Protein 2MGQ (pdb70)

Foldseek 3Di:
DQDQPDDDLDPDDCLLVCLCVVQVVVDDDPDLVSLVVSCVVSVHDSVVNSSSNCRVVVCVVVVVVVDD

Structure (mmCIF, N/CA/C/O backbone):
data_2MGQ
#
_entry.id   2MGQ
#
loop_
_atom_site.group_PDB
_atom_site.id
_atom_site.type_symbol
_atom_site.label_atom_id
_atom_site.label_alt_id
_atom_site.label_comp_id
_atom_site.label_asym_id
_atom_site.label_entity_id
_atom_site.label_seq_id
_atom_site.pdbx_PDB_ins_code
_atom_site.Cartn_x
_atom_site.Cartn_y
_atom_site.Cartn_z
_atom_site.occupancy
_atom_site.B_iso_or_equiv
_atom_site.auth_seq_id
_atom_site.auth_comp_id
_atom_site.auth_asym_id
_atom_site.auth_atom_id
_atom_site.pdbx_PDB_model_num
ATOM 1 N N . GLY A 1 1 ? 1.330 0.000 0.000 1.00 0.00 1 GLY A N 1
ATOM 2 C CA . GLY A 1 1 ? 2.071 0.001 -1.247 1.00 0.00 1 GLY A CA 1
ATOM 3 C C . GLY A 1 1 ? 2.610 1.373 -1.600 1.00 0.00 1 GLY A C 1
ATOM 4 O O . GLY A 1 1 ? 2.438 2.341 -0.859 1.00 0.00 1 GLY A O 1
ATOM 8 N N . PRO A 1 2 ? 3.282 1.470 -2.757 1.00 0.00 2 PRO A N 1
ATOM 9 C CA . PRO A 1 2 ? 3.863 2.729 -3.233 1.00 0.00 2 PRO A CA 1
ATOM 10 C C . PRO A 1 2 ? 2.798 3.736 -3.654 1.00 0.00 2 PRO A C 1
ATOM 11 O O . PRO A 1 2 ? 2.529 3.909 -4.843 1.00 0.00 2 PRO A O 1
ATOM 22 N N . ARG A 1 3 ? 2.195 4.398 -2.672 1.00 0.00 3 ARG A N 1
ATOM 23 C CA . ARG A 1 3 ? 1.159 5.388 -2.941 1.00 0.00 3 ARG A CA 1
ATOM 24 C C . ARG A 1 3 ? 0.653 6.012 -1.644 1.00 0.00 3 ARG A C 1
ATOM 25 O O . ARG A 1 3 ? 0.415 5.315 -0.658 1.00 0.00 3 ARG A O 1
ATOM 46 N N . LYS A 1 4 ? 0.492 7.331 -1.652 1.00 0.00 4 LYS A N 1
ATOM 47 C CA . LYS A 1 4 ? 0.014 8.051 -0.478 1.00 0.00 4 LYS A CA 1
ATOM 48 C C . LYS A 1 4 ? -1.437 8.483 -0.658 1.00 0.00 4 LYS A C 1
ATOM 49 O O . LYS A 1 4 ? -2.171 8.650 0.316 1.00 0.00 4 LYS A O 1
ATOM 68 N N . ASN A 1 5 ? -1.846 8.662 -1.910 1.00 0.00 5 ASN A N 1
ATOM 69 C CA . ASN A 1 5 ? -3.211 9.074 -2.217 1.00 0.00 5 ASN A CA 1
ATOM 70 C C . ASN A 1 5 ? -3.855 8.119 -3.218 1.00 0.00 5 ASN A C 1
ATOM 71 O O . ASN A 1 5 ? -4.822 7.428 -2.897 1.00 0.00 5 ASN A O 1
ATOM 82 N N . ARG A 1 6 ? -3.312 8.086 -4.430 1.00 0.00 6 ARG A N 1
ATOM 83 C CA . ARG A 1 6 ? -3.833 7.217 -5.478 1.00 0.00 6 ARG A CA 1
ATOM 84 C C . ARG A 1 6 ? -2.973 7.305 -6.735 1.00 0.00 6 ARG A C 1
ATOM 85 O O . ARG A 1 6 ? -2.779 6.312 -7.437 1.00 0.00 6 ARG A O 1
ATOM 106 N N . ARG A 1 7 ? -2.461 8.499 -7.014 1.00 0.00 7 ARG A N 1
ATOM 107 C CA . ARG A 1 7 ? -1.624 8.717 -8.187 1.00 0.00 7 ARG A CA 1
ATOM 108 C C . ARG A 1 7 ? -0.229 8.135 -7.975 1.00 0.00 7 ARG A C 1
ATOM 109 O O . ARG A 1 7 ? 0.134 7.760 -6.861 1.00 0.00 7 ARG A O 1
ATOM 130 N N . GLU A 1 8 ? 0.547 8.064 -9.052 1.00 0.00 8 GLU A N 1
ATOM 131 C CA . GLU A 1 8 ? 1.901 7.527 -8.983 1.00 0.00 8 GLU A CA 1
ATOM 132 C C . GLU A 1 8 ? 2.574 7.569 -10.352 1.00 0.00 8 GLU A C 1
ATOM 133 O O . GLU A 1 8 ? 1.937 7.880 -11.359 1.00 0.00 8 GLU A O 1
ATOM 145 N N . ARG A 1 9 ? 3.865 7.255 -10.381 1.00 0.00 9 ARG A N 1
ATOM 146 C CA . ARG A 1 9 ? 4.624 7.259 -11.625 1.00 0.00 9 ARG A CA 1
ATOM 147 C C . ARG A 1 9 ? 4.032 6.272 -12.627 1.00 0.00 9 ARG A C 1
ATOM 148 O O . ARG A 1 9 ? 4.149 6.454 -13.839 1.00 0.00 9 ARG A O 1
ATOM 169 N N . THR A 1 10 ? 3.395 5.224 -12.112 1.00 0.00 10 THR A N 1
ATOM 170 C CA . THR A 1 10 ? 2.786 4.208 -12.960 1.00 0.00 10 THR A CA 1
ATOM 171 C C . THR A 1 10 ? 2.036 3.174 -12.127 1.00 0.00 10 THR A C 1
ATOM 172 O O . THR A 1 10 ? 1.862 3.341 -10.919 1.00 0.00 10 THR A O 1
ATOM 183 N N . THR A 1 11 ? 1.593 2.103 -12.779 1.00 0.00 11 THR A N 1
ATOM 184 C CA . THR A 1 11 ? 0.861 1.042 -12.099 1.00 0.00 11 THR A CA 1
ATOM 185 C C . THR A 1 11 ? 1.569 0.622 -10.816 1.00 0.00 11 THR A C 1
ATOM 186 O O . THR A 1 11 ? 0.965 0.595 -9.743 1.00 0.00 11 THR A O 1
ATOM 197 N N . TYR A 1 12 ? 2.851 0.297 -10.932 1.00 0.00 12 TYR A N 1
ATOM 198 C CA . TYR A 1 12 ? 3.640 -0.124 -9.780 1.00 0.00 12 TYR A CA 1
ATOM 199 C C . TYR A 1 12 ? 5.134 -0.027 -10.078 1.00 0.00 12 TYR A C 1
ATOM 200 O O . TYR A 1 12 ? 5.678 -0.821 -10.845 1.00 0.00 12 TYR A O 1
ATOM 218 N N . SER A 1 13 ? 5.790 0.954 -9.466 1.00 0.00 13 SER A N 1
ATOM 219 C CA . SER A 1 13 ? 7.220 1.158 -9.667 1.00 0.00 13 SER A CA 1
ATOM 220 C C . SER A 1 13 ? 7.916 1.463 -8.344 1.00 0.00 13 SER A C 1
ATOM 221 O O . SER A 1 13 ? 7.273 1.839 -7.363 1.00 0.00 13 SER A O 1
ATOM 229 N N . ARG A 1 14 ? 9.234 1.297 -8.324 1.00 0.00 14 ARG A N 1
ATOM 230 C CA . ARG A 1 14 ? 10.019 1.553 -7.123 1.00 0.00 14 ARG A CA 1
ATOM 231 C C . ARG A 1 14 ? 10.288 3.046 -6.956 1.00 0.00 14 ARG A C 1
ATOM 232 O O . ARG A 1 14 ? 10.618 3.509 -5.865 1.00 0.00 14 ARG A O 1
ATOM 253 N N . GLN A 1 15 ? 10.145 3.793 -8.046 1.00 0.00 15 GLN A N 1
ATOM 254 C CA . GLN A 1 15 ? 10.374 5.233 -8.021 1.00 0.00 15 GLN A CA 1
ATOM 255 C C . GLN A 1 15 ? 9.611 5.885 -6.872 1.00 0.00 15 GLN A C 1
ATOM 256 O O . GLN A 1 15 ? 10.178 6.655 -6.098 1.00 0.00 15 GLN A O 1
ATOM 270 N N . GLN A 1 16 ? 8.324 5.571 -6.770 1.00 0.00 16 GLN A N 1
ATOM 271 C CA . GLN A 1 16 ? 7.484 6.128 -5.716 1.00 0.00 16 GLN A CA 1
ATOM 272 C C . GLN A 1 16 ? 8.084 5.856 -4.341 1.00 0.00 16 GLN A C 1
ATOM 273 O O . GLN A 1 16 ? 7.943 6.662 -3.420 1.00 0.00 16 GLN A O 1
ATOM 287 N N . LEU A 1 17 ? 8.754 4.717 -4.208 1.00 0.00 17 LEU A N 1
ATOM 288 C CA . LEU A 1 17 ? 9.376 4.338 -2.944 1.00 0.00 17 LEU A CA 1
ATOM 289 C C . LEU A 1 17 ? 10.806 4.862 -2.863 1.00 0.00 17 LEU A C 1
ATOM 290 O O . LEU A 1 17 ? 11.430 4.829 -1.802 1.00 0.00 17 LEU A O 1
ATOM 306 N N . GLU A 1 18 ? 11.319 5.347 -3.990 1.00 0.00 18 GLU A N 1
ATOM 307 C CA . GLU A 1 18 ? 12.675 5.879 -4.045 1.00 0.00 18 GLU A CA 1
ATOM 308 C C . GLU A 1 18 ? 12.760 7.227 -3.335 1.00 0.00 18 GLU A C 1
ATOM 309 O O . GLU A 1 18 ? 13.723 7.505 -2.621 1.00 0.00 18 GLU A O 1
ATOM 321 N N . ILE A 1 19 ? 11.745 8.061 -3.538 1.00 0.00 19 ILE A N 1
ATOM 322 C CA . ILE A 1 19 ? 11.704 9.379 -2.918 1.00 0.00 19 ILE A CA 1
ATOM 323 C C . ILE A 1 19 ? 12.115 9.310 -1.452 1.00 0.00 19 ILE A C 1
ATOM 324 O O . ILE A 1 19 ? 12.808 10.194 -0.947 1.00 0.00 19 ILE A O 1
ATOM 340 N N . LEU A 1 20 ? 11.685 8.253 -0.772 1.00 0.00 20 LEU A N 1
ATOM 341 C CA . LEU A 1 20 ? 12.009 8.066 0.638 1.00 0.00 20 LEU A CA 1
ATOM 342 C C . LEU A 1 20 ? 13.250 7.194 0.800 1.00 0.00 20 LEU A C 1
ATOM 343 O O . LEU A 1 20 ? 14.267 7.639 1.333 1.00 0.00 20 LEU A O 1
ATOM 359 N N . GLU A 1 21 ? 13.160 5.952 0.336 1.00 0.00 21 GLU A N 1
ATOM 360 C CA . GLU A 1 21 ? 14.277 5.019 0.429 1.00 0.00 21 GLU A CA 1
ATOM 361 C C . GLU A 1 21 ? 15.588 5.701 0.052 1.00 0.00 21 GLU A C 1
ATOM 362 O O . GLU A 1 21 ? 16.658 5.330 0.537 1.00 0.00 21 GLU A O 1
ATOM 374 N N . THR A 1 22 ? 15.499 6.703 -0.818 1.00 0.00 22 THR A N 1
ATOM 375 C CA . THR A 1 22 ? 16.677 7.436 -1.263 1.00 0.00 22 THR A CA 1
ATOM 376 C C . THR A 1 22 ? 16.932 8.653 -0.380 1.00 0.00 22 THR A C 1
ATOM 377 O O . THR A 1 22 ? 18.030 8.829 0.151 1.00 0.00 22 THR A O 1
ATOM 388 N N . LEU A 1 23 ? 15.913 9.491 -0.227 1.00 0.00 23 LEU A N 1
ATOM 389 C CA . LEU A 1 23 ? 16.026 10.693 0.592 1.00 0.00 23 LEU A CA 1
ATOM 390 C C . LEU A 1 23 ? 16.076 10.338 2.075 1.00 0.00 23 LEU A C 1
ATOM 391 O O . LEU A 1 23 ? 17.083 10.564 2.745 1.00 0.00 23 LEU A O 1
ATOM 407 N N . PHE A 1 24 ? 14.982 9.778 2.581 1.00 0.00 24 PHE A N 1
ATOM 408 C CA . PHE A 1 24 ? 14.900 9.390 3.984 1.00 0.00 24 PHE A CA 1
ATOM 409 C C . PHE A 1 24 ? 16.173 8.674 4.425 1.00 0.00 24 PHE A C 1
ATOM 410 O O . PHE A 1 24 ? 16.612 8.813 5.566 1.00 0.00 24 PHE A O 1
ATOM 427 N N . ASN A 1 25 ? 16.761 7.908 3.512 1.00 0.00 25 ASN A N 1
ATOM 428 C CA . ASN A 1 25 ? 17.983 7.168 3.806 1.00 0.00 25 ASN A CA 1
ATOM 429 C C . ASN A 1 25 ? 19.206 8.072 3.691 1.00 0.00 25 ASN A C 1
ATOM 430 O O . ASN A 1 25 ? 20.106 8.025 4.529 1.00 0.00 25 ASN A O 1
ATOM 441 N N . GLU A 1 26 ? 19.232 8.894 2.646 1.00 0.00 26 GLU A N 1
ATOM 442 C CA . GLU A 1 26 ? 20.345 9.808 2.422 1.00 0.00 26 GLU A CA 1
ATOM 443 C C . GLU A 1 26 ? 20.620 10.647 3.667 1.00 0.00 26 GLU A C 1
ATOM 444 O O . GLU A 1 26 ? 21.765 10.774 4.104 1.00 0.00 26 GLU A O 1
ATOM 456 N N . THR A 1 27 ? 19.562 11.219 4.234 1.00 0.00 27 THR A N 1
ATOM 457 C CA . THR A 1 27 ? 19.689 12.046 5.427 1.00 0.00 27 THR A CA 1
ATOM 458 C C . THR A 1 27 ? 18.328 12.553 5.890 1.00 0.00 27 THR A C 1
ATOM 459 O O . THR A 1 27 ? 17.330 12.412 5.185 1.00 0.00 27 THR A O 1
ATOM 470 N N . GLN A 1 28 ? 18.296 13.145 7.080 1.00 0.00 28 GLN A N 1
ATOM 471 C CA . GLN A 1 28 ? 17.056 13.673 7.637 1.00 0.00 28 GLN A CA 1
ATOM 472 C C . GLN A 1 28 ? 16.959 15.179 7.418 1.00 0.00 28 GLN A C 1
ATOM 473 O O . GLN A 1 28 ? 16.612 15.929 8.331 1.00 0.00 28 GLN A O 1
ATOM 487 N N . TYR A 1 29 ? 17.268 15.616 6.202 1.00 0.00 29 TYR A N 1
ATOM 488 C CA . TYR A 1 29 ? 17.219 17.033 5.863 1.00 0.00 29 TYR A CA 1
ATOM 489 C C . TYR A 1 29 ? 16.107 17.314 4.857 1.00 0.00 29 TYR A C 1
ATOM 490 O O . TYR A 1 29 ? 16.347 17.493 3.662 1.00 0.00 29 TYR A O 1
ATOM 508 N N . PRO A 1 30 ? 14.860 17.355 5.349 1.00 0.00 30 PRO A N 1
ATOM 509 C CA . PRO A 1 30 ? 13.686 17.615 4.511 1.00 0.00 30 PRO A CA 1
ATOM 510 C C . PRO A 1 30 ? 13.639 19.054 4.009 1.00 0.00 30 PRO A C 1
ATOM 511 O O . PRO A 1 30 ? 12.876 19.874 4.518 1.00 0.00 30 PRO A O 1
ATOM 522 N N . ASP A 1 31 ? 14.460 19.353 3.008 1.00 0.00 31 ASP A N 1
ATOM 523 C CA . ASP A 1 31 ? 14.511 20.693 2.436 1.00 0.00 31 ASP A CA 1
ATOM 524 C C . ASP A 1 31 ? 14.337 20.644 0.921 1.00 0.00 31 ASP A C 1
ATOM 525 O O . ASP A 1 31 ? 14.289 19.568 0.326 1.00 0.00 31 ASP A O 1
ATOM 534 N N . VAL A 1 32 ? 14.242 21.817 0.303 1.00 0.00 32 VAL A N 1
ATOM 535 C CA . VAL A 1 32 ? 14.074 21.908 -1.142 1.00 0.00 32 VAL A CA 1
ATOM 536 C C . VAL A 1 32 ? 15.148 21.111 -1.872 1.00 0.00 32 VAL A C 1
ATOM 537 O O . VAL A 1 32 ? 14.875 20.457 -2.879 1.00 0.00 32 VAL A O 1
ATOM 550 N N . PHE A 1 33 ? 16.372 21.169 -1.358 1.00 0.00 33 PHE A N 1
ATOM 551 C CA . PHE A 1 33 ? 17.490 20.452 -1.961 1.00 0.00 33 PHE A CA 1
ATOM 552 C C . PHE A 1 33 ? 17.209 18.953 -2.014 1.00 0.00 33 PHE A C 1
ATOM 553 O O . PHE A 1 33 ? 17.778 18.233 -2.833 1.00 0.00 33 PHE A O 1
ATOM 570 N N . ALA A 1 34 ? 16.329 18.490 -1.132 1.00 0.00 34 ALA A N 1
ATOM 571 C CA . ALA A 1 34 ? 15.971 17.078 -1.079 1.00 0.00 34 ALA A CA 1
ATOM 572 C C . ALA A 1 34 ? 14.833 16.763 -2.044 1.00 0.00 34 ALA A C 1
ATOM 573 O O . ALA A 1 34 ? 15.008 16.002 -2.996 1.00 0.00 34 ALA A O 1
ATOM 580 N N . ARG A 1 35 ? 13.669 17.352 -1.792 1.00 0.00 35 ARG A N 1
ATOM 581 C CA . ARG A 1 35 ? 12.502 17.132 -2.638 1.00 0.00 35 ARG A CA 1
ATOM 582 C C . ARG A 1 35 ? 12.823 17.443 -4.097 1.00 0.00 35 ARG A C 1
ATOM 583 O O . ARG A 1 35 ? 12.479 16.675 -4.995 1.00 0.00 35 ARG A O 1
ATOM 604 N N . GLU A 1 36 ? 13.482 18.575 -4.325 1.00 0.00 36 GLU A N 1
ATOM 605 C CA . GLU A 1 36 ? 13.847 18.987 -5.675 1.00 0.00 36 GLU A CA 1
ATOM 606 C C . GLU A 1 36 ? 14.792 17.976 -6.316 1.00 0.00 36 GLU A C 1
ATOM 607 O O . GLU A 1 36 ? 14.846 17.849 -7.540 1.00 0.00 36 GLU A O 1
ATOM 619 N N . ARG A 1 37 ? 15.537 17.259 -5.481 1.00 0.00 37 ARG A N 1
ATOM 620 C CA . ARG A 1 37 ? 16.482 16.260 -5.965 1.00 0.00 37 ARG A CA 1
ATOM 621 C C . ARG A 1 37 ? 15.755 14.994 -6.409 1.00 0.00 37 ARG A C 1
ATOM 622 O O . ARG A 1 37 ? 15.792 14.623 -7.583 1.00 0.00 37 ARG A O 1
ATOM 643 N N . VAL A 1 38 ? 15.096 14.334 -5.463 1.00 0.00 38 VAL A N 1
ATOM 644 C CA . VAL A 1 38 ? 14.360 13.110 -5.756 1.00 0.00 38 VAL A CA 1
ATOM 645 C C . VAL A 1 38 ? 13.352 13.330 -6.878 1.00 0.00 38 VAL A C 1
ATOM 646 O O . VAL A 1 38 ? 12.961 12.389 -7.569 1.00 0.00 38 VAL A O 1
ATOM 659 N N . ALA A 1 39 ? 12.934 14.579 -7.054 1.00 0.00 39 ALA A N 1
ATOM 66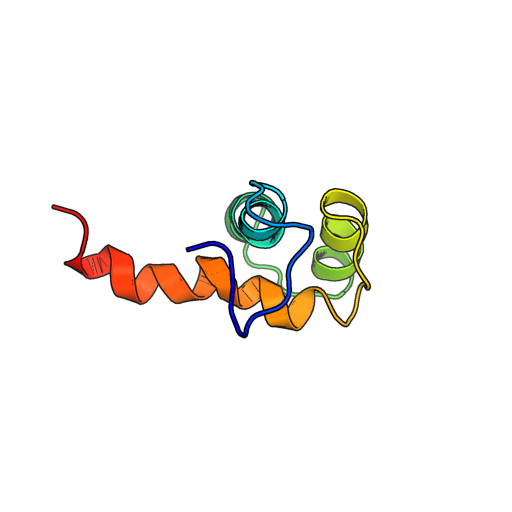0 C CA . ALA A 1 39 ? 11.973 14.924 -8.095 1.00 0.00 39 ALA A CA 1
ATOM 661 C C . ALA A 1 39 ? 12.477 14.499 -9.470 1.00 0.00 39 ALA A C 1
ATOM 662 O O . ALA A 1 39 ? 11.688 14.189 -10.362 1.00 0.00 39 ALA A O 1
ATOM 669 N N . ASP A 1 40 ? 13.795 14.489 -9.635 1.00 0.00 40 ASP A N 1
ATOM 670 C CA . ASP A 1 40 ? 14.405 14.102 -10.902 1.00 0.00 40 ASP A CA 1
ATOM 671 C C . ASP A 1 40 ? 14.566 12.588 -10.987 1.00 0.00 40 ASP A C 1
ATOM 672 O O . ASP A 1 40 ? 14.782 12.038 -12.067 1.00 0.00 40 ASP A O 1
ATOM 681 N N . GLN A 1 41 ? 14.460 11.921 -9.843 1.00 0.00 41 GLN A N 1
ATOM 682 C CA . GLN A 1 41 ? 14.596 10.470 -9.789 1.00 0.00 41 GLN A CA 1
ATOM 683 C C . GLN A 1 41 ? 13.322 9.786 -10.270 1.00 0.00 41 GLN A C 1
ATOM 684 O O . GLN A 1 41 ? 13.363 8.923 -11.148 1.00 0.00 41 GLN A O 1
ATOM 698 N N . ILE A 1 42 ? 12.191 10.176 -9.691 1.00 0.00 42 ILE A N 1
ATOM 699 C CA . ILE A 1 42 ? 10.905 9.600 -10.062 1.00 0.00 42 ILE A CA 1
ATOM 700 C C . ILE A 1 42 ? 10.254 10.391 -11.192 1.00 0.00 42 ILE A C 1
ATOM 701 O O . ILE A 1 42 ? 9.226 9.985 -11.736 1.00 0.00 42 ILE A O 1
ATOM 717 N N . ARG A 1 43 ? 10.859 11.521 -11.541 1.00 0.00 43 ARG A N 1
ATOM 718 C CA . ARG A 1 43 ? 10.339 12.369 -12.607 1.00 0.00 43 ARG A CA 1
ATOM 719 C C . ARG A 1 43 ? 9.040 13.045 -12.178 1.00 0.00 43 ARG A C 1
ATOM 720 O O . ARG A 1 43 ? 8.006 12.897 -12.831 1.00 0.00 43 ARG A O 1
ATOM 741 N N . LEU A 1 44 ? 9.100 13.787 -11.078 1.00 0.00 44 LEU A N 1
ATOM 742 C CA . LEU A 1 44 ? 7.929 14.486 -10.561 1.00 0.00 44 LEU A CA 1
ATOM 743 C C . LEU A 1 44 ? 8.298 15.886 -10.080 1.00 0.00 44 LEU A C 1
ATOM 744 O O . LEU A 1 44 ? 9.474 16.199 -9.899 1.00 0.00 44 LEU A O 1
ATOM 760 N N . GLN A 1 45 ? 7.285 16.721 -9.874 1.00 0.00 45 GLN A N 1
ATOM 761 C CA . GLN A 1 45 ? 7.504 18.087 -9.413 1.00 0.00 45 GLN A CA 1
ATOM 762 C C . GLN A 1 45 ? 8.301 18.101 -8.112 1.00 0.00 45 GLN A C 1
ATOM 763 O O . GLN A 1 45 ? 8.253 17.149 -7.334 1.00 0.00 45 GLN A O 1
ATOM 777 N N . GLU A 1 46 ? 9.033 19.187 -7.884 1.00 0.00 46 GLU A N 1
ATOM 778 C CA . GLU A 1 46 ? 9.841 19.323 -6.678 1.00 0.00 46 GLU A CA 1
ATOM 779 C C . GLU A 1 46 ? 8.957 19.527 -5.451 1.00 0.00 46 GLU A C 1
ATOM 780 O O . GLU A 1 46 ? 9.182 18.922 -4.403 1.00 0.00 46 GLU A O 1
ATOM 792 N N . SER A 1 47 ? 7.950 20.383 -5.590 1.00 0.00 47 SER A N 1
ATOM 793 C CA . SER A 1 47 ? 7.034 20.671 -4.493 1.00 0.00 47 SER A CA 1
ATOM 794 C C . SER A 1 47 ? 5.961 19.592 -4.384 1.00 0.00 47 SER A C 1
ATOM 795 O O . SER A 1 47 ? 5.344 19.418 -3.332 1.00 0.00 47 SER A O 1
ATOM 803 N N . ARG A 1 48 ? 5.744 18.869 -5.478 1.00 0.00 48 ARG A N 1
ATOM 804 C CA . ARG A 1 48 ? 4.745 17.808 -5.507 1.00 0.00 48 ARG A CA 1
ATOM 805 C C . ARG A 1 48 ? 5.275 16.543 -4.837 1.00 0.00 48 ARG A C 1
ATOM 806 O O . ARG A 1 48 ? 4.585 15.921 -4.030 1.00 0.00 48 ARG A O 1
ATOM 827 N N . ILE A 1 49 ? 6.504 16.171 -5.179 1.00 0.00 49 ILE A N 1
ATOM 828 C CA . ILE A 1 49 ? 7.127 14.981 -4.610 1.00 0.00 49 ILE A CA 1
ATOM 829 C C . ILE A 1 49 ? 7.073 15.008 -3.086 1.00 0.00 49 ILE A C 1
ATOM 830 O O . ILE A 1 49 ? 7.128 13.965 -2.436 1.00 0.00 49 ILE A O 1
ATOM 846 N N . GLN A 1 50 ? 6.962 16.207 -2.524 1.00 0.00 50 GLN A N 1
ATOM 847 C CA . GLN A 1 50 ? 6.899 16.369 -1.076 1.00 0.00 50 GLN A CA 1
ATOM 848 C C . GLN A 1 50 ? 5.745 15.564 -0.488 1.00 0.00 50 GLN A C 1
ATOM 849 O O . GLN A 1 50 ? 5.887 14.927 0.556 1.00 0.00 50 GLN A O 1
ATOM 863 N N . VAL A 1 51 ? 4.602 15.597 -1.165 1.00 0.00 51 VAL A N 1
ATOM 864 C CA . VAL A 1 51 ? 3.423 14.870 -0.710 1.00 0.00 51 VAL A CA 1
ATOM 865 C C . VAL A 1 51 ? 3.665 13.365 -0.728 1.00 0.00 51 VAL A C 1
ATOM 866 O O . VAL A 1 51 ? 3.129 12.630 0.102 1.00 0.00 51 VAL A O 1
ATOM 879 N N . TRP A 1 52 ? 4.475 12.913 -1.678 1.00 0.00 52 TRP A N 1
ATOM 880 C CA . TRP A 1 52 ? 4.789 11.494 -1.803 1.00 0.00 52 TRP A CA 1
ATOM 881 C C . TRP A 1 52 ? 5.935 11.105 -0.875 1.00 0.00 52 TRP A C 1
ATOM 882 O O . TRP A 1 52 ? 6.126 9.928 -0.569 1.00 0.00 52 TRP A O 1
ATOM 903 N N . PHE A 1 53 ? 6.694 12.101 -0.431 1.00 0.00 53 PHE A N 1
ATOM 904 C CA . PHE A 1 53 ? 7.822 11.862 0.462 1.00 0.00 53 PHE A CA 1
ATOM 905 C C . PHE A 1 53 ? 7.367 11.161 1.738 1.00 0.00 53 PHE A C 1
ATOM 906 O O . PHE A 1 53 ? 8.170 10.558 2.450 1.00 0.00 53 PHE A O 1
ATOM 923 N N . LYS A 1 54 ? 6.071 11.244 2.022 1.00 0.00 54 LYS A N 1
ATOM 924 C CA . LYS A 1 54 ? 5.506 10.618 3.211 1.00 0.00 54 LYS A CA 1
ATOM 925 C C . LYS A 1 54 ? 5.100 9.176 2.925 1.00 0.00 54 LYS A C 1
ATOM 926 O O . LYS A 1 54 ? 4.891 8.386 3.845 1.00 0.00 54 LYS A O 1
ATOM 945 N N . ASN A 1 55 ? 4.991 8.839 1.644 1.00 0.00 55 ASN A N 1
ATOM 946 C CA . ASN A 1 55 ? 4.610 7.491 1.238 1.00 0.00 55 ASN A CA 1
ATOM 947 C C . ASN A 1 55 ? 5.274 6.446 2.130 1.00 0.00 55 ASN A C 1
ATOM 948 O O . ASN A 1 55 ? 4.611 5.789 2.932 1.00 0.00 55 ASN A O 1
ATOM 959 N N . ARG A 1 56 ? 6.587 6.300 1.984 1.00 0.00 56 ARG A N 1
ATOM 960 C CA . ARG A 1 56 ? 7.341 5.335 2.775 1.00 0.00 56 ARG A CA 1
ATOM 961 C C . ARG A 1 56 ? 7.763 5.939 4.112 1.00 0.00 56 ARG A C 1
ATOM 962 O O . ARG A 1 56 ? 7.719 5.274 5.146 1.00 0.00 56 ARG A O 1
ATOM 983 N N . ARG A 1 57 ? 8.172 7.204 4.080 1.00 0.00 57 ARG A N 1
ATOM 984 C CA . ARG A 1 57 ? 8.603 7.897 5.288 1.00 0.00 57 ARG A CA 1
ATOM 985 C C . ARG A 1 57 ? 7.580 7.726 6.408 1.00 0.00 57 ARG A C 1
ATOM 986 O O . ARG A 1 57 ? 7.932 7.714 7.587 1.00 0.00 57 ARG A O 1
ATOM 1007 N N . ALA A 1 58 ? 6.313 7.596 6.030 1.00 0.00 58 ALA A N 1
ATOM 1008 C CA . ALA A 1 58 ? 5.240 7.425 7.001 1.00 0.00 58 ALA A CA 1
ATOM 1009 C C . ALA A 1 58 ? 5.024 5.951 7.327 1.00 0.00 58 ALA A C 1
ATOM 1010 O O . ALA A 1 58 ? 4.654 5.600 8.448 1.00 0.00 58 ALA A O 1
ATOM 1017 N N . LYS A 1 59 ? 5.256 5.092 6.340 1.00 0.00 59 LYS A N 1
ATOM 1018 C CA . LYS A 1 59 ? 5.087 3.655 6.521 1.00 0.00 59 LYS A CA 1
ATOM 1019 C C . LYS A 1 59 ? 5.945 3.148 7.676 1.00 0.00 59 LYS A C 1
ATOM 1020 O O . LYS A 1 59 ? 5.673 2.091 8.247 1.00 0.00 59 LYS A O 1
ATOM 1039 N N . TYR A 1 60 ? 6.980 3.908 8.017 1.00 0.00 60 TYR A N 1
ATOM 1040 C CA . TYR A 1 60 ? 7.878 3.535 9.103 1.00 0.00 60 TYR A CA 1
ATOM 1041 C C . TYR A 1 60 ? 7.093 3.200 10.368 1.00 0.00 60 TYR A C 1
ATOM 1042 O O . TYR A 1 60 ? 7.526 2.385 11.183 1.00 0.00 60 TYR A O 1
ATOM 1060 N N . ARG A 1 61 ? 5.935 3.833 10.523 1.00 0.00 61 ARG A N 1
ATOM 1061 C CA . ARG A 1 61 ? 5.088 3.603 11.687 1.00 0.00 61 ARG A CA 1
ATOM 1062 C C . ARG A 1 61 ? 4.309 2.299 11.544 1.00 0.00 61 ARG A C 1
ATOM 1063 O O . ARG A 1 61 ? 4.066 1.597 12.527 1.00 0.00 61 ARG A O 1
ATOM 1084 N N . LEU A 1 62 ? 3.919 1.981 10.315 1.00 0.00 62 LEU A N 1
ATOM 1085 C CA . LEU A 1 62 ? 3.166 0.761 10.042 1.00 0.00 62 LEU A CA 1
ATOM 1086 C C . LEU A 1 62 ? 4.063 -0.468 10.152 1.00 0.00 62 LEU A C 1
ATOM 1087 O O . LEU A 1 62 ? 3.756 -1.407 10.885 1.00 0.00 62 LEU A O 1
ATOM 1103 N N . GLN A 1 63 ? 5.172 -0.452 9.420 1.00 0.00 63 GLN A N 1
ATOM 1104 C CA . GLN A 1 63 ? 6.114 -1.565 9.438 1.00 0.00 63 GLN A CA 1
ATOM 1105 C C . GLN A 1 63 ? 6.671 -1.786 10.840 1.00 0.00 63 GLN A C 1
ATOM 1106 O O . GLN A 1 63 ? 7.164 -2.867 11.159 1.00 0.00 63 GLN A O 1
ATOM 1120 N N . GLU A 1 64 ? 6.588 -0.753 11.674 1.00 0.00 64 GLU A N 1
ATOM 1121 C CA . GLU A 1 64 ? 7.085 -0.835 13.042 1.00 0.00 64 GLU A CA 1
ATOM 1122 C C . GLU A 1 64 ? 6.513 -2.056 13.756 1.00 0.00 64 GLU A C 1
ATOM 1123 O O . GLU A 1 64 ? 7.179 -2.671 14.590 1.00 0.00 64 GLU A O 1
ATOM 1135 N N . LYS A 1 65 ? 5.274 -2.403 13.424 1.00 0.00 65 LYS A N 1
ATOM 1136 C CA . LYS A 1 65 ? 4.611 -3.550 14.032 1.00 0.00 65 LYS A CA 1
ATOM 1137 C C . LYS A 1 65 ? 4.341 -4.635 12.994 1.00 0.00 65 LYS A C 1
ATOM 1138 O O . LYS A 1 65 ? 4.327 -5.823 13.316 1.00 0.00 65 LYS A O 1
ATOM 1157 N N . GLN A 1 66 ? 4.130 -4.218 11.750 1.00 0.00 66 GLN A N 1
ATOM 1158 C CA . GLN A 1 66 ? 3.861 -5.156 10.666 1.00 0.00 66 GLN A CA 1
ATOM 1159 C C . GLN A 1 66 ? 4.935 -6.237 10.604 1.00 0.00 66 GLN A C 1
ATOM 1160 O O . GLN A 1 66 ? 4.647 -7.423 10.768 1.00 0.00 66 GLN A O 1
ATOM 1174 N N . LYS A 1 67 ? 6.174 -5.821 10.365 1.00 0.00 67 LYS A N 1
ATOM 1175 C CA . LYS A 1 67 ? 7.292 -6.753 10.281 1.00 0.00 67 LYS A CA 1
ATOM 1176 C C . LYS A 1 67 ? 7.553 -7.412 11.632 1.00 0.00 67 LYS A C 1
ATOM 1177 O O . LYS A 1 67 ? 7.248 -6.858 12.689 1.00 0.00 67 LYS A O 1
ATOM 1196 N N . PRO A 1 68 ? 8.133 -8.621 11.600 1.00 0.00 68 PRO A N 1
ATOM 1197 C CA . PRO A 1 68 ? 8.450 -9.380 12.813 1.00 0.00 68 PRO A CA 1
ATOM 1198 C C . PRO A 1 68 ? 9.586 -8.748 13.611 1.00 0.00 68 PRO A C 1
ATOM 1199 O O . PRO A 1 68 ? 9.352 -7.928 14.499 1.00 0.00 68 PRO A O 1
ATOM 1210 N N . GLY A 1 1 ? 2.066 -0.297 0.577 1.00 0.00 1 GLY A N 2
ATOM 1211 C CA . GLY A 1 1 ? 2.593 -0.255 -0.774 1.00 0.00 1 GLY A CA 2
ATOM 1212 C C . GLY A 1 1 ? 2.932 1.153 -1.221 1.00 0.00 1 GLY A C 2
ATOM 1213 O O . GLY A 1 1 ? 2.693 2.128 -0.509 1.00 0.00 1 GLY A O 2
ATOM 1217 N N . PRO A 1 2 ? 3.505 1.272 -2.428 1.00 0.00 2 PRO A N 2
ATOM 1218 C CA . PRO A 1 2 ? 3.891 2.567 -2.996 1.00 0.00 2 PRO A CA 2
ATOM 1219 C C . PRO A 1 2 ? 2.683 3.417 -3.377 1.00 0.00 2 PRO A C 2
ATOM 1220 O O . PRO A 1 2 ? 2.319 3.504 -4.549 1.00 0.00 2 PRO A O 2
ATOM 1231 N N . ARG A 1 3 ? 2.068 4.042 -2.379 1.00 0.00 3 ARG A N 2
ATOM 1232 C CA . ARG A 1 3 ? 0.900 4.885 -2.609 1.00 0.00 3 ARG A CA 2
ATOM 1233 C C . ARG A 1 3 ? 0.488 5.605 -1.329 1.00 0.00 3 ARG A C 2
ATOM 1234 O O . ARG A 1 3 ? 0.536 5.034 -0.239 1.00 0.00 3 ARG A O 2
ATOM 1255 N N . LYS A 1 4 ? 0.084 6.863 -1.468 1.00 0.00 4 LYS A N 2
ATOM 1256 C CA . LYS A 1 4 ? -0.337 7.663 -0.324 1.00 0.00 4 LYS A CA 2
ATOM 1257 C C . LYS A 1 4 ? -1.660 8.366 -0.609 1.00 0.00 4 LYS A C 2
ATOM 1258 O O . LYS A 1 4 ? -2.531 8.447 0.256 1.00 0.00 4 LYS A O 2
ATOM 1277 N N . ASN A 1 5 ? -1.805 8.872 -1.830 1.00 0.00 5 ASN A N 2
ATOM 1278 C CA . ASN A 1 5 ? -3.023 9.568 -2.229 1.00 0.00 5 ASN A CA 2
ATOM 1279 C C . ASN A 1 5 ? -3.327 9.329 -3.705 1.00 0.00 5 ASN A C 2
ATOM 1280 O O . ASN A 1 5 ? -4.298 8.655 -4.048 1.00 0.00 5 ASN A O 2
ATOM 1291 N N . ARG A 1 6 ? -2.489 9.886 -4.574 1.00 0.00 6 ARG A N 2
ATOM 1292 C CA . ARG A 1 6 ? -2.668 9.734 -6.013 1.00 0.00 6 ARG A CA 2
ATOM 1293 C C . ARG A 1 6 ? -1.476 10.309 -6.773 1.00 0.00 6 ARG A C 2
ATOM 1294 O O . ARG A 1 6 ? -0.504 10.764 -6.170 1.00 0.00 6 ARG A O 2
ATOM 1315 N N . ARG A 1 7 ? -1.559 10.286 -8.099 1.00 0.00 7 ARG A N 2
ATOM 1316 C CA . ARG A 1 7 ? -0.487 10.803 -8.941 1.00 0.00 7 ARG A CA 2
ATOM 1317 C C . ARG A 1 7 ? 0.794 9.998 -8.745 1.00 0.00 7 ARG A C 2
ATOM 1318 O O . ARG A 1 7 ? 1.726 10.450 -8.079 1.00 0.00 7 ARG A O 2
ATOM 1339 N N . GLU A 1 8 ? 0.833 8.805 -9.328 1.00 0.00 8 GLU A N 2
ATOM 1340 C CA . GLU A 1 8 ? 1.999 7.937 -9.216 1.00 0.00 8 GLU A CA 2
ATOM 1341 C C . GLU A 1 8 ? 2.712 7.808 -10.559 1.00 0.00 8 GLU A C 2
ATOM 1342 O O . GLU A 1 8 ? 2.132 8.081 -11.610 1.00 0.00 8 GLU A O 2
ATOM 1354 N N . ARG A 1 9 ? 3.973 7.389 -10.515 1.00 0.00 9 ARG A N 2
ATOM 1355 C CA . ARG A 1 9 ? 4.766 7.225 -11.728 1.00 0.00 9 ARG A CA 2
ATOM 1356 C C . ARG A 1 9 ? 4.125 6.202 -12.662 1.00 0.00 9 ARG A C 2
ATOM 1357 O O . ARG A 1 9 ? 4.239 6.304 -13.884 1.00 0.00 9 ARG A O 2
ATOM 1378 N N . THR A 1 10 ? 3.452 5.216 -12.078 1.00 0.00 10 THR A N 2
ATOM 1379 C CA . THR A 1 10 ? 2.795 4.173 -12.857 1.00 0.00 10 THR A CA 2
ATOM 1380 C C . THR A 1 10 ? 2.017 3.221 -11.956 1.00 0.00 10 THR A C 2
ATOM 1381 O O . THR A 1 10 ? 1.859 3.470 -10.760 1.00 0.00 10 THR A O 2
ATOM 1392 N N . THR A 1 11 ? 1.532 2.128 -12.536 1.00 0.00 11 THR A N 2
ATOM 1393 C CA . THR A 1 11 ? 0.770 1.138 -11.785 1.00 0.00 11 THR A CA 2
ATOM 1394 C C . THR A 1 11 ? 1.486 0.756 -10.495 1.00 0.00 11 THR A C 2
ATOM 1395 O O . THR A 1 11 ? 0.911 0.834 -9.409 1.00 0.00 11 THR A O 2
ATOM 1406 N N . TYR A 1 12 ? 2.742 0.344 -10.620 1.00 0.00 12 TYR A N 2
ATOM 1407 C CA . TYR A 1 12 ? 3.536 -0.051 -9.463 1.00 0.00 12 TYR A CA 2
ATOM 1408 C C . TYR A 1 12 ? 5.023 -0.069 -9.803 1.00 0.00 12 TYR A C 2
ATOM 1409 O O . TYR A 1 12 ? 5.493 -0.936 -10.539 1.00 0.00 12 TYR A O 2
ATOM 1427 N N . SER A 1 13 ? 5.759 0.896 -9.261 1.00 0.00 13 SER A N 2
ATOM 1428 C CA . SER A 1 13 ? 7.192 0.995 -9.508 1.00 0.00 13 SER A CA 2
ATOM 1429 C C . SER A 1 13 ? 7.946 1.307 -8.218 1.00 0.00 13 SER A C 2
ATOM 1430 O O . SER A 1 13 ? 7.345 1.675 -7.208 1.00 0.00 13 SER A O 2
ATOM 1438 N N . ARG A 1 14 ? 9.265 1.156 -8.260 1.00 0.00 14 ARG A N 2
ATOM 1439 C CA . ARG A 1 14 ? 10.102 1.420 -7.095 1.00 0.00 14 ARG A CA 2
ATOM 1440 C C . ARG A 1 14 ? 10.361 2.915 -6.939 1.00 0.00 14 ARG A C 2
ATOM 1441 O O . ARG A 1 14 ? 10.703 3.385 -5.855 1.00 0.00 14 ARG A O 2
ATOM 1462 N N . GLN A 1 15 ? 10.197 3.656 -8.031 1.00 0.00 15 GLN A N 2
ATOM 1463 C CA . GLN A 1 15 ? 10.415 5.098 -8.015 1.00 0.00 15 GLN A CA 2
ATOM 1464 C C . GLN A 1 15 ? 9.651 5.751 -6.868 1.00 0.00 15 GLN A C 2
ATOM 1465 O O . GLN A 1 15 ? 10.215 6.527 -6.098 1.00 0.00 15 GLN A O 2
ATOM 1479 N N . GLN A 1 16 ? 8.365 5.431 -6.762 1.00 0.00 16 GLN A N 2
ATOM 1480 C CA . GLN A 1 16 ? 7.524 5.988 -5.709 1.00 0.00 16 GLN A CA 2
ATOM 1481 C C . GLN A 1 16 ? 8.129 5.728 -4.334 1.00 0.00 16 GLN A C 2
ATOM 1482 O O . GLN A 1 16 ? 7.981 6.535 -3.415 1.00 0.00 16 GLN A O 2
ATOM 1496 N N . LEU A 1 17 ? 8.812 4.596 -4.198 1.00 0.00 17 LEU A N 2
ATOM 1497 C CA . LEU A 1 17 ? 9.440 4.228 -2.934 1.00 0.00 17 LEU A CA 2
ATOM 1498 C C . LEU A 1 17 ? 10.866 4.762 -2.858 1.00 0.00 17 LEU A C 2
ATOM 1499 O O . LEU A 1 17 ? 11.493 4.736 -1.800 1.00 0.00 17 LEU A O 2
ATOM 1515 N N . GLU A 1 18 ? 11.371 5.249 -3.988 1.00 0.00 18 GLU A N 2
ATOM 1516 C CA . GLU A 1 18 ? 12.723 5.791 -4.049 1.00 0.00 18 GLU A CA 2
ATOM 1517 C C . GLU A 1 18 ? 12.798 7.145 -3.350 1.00 0.00 18 GLU A C 2
ATOM 1518 O O . GLU A 1 18 ? 13.764 7.439 -2.645 1.00 0.00 18 GLU A O 2
ATOM 1530 N N . ILE A 1 19 ? 11.772 7.965 -3.550 1.00 0.00 19 ILE A N 2
ATOM 1531 C CA . ILE A 1 19 ? 11.721 9.288 -2.939 1.00 0.00 19 ILE A CA 2
ATOM 1532 C C . ILE A 1 19 ? 12.144 9.234 -1.475 1.00 0.00 19 ILE A C 2
ATOM 1533 O O . ILE A 1 19 ? 12.834 10.127 -0.983 1.00 0.00 19 ILE A O 2
ATOM 1549 N N . LEU A 1 20 ? 11.726 8.179 -0.784 1.00 0.00 20 LEU A N 2
ATOM 1550 C CA . LEU A 1 20 ? 12.063 8.006 0.625 1.00 0.00 20 LEU A CA 2
ATOM 1551 C C . LEU A 1 20 ? 13.318 7.154 0.785 1.00 0.00 20 LEU A C 2
ATOM 1552 O O . LEU A 1 20 ? 14.331 7.616 1.308 1.00 0.00 20 LEU A O 2
ATOM 1568 N N . GLU A 1 21 ? 13.243 5.908 0.328 1.00 0.00 21 GLU A N 2
ATOM 1569 C CA . GLU A 1 21 ? 14.373 4.992 0.420 1.00 0.00 21 GLU A CA 2
ATOM 1570 C C . GLU A 1 21 ? 15.673 5.691 0.032 1.00 0.00 21 GLU A C 2
ATOM 1571 O O . GLU A 1 21 ? 16.750 5.341 0.517 1.00 0.00 21 GLU A O 2
ATOM 1583 N N . THR A 1 22 ? 15.565 6.684 -0.846 1.00 0.00 22 THR A N 2
ATOM 1584 C CA . THR A 1 22 ? 16.730 7.432 -1.301 1.00 0.00 22 THR A CA 2
ATOM 1585 C C . THR A 1 22 ? 16.970 8.659 -0.429 1.00 0.00 22 THR A C 2
ATOM 1586 O O . THR A 1 22 ? 18.064 8.850 0.104 1.00 0.00 22 THR A O 2
ATOM 1597 N N . LEU A 1 23 ? 15.942 9.488 -0.287 1.00 0.00 23 LEU A N 2
ATOM 1598 C CA . LEU A 1 23 ? 16.041 10.698 0.523 1.00 0.00 23 LEU A CA 2
ATOM 1599 C C . LEU A 1 23 ? 16.113 10.356 2.007 1.00 0.00 23 LEU A C 2
ATOM 1600 O O . LEU A 1 23 ? 17.123 10.606 2.665 1.00 0.00 23 LEU A O 2
ATOM 1616 N N . PHE A 1 24 ? 15.035 9.780 2.529 1.00 0.00 24 PHE A N 2
ATOM 1617 C CA . PHE A 1 24 ? 14.976 9.402 3.937 1.00 0.00 24 PHE A CA 2
ATOM 1618 C C . PHE A 1 24 ? 16.271 8.721 4.371 1.00 0.00 24 PHE A C 2
ATOM 1619 O O . PHE A 1 24 ? 16.732 8.902 5.497 1.00 0.00 24 PHE A O 2
ATOM 1636 N N . ASN A 1 25 ? 16.851 7.936 3.469 1.00 0.00 25 ASN A N 2
ATOM 1637 C CA . ASN A 1 25 ? 18.092 7.226 3.759 1.00 0.00 25 ASN A CA 2
ATOM 1638 C C . ASN A 1 25 ? 19.282 8.180 3.737 1.00 0.00 25 ASN A C 2
ATOM 1639 O O . ASN A 1 25 ? 20.135 8.144 4.623 1.00 0.00 25 ASN A O 2
ATOM 1650 N N . GLU A 1 26 ? 19.331 9.033 2.718 1.00 0.00 26 GLU A N 2
ATOM 1651 C CA . GLU A 1 26 ? 20.417 9.997 2.581 1.00 0.00 26 GLU A CA 2
ATOM 1652 C C . GLU A 1 26 ? 20.581 10.816 3.857 1.00 0.00 26 GLU A C 2
ATOM 1653 O O . GLU A 1 26 ? 21.691 10.983 4.364 1.00 0.00 26 GLU A O 2
ATOM 1665 N N . THR A 1 27 ? 19.468 11.328 4.372 1.00 0.00 27 THR A N 2
ATOM 1666 C CA . THR A 1 27 ? 19.487 12.132 5.588 1.00 0.00 27 THR A CA 2
ATOM 1667 C C . THR A 1 27 ? 18.081 12.574 5.977 1.00 0.00 27 THR A C 2
ATOM 1668 O O . THR A 1 27 ? 17.133 12.400 5.213 1.00 0.00 27 THR A O 2
ATOM 1679 N N . GLN A 1 28 ? 17.954 13.146 7.171 1.00 0.00 28 GLN A N 2
ATOM 1680 C CA . GLN A 1 28 ? 16.663 13.612 7.661 1.00 0.00 28 GLN A CA 2
ATOM 1681 C C . GLN A 1 28 ? 16.514 15.116 7.456 1.00 0.00 28 GLN A C 2
ATOM 1682 O O . GLN A 1 28 ? 16.071 15.834 8.353 1.00 0.00 28 GLN A O 2
ATOM 1696 N N . TYR A 1 29 ? 16.887 15.586 6.271 1.00 0.00 29 TYR A N 2
ATOM 1697 C CA . TYR A 1 29 ? 16.797 17.006 5.949 1.00 0.00 29 TYR A CA 2
ATOM 1698 C C . TYR A 1 29 ? 15.741 17.256 4.877 1.00 0.00 29 TYR A C 2
ATOM 1699 O O . TYR A 1 29 ? 16.048 17.455 3.701 1.00 0.00 29 TYR A O 2
ATOM 1717 N N . PRO A 1 30 ? 14.465 17.247 5.291 1.00 0.00 30 PRO A N 2
ATOM 1718 C CA . PRO A 1 30 ? 13.337 17.472 4.383 1.00 0.00 30 PRO A CA 2
ATOM 1719 C C . PRO A 1 30 ? 13.269 18.914 3.890 1.00 0.00 30 PRO A C 2
ATOM 1720 O O . PRO A 1 30 ? 12.458 19.706 4.369 1.00 0.00 30 PRO A O 2
ATOM 1731 N N . ASP A 1 31 ? 14.124 19.246 2.929 1.00 0.00 31 ASP A N 2
ATOM 1732 C CA . ASP A 1 31 ? 14.160 20.592 2.369 1.00 0.00 31 ASP A CA 2
ATOM 1733 C C . ASP A 1 31 ? 14.027 20.552 0.850 1.00 0.00 31 ASP A C 2
ATOM 1734 O O . ASP A 1 31 ? 14.009 19.479 0.246 1.00 0.00 31 ASP A O 2
ATOM 1743 N N . VAL A 1 32 ? 13.934 21.728 0.238 1.00 0.00 32 VAL A N 2
ATOM 1744 C CA . VAL A 1 32 ? 13.803 21.828 -1.211 1.00 0.00 32 VAL A CA 2
ATOM 1745 C C . VAL A 1 32 ? 14.901 21.042 -1.917 1.00 0.00 32 VAL A C 2
ATOM 1746 O O . VAL A 1 32 ? 14.644 20.328 -2.887 1.00 0.00 32 VAL A O 2
ATOM 1759 N N . PHE A 1 33 ? 16.128 21.178 -1.425 1.00 0.00 33 PHE A N 2
ATOM 1760 C CA . PHE A 1 33 ? 17.268 20.481 -2.010 1.00 0.00 33 PHE A CA 2
ATOM 1761 C C . PHE A 1 33 ? 17.021 18.975 -2.053 1.00 0.00 33 PHE A C 2
ATOM 1762 O O . PHE A 1 33 ? 17.614 18.261 -2.861 1.00 0.00 33 PHE A O 2
ATOM 1779 N N . ALA A 1 34 ? 16.141 18.501 -1.177 1.00 0.00 34 ALA A N 2
ATOM 1780 C CA . ALA A 1 34 ? 15.814 17.082 -1.116 1.00 0.00 34 ALA A CA 2
ATOM 1781 C C . ALA A 1 34 ? 14.692 16.735 -2.088 1.00 0.00 34 ALA A C 2
ATOM 1782 O O . ALA A 1 34 ? 14.892 15.975 -3.035 1.00 0.00 34 ALA A O 2
ATOM 1789 N N . ARG A 1 35 ? 13.511 17.295 -1.846 1.00 0.00 35 ARG A N 2
ATOM 1790 C CA . ARG A 1 35 ? 12.356 17.043 -2.699 1.00 0.00 35 ARG A CA 2
ATOM 1791 C C . ARG A 1 35 ? 12.671 17.380 -4.154 1.00 0.00 35 ARG A C 2
ATOM 1792 O O . ARG A 1 35 ? 12.364 16.607 -5.060 1.00 0.00 35 ARG A O 2
ATOM 1813 N N . GLU A 1 36 ? 13.285 18.540 -4.367 1.00 0.00 36 GLU A N 2
ATOM 1814 C CA . GLU A 1 36 ? 13.639 18.980 -5.712 1.00 0.00 36 GLU A CA 2
ATOM 1815 C C . GLU A 1 36 ? 14.611 18.002 -6.365 1.00 0.00 36 GLU A C 2
ATOM 1816 O O . GLU A 1 36 ? 14.691 17.915 -7.591 1.00 0.00 36 GLU A O 2
ATOM 1828 N N . ARG A 1 37 ? 15.349 17.268 -5.538 1.00 0.00 37 ARG A N 2
ATOM 1829 C CA . ARG A 1 37 ? 16.316 16.297 -6.035 1.00 0.00 37 ARG A CA 2
ATOM 1830 C C . ARG A 1 37 ? 15.621 15.012 -6.475 1.00 0.00 37 ARG A C 2
ATOM 1831 O O . ARG A 1 37 ? 15.653 14.647 -7.650 1.00 0.00 37 ARG A O 2
ATOM 1852 N N . VAL A 1 38 ? 14.993 14.329 -5.522 1.00 0.00 38 VAL A N 2
ATOM 1853 C CA . VAL A 1 38 ? 14.290 13.085 -5.811 1.00 0.00 38 VAL A CA 2
ATOM 1854 C C . VAL A 1 38 ? 13.275 13.275 -6.933 1.00 0.00 38 VAL A C 2
ATOM 1855 O O . VAL A 1 38 ? 12.912 12.323 -7.623 1.00 0.00 38 VAL A O 2
ATOM 1868 N N . ALA A 1 39 ? 12.821 14.512 -7.110 1.00 0.00 39 ALA A N 2
ATOM 1869 C CA . ALA A 1 39 ? 11.850 14.828 -8.150 1.00 0.00 39 ALA A CA 2
ATOM 1870 C C . ALA A 1 39 ? 12.363 14.410 -9.524 1.00 0.00 39 ALA A C 2
ATOM 1871 O O . ALA A 1 39 ? 11.580 14.080 -10.415 1.00 0.00 39 ALA A O 2
ATOM 1878 N N . ASP A 1 40 ? 13.681 14.429 -9.690 1.00 0.00 40 ASP A N 2
ATOM 1879 C CA . ASP A 1 40 ? 14.298 14.052 -10.956 1.00 0.00 40 ASP A CA 2
ATOM 1880 C C . ASP A 1 40 ? 14.492 12.541 -11.038 1.00 0.00 40 ASP A C 2
ATOM 1881 O O . ASP A 1 40 ? 14.721 11.993 -12.116 1.00 0.00 40 ASP A O 2
ATOM 1890 N N . GLN A 1 41 ? 14.399 11.875 -9.891 1.00 0.00 41 GLN A N 2
ATOM 1891 C CA . GLN A 1 41 ? 14.567 10.428 -9.834 1.00 0.00 41 GLN A CA 2
ATOM 1892 C C . GLN A 1 41 ? 13.304 9.714 -10.304 1.00 0.00 41 GLN A C 2
ATOM 1893 O O . GLN A 1 41 ? 13.358 8.848 -11.178 1.00 0.00 41 GLN A O 2
ATOM 1907 N N . ILE A 1 42 ? 12.169 10.083 -9.720 1.00 0.00 42 ILE A N 2
ATOM 1908 C CA . ILE A 1 42 ? 10.893 9.478 -10.080 1.00 0.00 42 ILE A CA 2
ATOM 1909 C C . ILE A 1 42 ? 10.216 10.254 -11.205 1.00 0.00 42 ILE A C 2
ATOM 1910 O O . ILE A 1 42 ? 9.175 9.842 -11.717 1.00 0.00 42 ILE A O 2
ATOM 1926 N N . ARG A 1 43 ? 10.815 11.377 -11.586 1.00 0.00 43 ARG A N 2
ATOM 1927 C CA . ARG A 1 43 ? 10.270 12.210 -12.651 1.00 0.00 43 ARG A CA 2
ATOM 1928 C C . ARG A 1 43 ? 8.957 12.857 -12.218 1.00 0.00 43 ARG A C 2
ATOM 1929 O O . ARG A 1 43 ? 7.924 12.686 -12.868 1.00 0.00 43 ARG A O 2
ATOM 1950 N N . LEU A 1 44 ? 9.004 13.599 -11.117 1.00 0.00 44 LEU A N 2
ATOM 1951 C CA . LEU A 1 44 ? 7.818 14.271 -10.597 1.00 0.00 44 LEU A CA 2
ATOM 1952 C C . LEU A 1 44 ? 8.154 15.683 -10.130 1.00 0.00 44 LEU A C 2
ATOM 1953 O O . LEU A 1 44 ? 9.323 16.029 -9.959 1.00 0.00 44 LEU A O 2
ATOM 1969 N N . GLN A 1 45 ? 7.121 16.494 -9.923 1.00 0.00 45 GLN A N 2
ATOM 1970 C CA . GLN A 1 45 ? 7.308 17.868 -9.474 1.00 0.00 45 GLN A CA 2
ATOM 1971 C C . GLN A 1 45 ? 8.120 17.914 -8.184 1.00 0.00 45 GLN A C 2
ATOM 1972 O O . GLN A 1 45 ? 8.112 16.966 -7.400 1.00 0.00 45 GLN A O 2
ATOM 1986 N N . GLU A 1 46 ? 8.821 19.024 -7.970 1.00 0.00 46 GLU A N 2
ATOM 1987 C CA . GLU A 1 46 ? 9.640 19.192 -6.776 1.00 0.00 46 GLU A CA 2
ATOM 1988 C C . GLU A 1 46 ? 8.765 19.390 -5.541 1.00 0.00 46 GLU A C 2
ATOM 1989 O O . GLU A 1 46 ? 9.037 18.831 -4.478 1.00 0.00 46 GLU A O 2
ATOM 2001 N N . SER A 1 47 ? 7.715 20.191 -5.689 1.00 0.00 47 SER A N 2
ATOM 2002 C CA . SER A 1 47 ? 6.803 20.467 -4.585 1.00 0.00 47 SER A CA 2
ATOM 2003 C C . SER A 1 47 ? 5.756 19.365 -4.456 1.00 0.00 47 SER A C 2
ATOM 2004 O O . SER A 1 47 ? 5.154 19.186 -3.397 1.00 0.00 47 SER A O 2
ATOM 2012 N N . ARG A 1 48 ? 5.546 18.627 -5.542 1.00 0.00 48 ARG A N 2
ATOM 2013 C CA . ARG A 1 48 ? 4.572 17.542 -5.551 1.00 0.00 48 ARG A CA 2
ATOM 2014 C C . ARG A 1 48 ? 5.139 16.297 -4.876 1.00 0.00 48 ARG A C 2
ATOM 2015 O O . ARG A 1 48 ? 4.466 15.658 -4.066 1.00 0.00 48 ARG A O 2
ATOM 2036 N N . ILE A 1 49 ? 6.378 15.959 -5.215 1.00 0.00 49 ILE A N 2
ATOM 2037 C CA . ILE A 1 49 ? 7.035 14.791 -4.641 1.00 0.00 49 ILE A CA 2
ATOM 2038 C C . ILE A 1 49 ? 6.987 14.827 -3.117 1.00 0.00 49 ILE A C 2
ATOM 2039 O O . ILE A 1 49 ? 7.081 13.791 -2.460 1.00 0.00 49 ILE A O 2
ATOM 2055 N N . GLN A 1 50 ? 6.840 16.026 -2.563 1.00 0.00 50 GLN A N 2
ATOM 2056 C CA . GLN A 1 50 ? 6.780 16.196 -1.117 1.00 0.00 50 GLN A CA 2
ATOM 2057 C C . GLN A 1 50 ? 5.648 15.368 -0.518 1.00 0.00 50 GLN A C 2
ATOM 2058 O O . GLN A 1 50 ? 5.813 14.733 0.524 1.00 0.00 50 GLN A O 2
ATOM 2072 N N . VAL A 1 51 ? 4.497 15.379 -1.183 1.00 0.00 51 VAL A N 2
ATOM 2073 C CA . VAL A 1 51 ? 3.337 14.628 -0.717 1.00 0.00 51 VAL A CA 2
ATOM 2074 C C . VAL A 1 51 ? 3.615 13.129 -0.724 1.00 0.00 51 VAL A C 2
ATOM 2075 O O . VAL A 1 51 ? 3.101 12.389 0.115 1.00 0.00 51 VAL A O 2
ATOM 2088 N N . TRP A 1 52 ? 4.430 12.688 -1.675 1.00 0.00 52 TRP A N 2
ATOM 2089 C CA . TRP A 1 52 ? 4.776 11.276 -1.791 1.00 0.00 52 TRP A CA 2
ATOM 2090 C C . TRP A 1 52 ? 5.937 10.923 -0.869 1.00 0.00 52 TRP A C 2
ATOM 2091 O O . TRP A 1 52 ? 6.155 9.754 -0.550 1.00 0.00 52 TRP A O 2
ATOM 2112 N N . PHE A 1 53 ? 6.679 11.939 -0.443 1.00 0.00 53 PHE A N 2
ATOM 2113 C CA . PHE A 1 53 ? 7.819 11.735 0.443 1.00 0.00 53 PHE A CA 2
ATOM 2114 C C . PHE A 1 53 ? 7.390 11.038 1.731 1.00 0.00 53 PHE A C 2
ATOM 2115 O O . PHE A 1 53 ? 8.211 10.457 2.440 1.00 0.00 53 PHE A O 2
ATOM 2132 N N . LYS A 1 54 ? 6.096 11.102 2.027 1.00 0.00 54 LYS A N 2
ATOM 2133 C CA . LYS A 1 54 ? 5.554 10.478 3.228 1.00 0.00 54 LYS A CA 2
ATOM 2134 C C . LYS A 1 54 ? 5.163 9.028 2.959 1.00 0.00 54 LYS A C 2
ATOM 2135 O O . LYS A 1 54 ? 4.978 8.243 3.887 1.00 0.00 54 LYS A O 2
ATOM 2154 N N . ASN A 1 55 ? 5.042 8.680 1.682 1.00 0.00 55 ASN A N 2
ATOM 2155 C CA . ASN A 1 55 ? 4.674 7.324 1.291 1.00 0.00 55 ASN A CA 2
ATOM 2156 C C . ASN A 1 55 ? 5.361 6.295 2.184 1.00 0.00 55 ASN A C 2
ATOM 2157 O O . ASN A 1 55 ? 4.714 5.633 2.995 1.00 0.00 55 ASN A O 2
ATOM 2168 N N . ARG A 1 56 ? 6.674 6.168 2.028 1.00 0.00 56 ARG A N 2
ATOM 2169 C CA . ARG A 1 56 ? 7.449 5.220 2.819 1.00 0.00 56 ARG A CA 2
ATOM 2170 C C . ARG A 1 56 ? 7.874 5.839 4.147 1.00 0.00 56 ARG A C 2
ATOM 2171 O O . ARG A 1 56 ? 7.840 5.183 5.189 1.00 0.00 56 ARG A O 2
ATOM 2192 N N . ARG A 1 57 ? 8.275 7.105 4.102 1.00 0.00 57 ARG A N 2
ATOM 2193 C CA . ARG A 1 57 ? 8.708 7.813 5.301 1.00 0.00 57 ARG A CA 2
ATOM 2194 C C . ARG A 1 57 ? 7.700 7.634 6.432 1.00 0.00 57 ARG A C 2
ATOM 2195 O O . ARG A 1 57 ? 8.065 7.628 7.607 1.00 0.00 57 ARG A O 2
ATOM 2216 N N . ALA A 1 58 ? 6.430 7.491 6.068 1.00 0.00 58 ALA A N 2
ATOM 2217 C CA . ALA A 1 58 ? 5.369 7.311 7.052 1.00 0.00 58 ALA A CA 2
ATOM 2218 C C . ALA A 1 58 ? 5.178 5.836 7.390 1.00 0.00 58 ALA A C 2
ATOM 2219 O O . ALA A 1 58 ? 4.841 5.487 8.521 1.00 0.00 58 ALA A O 2
ATOM 2226 N N . LYS A 1 59 ? 5.396 4.974 6.403 1.00 0.00 59 LYS A N 2
ATOM 2227 C CA . LYS A 1 59 ? 5.249 3.537 6.595 1.00 0.00 59 LYS A CA 2
ATOM 2228 C C . LYS A 1 59 ? 6.144 3.045 7.728 1.00 0.00 59 LYS A C 2
ATOM 2229 O O . LYS A 1 59 ? 5.898 1.990 8.314 1.00 0.00 59 LYS A O 2
ATOM 2248 N N . TYR A 1 60 ? 7.182 3.816 8.032 1.00 0.00 60 TYR A N 2
ATOM 2249 C CA . TYR A 1 60 ? 8.115 3.458 9.095 1.00 0.00 60 TYR A CA 2
ATOM 2250 C C . TYR A 1 60 ? 7.369 3.100 10.376 1.00 0.00 60 TYR A C 2
ATOM 2251 O O . TYR A 1 60 ? 7.841 2.294 11.178 1.00 0.00 60 TYR A O 2
ATOM 2269 N N . ARG A 1 61 ? 6.200 3.704 10.562 1.00 0.00 61 ARG A N 2
ATOM 2270 C CA . ARG A 1 61 ? 5.387 3.451 11.745 1.00 0.00 61 ARG A CA 2
ATOM 2271 C C . ARG A 1 61 ? 4.649 2.121 11.623 1.00 0.00 61 ARG A C 2
ATOM 2272 O O . ARG A 1 61 ? 4.530 1.373 12.595 1.00 0.00 61 ARG A O 2
ATOM 2293 N N . LEU A 1 62 ? 4.156 1.832 10.424 1.00 0.00 62 LEU A N 2
ATOM 2294 C CA . LEU A 1 62 ? 3.429 0.592 10.174 1.00 0.00 62 LEU A CA 2
ATOM 2295 C C . LEU A 1 62 ? 4.346 -0.617 10.326 1.00 0.00 62 LEU A C 2
ATOM 2296 O O . LEU A 1 62 ? 3.989 -1.600 10.976 1.00 0.00 62 LEU A O 2
ATOM 2312 N N . GLN A 1 63 ? 5.528 -0.536 9.724 1.00 0.00 63 GLN A N 2
ATOM 2313 C CA . GLN A 1 63 ? 6.496 -1.624 9.794 1.00 0.00 63 GLN A CA 2
ATOM 2314 C C . GLN A 1 63 ? 6.881 -1.918 11.240 1.00 0.00 63 GLN A C 2
ATOM 2315 O O . GLN A 1 63 ? 7.261 -3.039 11.575 1.00 0.00 63 GLN A O 2
ATOM 2329 N N . GLU A 1 64 ? 6.782 -0.902 12.092 1.00 0.00 64 GLU A N 2
ATOM 2330 C CA . GLU A 1 64 ? 7.121 -1.053 13.502 1.00 0.00 64 GLU A CA 2
ATOM 2331 C C . GLU A 1 64 ? 6.206 -2.071 14.176 1.00 0.00 64 GLU A C 2
ATOM 2332 O O . GLU A 1 64 ? 6.665 -3.092 14.689 1.00 0.00 64 GLU A O 2
ATOM 2344 N N . LYS A 1 65 ? 4.908 -1.784 14.172 1.00 0.00 65 LYS A N 2
ATOM 2345 C CA . LYS A 1 65 ? 3.927 -2.673 14.782 1.00 0.00 65 LYS A CA 2
ATOM 2346 C C . LYS A 1 65 ? 3.999 -4.068 14.168 1.00 0.00 65 LYS A C 2
ATOM 2347 O O . LYS A 1 65 ? 3.849 -5.071 14.865 1.00 0.00 65 LYS A O 2
ATOM 2366 N N . GLN A 1 66 ? 4.232 -4.122 12.861 1.00 0.00 66 GLN A N 2
ATOM 2367 C CA . GLN A 1 66 ? 4.326 -5.394 12.154 1.00 0.00 66 GLN A CA 2
ATOM 2368 C C . GLN A 1 66 ? 5.385 -6.291 12.786 1.00 0.00 66 GLN A C 2
ATOM 2369 O O . GLN A 1 66 ? 5.090 -7.399 13.235 1.00 0.00 66 GLN A O 2
ATOM 2383 N N . LYS A 1 67 ? 6.622 -5.805 12.817 1.00 0.00 67 LYS A N 2
ATOM 2384 C CA . LYS A 1 67 ? 7.727 -6.561 13.394 1.00 0.00 67 LYS A CA 2
ATOM 2385 C C . LYS A 1 67 ? 7.404 -6.993 14.821 1.00 0.00 67 LYS A C 2
ATOM 2386 O O . LYS A 1 67 ? 6.542 -6.421 15.489 1.00 0.00 67 LYS A O 2
ATOM 2405 N N . PRO A 1 68 ? 8.113 -8.026 15.302 1.00 0.00 68 PRO A N 2
ATOM 2406 C CA . PRO A 1 68 ? 7.920 -8.555 16.656 1.00 0.00 68 PRO A CA 2
ATOM 2407 C C . PRO A 1 68 ? 8.411 -7.591 17.731 1.00 0.00 68 PRO A C 2
ATOM 2408 O O . PRO A 1 68 ? 8.234 -7.835 18.924 1.00 0.00 68 PRO A O 2
ATOM 2419 N N . GLY A 1 1 ? 4.218 -1.442 -1.704 1.00 0.00 1 GLY A N 3
ATOM 2420 C CA . GLY A 1 1 ? 2.981 -0.741 -1.995 1.00 0.00 1 GLY A CA 3
ATOM 2421 C C . GLY A 1 1 ? 3.194 0.744 -2.212 1.00 0.00 1 GLY A C 3
ATOM 2422 O O . GLY A 1 1 ? 2.823 1.574 -1.383 1.00 0.00 1 GLY A O 3
ATOM 2426 N N . PRO A 1 2 ? 3.807 1.097 -3.352 1.00 0.00 2 PRO A N 3
ATOM 2427 C CA . PRO A 1 2 ? 4.083 2.493 -3.703 1.00 0.00 2 PRO A CA 3
ATOM 2428 C C . PRO A 1 2 ? 2.813 3.271 -4.030 1.00 0.00 2 PRO A C 3
ATOM 2429 O O . PRO A 1 2 ? 2.422 3.379 -5.192 1.00 0.00 2 PRO A O 3
ATOM 2440 N N . ARG A 1 3 ? 2.174 3.812 -2.998 1.00 0.00 3 ARG A N 3
ATOM 2441 C CA . ARG A 1 3 ? 0.947 4.580 -3.176 1.00 0.00 3 ARG A CA 3
ATOM 2442 C C . ARG A 1 3 ? 0.435 5.105 -1.838 1.00 0.00 3 ARG A C 3
ATOM 2443 O O . ARG A 1 3 ? -0.195 4.376 -1.072 1.00 0.00 3 ARG A O 3
ATOM 2464 N N . LYS A 1 4 ? 0.711 6.376 -1.562 1.00 0.00 4 LYS A N 3
ATOM 2465 C CA . LYS A 1 4 ? 0.278 7.000 -0.318 1.00 0.00 4 LYS A CA 3
ATOM 2466 C C . LYS A 1 4 ? -1.201 7.365 -0.378 1.00 0.00 4 LYS A C 3
ATOM 2467 O O . LYS A 1 4 ? -1.868 7.466 0.651 1.00 0.00 4 LYS A O 3
ATOM 2486 N N . ASN A 1 5 ? -1.709 7.561 -1.590 1.00 0.00 5 ASN A N 3
ATOM 2487 C CA . ASN A 1 5 ? -3.111 7.914 -1.784 1.00 0.00 5 ASN A CA 3
ATOM 2488 C C . ASN A 1 5 ? -3.569 7.568 -3.198 1.00 0.00 5 ASN A C 3
ATOM 2489 O O . ASN A 1 5 ? -4.510 6.797 -3.385 1.00 0.00 5 ASN A O 3
ATOM 2500 N N . ARG A 1 6 ? -2.896 8.143 -4.189 1.00 0.00 6 ARG A N 3
ATOM 2501 C CA . ARG A 1 6 ? -3.234 7.896 -5.586 1.00 0.00 6 ARG A CA 3
ATOM 2502 C C . ARG A 1 6 ? -1.996 7.495 -6.382 1.00 0.00 6 ARG A C 3
ATOM 2503 O O . ARG A 1 6 ? -0.937 7.233 -5.811 1.00 0.00 6 ARG A O 3
ATOM 2524 N N . ARG A 1 7 ? -2.137 7.448 -7.702 1.00 0.00 7 ARG A N 3
ATOM 2525 C CA . ARG A 1 7 ? -1.031 7.077 -8.577 1.00 0.00 7 ARG A CA 3
ATOM 2526 C C . ARG A 1 7 ? -0.186 8.297 -8.932 1.00 0.00 7 ARG A C 3
ATOM 2527 O O . ARG A 1 7 ? -0.665 9.429 -8.886 1.00 0.00 7 ARG A O 3
ATOM 2548 N N . GLU A 1 8 ? 1.073 8.056 -9.285 1.00 0.00 8 GLU A N 3
ATOM 2549 C CA . GLU A 1 8 ? 1.984 9.135 -9.646 1.00 0.00 8 GLU A CA 3
ATOM 2550 C C . GLU A 1 8 ? 2.788 8.774 -10.892 1.00 0.00 8 GLU A C 3
ATOM 2551 O O . GLU A 1 8 ? 2.509 9.264 -11.987 1.00 0.00 8 GLU A O 3
ATOM 2563 N N . ARG A 1 9 ? 3.787 7.916 -10.716 1.00 0.00 9 ARG A N 3
ATOM 2564 C CA . ARG A 1 9 ? 4.633 7.491 -11.825 1.00 0.00 9 ARG A CA 3
ATOM 2565 C C . ARG A 1 9 ? 3.952 6.394 -12.639 1.00 0.00 9 ARG A C 3
ATOM 2566 O O . ARG A 1 9 ? 4.041 6.371 -13.867 1.00 0.00 9 ARG A O 3
ATOM 2587 N N . THR A 1 10 ? 3.272 5.486 -11.946 1.00 0.00 10 THR A N 3
ATOM 2588 C CA . THR A 1 10 ? 2.578 4.386 -12.603 1.00 0.00 10 THR A CA 3
ATOM 2589 C C . THR A 1 10 ? 1.803 3.544 -11.596 1.00 0.00 10 THR A C 3
ATOM 2590 O O . THR A 1 10 ? 1.747 3.872 -10.410 1.00 0.00 10 THR A O 3
ATOM 2601 N N . THR A 1 11 ? 1.207 2.456 -12.074 1.00 0.00 11 THR A N 3
ATOM 2602 C CA . THR A 1 11 ? 0.435 1.567 -11.215 1.00 0.00 11 THR A CA 3
ATOM 2603 C C . THR A 1 11 ? 1.220 1.195 -9.962 1.00 0.00 11 THR A C 3
ATOM 2604 O O . THR A 1 11 ? 0.726 1.338 -8.843 1.00 0.00 11 THR A O 3
ATOM 2615 N N . TYR A 1 12 ? 2.444 0.719 -10.156 1.00 0.00 12 TYR A N 3
ATOM 2616 C CA . TYR A 1 12 ? 3.297 0.325 -9.041 1.00 0.00 12 TYR A CA 3
ATOM 2617 C C . TYR A 1 12 ? 4.755 0.226 -9.479 1.00 0.00 12 TYR A C 3
ATOM 2618 O O . TYR A 1 12 ? 5.133 -0.682 -10.220 1.00 0.00 12 TYR A O 3
ATOM 2636 N N . SER A 1 13 ? 5.571 1.167 -9.014 1.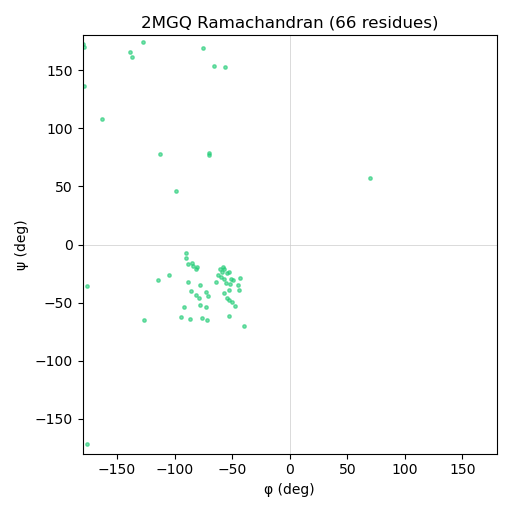00 0.00 13 SER A N 3
ATOM 2637 C CA . SER A 1 13 ? 6.987 1.190 -9.359 1.00 0.00 13 SER A CA 3
ATOM 2638 C C . SER A 1 13 ? 7.841 1.489 -8.131 1.00 0.00 13 SER A C 3
ATOM 2639 O O . SER A 1 13 ? 7.322 1.848 -7.074 1.00 0.00 13 SER A O 3
ATOM 2647 N N . ARG A 1 14 ? 9.153 1.338 -8.279 1.00 0.00 14 ARG A N 3
ATOM 2648 C CA . ARG A 1 14 ? 10.080 1.590 -7.181 1.00 0.00 14 ARG A CA 3
ATOM 2649 C C . ARG A 1 14 ? 10.356 3.084 -7.036 1.00 0.00 14 ARG A C 3
ATOM 2650 O O . ARG A 1 14 ? 10.807 3.541 -5.986 1.00 0.00 14 ARG A O 3
ATOM 2671 N N . GLN A 1 15 ? 10.083 3.837 -8.097 1.00 0.00 15 GLN A N 3
ATOM 2672 C CA . GLN A 1 15 ? 10.304 5.278 -8.087 1.00 0.00 15 GLN A CA 3
ATOM 2673 C C . GLN A 1 15 ? 9.553 5.936 -6.934 1.00 0.00 15 GLN A C 3
ATOM 2674 O O . GLN A 1 15 ? 10.131 6.696 -6.158 1.00 0.00 15 GLN A O 3
ATOM 2688 N N . GLN A 1 16 ? 8.262 5.638 -6.829 1.00 0.00 16 GLN A N 3
ATOM 2689 C CA . GLN A 1 16 ? 7.432 6.202 -5.771 1.00 0.00 16 GLN A CA 3
ATOM 2690 C C . GLN A 1 16 ? 8.032 5.917 -4.398 1.00 0.00 16 GLN A C 3
ATOM 2691 O O . GLN A 1 16 ? 7.901 6.720 -3.473 1.00 0.00 16 GLN A O 3
ATOM 2705 N N . LEU A 1 17 ? 8.690 4.770 -4.272 1.00 0.00 17 LEU A N 3
ATOM 2706 C CA . LEU A 1 17 ? 9.311 4.379 -3.011 1.00 0.00 17 LEU A CA 3
ATOM 2707 C C . LEU A 1 17 ? 10.747 4.888 -2.930 1.00 0.00 17 LEU A C 3
ATOM 2708 O O . LEU A 1 17 ? 11.372 4.844 -1.871 1.00 0.00 17 LEU A O 3
ATOM 2724 N N . GLU A 1 18 ? 11.263 5.371 -4.056 1.00 0.00 18 GLU A N 3
ATOM 2725 C CA . GLU A 1 18 ? 12.625 5.889 -4.111 1.00 0.00 18 GLU A CA 3
ATOM 2726 C C . GLU A 1 18 ? 12.724 7.236 -3.401 1.00 0.00 18 GLU A C 3
ATOM 2727 O O . GLU A 1 18 ? 13.690 7.502 -2.685 1.00 0.00 18 GLU A O 3
ATOM 2739 N N . ILE A 1 19 ? 11.718 8.081 -3.604 1.00 0.00 19 ILE A N 3
ATOM 2740 C CA . ILE A 1 19 ? 11.692 9.399 -2.982 1.00 0.00 19 ILE A CA 3
ATOM 2741 C C . ILE A 1 19 ? 12.099 9.323 -1.515 1.00 0.00 19 ILE A C 3
ATOM 2742 O O . ILE A 1 19 ? 12.800 10.200 -1.008 1.00 0.00 19 ILE A O 3
ATOM 2758 N N . LEU A 1 20 ? 11.657 8.270 -0.837 1.00 0.00 20 LEU A N 3
ATOM 2759 C CA . LEU A 1 20 ? 11.976 8.078 0.573 1.00 0.00 20 LEU A CA 3
ATOM 2760 C C . LEU A 1 20 ? 13.211 7.197 0.736 1.00 0.00 20 LEU A C 3
ATOM 2761 O O . LEU A 1 20 ? 14.229 7.633 1.272 1.00 0.00 20 LEU A O 3
ATOM 2777 N N . GLU A 1 21 ? 13.112 5.956 0.270 1.00 0.00 21 GLU A N 3
ATOM 2778 C CA . GLU A 1 21 ? 14.222 5.015 0.363 1.00 0.00 21 GLU A CA 3
ATOM 2779 C C . GLU A 1 21 ? 15.539 5.688 -0.008 1.00 0.00 21 GLU A C 3
ATOM 2780 O O . GLU A 1 21 ? 16.604 5.309 0.481 1.00 0.00 21 GLU A O 3
ATOM 2792 N N . THR A 1 22 ? 15.460 6.691 -0.878 1.00 0.00 22 THR A N 3
ATOM 2793 C CA . THR A 1 22 ? 16.645 7.417 -1.317 1.00 0.00 22 THR A CA 3
ATOM 2794 C C . THR A 1 22 ? 16.905 8.632 -0.434 1.00 0.00 22 THR A C 3
ATOM 2795 O O . THR A 1 22 ? 18.006 8.809 0.088 1.00 0.00 22 THR A O 3
ATOM 2806 N N . LEU A 1 23 ? 15.884 9.466 -0.269 1.00 0.00 23 LEU A N 3
ATOM 2807 C CA . LEU A 1 23 ? 16.002 10.665 0.554 1.00 0.00 23 LEU A CA 3
ATOM 2808 C C . LEU A 1 23 ? 16.045 10.307 2.036 1.00 0.00 23 LEU A C 3
ATOM 2809 O O . LEU A 1 23 ? 17.052 10.528 2.709 1.00 0.00 23 LEU A O 3
ATOM 2825 N N . PHE A 1 24 ? 14.947 9.751 2.537 1.00 0.00 24 PHE A N 3
ATOM 2826 C CA . PHE A 1 24 ? 14.859 9.361 3.939 1.00 0.00 24 PHE A CA 3
ATOM 2827 C C . PHE A 1 24 ? 16.128 8.639 4.383 1.00 0.00 24 PHE A C 3
ATOM 2828 O O . PHE A 1 24 ? 16.575 8.789 5.519 1.00 0.00 24 PHE A O 3
ATOM 2845 N N . ASN A 1 25 ? 16.703 7.855 3.477 1.00 0.00 25 ASN A N 3
ATOM 2846 C CA . ASN A 1 25 ? 17.920 7.108 3.775 1.00 0.00 25 ASN A CA 3
ATOM 2847 C C . ASN A 1 25 ? 19.148 8.008 3.678 1.00 0.00 25 ASN A C 3
ATOM 2848 O O . ASN A 1 25 ? 20.042 7.946 4.521 1.00 0.00 25 ASN A O 3
ATOM 2859 N N . GLU A 1 26 ? 19.182 8.844 2.646 1.00 0.00 26 GLU A N 3
ATOM 2860 C CA . GLU A 1 26 ? 20.301 9.757 2.439 1.00 0.00 26 GLU A CA 3
ATOM 2861 C C . GLU A 1 26 ? 20.563 10.587 3.692 1.00 0.00 26 GLU A C 3
ATOM 2862 O O . GLU A 1 26 ? 21.704 10.715 4.139 1.00 0.00 26 GLU A O 3
ATOM 2874 N N . THR A 1 27 ? 19.499 11.151 4.256 1.00 0.00 27 THR A N 3
ATOM 2875 C CA . THR A 1 27 ? 19.613 11.970 5.455 1.00 0.00 27 THR A CA 3
ATOM 2876 C C . THR A 1 27 ? 18.245 12.448 5.927 1.00 0.00 27 THR A C 3
ATOM 2877 O O . THR A 1 27 ? 17.242 12.261 5.239 1.00 0.00 27 THR A O 3
ATOM 2888 N N . GLN A 1 28 ? 18.212 13.066 7.103 1.00 0.00 28 GLN A N 3
ATOM 2889 C CA . GLN A 1 28 ? 16.965 13.570 7.666 1.00 0.00 28 GLN A CA 3
ATOM 2890 C C . GLN A 1 28 ? 16.844 15.076 7.460 1.00 0.00 28 GLN A C 3
ATOM 2891 O O . GLN A 1 28 ? 16.469 15.810 8.374 1.00 0.00 28 GLN A O 3
ATOM 2905 N N . TYR A 1 29 ? 17.166 15.530 6.254 1.00 0.00 29 TYR A N 3
ATOM 2906 C CA . TYR A 1 29 ? 17.097 16.950 5.928 1.00 0.00 29 TYR A CA 3
ATOM 2907 C C . TYR A 1 29 ? 15.994 17.222 4.909 1.00 0.00 29 TYR A C 3
ATOM 2908 O O . TYR A 1 29 ? 16.247 17.419 3.720 1.00 0.00 29 TYR A O 3
ATOM 2926 N N . PRO A 1 30 ? 14.740 17.234 5.384 1.00 0.00 30 PRO A N 3
ATOM 2927 C CA . PRO A 1 30 ? 13.573 17.481 4.532 1.00 0.00 30 PRO A CA 3
ATOM 2928 C C . PRO A 1 30 ? 13.507 18.925 4.046 1.00 0.00 30 PRO A C 3
ATOM 2929 O O . PRO A 1 30 ? 12.733 19.730 4.565 1.00 0.00 30 PRO A O 3
ATOM 2940 N N . ASP A 1 31 ? 14.322 19.246 3.047 1.00 0.00 31 ASP A N 3
ATOM 2941 C CA . ASP A 1 31 ? 14.354 20.593 2.490 1.00 0.00 31 ASP A CA 3
ATOM 2942 C C . ASP A 1 31 ? 14.231 20.555 0.970 1.00 0.00 31 ASP A C 3
ATOM 2943 O O . ASP A 1 31 ? 14.215 19.483 0.364 1.00 0.00 31 ASP A O 3
ATOM 2952 N N . VAL A 1 32 ? 14.144 21.732 0.358 1.00 0.00 32 VAL A N 3
ATOM 2953 C CA . VAL A 1 32 ? 14.023 21.834 -1.091 1.00 0.00 32 VAL A CA 3
ATOM 2954 C C . VAL A 1 32 ? 15.119 21.039 -1.791 1.00 0.00 32 VAL A C 3
ATOM 2955 O O . VAL A 1 32 ? 14.863 20.331 -2.766 1.00 0.00 32 VAL A O 3
ATOM 2968 N N . PHE A 1 33 ? 16.343 21.161 -1.289 1.00 0.00 33 PHE A N 3
ATOM 2969 C CA . PHE A 1 33 ? 17.481 20.454 -1.866 1.00 0.00 33 PHE A CA 3
ATOM 2970 C C . PHE A 1 33 ? 17.214 18.953 -1.927 1.00 0.00 33 PHE A C 3
ATOM 2971 O O . PHE A 1 33 ? 17.808 18.239 -2.735 1.00 0.00 33 PHE A O 3
ATOM 2988 N N . ALA A 1 34 ? 16.318 18.482 -1.067 1.00 0.00 34 ALA A N 3
ATOM 2989 C CA . ALA A 1 34 ? 15.971 17.066 -1.023 1.00 0.00 34 ALA A CA 3
ATOM 2990 C C . ALA A 1 34 ? 14.864 16.742 -2.021 1.00 0.00 34 ALA A C 3
ATOM 2991 O O . ALA A 1 34 ? 15.076 15.993 -2.975 1.00 0.00 34 ALA A O 3
ATOM 2998 N N . ARG A 1 35 ? 13.684 17.309 -1.793 1.00 0.00 35 ARG A N 3
ATOM 2999 C CA . ARG A 1 35 ? 12.543 17.077 -2.671 1.00 0.00 35 ARG A CA 3
ATOM 3000 C C . ARG A 1 35 ? 12.890 17.426 -4.116 1.00 0.00 35 ARG A C 3
ATOM 3001 O O . ARG A 1 35 ? 12.583 16.670 -5.037 1.00 0.00 35 ARG A O 3
ATOM 3022 N N . GLU A 1 36 ? 13.529 18.576 -4.304 1.00 0.00 36 GLU A N 3
ATOM 3023 C CA . GLU A 1 36 ? 13.915 19.025 -5.637 1.00 0.00 36 GLU A CA 3
ATOM 3024 C C . GLU A 1 36 ? 14.871 18.031 -6.290 1.00 0.00 36 GLU A C 3
ATOM 3025 O O . GLU A 1 36 ? 14.969 17.961 -7.515 1.00 0.00 36 GLU A O 3
ATOM 3037 N N . ARG A 1 37 ? 15.576 17.266 -5.463 1.00 0.00 37 ARG A N 3
ATOM 3038 C CA . ARG A 1 37 ? 16.525 16.277 -5.959 1.00 0.00 37 ARG A CA 3
ATOM 3039 C C . ARG A 1 37 ? 15.804 15.015 -6.423 1.00 0.00 37 ARG A C 3
ATOM 3040 O O . ARG A 1 37 ? 15.847 14.660 -7.601 1.00 0.00 37 ARG A O 3
ATOM 3061 N N . VAL A 1 38 ? 15.141 14.341 -5.488 1.00 0.00 38 VAL A N 3
ATOM 3062 C CA . VAL A 1 38 ? 14.410 13.119 -5.800 1.00 0.00 38 VAL A CA 3
ATOM 3063 C C . VAL A 1 38 ? 13.413 13.349 -6.931 1.00 0.00 38 VAL A C 3
ATOM 3064 O O . VAL A 1 38 ? 13.026 12.413 -7.630 1.00 0.00 38 VAL A O 3
ATOM 3077 N N . ALA A 1 39 ? 13.003 14.600 -7.105 1.00 0.00 39 ALA A N 3
ATOM 3078 C CA . ALA A 1 39 ? 12.053 14.954 -8.153 1.00 0.00 39 ALA A CA 3
ATOM 3079 C C . ALA A 1 39 ? 12.559 14.516 -9.523 1.00 0.00 39 ALA A C 3
ATOM 3080 O O . ALA A 1 39 ? 11.771 14.206 -10.416 1.00 0.00 39 ALA A O 3
ATOM 3087 N N . ASP A 1 40 ? 13.878 14.494 -9.682 1.00 0.00 40 ASP A N 3
ATOM 3088 C CA . ASP A 1 40 ? 14.489 14.094 -10.944 1.00 0.00 40 ASP A CA 3
ATOM 3089 C C . ASP A 1 40 ? 14.634 12.577 -11.021 1.00 0.00 40 ASP A C 3
ATOM 3090 O O . ASP A 1 40 ? 14.846 12.018 -12.096 1.00 0.00 40 ASP A O 3
ATOM 3099 N N . GLN A 1 41 ? 14.521 11.918 -9.872 1.00 0.00 41 GLN A N 3
ATOM 3100 C CA . GLN A 1 41 ? 14.642 10.466 -9.809 1.00 0.00 41 GLN A CA 3
ATOM 3101 C C . GLN A 1 41 ? 13.365 9.792 -10.301 1.00 0.00 41 GLN A C 3
ATOM 3102 O O . GLN A 1 41 ? 13.406 8.923 -11.172 1.00 0.00 41 GLN A O 3
ATOM 3116 N N . ILE A 1 42 ? 12.232 10.198 -9.737 1.00 0.00 42 ILE A N 3
ATOM 3117 C CA . ILE A 1 42 ? 10.944 9.634 -10.118 1.00 0.00 42 ILE A CA 3
ATOM 3118 C C . ILE A 1 42 ? 10.304 10.436 -11.246 1.00 0.00 42 ILE A C 3
ATOM 3119 O O . ILE A 1 42 ? 9.270 10.048 -11.789 1.00 0.00 42 ILE A O 3
ATOM 3135 N N . ARG A 1 43 ? 10.927 11.557 -11.594 1.00 0.00 43 ARG A N 3
ATOM 3136 C CA . ARG A 1 43 ? 10.420 12.415 -12.658 1.00 0.00 43 ARG A CA 3
ATOM 3137 C C . ARG A 1 43 ? 9.121 13.096 -12.235 1.00 0.00 43 ARG A C 3
ATOM 3138 O O . ARG A 1 43 ? 8.086 12.942 -12.885 1.00 0.00 43 ARG A O 3
ATOM 3159 N N . LEU A 1 44 ? 9.183 13.848 -11.141 1.00 0.00 44 LEU A N 3
ATOM 3160 C CA . LEU A 1 44 ? 8.013 14.552 -10.630 1.00 0.00 44 LEU A CA 3
ATOM 3161 C C . LEU A 1 44 ? 8.388 15.945 -10.135 1.00 0.00 44 LEU A C 3
ATOM 3162 O O . LEU A 1 44 ? 9.564 16.244 -9.929 1.00 0.00 44 LEU A O 3
ATOM 3178 N N . GLN A 1 45 ? 7.381 16.792 -9.945 1.00 0.00 45 GLN A N 3
ATOM 3179 C CA . GLN A 1 45 ? 7.607 18.153 -9.473 1.00 0.00 45 GLN A CA 3
ATOM 3180 C C . GLN A 1 45 ? 8.361 18.151 -8.148 1.00 0.00 45 GLN A C 3
ATOM 3181 O O . GLN A 1 45 ? 8.259 17.207 -7.366 1.00 0.00 45 GLN A O 3
ATOM 3195 N N . GLU A 1 46 ? 9.119 19.216 -7.903 1.00 0.00 46 GLU A N 3
ATOM 3196 C CA . GLU A 1 46 ? 9.892 19.335 -6.672 1.00 0.00 46 GLU A CA 3
ATOM 3197 C C . GLU A 1 46 ? 8.972 19.528 -5.469 1.00 0.00 46 GLU A C 3
ATOM 3198 O O . GLU A 1 46 ? 9.163 18.907 -4.423 1.00 0.00 46 GLU A O 3
ATOM 3210 N N . SER A 1 47 ? 7.975 20.393 -5.626 1.00 0.00 47 SER A N 3
ATOM 3211 C CA . SER A 1 47 ? 7.029 20.671 -4.552 1.00 0.00 47 SER A CA 3
ATOM 3212 C C . SER A 1 47 ? 5.979 19.569 -4.454 1.00 0.00 47 SER A C 3
ATOM 3213 O O . SER A 1 47 ? 5.395 19.345 -3.394 1.00 0.00 47 SER A O 3
ATOM 3221 N N . ARG A 1 48 ? 5.745 18.882 -5.568 1.00 0.00 48 ARG A N 3
ATOM 3222 C CA . ARG A 1 48 ? 4.765 17.804 -5.609 1.00 0.00 48 ARG A CA 3
ATOM 3223 C C . ARG A 1 48 ? 5.307 16.551 -4.927 1.00 0.00 48 ARG A C 3
ATOM 3224 O O . ARG A 1 48 ? 4.615 15.920 -4.127 1.00 0.00 48 ARG A O 3
ATOM 3245 N N . ILE A 1 49 ? 6.546 16.197 -5.249 1.00 0.00 49 ILE A N 3
ATOM 3246 C CA . ILE A 1 49 ? 7.180 15.021 -4.667 1.00 0.00 49 ILE A CA 3
ATOM 3247 C C . ILE A 1 49 ? 7.143 15.073 -3.143 1.00 0.00 49 ILE A C 3
ATOM 3248 O O . ILE A 1 49 ? 7.239 14.044 -2.475 1.00 0.00 49 ILE A O 3
ATOM 3264 N N . GLN A 1 50 ? 7.002 16.279 -2.602 1.00 0.00 50 GLN A N 3
ATOM 3265 C CA . GLN A 1 50 ? 6.952 16.465 -1.157 1.00 0.00 50 GLN A CA 3
ATOM 3266 C C . GLN A 1 50 ? 5.801 15.672 -0.546 1.00 0.00 50 GLN A C 3
ATOM 3267 O O . GLN A 1 50 ? 5.955 15.038 0.498 1.00 0.00 50 GLN A O 3
ATOM 3281 N N . VAL A 1 51 ? 4.646 15.713 -1.203 1.00 0.00 51 VAL A N 3
ATOM 3282 C CA . VAL A 1 51 ? 3.469 14.998 -0.725 1.00 0.00 51 VAL A CA 3
ATOM 3283 C C . VAL A 1 51 ? 3.689 13.490 -0.761 1.00 0.00 51 VAL A C 3
ATOM 3284 O O . VAL A 1 51 ? 3.147 12.753 0.063 1.00 0.00 51 VAL A O 3
ATOM 3297 N N . TRP A 1 52 ? 4.489 13.037 -1.720 1.00 0.00 52 TRP A N 3
ATOM 3298 C CA . TRP A 1 52 ? 4.782 11.616 -1.863 1.00 0.00 52 TRP A CA 3
ATOM 3299 C C . TRP A 1 52 ? 5.923 11.200 -0.942 1.00 0.00 52 TRP A C 3
ATOM 3300 O O . TRP A 1 52 ? 6.097 10.016 -0.649 1.00 0.00 52 TRP A O 3
ATOM 3321 N N . PHE A 1 53 ? 6.697 12.179 -0.486 1.00 0.00 53 PHE A N 3
ATOM 3322 C CA . PHE A 1 53 ? 7.823 11.913 0.402 1.00 0.00 53 PHE A CA 3
ATOM 3323 C C . PHE A 1 53 ? 7.357 11.209 1.674 1.00 0.00 53 PHE A C 3
ATOM 3324 O O . PHE A 1 53 ? 8.153 10.594 2.384 1.00 0.00 53 PHE A O 3
ATOM 3341 N N . LYS A 1 54 ? 6.062 11.305 1.955 1.00 0.00 54 LYS A N 3
ATOM 3342 C CA . LYS A 1 54 ? 5.488 10.678 3.140 1.00 0.00 54 LYS A CA 3
ATOM 3343 C C . LYS A 1 54 ? 5.069 9.241 2.846 1.00 0.00 54 LYS A C 3
ATOM 3344 O O . LYS A 1 54 ? 4.849 8.449 3.761 1.00 0.00 54 LYS A O 3
ATOM 3363 N N . ASN A 1 55 ? 4.962 8.911 1.563 1.00 0.00 55 ASN A N 3
ATOM 3364 C CA . ASN A 1 55 ? 4.570 7.569 1.149 1.00 0.00 55 ASN A CA 3
ATOM 3365 C C . ASN A 1 55 ? 5.218 6.514 2.040 1.00 0.00 55 ASN A C 3
ATOM 3366 O O . ASN A 1 55 ? 4.544 5.862 2.837 1.00 0.00 55 ASN A O 3
ATOM 3377 N N . ARG A 1 56 ? 6.530 6.352 1.898 1.00 0.00 56 ARG A N 3
ATOM 3378 C CA . ARG A 1 56 ? 7.269 5.376 2.689 1.00 0.00 56 ARG A CA 3
ATOM 3379 C C . ARG A 1 56 ? 7.694 5.972 4.028 1.00 0.00 56 ARG A C 3
ATOM 3380 O O . ARG A 1 56 ? 7.638 5.304 5.061 1.00 0.00 56 ARG A O 3
ATOM 3401 N N . ARG A 1 57 ? 8.119 7.231 4.002 1.00 0.00 57 ARG A N 3
ATOM 3402 C CA . ARG A 1 57 ? 8.555 7.915 5.213 1.00 0.00 57 ARG A CA 3
ATOM 3403 C C . ARG A 1 57 ? 7.529 7.749 6.331 1.00 0.00 57 ARG A C 3
ATOM 3404 O O . ARG A 1 57 ? 7.880 7.726 7.510 1.00 0.00 57 ARG A O 3
ATOM 3425 N N . ALA A 1 58 ? 6.261 7.635 5.951 1.00 0.00 58 ALA A N 3
ATOM 3426 C CA . ALA A 1 58 ? 5.185 7.470 6.920 1.00 0.00 58 ALA A CA 3
ATOM 3427 C C . ALA A 1 58 ? 4.957 5.997 7.242 1.00 0.00 58 ALA A C 3
ATOM 3428 O O . ALA A 1 58 ? 4.586 5.646 8.362 1.00 0.00 58 ALA A O 3
ATOM 3435 N N . LYS A 1 59 ? 5.180 5.139 6.253 1.00 0.00 59 LYS A N 3
ATOM 3436 C CA . LYS A 1 59 ? 5.000 3.703 6.430 1.00 0.00 59 LYS A CA 3
ATOM 3437 C C . LYS A 1 59 ? 5.878 3.180 7.563 1.00 0.00 59 LYS A C 3
ATOM 3438 O O . LYS A 1 59 ? 5.606 2.124 8.135 1.00 0.00 59 LYS A O 3
ATOM 3457 N N . TYR A 1 60 ? 6.930 3.925 7.882 1.00 0.00 60 TYR A N 3
ATOM 3458 C CA . TYR A 1 60 ? 7.847 3.537 8.946 1.00 0.00 60 TYR A CA 3
ATOM 3459 C C . TYR A 1 60 ? 7.086 3.180 10.219 1.00 0.00 60 TYR A C 3
ATOM 3460 O O . TYR A 1 60 ? 7.536 2.355 11.015 1.00 0.00 60 TYR A O 3
ATOM 3478 N N . ARG A 1 61 ? 5.928 3.807 10.404 1.00 0.00 61 ARG A N 3
ATOM 3479 C CA . ARG A 1 61 ? 5.103 3.557 11.579 1.00 0.00 61 ARG A CA 3
ATOM 3480 C C . ARG A 1 61 ? 4.365 2.227 11.453 1.00 0.00 61 ARG A C 3
ATOM 3481 O O . ARG A 1 61 ? 4.243 1.478 12.423 1.00 0.00 61 ARG A O 3
ATOM 3502 N N . LEU A 1 62 ? 3.874 1.941 10.252 1.00 0.00 62 LEU A N 3
ATOM 3503 C CA . LEU A 1 62 ? 3.147 0.702 9.999 1.00 0.00 62 LEU A CA 3
ATOM 3504 C C . LEU A 1 62 ? 4.054 -0.510 10.188 1.00 0.00 62 LEU A C 3
ATOM 3505 O O . LEU A 1 62 ? 3.657 -1.503 10.797 1.00 0.00 62 LEU A O 3
ATOM 3521 N N . GLN A 1 63 ? 5.272 -0.419 9.665 1.00 0.00 63 GLN A N 3
ATOM 3522 C CA . GLN A 1 63 ? 6.235 -1.508 9.779 1.00 0.00 63 GLN A CA 3
ATOM 3523 C C . GLN A 1 63 ? 6.788 -1.599 11.197 1.00 0.00 63 GLN A C 3
ATOM 3524 O O . GLN A 1 63 ? 7.293 -2.643 11.610 1.00 0.00 63 GLN A O 3
ATOM 3538 N N . GLU A 1 64 ? 6.690 -0.500 11.938 1.00 0.00 64 GLU A N 3
ATOM 3539 C CA . GLU A 1 64 ? 7.182 -0.457 13.310 1.00 0.00 64 GLU A CA 3
ATOM 3540 C C . GLU A 1 64 ? 6.592 -1.598 14.135 1.00 0.00 64 GLU A C 3
ATOM 3541 O O . GLU A 1 64 ? 7.224 -2.097 15.066 1.00 0.00 64 GLU A O 3
ATOM 3553 N N . LYS A 1 65 ? 5.376 -2.004 13.787 1.00 0.00 65 LYS A N 3
ATOM 3554 C CA . LYS A 1 65 ? 4.699 -3.085 14.493 1.00 0.00 65 LYS A CA 3
ATOM 3555 C C . LYS A 1 65 ? 4.780 -4.387 13.702 1.00 0.00 65 LYS A C 3
ATOM 3556 O O . LYS A 1 65 ? 4.706 -5.475 14.271 1.00 0.00 65 LYS A O 3
ATOM 3575 N N . GLN A 1 66 ? 4.934 -4.266 12.387 1.00 0.00 66 GLN A N 3
ATOM 3576 C CA . GLN A 1 66 ? 5.026 -5.434 11.519 1.00 0.00 66 GLN A CA 3
ATOM 3577 C C . GLN A 1 66 ? 6.333 -6.184 11.752 1.00 0.00 66 GLN A C 3
ATOM 3578 O O . GLN A 1 66 ? 6.331 -7.339 12.178 1.00 0.00 66 GLN A O 3
ATOM 3592 N N . LYS A 1 67 ? 7.449 -5.520 11.469 1.00 0.00 67 LYS A N 3
ATOM 3593 C CA . LYS A 1 67 ? 8.764 -6.123 11.648 1.00 0.00 67 LYS A CA 3
ATOM 3594 C C . LYS A 1 67 ? 9.403 -5.657 12.953 1.00 0.00 67 LYS A C 3
ATOM 3595 O O . LYS A 1 67 ? 9.084 -4.593 13.483 1.00 0.00 67 LYS A O 3
ATOM 3614 N N . PRO A 1 68 ? 10.328 -6.471 13.483 1.00 0.00 68 PRO A N 3
ATOM 3615 C CA . PRO A 1 68 ? 11.033 -6.161 14.731 1.00 0.00 68 PRO A CA 3
ATOM 3616 C C . PRO A 1 68 ? 12.005 -4.997 14.574 1.00 0.00 68 PRO A C 3
ATOM 3617 O O . PRO A 1 68 ? 12.645 -4.576 15.538 1.00 0.00 68 PRO A O 3
ATOM 3628 N N . GLY A 1 1 ? 1.507 -0.283 -0.522 1.00 0.00 1 GLY A N 4
ATOM 3629 C CA . GLY A 1 1 ? 2.253 -0.168 -1.762 1.00 0.00 1 GLY A CA 4
ATOM 3630 C C . GLY A 1 1 ? 2.676 1.258 -2.054 1.00 0.00 1 GLY A C 4
ATOM 3631 O O . GLY A 1 1 ? 2.417 2.177 -1.276 1.00 0.00 1 GLY A O 4
ATOM 3635 N N . PRO A 1 2 ? 3.345 1.459 -3.199 1.00 0.00 2 PRO A N 4
ATOM 3636 C CA . PRO A 1 2 ? 3.820 2.781 -3.617 1.00 0.00 2 PRO A CA 4
ATOM 3637 C C . PRO A 1 2 ? 2.676 3.711 -4.008 1.00 0.00 2 PRO A C 4
ATOM 3638 O O . PRO A 1 2 ? 2.424 3.936 -5.192 1.00 0.00 2 PRO A O 4
ATOM 3649 N N . ARG A 1 3 ? 1.987 4.248 -3.007 1.00 0.00 3 ARG A N 4
ATOM 3650 C CA . ARG A 1 3 ? 0.870 5.153 -3.247 1.00 0.00 3 ARG A CA 4
ATOM 3651 C C . ARG A 1 3 ? 0.335 5.717 -1.933 1.00 0.00 3 ARG A C 4
ATOM 3652 O O . ARG A 1 3 ? -0.026 4.968 -1.025 1.00 0.00 3 ARG A O 4
ATOM 3673 N N . LYS A 1 4 ? 0.288 7.041 -1.840 1.00 0.00 4 LYS A N 4
ATOM 3674 C CA . LYS A 1 4 ? -0.203 7.707 -0.639 1.00 0.00 4 LYS A CA 4
ATOM 3675 C C . LYS A 1 4 ? -1.620 8.231 -0.848 1.00 0.00 4 LYS A C 4
ATOM 3676 O O . LYS A 1 4 ? -2.335 8.512 0.112 1.00 0.00 4 LYS A O 4
ATOM 3695 N N . ASN A 1 5 ? -2.019 8.358 -2.109 1.00 0.00 5 ASN A N 4
ATOM 3696 C CA . ASN A 1 5 ? -3.352 8.847 -2.444 1.00 0.00 5 ASN A CA 4
ATOM 3697 C C . ASN A 1 5 ? -3.775 8.369 -3.830 1.00 0.00 5 ASN A C 4
ATOM 3698 O O . ASN A 1 5 ? -4.701 7.569 -3.966 1.00 0.00 5 ASN A O 4
ATOM 3709 N N . ARG A 1 6 ? -3.089 8.863 -4.855 1.00 0.00 6 ARG A N 4
ATOM 3710 C CA . ARG A 1 6 ? -3.394 8.487 -6.230 1.00 0.00 6 ARG A CA 4
ATOM 3711 C C . ARG A 1 6 ? -2.438 9.170 -7.205 1.00 0.00 6 ARG A C 4
ATOM 3712 O O . ARG A 1 6 ? -1.585 9.961 -6.802 1.00 0.00 6 ARG A O 4
ATOM 3733 N N . ARG A 1 7 ? -2.587 8.858 -8.488 1.00 0.00 7 ARG A N 4
ATOM 3734 C CA . ARG A 1 7 ? -1.737 9.440 -9.519 1.00 0.00 7 ARG A CA 4
ATOM 3735 C C . ARG A 1 7 ? -0.262 9.223 -9.194 1.00 0.00 7 ARG A C 4
ATOM 3736 O O . ARG A 1 7 ? 0.363 10.047 -8.527 1.00 0.00 7 ARG A O 4
ATOM 3757 N N . GLU A 1 8 ? 0.287 8.109 -9.669 1.00 0.00 8 GLU A N 4
ATOM 3758 C CA . GLU A 1 8 ? 1.687 7.785 -9.427 1.00 0.00 8 GLU A CA 4
ATOM 3759 C C . GLU A 1 8 ? 2.470 7.740 -10.736 1.00 0.00 8 GLU A C 4
ATOM 3760 O O . GLU A 1 8 ? 1.928 8.021 -11.805 1.00 0.00 8 GLU A O 4
ATOM 3772 N N . ARG A 1 9 ? 3.747 7.386 -10.643 1.00 0.00 9 ARG A N 4
ATOM 3773 C CA . ARG A 1 9 ? 4.605 7.306 -11.819 1.00 0.00 9 ARG A CA 4
ATOM 3774 C C . ARG A 1 9 ? 4.045 6.313 -12.834 1.00 0.00 9 ARG A C 4
ATOM 3775 O O . ARG A 1 9 ? 4.190 6.496 -14.043 1.00 0.00 9 ARG A O 4
ATOM 3796 N N . THR A 1 10 ? 3.406 5.260 -12.334 1.00 0.00 10 THR A N 4
ATOM 3797 C CA . THR A 1 10 ? 2.826 4.238 -13.196 1.00 0.00 10 THR A CA 4
ATOM 3798 C C . THR A 1 10 ? 2.057 3.204 -12.382 1.00 0.00 10 THR A C 4
ATOM 3799 O O . THR A 1 10 ? 1.854 3.371 -11.179 1.00 0.00 10 THR A O 4
ATOM 3810 N N . THR A 1 11 ? 1.630 2.134 -13.045 1.00 0.00 11 THR A N 4
ATOM 3811 C CA . THR A 1 11 ? 0.883 1.072 -12.383 1.00 0.00 11 THR A CA 4
ATOM 3812 C C . THR A 1 11 ? 1.562 0.648 -11.086 1.00 0.00 11 THR A C 4
ATOM 3813 O O . THR A 1 11 ? 0.939 0.633 -10.024 1.00 0.00 11 THR A O 4
ATOM 3824 N N . TYR A 1 12 ? 2.842 0.305 -11.179 1.00 0.00 12 TYR A N 4
ATOM 3825 C CA . TYR A 1 12 ? 3.606 -0.121 -10.012 1.00 0.00 12 TYR A CA 4
ATOM 3826 C C . TYR A 1 12 ? 5.105 -0.014 -10.273 1.00 0.00 12 TYR A C 4
ATOM 3827 O O . TYR A 1 12 ? 5.672 -0.798 -11.034 1.00 0.00 12 TYR A O 4
ATOM 3845 N N . SER A 1 13 ? 5.741 0.964 -9.636 1.00 0.00 13 SER A N 4
ATOM 3846 C CA . SER A 1 13 ? 7.174 1.178 -9.800 1.00 0.00 13 SER A CA 4
ATOM 3847 C C . SER A 1 13 ? 7.837 1.475 -8.458 1.00 0.00 13 SER A C 4
ATOM 3848 O O . SER A 1 13 ? 7.169 1.844 -7.492 1.00 0.00 13 SER A O 4
ATOM 3856 N N . ARG A 1 14 ? 9.154 1.310 -8.407 1.00 0.00 14 ARG A N 4
ATOM 3857 C CA . ARG A 1 14 ? 9.908 1.560 -7.184 1.00 0.00 14 ARG A CA 4
ATOM 3858 C C . ARG A 1 14 ? 10.174 3.051 -7.004 1.00 0.00 14 ARG A C 4
ATOM 3859 O O . ARG A 1 14 ? 10.475 3.508 -5.901 1.00 0.00 14 ARG A O 4
ATOM 3880 N N . GLN A 1 15 ? 10.060 3.804 -8.0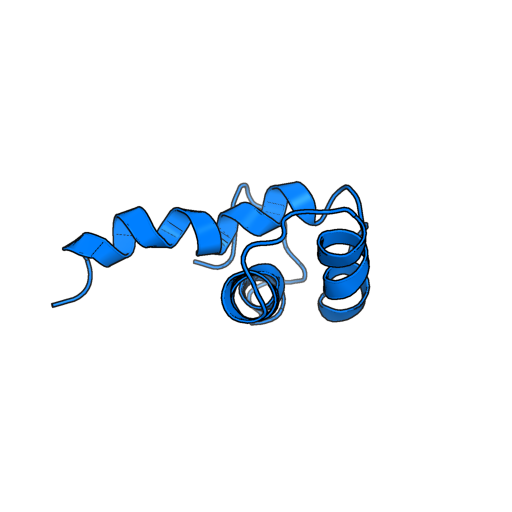94 1.00 0.00 15 GLN A N 4
ATOM 3881 C CA . GLN A 1 15 ? 10.289 5.243 -8.055 1.00 0.00 15 GLN A CA 4
ATOM 3882 C C . GLN A 1 15 ? 9.521 5.886 -6.905 1.00 0.00 15 GLN A C 4
ATOM 3883 O O . GLN A 1 15 ? 10.083 6.649 -6.121 1.00 0.00 15 GLN A O 4
ATOM 3897 N N . GLN A 1 16 ? 8.232 5.572 -6.813 1.00 0.00 16 GLN A N 4
ATOM 3898 C CA . GLN A 1 16 ? 7.387 6.121 -5.759 1.00 0.00 16 GLN A CA 4
ATOM 3899 C C . GLN A 1 16 ? 7.980 5.840 -4.383 1.00 0.00 16 GLN A C 4
ATOM 3900 O O . GLN A 1 16 ? 7.844 6.645 -3.460 1.00 0.00 16 GLN A O 4
ATOM 3914 N N . LEU A 1 17 ? 8.639 4.694 -4.251 1.00 0.00 17 LEU A N 4
ATOM 3915 C CA . LEU A 1 17 ? 9.254 4.306 -2.987 1.00 0.00 17 LEU A CA 4
ATOM 3916 C C . LEU A 1 17 ? 10.688 4.819 -2.899 1.00 0.00 17 LEU A C 4
ATOM 3917 O O . LEU A 1 17 ? 11.312 4.766 -1.839 1.00 0.00 17 LEU A O 4
ATOM 3933 N N . GLU A 1 18 ? 11.203 5.316 -4.019 1.00 0.00 18 GLU A N 4
ATOM 3934 C CA . GLU A 1 18 ? 12.563 5.839 -4.067 1.00 0.00 18 GLU A CA 4
ATOM 3935 C C . GLU A 1 18 ? 12.653 7.186 -3.356 1.00 0.00 18 GLU A C 4
ATOM 3936 O O . GLU A 1 18 ? 13.622 7.462 -2.647 1.00 0.00 18 GLU A O 4
ATOM 3948 N N . ILE A 1 19 ? 11.638 8.021 -3.551 1.00 0.00 19 ILE A N 4
ATOM 3949 C CA . ILE A 1 19 ? 11.602 9.338 -2.929 1.00 0.00 19 ILE A CA 4
ATOM 3950 C C . ILE A 1 19 ? 12.019 9.266 -1.464 1.00 0.00 19 ILE A C 4
ATOM 3951 O O . ILE A 1 19 ? 12.713 10.150 -0.961 1.00 0.00 19 ILE A O 4
ATOM 3967 N N . LEU A 1 20 ? 11.594 8.207 -0.785 1.00 0.00 20 LEU A N 4
ATOM 3968 C CA . LEU A 1 20 ? 11.925 8.017 0.623 1.00 0.00 20 LEU A CA 4
ATOM 3969 C C . LEU A 1 20 ? 13.168 7.146 0.777 1.00 0.00 20 LEU A C 4
ATOM 3970 O O . LEU A 1 20 ? 14.186 7.590 1.308 1.00 0.00 20 LEU A O 4
ATOM 3986 N N . GLU A 1 21 ? 13.078 5.906 0.307 1.00 0.00 21 GLU A N 4
ATOM 3987 C CA . GLU A 1 21 ? 14.197 4.974 0.393 1.00 0.00 21 GLU A CA 4
ATOM 3988 C C . GLU A 1 21 ? 15.506 5.661 0.015 1.00 0.00 21 GLU A C 4
ATOM 3989 O O . GLU A 1 21 ? 16.577 5.292 0.499 1.00 0.00 21 GLU A O 4
ATOM 4001 N N . THR A 1 22 ? 15.413 6.662 -0.855 1.00 0.00 22 THR A N 4
ATOM 4002 C CA . THR A 1 22 ? 16.589 7.399 -1.300 1.00 0.00 22 THR A CA 4
ATOM 4003 C C . THR A 1 22 ? 16.843 8.615 -0.417 1.00 0.00 22 THR A C 4
ATOM 4004 O O . THR A 1 22 ? 17.950 8.807 0.090 1.00 0.00 22 THR A O 4
ATOM 4015 N N . LEU A 1 23 ? 15.813 9.433 -0.234 1.00 0.00 23 LEU A N 4
ATOM 4016 C CA . LEU A 1 23 ? 15.924 10.632 0.590 1.00 0.00 23 LEU A CA 4
ATOM 4017 C C . LEU A 1 23 ? 15.987 10.270 2.071 1.00 0.00 23 LEU A C 4
ATOM 4018 O O . LEU A 1 23 ? 16.994 10.511 2.737 1.00 0.00 23 LEU A O 4
ATOM 4034 N N . PHE A 1 24 ? 14.906 9.689 2.579 1.00 0.00 24 PHE A N 4
ATOM 4035 C CA . PHE A 1 24 ? 14.838 9.293 3.981 1.00 0.00 24 PHE A CA 4
ATOM 4036 C C . PHE A 1 24 ? 16.120 8.583 4.408 1.00 0.00 24 PHE A C 4
ATOM 4037 O O . PHE A 1 24 ? 16.567 8.719 5.546 1.00 0.00 24 PHE A O 4
ATOM 4054 N N . ASN A 1 25 ? 16.705 7.826 3.486 1.00 0.00 25 ASN A N 4
ATOM 4055 C CA . ASN A 1 25 ? 17.935 7.094 3.766 1.00 0.00 25 ASN A CA 4
ATOM 4056 C C . ASN A 1 25 ? 19.150 8.011 3.660 1.00 0.00 25 ASN A C 4
ATOM 4057 O O . ASN A 1 25 ? 20.061 7.948 4.485 1.00 0.00 25 ASN A O 4
ATOM 4068 N N . GLU A 1 26 ? 19.155 8.861 2.638 1.00 0.00 26 GLU A N 4
ATOM 4069 C CA . GLU A 1 26 ? 20.259 9.790 2.424 1.00 0.00 26 GLU A CA 4
ATOM 4070 C C . GLU A 1 26 ? 20.535 10.606 3.684 1.00 0.00 26 GLU A C 4
ATOM 4071 O O . GLU A 1 26 ? 21.682 10.750 4.106 1.00 0.00 26 GLU A O 4
ATOM 4083 N N . THR A 1 27 ? 19.473 11.140 4.280 1.00 0.00 27 THR A N 4
ATOM 4084 C CA . THR A 1 27 ? 19.600 11.943 5.490 1.00 0.00 27 THR A CA 4
ATOM 4085 C C . THR A 1 27 ? 18.235 12.401 5.991 1.00 0.00 27 THR A C 4
ATOM 4086 O O . THR A 1 27 ? 17.215 12.160 5.346 1.00 0.00 27 THR A O 4
ATOM 4097 N N . GLN A 1 28 ? 18.224 13.062 7.144 1.00 0.00 28 GLN A N 4
ATOM 4098 C CA . GLN A 1 28 ? 16.983 13.553 7.731 1.00 0.00 28 GLN A CA 4
ATOM 4099 C C . GLN A 1 28 ? 16.849 15.060 7.540 1.00 0.00 28 GLN A C 4
ATOM 4100 O O . GLN A 1 28 ? 16.436 15.777 8.451 1.00 0.00 28 GLN A O 4
ATOM 4114 N N . TYR A 1 29 ? 17.202 15.534 6.350 1.00 0.00 29 TYR A N 4
ATOM 4115 C CA . TYR A 1 29 ? 17.124 16.956 6.040 1.00 0.00 29 TYR A CA 4
ATOM 4116 C C . TYR A 1 29 ? 16.038 17.229 5.004 1.00 0.00 29 TYR A C 4
ATOM 4117 O O . TYR A 1 29 ? 16.308 17.415 3.817 1.00 0.00 29 TYR A O 4
ATOM 4135 N N . PRO A 1 30 ? 14.778 17.255 5.463 1.00 0.00 30 PRO A N 4
ATOM 4136 C CA . PRO A 1 30 ? 13.624 17.506 4.594 1.00 0.00 30 PRO A CA 4
ATOM 4137 C C . PRO A 1 30 ? 13.577 18.946 4.095 1.00 0.00 30 PRO A C 4
ATOM 4138 O O . PRO A 1 30 ? 12.801 19.761 4.596 1.00 0.00 30 PRO A O 4
ATOM 4149 N N . ASP A 1 31 ? 14.409 19.253 3.107 1.00 0.00 31 ASP A N 4
ATOM 4150 C CA . ASP A 1 31 ? 14.460 20.595 2.539 1.00 0.00 31 ASP A CA 4
ATOM 4151 C C . ASP A 1 31 ? 14.319 20.549 1.021 1.00 0.00 31 ASP A C 4
ATOM 4152 O O . ASP A 1 31 ? 14.254 19.474 0.425 1.00 0.00 31 ASP A O 4
ATOM 4161 N N . VAL A 1 32 ? 14.271 21.724 0.400 1.00 0.00 32 VAL A N 4
ATOM 4162 C CA . VAL A 1 32 ? 14.136 21.817 -1.049 1.00 0.00 32 VAL A CA 4
ATOM 4163 C C . VAL A 1 32 ? 15.195 20.978 -1.754 1.00 0.00 32 VAL A C 4
ATOM 4164 O O . VAL A 1 32 ? 14.904 20.278 -2.724 1.00 0.00 32 VAL A O 4
ATOM 4177 N N . PHE A 1 33 ? 16.427 21.052 -1.261 1.00 0.00 33 PHE A N 4
ATOM 4178 C CA . PHE A 1 33 ? 17.531 20.299 -1.844 1.00 0.00 33 PHE A CA 4
ATOM 4179 C C . PHE A 1 33 ? 17.209 18.808 -1.889 1.00 0.00 33 PHE A C 4
ATOM 4180 O O . PHE A 1 33 ? 17.765 18.066 -2.698 1.00 0.00 33 PHE A O 4
ATOM 4197 N N . ALA A 1 34 ? 16.307 18.377 -1.013 1.00 0.00 34 ALA A N 4
ATOM 4198 C CA . ALA A 1 34 ? 15.909 16.976 -0.953 1.00 0.00 34 ALA A CA 4
ATOM 4199 C C . ALA A 1 34 ? 14.776 16.685 -1.932 1.00 0.00 34 ALA A C 4
ATOM 4200 O O . ALA A 1 34 ? 14.944 15.919 -2.880 1.00 0.00 34 ALA A O 4
ATOM 4207 N N . ARG A 1 35 ? 13.622 17.300 -1.694 1.00 0.00 35 ARG A N 4
ATOM 4208 C CA . ARG A 1 35 ? 12.461 17.105 -2.554 1.00 0.00 35 ARG A CA 4
ATOM 4209 C C . ARG A 1 35 ? 12.801 17.423 -4.007 1.00 0.00 35 ARG A C 4
ATOM 4210 O O . ARG A 1 35 ? 12.426 16.685 -4.917 1.00 0.00 35 ARG A O 4
ATOM 4231 N N . GLU A 1 36 ? 13.513 18.526 -4.215 1.00 0.00 36 GLU A N 4
ATOM 4232 C CA . GLU A 1 36 ? 13.901 18.941 -5.558 1.00 0.00 36 GLU A CA 4
ATOM 4233 C C . GLU A 1 36 ? 14.828 17.911 -6.199 1.00 0.00 36 GLU A C 4
ATOM 4234 O O . GLU A 1 36 ? 14.915 17.816 -7.423 1.00 0.00 36 GLU A O 4
ATOM 4246 N N . ARG A 1 37 ? 15.518 17.143 -5.363 1.00 0.00 37 ARG A N 4
ATOM 4247 C CA . ARG A 1 37 ? 16.439 16.122 -5.847 1.00 0.00 37 ARG A CA 4
ATOM 4248 C C . ARG A 1 37 ? 15.681 14.878 -6.302 1.00 0.00 37 ARG A C 4
ATOM 4249 O O . ARG A 1 37 ? 15.713 14.514 -7.477 1.00 0.00 37 ARG A O 4
ATOM 4270 N N . VAL A 1 38 ? 14.999 14.230 -5.362 1.00 0.00 38 VAL A N 4
ATOM 4271 C CA . VAL A 1 38 ? 14.233 13.027 -5.666 1.00 0.00 38 VAL A CA 4
ATOM 4272 C C . VAL A 1 38 ? 13.263 13.270 -6.817 1.00 0.00 38 VAL A C 4
ATOM 4273 O O . VAL A 1 38 ? 12.892 12.343 -7.536 1.00 0.00 38 VAL A O 4
ATOM 4286 N N . ALA A 1 39 ? 12.855 14.524 -6.985 1.00 0.00 39 ALA A N 4
ATOM 4287 C CA . ALA A 1 39 ? 11.929 14.889 -8.049 1.00 0.00 39 ALA A CA 4
ATOM 4288 C C . ALA A 1 39 ? 12.477 14.488 -9.415 1.00 0.00 39 ALA A C 4
ATOM 4289 O O . ALA A 1 39 ? 11.716 14.200 -10.339 1.00 0.00 39 ALA A O 4
ATOM 4296 N N . ASP A 1 40 ? 13.799 14.473 -9.535 1.00 0.00 40 ASP A N 4
ATOM 4297 C CA . ASP A 1 40 ? 14.449 14.107 -10.788 1.00 0.00 40 ASP A CA 4
ATOM 4298 C C . ASP A 1 40 ? 14.606 12.593 -10.897 1.00 0.00 40 ASP A C 4
ATOM 4299 O O . ASP A 1 40 ? 14.857 12.062 -11.979 1.00 0.00 40 ASP A O 4
ATOM 4308 N N . GLN A 1 41 ? 14.458 11.905 -9.769 1.00 0.00 41 GLN A N 4
ATOM 4309 C CA . GLN A 1 41 ? 14.585 10.453 -9.738 1.00 0.00 41 GLN A CA 4
ATOM 4310 C C . GLN A 1 41 ? 13.313 9.784 -10.249 1.00 0.00 41 GLN A C 4
ATOM 4311 O O . GLN A 1 41 ? 13.361 8.942 -11.146 1.00 0.00 41 GLN A O 4
ATOM 4325 N N . ILE A 1 42 ? 12.178 10.163 -9.671 1.00 0.00 42 ILE A N 4
ATOM 4326 C CA . ILE A 1 42 ? 10.894 9.600 -10.068 1.00 0.00 42 ILE A CA 4
ATOM 4327 C C . ILE A 1 42 ? 10.264 10.410 -11.196 1.00 0.00 42 ILE A C 4
ATOM 4328 O O . ILE A 1 42 ? 9.226 10.033 -11.740 1.00 0.00 42 ILE A O 4
ATOM 4344 N N . ARG A 1 43 ? 10.899 11.524 -11.543 1.00 0.00 43 ARG A N 4
ATOM 4345 C CA . ARG A 1 43 ? 10.401 12.388 -12.607 1.00 0.00 43 ARG A CA 4
ATOM 4346 C C . ARG A 1 43 ? 9.090 13.053 -12.199 1.00 0.00 43 ARG A C 4
ATOM 4347 O O . ARG A 1 43 ? 8.051 12.838 -12.824 1.00 0.00 43 ARG A O 4
ATOM 4368 N N . LEU A 1 44 ? 9.145 13.860 -11.145 1.00 0.00 44 LEU A N 4
ATOM 4369 C CA . LEU A 1 44 ? 7.962 14.557 -10.652 1.00 0.00 44 LEU A CA 4
ATOM 4370 C C . LEU A 1 44 ? 8.325 15.943 -10.128 1.00 0.00 44 LEU A C 4
ATOM 4371 O O . LEU A 1 44 ? 9.498 16.248 -9.914 1.00 0.00 44 LEU A O 4
ATOM 4387 N N . GLN A 1 45 ? 7.310 16.776 -9.921 1.00 0.00 45 GLN A N 4
ATOM 4388 C CA . GLN A 1 45 ? 7.523 18.129 -9.420 1.00 0.00 45 GLN A CA 4
ATOM 4389 C C . GLN A 1 45 ? 8.276 18.106 -8.094 1.00 0.00 45 GLN A C 4
ATOM 4390 O O . GLN A 1 45 ? 8.184 17.142 -7.335 1.00 0.00 45 GLN A O 4
ATOM 4404 N N . GLU A 1 46 ? 9.019 19.174 -7.822 1.00 0.00 46 GLU A N 4
ATOM 4405 C CA . GLU A 1 46 ? 9.788 19.275 -6.588 1.00 0.00 46 GLU A CA 4
ATOM 4406 C C . GLU A 1 46 ? 8.868 19.496 -5.390 1.00 0.00 46 GLU A C 4
ATOM 4407 O O . GLU A 1 46 ? 9.115 18.980 -4.301 1.00 0.00 46 GLU A O 4
ATOM 4419 N N . SER A 1 47 ? 7.807 20.268 -5.602 1.00 0.00 47 SER A N 4
ATOM 4420 C CA . SER A 1 47 ? 6.852 20.561 -4.540 1.00 0.00 47 SER A CA 4
ATOM 4421 C C . SER A 1 47 ? 5.818 19.446 -4.415 1.00 0.00 47 SER A C 4
ATOM 4422 O O . SER A 1 47 ? 5.278 19.203 -3.335 1.00 0.00 47 SER A O 4
ATOM 4430 N N . ARG A 1 48 ? 5.548 18.771 -5.527 1.00 0.00 48 ARG A N 4
ATOM 4431 C CA . ARG A 1 48 ? 4.579 17.682 -5.544 1.00 0.00 48 ARG A CA 4
ATOM 4432 C C . ARG A 1 48 ? 5.139 16.445 -4.849 1.00 0.00 48 ARG A C 4
ATOM 4433 O O . ARG A 1 48 ? 4.465 15.823 -4.027 1.00 0.00 48 ARG A O 4
ATOM 4454 N N . ILE A 1 49 ? 6.376 16.093 -5.186 1.00 0.00 49 ILE A N 4
ATOM 4455 C CA . ILE A 1 49 ? 7.026 14.930 -4.594 1.00 0.00 49 ILE A CA 4
ATOM 4456 C C . ILE A 1 49 ? 6.990 14.996 -3.071 1.00 0.00 49 ILE A C 4
ATOM 4457 O O . ILE A 1 49 ? 7.102 13.974 -2.394 1.00 0.00 49 ILE A O 4
ATOM 4473 N N . GLN A 1 50 ? 6.833 16.204 -2.540 1.00 0.00 50 GLN A N 4
ATOM 4474 C CA . GLN A 1 50 ? 6.781 16.402 -1.096 1.00 0.00 50 GLN A CA 4
ATOM 4475 C C . GLN A 1 50 ? 5.592 15.666 -0.488 1.00 0.00 50 GLN A C 4
ATOM 4476 O O . GLN A 1 50 ? 5.614 15.290 0.684 1.00 0.00 50 GLN A O 4
ATOM 4490 N N . VAL A 1 51 ? 4.553 15.462 -1.293 1.00 0.00 51 VAL A N 4
ATOM 4491 C CA . VAL A 1 51 ? 3.355 14.770 -0.834 1.00 0.00 51 VAL A CA 4
ATOM 4492 C C . VAL A 1 51 ? 3.580 13.264 -0.772 1.00 0.00 51 VAL A C 4
ATOM 4493 O O . VAL A 1 51 ? 3.030 12.579 0.091 1.00 0.00 51 VAL A O 4
ATOM 4506 N N . TRP A 1 52 ? 4.392 12.754 -1.691 1.00 0.00 52 TRP A N 4
ATOM 4507 C CA . TRP A 1 52 ? 4.690 11.327 -1.740 1.00 0.00 52 TRP A CA 4
ATOM 4508 C C . TRP A 1 52 ? 5.847 10.981 -0.809 1.00 0.00 52 TRP A C 4
ATOM 4509 O O . TRP A 1 52 ? 6.046 9.818 -0.455 1.00 0.00 52 TRP A O 4
ATOM 4530 N N . PHE A 1 53 ? 6.609 11.996 -0.415 1.00 0.00 53 PHE A N 4
ATOM 4531 C CA . PHE A 1 53 ? 7.747 11.798 0.475 1.00 0.00 53 PHE A CA 4
ATOM 4532 C C . PHE A 1 53 ? 7.314 11.113 1.768 1.00 0.00 53 PHE A C 4
ATOM 4533 O O . PHE A 1 53 ? 8.131 10.524 2.476 1.00 0.00 53 PHE A O 4
ATOM 4550 N N . LYS A 1 54 ? 6.022 11.195 2.070 1.00 0.00 54 LYS A N 4
ATOM 4551 C CA . LYS A 1 54 ? 5.478 10.583 3.276 1.00 0.00 54 LYS A CA 4
ATOM 4552 C C . LYS A 1 54 ? 5.057 9.140 3.012 1.00 0.00 54 LYS A C 4
ATOM 4553 O O . LYS A 1 54 ? 4.869 8.359 3.943 1.00 0.00 54 LYS A O 4
ATOM 4572 N N . ASN A 1 55 ? 4.914 8.794 1.737 1.00 0.00 55 ASN A N 4
ATOM 4573 C CA . ASN A 1 55 ? 4.516 7.445 1.351 1.00 0.00 55 ASN A CA 4
ATOM 4574 C C . ASN A 1 55 ? 5.204 6.404 2.228 1.00 0.00 55 ASN A C 4
ATOM 4575 O O . ASN A 1 55 ? 4.566 5.757 3.059 1.00 0.00 55 ASN A O 4
ATOM 4586 N N . ARG A 1 56 ? 6.510 6.247 2.038 1.00 0.00 56 ARG A N 4
ATOM 4587 C CA . ARG A 1 56 ? 7.285 5.284 2.811 1.00 0.00 56 ARG A CA 4
ATOM 4588 C C . ARG A 1 56 ? 7.745 5.893 4.132 1.00 0.00 56 ARG A C 4
ATOM 4589 O O . ARG A 1 56 ? 7.736 5.228 5.169 1.00 0.00 56 ARG A O 4
ATOM 4610 N N . ARG A 1 57 ? 8.147 7.158 4.087 1.00 0.00 57 ARG A N 4
ATOM 4611 C CA . ARG A 1 57 ? 8.613 7.855 5.280 1.00 0.00 57 ARG A CA 4
ATOM 4612 C C . ARG A 1 57 ? 7.624 7.685 6.430 1.00 0.00 57 ARG A C 4
ATOM 4613 O O . ARG A 1 57 ? 8.004 7.723 7.599 1.00 0.00 57 ARG A O 4
ATOM 4634 N N . ALA A 1 58 ? 6.354 7.498 6.088 1.00 0.00 58 ALA A N 4
ATOM 4635 C CA . ALA A 1 58 ? 5.311 7.321 7.091 1.00 0.00 58 ALA A CA 4
ATOM 4636 C C . ALA A 1 58 ? 5.152 5.851 7.463 1.00 0.00 58 ALA A C 4
ATOM 4637 O O . ALA A 1 58 ? 4.856 5.519 8.612 1.00 0.00 58 ALA A O 4
ATOM 4644 N N . LYS A 1 59 ? 5.349 4.972 6.486 1.00 0.00 59 LYS A N 4
ATOM 4645 C CA . LYS A 1 59 ? 5.228 3.537 6.710 1.00 0.00 59 LYS A CA 4
ATOM 4646 C C . LYS A 1 59 ? 6.191 3.074 7.799 1.00 0.00 59 LYS A C 4
ATOM 4647 O O . LYS A 1 59 ? 5.988 2.028 8.417 1.00 0.00 59 LYS A O 4
ATOM 4666 N N . TYR A 1 60 ? 7.237 3.859 8.031 1.00 0.00 60 TYR A N 4
ATOM 4667 C CA . TYR A 1 60 ? 8.231 3.528 9.045 1.00 0.00 60 TYR A CA 4
ATOM 4668 C C . TYR A 1 60 ? 7.563 3.207 10.378 1.00 0.00 60 TYR A C 4
ATOM 4669 O O . TYR A 1 60 ? 8.084 2.425 11.174 1.00 0.00 60 TYR A O 4
ATOM 4687 N N . ARG A 1 61 ? 6.405 3.816 10.614 1.00 0.00 61 ARG A N 4
ATOM 4688 C CA . ARG A 1 61 ? 5.665 3.596 11.851 1.00 0.00 61 ARG A CA 4
ATOM 4689 C C . ARG A 1 61 ? 4.946 2.251 11.822 1.00 0.00 61 ARG A C 4
ATOM 4690 O O . ARG A 1 61 ? 4.876 1.550 12.833 1.00 0.00 61 ARG A O 4
ATOM 4711 N N . LEU A 1 62 ? 4.412 1.896 10.659 1.00 0.00 62 LEU A N 4
ATOM 4712 C CA . LEU A 1 62 ? 3.697 0.634 10.498 1.00 0.00 62 LEU A CA 4
ATOM 4713 C C . LEU A 1 62 ? 4.604 -0.550 10.816 1.00 0.00 62 LEU A C 4
ATOM 4714 O O . LEU A 1 62 ? 4.170 -1.530 11.420 1.00 0.00 62 LEU A O 4
ATOM 4730 N N . GLN A 1 63 ? 5.864 -0.450 10.407 1.00 0.00 63 GLN A N 4
ATOM 4731 C CA . GLN A 1 63 ? 6.832 -1.513 10.650 1.00 0.00 63 GLN A CA 4
ATOM 4732 C C . GLN A 1 63 ? 7.382 -1.434 12.070 1.00 0.00 63 GLN A C 4
ATOM 4733 O O . GLN A 1 63 ? 7.826 -2.436 12.630 1.00 0.00 63 GLN A O 4
ATOM 4747 N N . GLU A 1 64 ? 7.349 -0.237 12.647 1.00 0.00 64 GLU A N 4
ATOM 4748 C CA . GLU A 1 64 ? 7.846 -0.028 14.002 1.00 0.00 64 GLU A CA 4
ATOM 4749 C C . GLU A 1 64 ? 7.097 -0.909 14.997 1.00 0.00 64 GLU A C 4
ATOM 4750 O O . GLU A 1 64 ? 7.694 -1.744 15.678 1.00 0.00 64 GLU A O 4
ATOM 4762 N N . LYS A 1 65 ? 5.785 -0.717 15.078 1.00 0.00 65 LYS A N 4
ATOM 4763 C CA . LYS A 1 65 ? 4.952 -1.494 15.989 1.00 0.00 65 LYS A CA 4
ATOM 4764 C C . LYS A 1 65 ? 4.977 -2.974 15.621 1.00 0.00 65 LYS A C 4
ATOM 4765 O O . LYS A 1 65 ? 4.809 -3.838 16.481 1.00 0.00 65 LYS A O 4
ATOM 4784 N N . GLN A 1 66 ? 5.190 -3.257 14.340 1.00 0.00 66 GLN A N 4
ATOM 4785 C CA . GLN A 1 66 ? 5.237 -4.633 13.861 1.00 0.00 66 GLN A CA 4
ATOM 4786 C C . GLN A 1 66 ? 6.478 -5.349 14.384 1.00 0.00 66 GLN A C 4
ATOM 4787 O O . GLN A 1 66 ? 6.383 -6.417 14.991 1.00 0.00 66 GLN A O 4
ATOM 4801 N N . LYS A 1 67 ? 7.642 -4.756 14.146 1.00 0.00 67 LYS A N 4
ATOM 4802 C CA . LYS A 1 67 ? 8.903 -5.335 14.593 1.00 0.00 67 LYS A CA 4
ATOM 4803 C C . LYS A 1 67 ? 9.060 -5.197 16.104 1.00 0.00 67 LYS A C 4
ATOM 4804 O O . LYS A 1 67 ? 8.407 -4.374 16.747 1.00 0.00 67 LYS A O 4
ATOM 4823 N N . PRO A 1 68 ? 9.947 -6.018 16.686 1.00 0.00 68 PRO A N 4
ATOM 4824 C CA . PRO A 1 68 ? 10.211 -6.004 18.128 1.00 0.00 68 PRO A CA 4
ATOM 4825 C C . PRO A 1 68 ? 10.942 -4.741 18.571 1.00 0.00 68 PRO A C 4
ATOM 4826 O O . PRO A 1 68 ? 10.841 -4.326 19.725 1.00 0.00 68 PRO A O 4
ATOM 4837 N N . GLY A 1 1 ? 1.514 -0.659 -2.302 1.00 0.00 1 GLY A N 5
ATOM 4838 C CA . GLY A 1 1 ? 2.721 -0.256 -1.604 1.00 0.00 1 GLY A CA 5
ATOM 4839 C C . GLY A 1 1 ? 3.155 1.151 -1.961 1.00 0.00 1 GLY A C 5
ATOM 4840 O O . GLY A 1 1 ? 2.990 2.091 -1.184 1.00 0.00 1 GLY A O 5
ATOM 4844 N N . PRO A 1 2 ? 3.726 1.310 -3.165 1.00 0.00 2 PRO A N 5
ATOM 4845 C CA . PRO A 1 2 ? 4.198 2.610 -3.651 1.00 0.00 2 PRO A CA 5
ATOM 4846 C C . PRO A 1 2 ? 3.050 3.565 -3.960 1.00 0.00 2 PRO A C 5
ATOM 4847 O O . PRO A 1 2 ? 2.695 3.769 -5.121 1.00 0.00 2 PRO A O 5
ATOM 4858 N N . ARG A 1 3 ? 2.474 4.149 -2.914 1.00 0.00 3 ARG A N 5
ATOM 4859 C CA . ARG A 1 3 ? 1.366 5.082 -3.075 1.00 0.00 3 ARG A CA 5
ATOM 4860 C C . ARG A 1 3 ? 0.901 5.613 -1.721 1.00 0.00 3 ARG A C 5
ATOM 4861 O O . ARG A 1 3 ? 0.762 4.856 -0.760 1.00 0.00 3 ARG A O 5
ATOM 4882 N N . LYS A 1 4 ? 0.664 6.918 -1.653 1.00 0.00 4 LYS A N 5
ATOM 4883 C CA . LYS A 1 4 ? 0.214 7.552 -0.419 1.00 0.00 4 LYS A CA 5
ATOM 4884 C C . LYS A 1 4 ? -1.285 7.828 -0.464 1.00 0.00 4 LYS A C 5
ATOM 4885 O O . LYS A 1 4 ? -1.937 7.937 0.574 1.00 0.00 4 LYS A O 5
ATOM 4904 N N . ASN A 1 5 ? -1.826 7.938 -1.673 1.00 0.00 5 ASN A N 5
ATOM 4905 C CA . ASN A 1 5 ? -3.250 8.200 -1.853 1.00 0.00 5 ASN A CA 5
ATOM 4906 C C . ASN A 1 5 ? -3.834 7.306 -2.941 1.00 0.00 5 ASN A C 5
ATOM 4907 O O . ASN A 1 5 ? -4.656 6.432 -2.666 1.00 0.00 5 ASN A O 5
ATOM 4918 N N . ARG A 1 6 ? -3.405 7.531 -4.179 1.00 0.00 6 ARG A N 5
ATOM 4919 C CA . ARG A 1 6 ? -3.886 6.747 -5.309 1.00 0.00 6 ARG A CA 5
ATOM 4920 C C . ARG A 1 6 ? -3.018 6.980 -6.542 1.00 0.00 6 ARG A C 5
ATOM 4921 O O . ARG A 1 6 ? -2.746 6.055 -7.307 1.00 0.00 6 ARG A O 5
ATOM 4942 N N . ARG A 1 7 ? -2.586 8.224 -6.729 1.00 0.00 7 ARG A N 5
ATOM 4943 C CA . ARG A 1 7 ? -1.751 8.579 -7.869 1.00 0.00 7 ARG A CA 5
ATOM 4944 C C . ARG A 1 7 ? -0.341 8.020 -7.706 1.00 0.00 7 ARG A C 5
ATOM 4945 O O . ARG A 1 7 ? 0.061 7.635 -6.608 1.00 0.00 7 ARG A O 5
ATOM 4966 N N . GLU A 1 8 ? 0.405 7.978 -8.806 1.00 0.00 8 GLU A N 5
ATOM 4967 C CA . GLU A 1 8 ? 1.769 7.464 -8.784 1.00 0.00 8 GLU A CA 5
ATOM 4968 C C . GLU A 1 8 ? 2.414 7.573 -10.162 1.00 0.00 8 GLU A C 5
ATOM 4969 O O . GLU A 1 8 ? 1.740 7.849 -11.155 1.00 0.00 8 GLU A O 5
ATOM 4981 N N . ARG A 1 9 ? 3.724 7.355 -10.215 1.00 0.00 9 ARG A N 5
ATOM 4982 C CA . ARG A 1 9 ? 4.461 7.431 -11.471 1.00 0.00 9 ARG A CA 5
ATOM 4983 C C . ARG A 1 9 ? 3.880 6.467 -12.501 1.00 0.00 9 ARG A C 5
ATOM 4984 O O . ARG A 1 9 ? 3.988 6.690 -13.707 1.00 0.00 9 ARG A O 5
ATOM 5005 N N . THR A 1 10 ? 3.265 5.392 -12.017 1.00 0.00 10 THR A N 5
ATOM 5006 C CA . THR A 1 10 ? 2.669 4.393 -12.895 1.00 0.00 10 THR A CA 5
ATOM 5007 C C . THR A 1 10 ? 1.942 3.320 -12.093 1.00 0.00 10 THR A C 5
ATOM 5008 O O . THR A 1 10 ? 1.770 3.445 -10.880 1.00 0.00 10 THR A O 5
ATOM 5019 N N . THR A 1 11 ? 1.517 2.262 -12.777 1.00 0.00 11 THR A N 5
ATOM 5020 C CA . THR A 1 11 ? 0.808 1.166 -12.128 1.00 0.00 11 THR A CA 5
ATOM 5021 C C . THR A 1 11 ? 1.533 0.715 -10.865 1.00 0.00 11 THR A C 5
ATOM 5022 O O . THR A 1 11 ? 0.942 0.656 -9.786 1.00 0.00 11 THR A O 5
ATOM 5033 N N . TYR A 1 12 ? 2.815 0.397 -11.006 1.00 0.00 12 TYR A N 5
ATOM 5034 C CA . TYR A 1 12 ? 3.620 -0.051 -9.876 1.00 0.00 12 TYR A CA 5
ATOM 5035 C C . TYR A 1 12 ? 5.109 0.076 -10.183 1.00 0.00 12 TYR A C 5
ATOM 5036 O O . TYR A 1 12 ? 5.658 -0.688 -10.976 1.00 0.00 12 TYR A O 5
ATOM 5054 N N . SER A 1 13 ? 5.756 1.048 -9.547 1.00 0.00 13 SER A N 5
ATOM 5055 C CA . SER A 1 13 ? 7.181 1.279 -9.753 1.00 0.00 13 SER A CA 5
ATOM 5056 C C . SER A 1 13 ? 7.882 1.565 -8.429 1.00 0.00 13 SER A C 5
ATOM 5057 O O . SER A 1 13 ? 7.243 1.933 -7.442 1.00 0.00 13 SER A O 5
ATOM 5065 N N . ARG A 1 14 ? 9.200 1.395 -8.415 1.00 0.00 14 ARG A N 5
ATOM 5066 C CA . ARG A 1 14 ? 9.989 1.634 -7.213 1.00 0.00 14 ARG A CA 5
ATOM 5067 C C . ARG A 1 14 ? 10.265 3.123 -7.031 1.00 0.00 14 ARG A C 5
ATOM 5068 O O . ARG A 1 14 ? 10.597 3.573 -5.934 1.00 0.00 14 ARG A O 5
ATOM 5089 N N . GLN A 1 15 ? 10.127 3.882 -8.114 1.00 0.00 15 GLN A N 5
ATOM 5090 C CA . GLN A 1 15 ? 10.364 5.320 -8.073 1.00 0.00 15 GLN A CA 5
ATOM 5091 C C . GLN A 1 15 ? 9.594 5.966 -6.926 1.00 0.00 15 GLN A C 5
ATOM 5092 O O . GLN A 1 15 ? 10.157 6.728 -6.141 1.00 0.00 15 GLN A O 5
ATOM 5106 N N . GLN A 1 16 ? 8.304 5.657 -6.837 1.00 0.00 16 GLN A N 5
ATOM 5107 C CA . GLN A 1 16 ? 7.458 6.209 -5.787 1.00 0.00 16 GLN A CA 5
ATOM 5108 C C . GLN A 1 16 ? 8.046 5.926 -4.408 1.00 0.00 16 GLN A C 5
ATOM 5109 O O . GLN A 1 16 ? 7.904 6.728 -3.484 1.00 0.00 16 GLN A O 5
ATOM 5123 N N . LEU A 1 17 ? 8.706 4.781 -4.277 1.00 0.00 17 LEU A N 5
ATOM 5124 C CA . LEU A 1 17 ? 9.316 4.391 -3.010 1.00 0.00 17 LEU A CA 5
ATOM 5125 C C . LEU A 1 17 ? 10.751 4.901 -2.917 1.00 0.00 17 LEU A C 5
ATOM 5126 O O . LEU A 1 17 ? 11.369 4.852 -1.854 1.00 0.00 17 LEU A O 5
ATOM 5142 N N . GLU A 1 18 ? 11.272 5.394 -4.036 1.00 0.00 18 GLU A N 5
ATOM 5143 C CA . GLU A 1 18 ? 12.634 5.915 -4.079 1.00 0.00 18 GLU A CA 5
ATOM 5144 C C . GLU A 1 18 ? 12.724 7.261 -3.366 1.00 0.00 18 GLU A C 5
ATOM 5145 O O . GLU A 1 18 ? 13.685 7.530 -2.644 1.00 0.00 18 GLU A O 5
ATOM 5157 N N . ILE A 1 19 ? 11.717 8.102 -3.574 1.00 0.00 19 ILE A N 5
ATOM 5158 C CA . ILE A 1 19 ? 11.682 9.420 -2.952 1.00 0.00 19 ILE A CA 5
ATOM 5159 C C . ILE A 1 19 ? 12.086 9.345 -1.483 1.00 0.00 19 ILE A C 5
ATOM 5160 O O . ILE A 1 19 ? 12.783 10.224 -0.974 1.00 0.00 19 ILE A O 5
ATOM 5176 N N . LEU A 1 20 ? 11.645 8.289 -0.807 1.00 0.00 20 LEU A N 5
ATOM 5177 C CA . LEU A 1 20 ? 11.962 8.097 0.603 1.00 0.00 20 LEU A CA 5
ATOM 5178 C C . LEU A 1 20 ? 13.199 7.220 0.769 1.00 0.00 20 LEU A C 5
ATOM 5179 O O . LEU A 1 20 ? 14.216 7.660 1.306 1.00 0.00 20 LEU A O 5
ATOM 5195 N N . GLU A 1 21 ? 13.105 5.979 0.303 1.00 0.00 21 GLU A N 5
ATOM 5196 C CA . GLU A 1 21 ? 14.218 5.041 0.399 1.00 0.00 21 GLU A CA 5
ATOM 5197 C C . GLU A 1 21 ? 15.534 5.718 0.026 1.00 0.00 21 GLU A C 5
ATOM 5198 O O . GLU A 1 21 ? 16.600 5.341 0.513 1.00 0.00 21 GLU A O 5
ATOM 5210 N N . THR A 1 22 ? 15.451 6.721 -0.844 1.00 0.00 22 THR A N 5
ATOM 5211 C CA . THR A 1 22 ? 16.634 7.450 -1.284 1.00 0.00 22 THR A CA 5
ATOM 5212 C C . THR A 1 22 ? 16.892 8.665 -0.401 1.00 0.00 22 THR A C 5
ATOM 5213 O O . THR A 1 22 ? 17.993 8.843 0.121 1.00 0.00 22 THR A O 5
ATOM 5224 N N . LEU A 1 23 ? 15.870 9.498 -0.236 1.00 0.00 23 LEU A N 5
ATOM 5225 C CA . LEU A 1 23 ? 15.986 10.697 0.586 1.00 0.00 23 LEU A CA 5
ATOM 5226 C C . LEU A 1 23 ? 16.032 10.339 2.068 1.00 0.00 23 LEU A C 5
ATOM 5227 O O . LEU A 1 23 ? 17.039 10.560 2.741 1.00 0.00 23 LEU A O 5
ATOM 5243 N N . PHE A 1 24 ? 14.934 9.784 2.572 1.00 0.00 24 PHE A N 5
ATOM 5244 C CA . PHE A 1 24 ? 14.849 9.393 3.974 1.00 0.00 24 PHE A CA 5
ATOM 5245 C C . PHE A 1 24 ? 16.121 8.678 4.418 1.00 0.00 24 PHE A C 5
ATOM 5246 O O . PHE A 1 24 ? 16.591 8.863 5.539 1.00 0.00 24 PHE A O 5
ATOM 5263 N N . ASN A 1 25 ? 16.673 7.858 3.528 1.00 0.00 25 ASN A N 5
ATOM 5264 C CA . ASN A 1 25 ? 17.890 7.113 3.828 1.00 0.00 25 ASN A CA 5
ATOM 5265 C C . ASN A 1 25 ? 19.121 8.006 3.697 1.00 0.00 25 ASN A C 5
ATOM 5266 O O . ASN A 1 25 ? 20.033 7.946 4.521 1.00 0.00 25 ASN A O 5
ATOM 5277 N N . GLU A 1 26 ? 19.137 8.833 2.657 1.00 0.00 26 GLU A N 5
ATOM 5278 C CA . GLU A 1 26 ? 20.256 9.738 2.419 1.00 0.00 26 GLU A CA 5
ATOM 5279 C C . GLU A 1 26 ? 20.547 10.581 3.657 1.00 0.00 26 GLU A C 5
ATOM 5280 O O . GLU A 1 26 ? 21.697 10.709 4.079 1.00 0.00 26 GLU A O 5
ATOM 5292 N N . THR A 1 27 ? 19.496 11.154 4.236 1.00 0.00 27 THR A N 5
ATOM 5293 C CA . THR A 1 27 ? 19.638 11.986 5.424 1.00 0.00 27 THR A CA 5
ATOM 5294 C C . THR A 1 27 ? 18.284 12.505 5.896 1.00 0.00 27 THR A C 5
ATOM 5295 O O . THR A 1 27 ? 17.281 12.373 5.196 1.00 0.00 27 THR A O 5
ATOM 5306 N N . GLN A 1 28 ? 18.265 13.096 7.087 1.00 0.00 28 GLN A N 5
ATOM 5307 C CA . GLN A 1 28 ? 17.034 13.635 7.651 1.00 0.00 28 GLN A CA 5
ATOM 5308 C C . GLN A 1 28 ? 16.948 15.142 7.432 1.00 0.00 28 GLN A C 5
ATOM 5309 O O . GLN A 1 28 ? 16.604 15.894 8.344 1.00 0.00 28 GLN A O 5
ATOM 5323 N N . TYR A 1 29 ? 17.264 15.577 6.217 1.00 0.00 29 TYR A N 5
ATOM 5324 C CA . TYR A 1 29 ? 17.226 16.995 5.879 1.00 0.00 29 TYR A CA 5
ATOM 5325 C C . TYR A 1 29 ? 16.121 17.284 4.868 1.00 0.00 29 TYR A C 5
ATOM 5326 O O . TYR A 1 29 ? 16.368 17.472 3.676 1.00 0.00 29 TYR A O 5
ATOM 5344 N N . PRO A 1 30 ? 14.871 17.321 5.353 1.00 0.00 30 PRO A N 5
ATOM 5345 C CA . PRO A 1 30 ? 13.702 17.588 4.510 1.00 0.00 30 PRO A CA 5
ATOM 5346 C C . PRO A 1 30 ? 13.659 19.031 4.018 1.00 0.00 30 PRO A C 5
ATOM 5347 O O . PRO A 1 30 ? 12.919 19.857 4.553 1.00 0.00 30 PRO A O 5
ATOM 5358 N N . ASP A 1 31 ? 14.456 19.327 2.998 1.00 0.00 31 ASP A N 5
ATOM 5359 C CA . ASP A 1 31 ? 14.508 20.671 2.433 1.00 0.00 31 ASP A CA 5
ATOM 5360 C C . ASP A 1 31 ? 14.382 20.626 0.913 1.00 0.00 31 ASP A C 5
ATOM 5361 O O . ASP A 1 31 ? 14.317 19.551 0.316 1.00 0.00 31 ASP A O 5
ATOM 5370 N N . VAL A 1 32 ? 14.346 21.801 0.293 1.00 0.00 32 VAL A N 5
ATOM 5371 C CA . VAL A 1 32 ? 14.227 21.897 -1.157 1.00 0.00 32 VAL A CA 5
ATOM 5372 C C . VAL A 1 32 ? 15.289 21.053 -1.852 1.00 0.00 32 VAL A C 5
ATOM 5373 O O . VAL A 1 32 ? 15.002 20.345 -2.818 1.00 0.00 32 VAL A O 5
ATOM 5386 N N . PHE A 1 33 ? 16.519 21.131 -1.354 1.00 0.00 33 PHE A N 5
ATOM 5387 C CA . PHE A 1 33 ? 17.626 20.374 -1.928 1.00 0.00 33 PHE A CA 5
ATOM 5388 C C . PHE A 1 33 ? 17.304 18.883 -1.963 1.00 0.00 33 PHE A C 5
ATOM 5389 O O . PHE A 1 33 ? 17.866 18.135 -2.762 1.00 0.00 33 PHE A O 5
ATOM 5406 N N . ALA A 1 34 ? 16.397 18.459 -1.089 1.00 0.00 34 ALA A N 5
ATOM 5407 C CA . ALA A 1 34 ? 16.000 17.058 -1.021 1.00 0.00 34 ALA A CA 5
ATOM 5408 C C . ALA A 1 34 ? 14.869 16.760 -1.999 1.00 0.00 34 ALA A C 5
ATOM 5409 O O . ALA A 1 34 ? 15.038 15.983 -2.940 1.00 0.00 34 ALA A O 5
ATOM 5416 N N . ARG A 1 35 ? 13.716 17.380 -1.771 1.00 0.00 35 ARG A N 5
ATOM 5417 C CA . ARG A 1 35 ? 12.557 17.179 -2.632 1.00 0.00 35 ARG A CA 5
ATOM 5418 C C . ARG A 1 35 ? 12.900 17.487 -4.087 1.00 0.00 35 ARG A C 5
ATOM 5419 O O . ARG A 1 35 ? 12.538 16.736 -4.992 1.00 0.00 35 ARG A O 5
ATOM 5440 N N . GLU A 1 36 ? 13.599 18.597 -4.302 1.00 0.00 36 GLU A N 5
ATOM 5441 C CA . GLU A 1 36 ? 13.989 19.004 -5.647 1.00 0.00 36 GLU A CA 5
ATOM 5442 C C . GLU A 1 36 ? 14.919 17.972 -6.279 1.00 0.00 36 GLU A C 5
ATOM 5443 O O . GLU A 1 36 ? 14.999 17.861 -7.503 1.00 0.00 36 GLU A O 5
ATOM 5455 N N . ARG A 1 37 ? 15.620 17.221 -5.437 1.00 0.00 37 ARG A N 5
ATOM 5456 C CA . ARG A 1 37 ? 16.545 16.199 -5.912 1.00 0.00 37 ARG A CA 5
ATOM 5457 C C . ARG A 1 37 ? 15.792 14.952 -6.365 1.00 0.00 37 ARG A C 5
ATOM 5458 O O . ARG A 1 37 ? 15.829 14.583 -7.539 1.00 0.00 37 ARG A O 5
ATOM 5479 N N . VAL A 1 38 ? 15.110 14.305 -5.425 1.00 0.00 38 VAL A N 5
ATOM 5480 C CA . VAL A 1 38 ? 14.347 13.099 -5.727 1.00 0.00 38 VAL A CA 5
ATOM 5481 C C . VAL A 1 38 ? 13.374 13.338 -6.876 1.00 0.00 38 VAL A C 5
ATOM 5482 O O . VAL A 1 38 ? 13.002 12.408 -7.591 1.00 0.00 38 VAL A O 5
ATOM 5495 N N . ALA A 1 39 ? 12.965 14.590 -7.047 1.00 0.00 39 ALA A N 5
ATOM 5496 C CA . ALA A 1 39 ? 12.036 14.952 -8.111 1.00 0.00 39 ALA A CA 5
ATOM 5497 C C . ALA A 1 39 ? 12.578 14.541 -9.476 1.00 0.00 39 ALA A C 5
ATOM 5498 O O . ALA A 1 39 ? 11.814 14.249 -10.395 1.00 0.00 39 ALA A O 5
ATOM 5505 N N . ASP A 1 40 ? 13.901 14.522 -9.601 1.00 0.00 40 ASP A N 5
ATOM 5506 C CA . ASP A 1 40 ? 14.545 14.147 -10.854 1.00 0.00 40 ASP A CA 5
ATOM 5507 C C . ASP A 1 40 ? 14.694 12.632 -10.956 1.00 0.00 40 ASP A C 5
ATOM 5508 O O . ASP A 1 40 ? 14.931 12.095 -12.037 1.00 0.00 40 ASP A O 5
ATOM 5517 N N . GLN A 1 41 ? 14.555 11.952 -9.823 1.00 0.00 41 GLN A N 5
ATOM 5518 C CA . GLN A 1 41 ? 14.676 10.499 -9.786 1.00 0.00 41 GLN A CA 5
ATOM 5519 C C . GLN A 1 41 ? 13.399 9.833 -10.287 1.00 0.00 41 GLN A C 5
ATOM 5520 O O . GLN A 1 41 ? 13.440 8.980 -11.174 1.00 0.00 41 GLN A O 5
ATOM 5534 N N . ILE A 1 42 ? 12.267 10.228 -9.714 1.00 0.00 42 ILE A N 5
ATOM 5535 C CA . ILE A 1 42 ? 10.979 9.670 -10.104 1.00 0.00 42 ILE A CA 5
ATOM 5536 C C . ILE A 1 42 ? 10.344 10.484 -11.226 1.00 0.00 42 ILE A C 5
ATOM 5537 O O . ILE A 1 42 ? 9.295 10.117 -11.756 1.00 0.00 42 ILE A O 5
ATOM 5553 N N . ARG A 1 43 ? 10.987 11.590 -11.584 1.00 0.00 43 ARG A N 5
ATOM 5554 C CA . ARG A 1 43 ? 10.486 12.457 -12.644 1.00 0.00 43 ARG A CA 5
ATOM 5555 C C . ARG A 1 43 ? 9.176 13.121 -12.229 1.00 0.00 43 ARG A C 5
ATOM 5556 O O . ARG A 1 43 ? 8.138 12.919 -12.861 1.00 0.00 43 ARG A O 5
ATOM 5577 N N . LEU A 1 44 ? 9.232 13.913 -11.164 1.00 0.00 44 LEU A N 5
ATOM 5578 C CA . LEU A 1 44 ? 8.050 14.607 -10.664 1.00 0.00 44 LEU A CA 5
ATOM 5579 C C . LEU A 1 44 ? 8.410 16.001 -10.161 1.00 0.00 44 LEU A C 5
ATOM 5580 O O . LEU A 1 44 ? 9.583 16.318 -9.969 1.00 0.00 44 LEU A O 5
ATOM 5596 N N . GLN A 1 45 ? 7.391 16.828 -9.947 1.00 0.00 45 GLN A N 5
ATOM 5597 C CA . GLN A 1 45 ? 7.601 18.188 -9.465 1.00 0.00 45 GLN A CA 5
ATOM 5598 C C . GLN A 1 45 ? 8.356 18.186 -8.140 1.00 0.00 45 GLN A C 5
ATOM 5599 O O . GLN A 1 45 ? 8.234 17.252 -7.348 1.00 0.00 45 GLN A O 5
ATOM 5613 N N . GLU A 1 46 ? 9.137 19.236 -7.907 1.00 0.00 46 GLU A N 5
ATOM 5614 C CA . GLU A 1 46 ? 9.913 19.353 -6.678 1.00 0.00 46 GLU A CA 5
ATOM 5615 C C . GLU A 1 46 ? 8.999 19.575 -5.476 1.00 0.00 46 GLU A C 5
ATOM 5616 O O . GLU A 1 46 ? 9.184 18.969 -4.421 1.00 0.00 46 GLU A O 5
ATOM 5628 N N . SER A 1 47 ? 8.012 20.449 -5.645 1.00 0.00 47 SER A N 5
ATOM 5629 C CA . SER A 1 47 ? 7.071 20.756 -4.574 1.00 0.00 47 SER A CA 5
ATOM 5630 C C . SER A 1 47 ? 5.994 19.680 -4.472 1.00 0.00 47 SER A C 5
ATOM 5631 O O . SER A 1 47 ? 5.362 19.516 -3.429 1.00 0.00 47 SER A O 5
ATOM 5639 N N . ARG A 1 48 ? 5.792 18.949 -5.564 1.00 0.00 48 ARG A N 5
ATOM 5640 C CA . ARG A 1 48 ? 4.791 17.889 -5.599 1.00 0.00 48 ARG A CA 5
ATOM 5641 C C . ARG A 1 48 ? 5.312 16.627 -4.918 1.00 0.00 48 ARG A C 5
ATOM 5642 O O . ARG A 1 48 ? 4.613 16.011 -4.113 1.00 0.00 48 ARG A O 5
ATOM 5663 N N . ILE A 1 49 ? 6.543 16.249 -5.246 1.00 0.00 49 ILE A N 5
ATOM 5664 C CA . ILE A 1 49 ? 7.156 15.061 -4.666 1.00 0.00 49 ILE A CA 5
ATOM 5665 C C . ILE A 1 49 ? 7.097 15.100 -3.142 1.00 0.00 49 ILE A C 5
ATOM 5666 O O . ILE A 1 49 ? 7.166 14.064 -2.482 1.00 0.00 49 ILE A O 5
ATOM 5682 N N . GLN A 1 50 ? 6.968 16.303 -2.591 1.00 0.00 50 GLN A N 5
ATOM 5683 C CA . GLN A 1 50 ? 6.898 16.476 -1.145 1.00 0.00 50 GLN A CA 5
ATOM 5684 C C . GLN A 1 50 ? 5.701 15.729 -0.564 1.00 0.00 50 GLN A C 5
ATOM 5685 O O . GLN A 1 50 ? 5.737 15.272 0.578 1.00 0.00 50 GLN A O 5
ATOM 5699 N N . VAL A 1 51 ? 4.642 15.609 -1.359 1.00 0.00 51 VAL A N 5
ATOM 5700 C CA . VAL A 1 51 ? 3.435 14.917 -0.924 1.00 0.00 51 VAL A CA 5
ATOM 5701 C C . VAL A 1 51 ? 3.652 13.409 -0.878 1.00 0.00 51 VAL A C 5
ATOM 5702 O O . VAL A 1 51 ? 3.098 12.717 -0.024 1.00 0.00 51 VAL A O 5
ATOM 5715 N N . TRP A 1 52 ? 4.463 12.906 -1.802 1.00 0.00 52 TRP A N 5
ATOM 5716 C CA . TRP A 1 52 ? 4.754 11.478 -1.867 1.00 0.00 52 TRP A CA 5
ATOM 5717 C C . TRP A 1 52 ? 5.898 11.113 -0.928 1.00 0.00 52 TRP A C 5
ATOM 5718 O O . TRP A 1 52 ? 6.089 9.944 -0.591 1.00 0.00 52 TRP A O 5
ATOM 5739 N N . PHE A 1 53 ? 6.658 12.119 -0.508 1.00 0.00 53 PHE A N 5
ATOM 5740 C CA . PHE A 1 53 ? 7.784 11.903 0.393 1.00 0.00 53 PHE A CA 5
ATOM 5741 C C . PHE A 1 53 ? 7.330 11.214 1.676 1.00 0.00 53 PHE A C 5
ATOM 5742 O O . PHE A 1 53 ? 8.134 10.619 2.394 1.00 0.00 53 PHE A O 5
ATOM 5759 N N . LYS A 1 54 ? 6.034 11.300 1.960 1.00 0.00 54 LYS A N 5
ATOM 5760 C CA . LYS A 1 54 ? 5.470 10.685 3.156 1.00 0.00 54 LYS A CA 5
ATOM 5761 C C . LYS A 1 54 ? 5.054 9.243 2.882 1.00 0.00 54 LYS A C 5
ATOM 5762 O O . LYS A 1 54 ? 4.848 8.461 3.808 1.00 0.00 54 LYS A O 5
ATOM 5781 N N . ASN A 1 55 ? 4.935 8.899 1.604 1.00 0.00 55 ASN A N 5
ATOM 5782 C CA . ASN A 1 55 ? 4.544 7.551 1.209 1.00 0.00 55 ASN A CA 5
ATOM 5783 C C . ASN A 1 55 ? 5.211 6.508 2.101 1.00 0.00 55 ASN A C 5
ATOM 5784 O O . ASN A 1 55 ? 4.552 5.857 2.912 1.00 0.00 55 ASN A O 5
ATOM 5795 N N . ARG A 1 56 ? 6.522 6.356 1.945 1.00 0.00 56 ARG A N 5
ATOM 5796 C CA . ARG A 1 56 ? 7.279 5.392 2.736 1.00 0.00 56 ARG A CA 5
ATOM 5797 C C . ARG A 1 56 ? 7.714 6.002 4.065 1.00 0.00 56 ARG A C 5
ATOM 5798 O O . ARG A 1 56 ? 7.672 5.343 5.104 1.00 0.00 56 ARG A O 5
ATOM 5819 N N . ARG A 1 57 ? 8.132 7.262 4.023 1.00 0.00 57 ARG A N 5
ATOM 5820 C CA . ARG A 1 57 ? 8.577 7.960 5.223 1.00 0.00 57 ARG A CA 5
ATOM 5821 C C . ARG A 1 57 ? 7.564 7.799 6.353 1.00 0.00 57 ARG A C 5
ATOM 5822 O O . ARG A 1 57 ? 7.927 7.788 7.529 1.00 0.00 57 ARG A O 5
ATOM 5843 N N . ALA A 1 58 ? 6.292 7.673 5.987 1.00 0.00 58 ALA A N 5
ATOM 5844 C CA . ALA A 1 58 ? 5.227 7.511 6.969 1.00 0.00 58 ALA A CA 5
ATOM 5845 C C . ALA A 1 58 ? 5.011 6.039 7.306 1.00 0.00 58 ALA A C 5
ATOM 5846 O O . ALA A 1 58 ? 4.660 5.695 8.435 1.00 0.00 58 ALA A O 5
ATOM 5853 N N . LYS A 1 59 ? 5.223 5.174 6.320 1.00 0.00 59 LYS A N 5
ATOM 5854 C CA . LYS A 1 59 ? 5.052 3.739 6.511 1.00 0.00 59 LYS A CA 5
ATOM 5855 C C . LYS A 1 59 ? 5.936 3.232 7.645 1.00 0.00 59 LYS A C 5
ATOM 5856 O O . LYS A 1 59 ? 5.672 2.180 8.229 1.00 0.00 59 LYS A O 5
ATOM 5875 N N . TYR A 1 60 ? 6.985 3.986 7.954 1.00 0.00 60 TYR A N 5
ATOM 5876 C CA . TYR A 1 60 ? 7.909 3.612 9.018 1.00 0.00 60 TYR A CA 5
ATOM 5877 C C . TYR A 1 60 ? 7.154 3.254 10.294 1.00 0.00 60 TYR A C 5
ATOM 5878 O O . TYR A 1 60 ? 7.615 2.441 11.095 1.00 0.00 60 TYR A O 5
ATOM 5896 N N . ARG A 1 61 ? 5.989 3.867 10.476 1.00 0.00 61 ARG A N 5
ATOM 5897 C CA . ARG A 1 61 ? 5.168 3.615 11.655 1.00 0.00 61 ARG A CA 5
ATOM 5898 C C . ARG A 1 61 ? 4.408 2.299 11.516 1.00 0.00 61 ARG A C 5
ATOM 5899 O O . ARG A 1 61 ? 4.282 1.539 12.477 1.00 0.00 61 ARG A O 5
ATOM 5920 N N . LEU A 1 62 ? 3.903 2.037 10.316 1.00 0.00 62 LEU A N 5
ATOM 5921 C CA . LEU A 1 62 ? 3.154 0.813 10.051 1.00 0.00 62 LEU A CA 5
ATOM 5922 C C . LEU A 1 62 ? 4.047 -0.414 10.202 1.00 0.00 62 LEU A C 5
ATOM 5923 O O . LEU A 1 62 ? 3.692 -1.370 10.892 1.00 0.00 62 LEU A O 5
ATOM 5939 N N . GLN A 1 63 ? 5.207 -0.379 9.553 1.00 0.00 63 GLN A N 5
ATOM 5940 C CA . GLN A 1 63 ? 6.150 -1.489 9.617 1.00 0.00 63 GLN A CA 5
ATOM 5941 C C . GLN A 1 63 ? 6.559 -1.775 11.058 1.00 0.00 63 GLN A C 5
ATOM 5942 O O . GLN A 1 63 ? 6.902 -2.905 11.403 1.00 0.00 63 GLN A O 5
ATOM 5956 N N . GLU A 1 64 ? 6.521 -0.742 11.895 1.00 0.00 64 GLU A N 5
ATOM 5957 C CA . GLU A 1 64 ? 6.889 -0.883 13.298 1.00 0.00 64 GLU A CA 5
ATOM 5958 C C . GLU A 1 64 ? 5.883 -1.760 14.039 1.00 0.00 64 GLU A C 5
ATOM 5959 O O . GLU A 1 64 ? 6.247 -2.772 14.639 1.00 0.00 64 GLU A O 5
ATOM 5971 N N . LYS A 1 65 ? 4.615 -1.364 13.993 1.00 0.00 65 LYS A N 5
ATOM 5972 C CA . LYS A 1 65 ? 3.555 -2.113 14.658 1.00 0.00 65 LYS A CA 5
ATOM 5973 C C . LYS A 1 65 ? 3.204 -3.373 13.873 1.00 0.00 65 LYS A C 5
ATOM 5974 O O . LYS A 1 65 ? 2.467 -4.231 14.357 1.00 0.00 65 LYS A O 5
ATOM 5993 N N . GLN A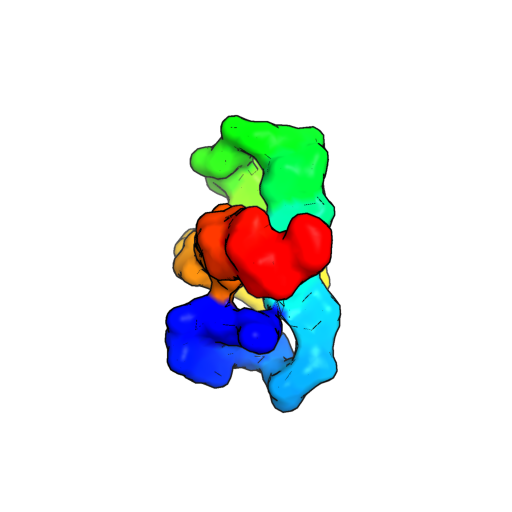 1 66 ? 3.739 -3.477 12.660 1.00 0.00 66 GLN A N 5
ATOM 5994 C CA . GLN A 1 66 ? 3.482 -4.634 11.810 1.00 0.00 66 GLN A CA 5
ATOM 5995 C C . GLN A 1 66 ? 4.512 -5.730 12.057 1.00 0.00 66 GLN A C 5
ATOM 5996 O O . GLN A 1 66 ? 4.170 -6.835 12.479 1.00 0.00 66 GLN A O 5
ATOM 6010 N N . LYS A 1 67 ? 5.776 -5.419 11.790 1.00 0.00 67 LYS A N 5
ATOM 6011 C CA . LYS A 1 67 ? 6.858 -6.377 11.984 1.00 0.00 67 LYS A CA 5
ATOM 6012 C C . LYS A 1 67 ? 7.107 -6.624 13.468 1.00 0.00 67 LYS A C 5
ATOM 6013 O O . LYS A 1 67 ? 6.770 -5.805 14.323 1.00 0.00 67 LYS A O 5
ATOM 6032 N N . PRO A 1 68 ? 7.713 -7.779 13.783 1.00 0.00 68 PRO A N 5
ATOM 6033 C CA . PRO A 1 68 ? 8.022 -8.159 15.164 1.00 0.00 68 PRO A CA 5
ATOM 6034 C C . PRO A 1 68 ? 9.128 -7.300 15.768 1.00 0.00 68 PRO A C 5
ATOM 6035 O O . PRO A 1 68 ? 9.396 -6.195 15.297 1.00 0.00 68 PRO A O 5
ATOM 6046 N N . GLY A 1 1 ? 1.536 -0.812 -0.841 1.00 0.00 1 GLY A N 6
ATOM 6047 C CA . GLY A 1 1 ? 2.444 -0.586 -1.951 1.00 0.00 1 GLY A CA 6
ATOM 6048 C C . GLY A 1 1 ? 2.812 0.876 -2.110 1.00 0.00 1 GLY A C 6
ATOM 6049 O O . GLY A 1 1 ? 2.511 1.711 -1.256 1.00 0.00 1 GLY A O 6
ATOM 6053 N N . PRO A 1 2 ? 3.480 1.204 -3.226 1.00 0.00 2 PRO A N 6
ATOM 6054 C CA . PRO A 1 2 ? 3.904 2.576 -3.520 1.00 0.00 2 PRO A CA 6
ATOM 6055 C C . PRO A 1 2 ? 2.727 3.492 -3.838 1.00 0.00 2 PRO A C 6
ATOM 6056 O O . PRO A 1 2 ? 2.393 3.707 -5.004 1.00 0.00 2 PRO A O 6
ATOM 6067 N N . ARG A 1 3 ? 2.102 4.029 -2.795 1.00 0.00 3 ARG A N 6
ATOM 6068 C CA . ARG A 1 3 ? 0.962 4.921 -2.965 1.00 0.00 3 ARG A CA 6
ATOM 6069 C C . ARG A 1 3 ? 0.599 5.596 -1.645 1.00 0.00 3 ARG A C 6
ATOM 6070 O O . ARG A 1 3 ? 0.770 5.017 -0.572 1.00 0.00 3 ARG A O 6
ATOM 6091 N N . LYS A 1 4 ? 0.098 6.823 -1.732 1.00 0.00 4 LYS A N 6
ATOM 6092 C CA . LYS A 1 4 ? -0.290 7.578 -0.547 1.00 0.00 4 LYS A CA 6
ATOM 6093 C C . LYS A 1 4 ? -1.736 8.051 -0.652 1.00 0.00 4 LYS A C 6
ATOM 6094 O O . LYS A 1 4 ? -2.475 8.040 0.332 1.00 0.00 4 LYS A O 6
ATOM 6113 N N . ASN A 1 5 ? -2.134 8.463 -1.851 1.00 0.00 5 ASN A N 6
ATOM 6114 C CA . ASN A 1 5 ? -3.493 8.938 -2.084 1.00 0.00 5 ASN A CA 6
ATOM 6115 C C . ASN A 1 5 ? -3.940 8.629 -3.510 1.00 0.00 5 ASN A C 6
ATOM 6116 O O . ASN A 1 5 ? -4.383 9.517 -4.238 1.00 0.00 5 ASN A O 6
ATOM 6127 N N . ARG A 1 6 ? -3.821 7.365 -3.900 1.00 0.00 6 ARG A N 6
ATOM 6128 C CA . ARG A 1 6 ? -4.212 6.938 -5.238 1.00 0.00 6 ARG A CA 6
ATOM 6129 C C . ARG A 1 6 ? -3.328 7.591 -6.297 1.00 0.00 6 ARG A C 6
ATOM 6130 O O . ARG A 1 6 ? -3.639 7.554 -7.488 1.00 0.00 6 ARG A O 6
ATOM 6151 N N . ARG A 1 7 ? -2.226 8.187 -5.854 1.00 0.00 7 ARG A N 6
ATOM 6152 C CA . ARG A 1 7 ? -1.298 8.849 -6.763 1.00 0.00 7 ARG A CA 6
ATOM 6153 C C . ARG A 1 7 ? 0.036 8.110 -6.813 1.00 0.00 7 ARG A C 6
ATOM 6154 O O . ARG A 1 7 ? 0.576 7.715 -5.780 1.00 0.00 7 ARG A O 6
ATOM 6175 N N . GLU A 1 8 ? 0.560 7.925 -8.020 1.00 0.00 8 GLU A N 6
ATOM 6176 C CA . GLU A 1 8 ? 1.830 7.232 -8.204 1.00 0.00 8 GLU A CA 6
ATOM 6177 C C . GLU A 1 8 ? 2.353 7.422 -9.624 1.00 0.00 8 GLU A C 6
ATOM 6178 O O . GLU A 1 8 ? 1.583 7.663 -10.554 1.00 0.00 8 GLU A O 6
ATOM 6190 N N . ARG A 1 9 ? 3.668 7.312 -9.784 1.00 0.00 9 ARG A N 6
ATOM 6191 C CA . ARG A 1 9 ? 4.296 7.473 -11.090 1.00 0.00 9 ARG A CA 6
ATOM 6192 C C . ARG A 1 9 ? 3.677 6.523 -12.111 1.00 0.00 9 ARG A C 6
ATOM 6193 O O . ARG A 1 9 ? 3.699 6.786 -13.314 1.00 0.00 9 ARG A O 6
ATOM 6214 N N . THR A 1 10 ? 3.125 5.416 -11.624 1.00 0.00 10 THR A N 6
ATOM 6215 C CA . THR A 1 10 ? 2.502 4.426 -12.493 1.00 0.00 10 THR A CA 6
ATOM 6216 C C . THR A 1 10 ? 1.856 3.309 -11.680 1.00 0.00 10 THR A C 6
ATOM 6217 O O . THR A 1 10 ? 1.744 3.402 -10.457 1.00 0.00 10 THR A O 6
ATOM 6228 N N . THR A 1 11 ? 1.433 2.253 -12.367 1.00 0.00 11 THR A N 6
ATOM 6229 C CA . THR A 1 11 ? 0.798 1.118 -11.709 1.00 0.00 11 THR A CA 6
ATOM 6230 C C . THR A 1 11 ? 1.587 0.683 -10.479 1.00 0.00 11 THR A C 6
ATOM 6231 O O . THR A 1 11 ? 1.080 0.724 -9.358 1.00 0.00 11 THR A O 6
ATOM 6242 N N . TYR A 1 12 ? 2.830 0.268 -10.696 1.00 0.00 12 TYR A N 6
ATOM 6243 C CA . TYR A 1 12 ? 3.689 -0.176 -9.605 1.00 0.00 12 TYR A CA 6
ATOM 6244 C C . TYR A 1 12 ? 5.161 -0.032 -9.977 1.00 0.00 12 TYR A C 6
ATOM 6245 O O . TYR A 1 12 ? 5.684 -0.793 -10.792 1.00 0.00 12 TYR A O 6
ATOM 6263 N N . SER A 1 13 ? 5.825 0.949 -9.374 1.00 0.00 13 SER A N 6
ATOM 6264 C CA . SER A 1 13 ? 7.237 1.195 -9.643 1.00 0.00 13 SER A CA 6
ATOM 6265 C C . SER A 1 13 ? 7.991 1.501 -8.353 1.00 0.00 13 SER A C 6
ATOM 6266 O O . SER A 1 13 ? 7.389 1.850 -7.337 1.00 0.00 13 SER A O 6
ATOM 6274 N N . ARG A 1 14 ? 9.312 1.367 -8.401 1.00 0.00 14 ARG A N 6
ATOM 6275 C CA . ARG A 1 14 ? 10.149 1.628 -7.236 1.00 0.00 14 ARG A CA 6
ATOM 6276 C C . ARG A 1 14 ? 10.401 3.124 -7.072 1.00 0.00 14 ARG A C 6
ATOM 6277 O O . ARG A 1 14 ? 10.766 3.586 -5.991 1.00 0.00 14 ARG A O 6
ATOM 6298 N N . GLN A 1 15 ? 10.205 3.874 -8.151 1.00 0.00 15 GLN A N 6
ATOM 6299 C CA . GLN A 1 15 ? 10.413 5.317 -8.126 1.00 0.00 15 GLN A CA 6
ATOM 6300 C C . GLN A 1 15 ? 9.660 5.955 -6.963 1.00 0.00 15 GLN A C 6
ATOM 6301 O O . GLN A 1 15 ? 10.234 6.717 -6.185 1.00 0.00 15 GLN A O 6
ATOM 6315 N N . GLN A 1 16 ? 8.374 5.639 -6.852 1.00 0.00 16 GLN A N 6
ATOM 6316 C CA . GLN A 1 16 ? 7.544 6.183 -5.784 1.00 0.00 16 GLN A CA 6
ATOM 6317 C C . GLN A 1 16 ? 8.159 5.898 -4.418 1.00 0.00 16 GLN A C 6
ATOM 6318 O O . GLN A 1 16 ? 8.024 6.693 -3.487 1.00 0.00 16 GLN A O 6
ATOM 6332 N N . LEU A 1 17 ? 8.833 4.759 -4.304 1.00 0.00 17 LEU A N 6
ATOM 6333 C CA . LEU A 1 17 ? 9.469 4.368 -3.051 1.00 0.00 17 LEU A CA 6
ATOM 6334 C C . LEU A 1 17 ? 10.894 4.905 -2.973 1.00 0.00 17 LEU A C 6
ATOM 6335 O O . LEU A 1 17 ? 11.523 4.870 -1.916 1.00 0.00 17 LEU A O 6
ATOM 6351 N N . GLU A 1 18 ? 11.396 5.403 -4.098 1.00 0.00 18 GLU A N 6
ATOM 6352 C CA . GLU A 1 18 ? 12.747 5.949 -4.156 1.00 0.00 18 GLU A CA 6
ATOM 6353 C C . GLU A 1 18 ? 12.823 7.291 -3.434 1.00 0.00 18 GLU A C 6
ATOM 6354 O O . GLU A 1 18 ? 13.779 7.564 -2.708 1.00 0.00 18 GLU A O 6
ATOM 6366 N N . ILE A 1 19 ? 11.809 8.125 -3.640 1.00 0.00 19 ILE A N 6
ATOM 6367 C CA . ILE A 1 19 ? 11.761 9.438 -3.010 1.00 0.00 19 ILE A CA 6
ATOM 6368 C C . ILE A 1 19 ? 12.154 9.356 -1.539 1.00 0.00 19 ILE A C 6
ATOM 6369 O O . ILE A 1 19 ? 12.833 10.242 -1.016 1.00 0.00 19 ILE A O 6
ATOM 6385 N N . LEU A 1 20 ? 11.726 8.288 -0.876 1.00 0.00 20 LEU A N 6
ATOM 6386 C CA . LEU A 1 20 ? 12.035 8.088 0.536 1.00 0.00 20 LEU A CA 6
ATOM 6387 C C . LEU A 1 20 ? 13.277 7.218 0.704 1.00 0.00 20 LEU A C 6
ATOM 6388 O O . LEU A 1 20 ? 14.287 7.662 1.248 1.00 0.00 20 LEU A O 6
ATOM 6404 N N . GLU A 1 21 ? 13.193 5.979 0.230 1.00 0.00 21 GLU A N 6
ATOM 6405 C CA . GLU A 1 21 ? 14.312 5.048 0.327 1.00 0.00 21 GLU A CA 6
ATOM 6406 C C . GLU A 1 21 ? 15.625 5.737 -0.031 1.00 0.00 21 GLU A C 6
ATOM 6407 O O . GLU A 1 21 ? 16.691 5.362 0.460 1.00 0.00 21 GLU A O 6
ATOM 6419 N N . THR A 1 22 ? 15.542 6.746 -0.892 1.00 0.00 22 THR A N 6
ATOM 6420 C CA . THR A 1 22 ? 16.723 7.487 -1.318 1.00 0.00 22 THR A CA 6
ATOM 6421 C C . THR A 1 22 ? 16.961 8.701 -0.429 1.00 0.00 22 THR A C 6
ATOM 6422 O O . THR A 1 22 ? 18.062 8.899 0.087 1.00 0.00 22 THR A O 6
ATOM 6433 N N . LEU A 1 23 ? 15.924 9.512 -0.253 1.00 0.00 23 LEU A N 6
ATOM 6434 C CA . LEU A 1 23 ? 16.020 10.709 0.576 1.00 0.00 23 LEU A CA 6
ATOM 6435 C C . LEU A 1 23 ? 16.012 10.347 2.058 1.00 0.00 23 LEU A C 6
ATOM 6436 O O . LEU A 1 23 ? 16.997 10.561 2.765 1.00 0.00 23 LEU A O 6
ATOM 6452 N N . PHE A 1 24 ? 14.895 9.795 2.521 1.00 0.00 24 PHE A N 6
ATOM 6453 C CA . PHE A 1 24 ? 14.760 9.402 3.918 1.00 0.00 24 PHE A CA 6
ATOM 6454 C C . PHE A 1 24 ? 16.011 8.674 4.403 1.00 0.00 24 PHE A C 6
ATOM 6455 O O . PHE A 1 24 ? 16.422 8.823 5.552 1.00 0.00 24 PHE A O 6
ATOM 6472 N N . ASN A 1 25 ? 16.610 7.886 3.516 1.00 0.00 25 ASN A N 6
ATOM 6473 C CA . ASN A 1 25 ? 17.814 7.134 3.852 1.00 0.00 25 ASN A CA 6
ATOM 6474 C C . ASN A 1 25 ? 19.046 8.033 3.813 1.00 0.00 25 ASN A C 6
ATOM 6475 O O . ASN A 1 25 ? 19.902 7.966 4.694 1.00 0.00 25 ASN A O 6
ATOM 6486 N N . GLU A 1 26 ? 19.126 8.874 2.787 1.00 0.00 26 GLU A N 6
ATOM 6487 C CA . GLU A 1 26 ? 20.253 9.786 2.634 1.00 0.00 26 GLU A CA 6
ATOM 6488 C C . GLU A 1 26 ? 20.461 10.611 3.900 1.00 0.00 26 GLU A C 6
ATOM 6489 O O . GLU A 1 26 ? 21.582 10.744 4.392 1.00 0.00 26 GLU A O 6
ATOM 6501 N N . THR A 1 27 ? 19.372 11.166 4.424 1.00 0.00 27 THR A N 6
ATOM 6502 C CA . THR A 1 27 ? 19.434 11.979 5.631 1.00 0.00 27 THR A CA 6
ATOM 6503 C C . THR A 1 27 ? 18.042 12.425 6.066 1.00 0.00 27 THR A C 6
ATOM 6504 O O . THR A 1 27 ? 17.055 12.165 5.378 1.00 0.00 27 THR A O 6
ATOM 6515 N N . GLN A 1 28 ? 17.971 13.097 7.210 1.00 0.00 28 GLN A N 6
ATOM 6516 C CA . GLN A 1 28 ? 16.699 13.578 7.736 1.00 0.00 28 GLN A CA 6
ATOM 6517 C C . GLN A 1 28 ? 16.566 15.085 7.544 1.00 0.00 28 GLN A C 6
ATOM 6518 O O . GLN A 1 28 ? 16.098 15.796 8.434 1.00 0.00 28 GLN A O 6
ATOM 6532 N N . TYR A 1 29 ? 16.981 15.567 6.377 1.00 0.00 29 TYR A N 6
ATOM 6533 C CA . TYR A 1 29 ? 16.910 16.990 6.069 1.00 0.00 29 TYR A CA 6
ATOM 6534 C C . TYR A 1 29 ? 15.882 17.261 4.975 1.00 0.00 29 TYR A C 6
ATOM 6535 O O . TYR A 1 29 ? 16.218 17.459 3.807 1.00 0.00 29 TYR A O 6
ATOM 6553 N N . PRO A 1 30 ? 14.598 17.270 5.360 1.00 0.00 30 PRO A N 6
ATOM 6554 C CA . PRO A 1 30 ? 13.493 17.516 4.429 1.00 0.00 30 PRO A CA 6
ATOM 6555 C C . PRO A 1 30 ? 13.459 18.960 3.939 1.00 0.00 30 PRO A C 6
ATOM 6556 O O . PRO A 1 30 ? 12.662 19.769 4.417 1.00 0.00 30 PRO A O 6
ATOM 6567 N N . ASP A 1 31 ? 14.326 19.277 2.984 1.00 0.00 31 ASP A N 6
ATOM 6568 C CA . ASP A 1 31 ? 14.393 20.624 2.429 1.00 0.00 31 ASP A CA 6
ATOM 6569 C C . ASP A 1 31 ? 14.284 20.591 0.908 1.00 0.00 31 ASP A C 6
ATOM 6570 O O . ASP A 1 31 ? 14.259 19.520 0.300 1.00 0.00 31 ASP A O 6
ATOM 6579 N N . VAL A 1 32 ? 14.218 21.770 0.298 1.00 0.00 32 VAL A N 6
ATOM 6580 C CA . VAL A 1 32 ? 14.111 21.876 -1.152 1.00 0.00 32 VAL A CA 6
ATOM 6581 C C . VAL A 1 32 ? 15.205 21.071 -1.844 1.00 0.00 32 VAL A C 6
ATOM 6582 O O . VAL A 1 32 ? 14.947 20.358 -2.814 1.00 0.00 32 VAL A O 6
ATOM 6595 N N . PHE A 1 33 ? 16.429 21.189 -1.339 1.00 0.00 33 PHE A N 6
ATOM 6596 C CA . PHE A 1 33 ? 17.563 20.472 -1.909 1.00 0.00 33 PHE A CA 6
ATOM 6597 C C . PHE A 1 33 ? 17.289 18.972 -1.961 1.00 0.00 33 PHE A C 6
ATOM 6598 O O . PHE A 1 33 ? 17.878 18.250 -2.764 1.00 0.00 33 PHE A O 6
ATOM 6615 N N . ALA A 1 34 ? 16.389 18.511 -1.097 1.00 0.00 34 ALA A N 6
ATOM 6616 C CA . ALA A 1 34 ? 16.035 17.098 -1.045 1.00 0.00 34 ALA A CA 6
ATOM 6617 C C . ALA A 1 34 ? 14.925 16.774 -2.039 1.00 0.00 34 ALA A C 6
ATOM 6618 O O . ALA A 1 34 ? 15.130 16.014 -2.986 1.00 0.00 34 ALA A O 6
ATOM 6625 N N . ARG A 1 35 ? 13.750 17.353 -1.817 1.00 0.00 35 ARG A N 6
ATOM 6626 C CA . ARG A 1 35 ? 12.607 17.123 -2.693 1.00 0.00 35 ARG A CA 6
ATOM 6627 C C . ARG A 1 35 ? 12.954 17.461 -4.140 1.00 0.00 35 ARG A C 6
ATOM 6628 O O . ARG A 1 35 ? 12.646 16.700 -5.056 1.00 0.00 35 ARG A O 6
ATOM 6649 N N . GLU A 1 36 ? 13.597 18.608 -4.336 1.00 0.00 36 GLU A N 6
ATOM 6650 C CA . GLU A 1 36 ? 13.984 19.047 -5.672 1.00 0.00 36 GLU A CA 6
ATOM 6651 C C . GLU A 1 36 ? 14.942 18.048 -6.316 1.00 0.00 36 GLU A C 6
ATOM 6652 O O . GLU A 1 36 ? 15.029 17.958 -7.540 1.00 0.00 36 GLU A O 6
ATOM 6664 N N . ARG A 1 37 ? 15.657 17.301 -5.482 1.00 0.00 37 ARG A N 6
ATOM 6665 C CA . ARG A 1 37 ? 16.610 16.311 -5.969 1.00 0.00 37 ARG A CA 6
ATOM 6666 C C . ARG A 1 37 ? 15.891 15.047 -6.431 1.00 0.00 37 ARG A C 6
ATOM 6667 O O . ARG A 1 37 ? 15.939 14.688 -7.608 1.00 0.00 37 ARG A O 6
ATOM 6688 N N . VAL A 1 38 ? 15.225 14.376 -5.497 1.00 0.00 38 VAL A N 6
ATOM 6689 C CA . VAL A 1 38 ? 14.495 13.152 -5.809 1.00 0.00 38 VAL A CA 6
ATOM 6690 C C . VAL A 1 38 ? 13.500 13.379 -6.942 1.00 0.00 38 VAL A C 6
ATOM 6691 O O . VAL A 1 38 ? 13.112 12.441 -7.637 1.00 0.00 38 VAL A O 6
ATOM 6704 N N . ALA A 1 39 ? 13.092 14.631 -7.122 1.00 0.00 39 ALA A N 6
ATOM 6705 C CA . ALA A 1 39 ? 12.145 14.982 -8.172 1.00 0.00 39 ALA A CA 6
ATOM 6706 C C . ALA A 1 39 ? 12.655 14.543 -9.541 1.00 0.00 39 ALA A C 6
ATOM 6707 O O . ALA A 1 39 ? 11.869 14.236 -10.437 1.00 0.00 39 ALA A O 6
ATOM 6714 N N . ASP A 1 40 ? 13.974 14.516 -9.694 1.00 0.00 40 ASP A N 6
ATOM 6715 C CA . ASP A 1 40 ? 14.589 14.115 -10.954 1.00 0.00 40 ASP A CA 6
ATOM 6716 C C . ASP A 1 40 ? 14.733 12.598 -11.029 1.00 0.00 40 ASP A C 6
ATOM 6717 O O . ASP A 1 40 ? 14.953 12.039 -12.104 1.00 0.00 40 ASP A O 6
ATOM 6726 N N . GLN A 1 41 ? 14.608 11.939 -9.882 1.00 0.00 41 GLN A N 6
ATOM 6727 C CA . GLN A 1 41 ? 14.726 10.487 -9.818 1.00 0.00 41 GLN A CA 6
ATOM 6728 C C . GLN A 1 41 ? 13.452 9.815 -10.319 1.00 0.00 41 GLN A C 6
ATOM 6729 O O . GLN A 1 41 ? 13.499 8.947 -11.191 1.00 0.00 41 GLN A O 6
ATOM 6743 N N . ILE A 1 42 ? 12.317 10.221 -9.762 1.00 0.00 42 ILE A N 6
ATOM 6744 C CA . ILE A 1 42 ? 11.030 9.658 -10.152 1.00 0.00 42 ILE A CA 6
ATOM 6745 C C . ILE A 1 42 ? 10.400 10.461 -11.285 1.00 0.00 42 ILE A C 6
ATOM 6746 O O . ILE A 1 42 ? 9.372 10.071 -11.839 1.00 0.00 42 ILE A O 6
ATOM 6762 N N . ARG A 1 43 ? 11.024 11.584 -11.625 1.00 0.00 43 ARG A N 6
ATOM 6763 C CA . ARG A 1 43 ? 10.524 12.443 -12.692 1.00 0.00 43 ARG A CA 6
ATOM 6764 C C . ARG A 1 43 ? 9.224 13.126 -12.276 1.00 0.00 43 ARG A C 6
ATOM 6765 O O . ARG A 1 43 ? 8.191 12.967 -12.928 1.00 0.00 43 ARG A O 6
ATOM 6786 N N . LEU A 1 44 ? 9.283 13.886 -11.188 1.00 0.00 44 LEU A N 6
ATOM 6787 C CA . LEU A 1 44 ? 8.111 14.593 -10.684 1.00 0.00 44 LEU A CA 6
ATOM 6788 C C . LEU A 1 44 ? 8.487 15.985 -10.186 1.00 0.00 44 LEU A C 6
ATOM 6789 O O . LEU A 1 44 ? 9.662 16.277 -9.963 1.00 0.00 44 LEU A O 6
ATOM 6805 N N . GLN A 1 45 ? 7.482 16.837 -10.011 1.00 0.00 45 GLN A N 6
ATOM 6806 C CA . GLN A 1 45 ? 7.709 18.197 -9.537 1.00 0.00 45 GLN A CA 6
ATOM 6807 C C . GLN A 1 45 ? 8.494 18.195 -8.230 1.00 0.00 45 GLN A C 6
ATOM 6808 O O . GLN A 1 45 ? 8.429 17.238 -7.458 1.00 0.00 45 GLN A O 6
ATOM 6822 N N . GLU A 1 46 ? 9.235 19.271 -7.988 1.00 0.00 46 GLU A N 6
ATOM 6823 C CA . GLU A 1 46 ? 10.034 19.391 -6.774 1.00 0.00 46 GLU A CA 6
ATOM 6824 C C . GLU A 1 46 ? 9.141 19.600 -5.554 1.00 0.00 46 GLU A C 6
ATOM 6825 O O . GLU A 1 46 ? 9.370 19.014 -4.496 1.00 0.00 46 GLU A O 6
ATOM 6837 N N . SER A 1 47 ? 8.123 20.440 -5.710 1.00 0.00 47 SER A N 6
ATOM 6838 C CA . SER A 1 47 ? 7.198 20.730 -4.621 1.00 0.00 47 SER A CA 6
ATOM 6839 C C . SER A 1 47 ? 6.111 19.663 -4.532 1.00 0.00 47 SER A C 6
ATOM 6840 O O . SER A 1 47 ? 5.477 19.493 -3.491 1.00 0.00 47 SER A O 6
ATOM 6848 N N . ARG A 1 48 ? 5.902 18.948 -5.632 1.00 0.00 48 ARG A N 6
ATOM 6849 C CA . ARG A 1 48 ? 4.892 17.898 -5.681 1.00 0.00 48 ARG A CA 6
ATOM 6850 C C . ARG A 1 48 ? 5.403 16.620 -5.022 1.00 0.00 48 ARG A C 6
ATOM 6851 O O . ARG A 1 48 ? 4.693 15.987 -4.240 1.00 0.00 48 ARG A O 6
ATOM 6872 N N . ILE A 1 49 ? 6.637 16.248 -5.343 1.00 0.00 49 ILE A N 6
ATOM 6873 C CA . ILE A 1 49 ? 7.243 15.047 -4.783 1.00 0.00 49 ILE A CA 6
ATOM 6874 C C . ILE A 1 49 ? 7.166 15.052 -3.260 1.00 0.00 49 ILE A C 6
ATOM 6875 O O . ILE A 1 49 ? 7.210 14.000 -2.623 1.00 0.00 49 ILE A O 6
ATOM 6891 N N . GLN A 1 50 ? 7.050 16.244 -2.683 1.00 0.00 50 GLN A N 6
ATOM 6892 C CA . GLN A 1 50 ? 6.966 16.386 -1.234 1.00 0.00 50 GLN A CA 6
ATOM 6893 C C . GLN A 1 50 ? 5.795 15.584 -0.676 1.00 0.00 50 GLN A C 6
ATOM 6894 O O . GLN A 1 50 ? 5.914 14.931 0.361 1.00 0.00 50 GLN A O 6
ATOM 6908 N N . VAL A 1 51 ? 4.662 15.638 -1.370 1.00 0.00 51 VAL A N 6
ATOM 6909 C CA . VAL A 1 51 ? 3.469 14.916 -0.944 1.00 0.00 51 VAL A CA 6
ATOM 6910 C C . VAL A 1 51 ? 3.702 13.409 -0.965 1.00 0.00 51 VAL A C 6
ATOM 6911 O O . VAL A 1 51 ? 3.136 12.673 -0.157 1.00 0.00 51 VAL A O 6
ATOM 6924 N N . TRP A 1 52 ? 4.538 12.959 -1.893 1.00 0.00 52 TRP A N 6
ATOM 6925 C CA . TRP A 1 52 ? 4.846 11.539 -2.019 1.00 0.00 52 TRP A CA 6
ATOM 6926 C C . TRP A 1 52 ? 5.960 11.136 -1.060 1.00 0.00 52 TRP A C 6
ATOM 6927 O O . TRP A 1 52 ? 6.135 9.956 -0.756 1.00 0.00 52 TRP A O 6
ATOM 6948 N N . PHE A 1 53 ? 6.712 12.124 -0.585 1.00 0.00 53 PHE A N 6
ATOM 6949 C CA . PHE A 1 53 ? 7.811 11.871 0.340 1.00 0.00 53 PHE A CA 6
ATOM 6950 C C . PHE A 1 53 ? 7.314 11.157 1.593 1.00 0.00 53 PHE A C 6
ATOM 6951 O O . PHE A 1 53 ? 8.094 10.550 2.327 1.00 0.00 53 PHE A O 6
ATOM 6968 N N . LYS A 1 54 ? 6.009 11.234 1.833 1.00 0.00 54 LYS A N 6
ATOM 6969 C CA . LYS A 1 54 ? 5.405 10.595 2.996 1.00 0.00 54 LYS A CA 6
ATOM 6970 C C . LYS A 1 54 ? 5.030 9.149 2.689 1.00 0.00 54 LYS A C 6
ATOM 6971 O O . LYS A 1 54 ? 4.801 8.351 3.597 1.00 0.00 54 LYS A O 6
ATOM 6990 N N . ASN A 1 55 ? 4.970 8.818 1.403 1.00 0.00 55 ASN A N 6
ATOM 6991 C CA . ASN A 1 55 ? 4.624 7.467 0.976 1.00 0.00 55 ASN A CA 6
ATOM 6992 C C . ASN A 1 55 ? 5.277 6.427 1.881 1.00 0.00 55 ASN A C 6
ATOM 6993 O O . ASN A 1 55 ? 4.602 5.763 2.669 1.00 0.00 55 ASN A O 6
ATOM 7004 N N . ARG A 1 56 ? 6.593 6.291 1.763 1.00 0.00 56 ARG A N 6
ATOM 7005 C CA . ARG A 1 56 ? 7.338 5.331 2.569 1.00 0.00 56 ARG A CA 6
ATOM 7006 C C . ARG A 1 56 ? 7.724 5.937 3.916 1.00 0.00 56 ARG A C 6
ATOM 7007 O O . ARG A 1 56 ? 7.667 5.267 4.947 1.00 0.00 56 ARG A O 6
ATOM 7028 N N . ARG A 1 57 ? 8.117 7.206 3.897 1.00 0.00 57 ARG A N 6
ATOM 7029 C CA . ARG A 1 57 ? 8.515 7.901 5.116 1.00 0.00 57 ARG A CA 6
ATOM 7030 C C . ARG A 1 57 ? 7.478 7.703 6.217 1.00 0.00 57 ARG A C 6
ATOM 7031 O O . ARG A 1 57 ? 7.811 7.685 7.402 1.00 0.00 57 ARG A O 6
ATOM 7052 N N . ALA A 1 58 ? 6.219 7.556 5.818 1.00 0.00 58 ALA A N 6
ATOM 7053 C CA . ALA A 1 58 ? 5.133 7.358 6.770 1.00 0.00 58 ALA A CA 6
ATOM 7054 C C . ALA A 1 58 ? 4.942 5.878 7.085 1.00 0.00 58 ALA A C 6
ATOM 7055 O O . ALA A 1 58 ? 4.568 5.513 8.200 1.00 0.00 58 ALA A O 6
ATOM 7062 N N . LYS A 1 59 ? 5.200 5.029 6.096 1.00 0.00 59 LYS A N 6
ATOM 7063 C CA . LYS A 1 59 ? 5.058 3.588 6.267 1.00 0.00 59 LYS A CA 6
ATOM 7064 C C . LYS A 1 59 ? 5.921 3.089 7.421 1.00 0.00 59 LYS A C 6
ATOM 7065 O O . LYS A 1 59 ? 5.667 2.023 7.982 1.00 0.00 59 LYS A O 6
ATOM 7084 N N . TYR A 1 60 ? 6.940 3.866 7.770 1.00 0.00 60 TYR A N 6
ATOM 7085 C CA . TYR A 1 60 ? 7.842 3.501 8.857 1.00 0.00 60 TYR A CA 6
ATOM 7086 C C . TYR A 1 60 ? 7.058 3.114 10.107 1.00 0.00 60 TYR A C 6
ATOM 7087 O O . TYR A 1 60 ? 7.512 2.298 10.909 1.00 0.00 60 TYR A O 6
ATOM 7105 N N . ARG A 1 61 ? 5.879 3.705 10.265 1.00 0.00 61 ARG A N 6
ATOM 7106 C CA . ARG A 1 61 ? 5.031 3.424 11.418 1.00 0.00 61 ARG A CA 6
ATOM 7107 C C . ARG A 1 61 ? 4.303 2.094 11.245 1.00 0.00 61 ARG A C 6
ATOM 7108 O O . ARG A 1 61 ? 4.152 1.328 12.198 1.00 0.00 61 ARG A O 6
ATOM 7129 N N . LEU A 1 62 ? 3.853 1.826 10.024 1.00 0.00 62 LEU A N 6
ATOM 7130 C CA . LEU A 1 62 ? 3.140 0.589 9.726 1.00 0.00 62 LEU A CA 6
ATOM 7131 C C . LEU A 1 62 ? 4.058 -0.619 9.880 1.00 0.00 62 LEU A C 6
ATOM 7132 O O . LEU A 1 62 ? 3.623 -1.690 10.303 1.00 0.00 62 LEU A O 6
ATOM 7148 N N . GLN A 1 63 ? 5.328 -0.439 9.534 1.00 0.00 63 GLN A N 6
ATOM 7149 C CA . GLN A 1 63 ? 6.307 -1.515 9.636 1.00 0.00 63 GLN A CA 6
ATOM 7150 C C . GLN A 1 63 ? 6.838 -1.636 11.060 1.00 0.00 63 GLN A C 6
ATOM 7151 O O . GLN A 1 63 ? 7.283 -2.704 11.478 1.00 0.00 63 GLN A O 6
ATOM 7165 N N . GLU A 1 64 ? 6.788 -0.533 11.801 1.00 0.00 64 GLU A N 6
ATOM 7166 C CA . GLU A 1 64 ? 7.265 -0.516 13.179 1.00 0.00 64 GLU A CA 6
ATOM 7167 C C . GLU A 1 64 ? 6.603 -1.622 13.997 1.00 0.00 64 GLU A C 6
ATOM 7168 O O . GLU A 1 64 ? 7.276 -2.508 14.523 1.00 0.00 64 GLU A O 6
ATOM 7180 N N . LYS A 1 65 ? 5.280 -1.562 14.100 1.00 0.00 65 LYS A N 6
ATOM 7181 C CA . LYS A 1 65 ? 4.524 -2.557 14.852 1.00 0.00 65 LYS A CA 6
ATOM 7182 C C . LYS A 1 65 ? 4.618 -3.927 14.189 1.00 0.00 65 LYS A C 6
ATOM 7183 O O . LYS A 1 65 ? 4.601 -4.955 14.865 1.00 0.00 65 LYS A O 6
ATOM 7202 N N . GLN A 1 66 ? 4.718 -3.932 12.864 1.00 0.00 66 GLN A N 6
ATOM 7203 C CA . GLN A 1 66 ? 4.815 -5.177 12.110 1.00 0.00 66 GLN A CA 6
ATOM 7204 C C . GLN A 1 66 ? 5.949 -6.047 12.641 1.00 0.00 66 GLN A C 6
ATOM 7205 O O . GLN A 1 66 ? 5.723 -7.165 13.106 1.00 0.00 66 GLN A O 6
ATOM 7219 N N . LYS A 1 67 ? 7.170 -5.529 12.569 1.00 0.00 67 LYS A N 6
ATOM 7220 C CA . LYS A 1 67 ? 8.341 -6.258 13.043 1.00 0.00 67 LYS A CA 6
ATOM 7221 C C . LYS A 1 67 ? 8.251 -6.515 14.543 1.00 0.00 67 LYS A C 6
ATOM 7222 O O . LYS A 1 67 ? 7.503 -5.857 15.267 1.00 0.00 67 LYS A O 6
ATOM 7241 N N . PRO A 1 68 ? 9.032 -7.494 15.025 1.00 0.00 68 PRO A N 6
ATOM 7242 C CA . PRO A 1 68 ? 9.059 -7.859 16.444 1.00 0.00 68 PRO A CA 6
ATOM 7243 C C . PRO A 1 68 ? 9.709 -6.783 17.307 1.00 0.00 68 PRO A C 6
ATOM 7244 O O . PRO A 1 68 ? 10.604 -6.069 16.856 1.00 0.00 68 PRO A O 6
ATOM 7255 N N . GLY A 1 1 ? 1.744 -0.389 -0.247 1.00 0.00 1 GLY A N 7
ATOM 7256 C CA . GLY A 1 1 ? 2.384 -0.260 -1.543 1.00 0.00 1 GLY A CA 7
ATOM 7257 C C . GLY A 1 1 ? 2.823 1.161 -1.835 1.00 0.00 1 GLY A C 7
ATOM 7258 O O . GLY A 1 1 ? 2.604 2.076 -1.041 1.00 0.00 1 GLY A O 7
ATOM 7262 N N . PRO A 1 2 ? 3.460 1.360 -2.998 1.00 0.00 2 PRO A N 7
ATOM 7263 C CA . PRO A 1 2 ? 3.946 2.678 -3.419 1.00 0.00 2 PRO A CA 7
ATOM 7264 C C . PRO A 1 2 ? 2.807 3.632 -3.766 1.00 0.00 2 PRO A C 7
ATOM 7265 O O . PRO A 1 2 ? 2.468 3.807 -4.937 1.00 0.00 2 PRO A O 7
ATOM 7276 N N . ARG A 1 3 ? 2.222 4.245 -2.743 1.00 0.00 3 ARG A N 7
ATOM 7277 C CA . ARG A 1 3 ? 1.122 5.180 -2.941 1.00 0.00 3 ARG A CA 7
ATOM 7278 C C . ARG A 1 3 ? 0.721 5.836 -1.622 1.00 0.00 3 ARG A C 7
ATOM 7279 O O . ARG A 1 3 ? 0.807 5.220 -0.559 1.00 0.00 3 ARG A O 7
ATOM 7300 N N . LYS A 1 4 ? 0.284 7.088 -1.698 1.00 0.00 4 LYS A N 7
ATOM 7301 C CA . LYS A 1 4 ? -0.130 7.828 -0.512 1.00 0.00 4 LYS A CA 7
ATOM 7302 C C . LYS A 1 4 ? -1.607 8.202 -0.593 1.00 0.00 4 LYS A C 7
ATOM 7303 O O . LYS A 1 4 ? -2.284 8.314 0.428 1.00 0.00 4 LYS A O 7
ATOM 7322 N N . ASN A 1 5 ? -2.099 8.391 -1.813 1.00 0.00 5 ASN A N 7
ATOM 7323 C CA . ASN A 1 5 ? -3.496 8.751 -2.026 1.00 0.00 5 ASN A CA 7
ATOM 7324 C C . ASN A 1 5 ? -3.823 8.804 -3.515 1.00 0.00 5 ASN A C 7
ATOM 7325 O O . ASN A 1 5 ? -4.476 7.908 -4.050 1.00 0.00 5 ASN A O 7
ATOM 7336 N N . ARG A 1 6 ? -3.364 9.860 -4.179 1.00 0.00 6 ARG A N 7
ATOM 7337 C CA . ARG A 1 6 ? -3.608 10.030 -5.606 1.00 0.00 6 ARG A CA 7
ATOM 7338 C C . ARG A 1 6 ? -2.692 9.127 -6.426 1.00 0.00 6 ARG A C 7
ATOM 7339 O O . ARG A 1 6 ? -1.889 8.375 -5.874 1.00 0.00 6 ARG A O 7
ATOM 7360 N N . ARG A 1 7 ? -2.820 9.205 -7.747 1.00 0.00 7 ARG A N 7
ATOM 7361 C CA . ARG A 1 7 ? -2.006 8.393 -8.642 1.00 0.00 7 ARG A CA 7
ATOM 7362 C C . ARG A 1 7 ? -0.520 8.634 -8.395 1.00 0.00 7 ARG A C 7
ATOM 7363 O O . ARG A 1 7 ? -0.146 9.482 -7.586 1.00 0.00 7 ARG A O 7
ATOM 7384 N N . GLU A 1 8 ? 0.322 7.883 -9.098 1.00 0.00 8 GLU A N 7
ATOM 7385 C CA . GLU A 1 8 ? 1.767 8.015 -8.953 1.00 0.00 8 GLU A CA 7
ATOM 7386 C C . GLU A 1 8 ? 2.466 7.850 -10.300 1.00 0.00 8 GLU A C 7
ATOM 7387 O O . GLU A 1 8 ? 1.825 7.872 -11.351 1.00 0.00 8 GLU A O 7
ATOM 7399 N N . ARG A 1 9 ? 3.784 7.686 -10.259 1.00 0.00 9 ARG A N 7
ATOM 7400 C CA . ARG A 1 9 ? 4.571 7.520 -11.475 1.00 0.00 9 ARG A CA 7
ATOM 7401 C C . ARG A 1 9 ? 3.977 6.429 -12.362 1.00 0.00 9 ARG A C 7
ATOM 7402 O O . ARG A 1 9 ? 4.080 6.486 -13.588 1.00 0.00 9 ARG A O 7
ATOM 7423 N N . THR A 1 10 ? 3.356 5.436 -11.734 1.00 0.00 10 THR A N 7
ATOM 7424 C CA . THR A 1 10 ? 2.747 4.332 -12.465 1.00 0.00 10 THR A CA 7
ATOM 7425 C C . THR A 1 10 ? 2.032 3.374 -11.519 1.00 0.00 10 THR A C 7
ATOM 7426 O O . THR A 1 10 ? 1.965 3.610 -10.313 1.00 0.00 10 THR A O 7
ATOM 7437 N N . THR A 1 11 ? 1.498 2.290 -12.074 1.00 0.00 11 THR A N 7
ATOM 7438 C CA . THR A 1 11 ? 0.787 1.296 -11.280 1.00 0.00 11 THR A CA 7
ATOM 7439 C C . THR A 1 11 ? 1.603 0.879 -10.063 1.00 0.00 11 THR A C 7
ATOM 7440 O O . THR A 1 11 ? 1.164 1.039 -8.924 1.00 0.00 11 THR A O 7
ATOM 7451 N N . TYR A 1 12 ? 2.794 0.343 -10.310 1.00 0.00 12 TYR A N 7
ATOM 7452 C CA . TYR A 1 12 ? 3.671 -0.099 -9.233 1.00 0.00 12 TYR A CA 7
ATOM 7453 C C . TYR A 1 12 ? 5.133 -0.053 -9.668 1.00 0.00 12 TYR A C 7
ATOM 7454 O O . TYR A 1 12 ? 5.580 -0.872 -10.470 1.00 0.00 12 TYR A O 7
ATOM 7472 N N . SER A 1 13 ? 5.873 0.913 -9.132 1.00 0.00 13 SER A N 7
ATOM 7473 C CA . SER A 1 13 ? 7.284 1.069 -9.465 1.00 0.00 13 SER A CA 7
ATOM 7474 C C . SER A 1 13 ? 8.107 1.371 -8.217 1.00 0.00 13 SER A C 7
ATOM 7475 O O . SER A 1 13 ? 7.561 1.707 -7.166 1.00 0.00 13 SER A O 7
ATOM 7483 N N . ARG A 1 14 ? 9.424 1.248 -8.341 1.00 0.00 14 ARG A N 7
ATOM 7484 C CA . ARG A 1 14 ? 10.324 1.506 -7.223 1.00 0.00 14 ARG A CA 7
ATOM 7485 C C . ARG A 1 14 ? 10.565 3.003 -7.053 1.00 0.00 14 ARG A C 7
ATOM 7486 O O . ARG A 1 14 ? 10.980 3.457 -5.987 1.00 0.00 14 ARG A O 7
ATOM 7507 N N . GLN A 1 15 ? 10.301 3.764 -8.111 1.00 0.00 15 GLN A N 7
ATOM 7508 C CA . GLN A 1 15 ? 10.490 5.209 -8.078 1.00 0.00 15 GLN A CA 7
ATOM 7509 C C . GLN A 1 15 ? 9.698 5.836 -6.936 1.00 0.00 15 GLN A C 7
ATOM 7510 O O . GLN A 1 15 ? 10.238 6.609 -6.145 1.00 0.00 15 GLN A O 7
ATOM 7524 N N . GLN A 1 16 ? 8.415 5.499 -6.857 1.00 0.00 16 GLN A N 7
ATOM 7525 C CA . GLN A 1 16 ? 7.549 6.030 -5.811 1.00 0.00 16 GLN A CA 7
ATOM 7526 C C . GLN A 1 16 ? 8.139 5.768 -4.430 1.00 0.00 16 GLN A C 7
ATOM 7527 O O . GLN A 1 16 ? 7.988 6.579 -3.515 1.00 0.00 16 GLN A O 7
ATOM 7541 N N . LEU A 1 17 ? 8.811 4.631 -4.285 1.00 0.00 17 LEU A N 7
ATOM 7542 C CA . LEU A 1 17 ? 9.424 4.261 -3.014 1.00 0.00 17 LEU A CA 7
ATOM 7543 C C . LEU A 1 17 ? 10.849 4.798 -2.920 1.00 0.00 17 LEU A C 7
ATOM 7544 O O . LEU A 1 17 ? 11.461 4.776 -1.854 1.00 0.00 17 LEU A O 7
ATOM 7560 N N . GLU A 1 18 ? 11.369 5.282 -4.044 1.00 0.00 18 GLU A N 7
ATOM 7561 C CA . GLU A 1 18 ? 12.721 5.826 -4.087 1.00 0.00 18 GLU A CA 7
ATOM 7562 C C . GLU A 1 18 ? 12.785 7.180 -3.385 1.00 0.00 18 GLU A C 7
ATOM 7563 O O . GLU A 1 18 ? 13.738 7.470 -2.660 1.00 0.00 18 GLU A O 7
ATOM 7575 N N . ILE A 1 19 ? 11.767 8.004 -3.607 1.00 0.00 19 ILE A N 7
ATOM 7576 C CA . ILE A 1 19 ? 11.707 9.326 -2.996 1.00 0.00 19 ILE A CA 7
ATOM 7577 C C . ILE A 1 19 ? 12.102 9.269 -1.524 1.00 0.00 19 ILE A C 7
ATOM 7578 O O . ILE A 1 19 ? 12.784 10.162 -1.018 1.00 0.00 19 ILE A O 7
ATOM 7594 N N . LEU A 1 20 ? 11.671 8.214 -0.841 1.00 0.00 20 LEU A N 7
ATOM 7595 C CA . LEU A 1 20 ? 11.981 8.039 0.573 1.00 0.00 20 LEU A CA 7
ATOM 7596 C C . LEU A 1 20 ? 13.227 7.179 0.755 1.00 0.00 20 LEU A C 7
ATOM 7597 O O . LEU A 1 20 ? 14.235 7.636 1.294 1.00 0.00 20 LEU A O 7
ATOM 7613 N N . GLU A 1 21 ? 13.151 5.932 0.301 1.00 0.00 21 GLU A N 7
ATOM 7614 C CA . GLU A 1 21 ? 14.275 5.009 0.413 1.00 0.00 21 GLU A CA 7
ATOM 7615 C C . GLU A 1 21 ? 15.585 5.700 0.045 1.00 0.00 21 GLU A C 7
ATOM 7616 O O . GLU A 1 21 ? 16.652 5.341 0.546 1.00 0.00 21 GLU A O 7
ATOM 7628 N N . THR A 1 22 ? 15.498 6.693 -0.834 1.00 0.00 22 THR A N 7
ATOM 7629 C CA . THR A 1 22 ? 16.675 7.433 -1.270 1.00 0.00 22 THR A CA 7
ATOM 7630 C C . THR A 1 22 ? 16.908 8.661 -0.397 1.00 0.00 22 THR A C 7
ATOM 7631 O O . THR A 1 22 ? 18.002 8.859 0.134 1.00 0.00 22 THR A O 7
ATOM 7642 N N . LEU A 1 23 ? 15.874 9.481 -0.250 1.00 0.00 23 LEU A N 7
ATOM 7643 C CA . LEU A 1 23 ? 15.966 10.690 0.562 1.00 0.00 23 LEU A CA 7
ATOM 7644 C C . LEU A 1 23 ? 15.993 10.348 2.048 1.00 0.00 23 LEU A C 7
ATOM 7645 O O . LEU A 1 23 ? 16.988 10.587 2.733 1.00 0.00 23 LEU A O 7
ATOM 7661 N N . PHE A 1 24 ? 14.895 9.784 2.540 1.00 0.00 24 PHE A N 7
ATOM 7662 C CA . PHE A 1 24 ? 14.794 9.407 3.945 1.00 0.00 24 PHE A CA 7
ATOM 7663 C C . PHE A 1 24 ? 16.066 8.707 4.414 1.00 0.00 24 PHE A C 7
ATOM 7664 O O . PHE A 1 24 ? 16.502 8.884 5.551 1.00 0.00 24 PHE A O 7
ATOM 7681 N N . ASN A 1 25 ? 16.657 7.911 3.528 1.00 0.00 25 ASN A N 7
ATOM 7682 C CA . ASN A 1 25 ? 17.879 7.183 3.851 1.00 0.00 25 ASN A CA 7
ATOM 7683 C C . ASN A 1 25 ? 19.097 8.098 3.760 1.00 0.00 25 ASN A C 7
ATOM 7684 O O . ASN A 1 25 ? 19.983 8.054 4.613 1.00 0.00 25 ASN A O 7
ATOM 7695 N N . GLU A 1 26 ? 19.133 8.926 2.721 1.00 0.00 26 GLU A N 7
ATOM 7696 C CA . GLU A 1 26 ? 20.242 9.851 2.519 1.00 0.00 26 GLU A CA 7
ATOM 7697 C C . GLU A 1 26 ? 20.479 10.696 3.767 1.00 0.00 26 GLU A C 7
ATOM 7698 O O . GLU A 1 26 ? 21.614 10.856 4.218 1.00 0.00 26 GLU A O 7
ATOM 7710 N N . THR A 1 27 ? 19.399 11.238 4.321 1.00 0.00 27 THR A N 7
ATOM 7711 C CA . THR A 1 27 ? 19.487 12.069 5.515 1.00 0.00 27 THR A CA 7
ATOM 7712 C C . THR A 1 27 ? 18.103 12.488 5.998 1.00 0.00 27 THR A C 7
ATOM 7713 O O . THR A 1 27 ? 17.097 12.199 5.351 1.00 0.00 27 THR A O 7
ATOM 7724 N N . GLN A 1 28 ? 18.060 13.169 7.139 1.00 0.00 28 GLN A N 7
ATOM 7725 C CA . GLN A 1 28 ? 16.798 13.627 7.708 1.00 0.00 28 GLN A CA 7
ATOM 7726 C C . GLN A 1 28 ? 16.627 15.130 7.514 1.00 0.00 28 GLN A C 7
ATOM 7727 O O . GLN A 1 28 ? 16.183 15.836 8.419 1.00 0.00 28 GLN A O 7
ATOM 7741 N N . TYR A 1 29 ? 16.982 15.612 6.328 1.00 0.00 29 TYR A N 7
ATOM 7742 C CA . TYR A 1 29 ? 16.871 17.032 6.016 1.00 0.00 29 TYR A CA 7
ATOM 7743 C C . TYR A 1 29 ? 15.796 17.275 4.961 1.00 0.00 29 TYR A C 7
ATOM 7744 O O . TYR A 1 29 ? 16.082 17.475 3.781 1.00 0.00 29 TYR A O 7
ATOM 7762 N N . PRO A 1 30 ? 14.527 17.260 5.396 1.00 0.00 30 PRO A N 7
ATOM 7763 C CA . PRO A 1 30 ? 13.383 17.478 4.507 1.00 0.00 30 PRO A CA 7
ATOM 7764 C C . PRO A 1 30 ? 13.299 18.918 4.013 1.00 0.00 30 PRO A C 7
ATOM 7765 O O . PRO A 1 30 ? 12.493 19.708 4.506 1.00 0.00 30 PRO A O 7
ATOM 7776 N N . ASP A 1 31 ? 14.135 19.253 3.036 1.00 0.00 31 ASP A N 7
ATOM 7777 C CA . ASP A 1 31 ? 14.154 20.599 2.474 1.00 0.00 31 ASP A CA 7
ATOM 7778 C C . ASP A 1 31 ? 14.063 20.553 0.952 1.00 0.00 31 ASP A C 7
ATOM 7779 O O . ASP A 1 31 ? 14.063 19.478 0.351 1.00 0.00 31 ASP A O 7
ATOM 7788 N N . VAL A 1 32 ? 13.985 21.727 0.333 1.00 0.00 32 VAL A N 7
ATOM 7789 C CA . VAL A 1 32 ? 13.894 21.821 -1.119 1.00 0.00 32 VAL A CA 7
ATOM 7790 C C . VAL A 1 32 ? 15.011 21.032 -1.792 1.00 0.00 32 VAL A C 7
ATOM 7791 O O . VAL A 1 32 ? 14.780 20.316 -2.767 1.00 0.00 32 VAL A O 7
ATOM 7804 N N . PHE A 1 33 ? 16.224 21.168 -1.266 1.00 0.00 33 PHE A N 7
ATOM 7805 C CA . PHE A 1 33 ? 17.379 20.468 -1.816 1.00 0.00 33 PHE A CA 7
ATOM 7806 C C . PHE A 1 33 ? 17.128 18.964 -1.870 1.00 0.00 33 PHE A C 7
ATOM 7807 O O . PHE A 1 33 ? 17.743 18.250 -2.661 1.00 0.00 33 PHE A O 7
ATOM 7824 N N . ALA A 1 34 ? 16.222 18.491 -1.021 1.00 0.00 34 ALA A N 7
ATOM 7825 C CA . ALA A 1 34 ? 15.889 17.072 -0.972 1.00 0.00 34 ALA A CA 7
ATOM 7826 C C . ALA A 1 34 ? 14.797 16.730 -1.980 1.00 0.00 34 ALA A C 7
ATOM 7827 O O . ALA A 1 34 ? 15.027 15.975 -2.926 1.00 0.00 34 ALA A O 7
ATOM 7834 N N . ARG A 1 35 ? 13.609 17.288 -1.772 1.00 0.00 35 ARG A N 7
ATOM 7835 C CA . ARG A 1 35 ? 12.482 17.040 -2.663 1.00 0.00 35 ARG A CA 7
ATOM 7836 C C . ARG A 1 35 ? 12.845 17.376 -4.106 1.00 0.00 35 ARG A C 7
ATOM 7837 O O . ARG A 1 35 ? 12.583 16.595 -5.020 1.00 0.00 35 ARG A O 7
ATOM 7858 N N . GLU A 1 36 ? 13.448 18.545 -4.302 1.00 0.00 36 GLU A N 7
ATOM 7859 C CA . GLU A 1 36 ? 13.845 18.984 -5.635 1.00 0.00 36 GLU A CA 7
ATOM 7860 C C . GLU A 1 36 ? 14.815 17.992 -6.268 1.00 0.00 36 GLU A C 7
ATOM 7861 O O . GLU A 1 36 ? 14.928 17.912 -7.492 1.00 0.00 36 GLU A O 7
ATOM 7873 N N . ARG A 1 37 ? 15.515 17.238 -5.427 1.00 0.00 37 ARG A N 7
ATOM 7874 C CA . ARG A 1 37 ? 16.478 16.252 -5.903 1.00 0.00 37 ARG A CA 7
ATOM 7875 C C . ARG A 1 37 ? 15.771 14.980 -6.363 1.00 0.00 37 ARG A C 7
ATOM 7876 O O . ARG A 1 37 ? 15.827 14.617 -7.538 1.00 0.00 37 ARG A O 7
ATOM 7897 N N . VAL A 1 38 ? 15.107 14.308 -5.428 1.00 0.00 38 VAL A N 7
ATOM 7898 C CA . VAL A 1 38 ? 14.389 13.077 -5.737 1.00 0.00 38 VAL A CA 7
ATOM 7899 C C . VAL A 1 38 ? 13.418 13.283 -6.894 1.00 0.00 38 VAL A C 7
ATOM 7900 O O . VAL A 1 38 ? 13.068 12.338 -7.600 1.00 0.00 38 VAL A O 7
ATOM 7913 N N . ALA A 1 39 ? 12.985 14.525 -7.082 1.00 0.00 39 ALA A N 7
ATOM 7914 C CA . ALA A 1 39 ? 12.055 14.856 -8.154 1.00 0.00 39 ALA A CA 7
ATOM 7915 C C . ALA A 1 39 ? 12.609 14.433 -9.511 1.00 0.00 39 ALA A C 7
ATOM 7916 O O . ALA A 1 39 ? 11.853 14.120 -10.431 1.00 0.00 39 ALA A O 7
ATOM 7923 N N . ASP A 1 40 ? 13.932 14.426 -9.628 1.00 0.00 40 ASP A N 7
ATOM 7924 C CA . ASP A 1 40 ? 14.587 14.040 -10.873 1.00 0.00 40 ASP A CA 7
ATOM 7925 C C . ASP A 1 40 ? 14.757 12.526 -10.951 1.00 0.00 40 ASP A C 7
ATOM 7926 O O . ASP A 1 40 ? 15.006 11.976 -12.023 1.00 0.00 40 ASP A O 7
ATOM 7935 N N . GLN A 1 41 ? 14.621 11.861 -9.809 1.00 0.00 41 GLN A N 7
ATOM 7936 C CA . GLN A 1 41 ? 14.761 10.411 -9.749 1.00 0.00 41 GLN A CA 7
ATOM 7937 C C . GLN A 1 41 ? 13.505 9.720 -10.270 1.00 0.00 41 GLN A C 7
ATOM 7938 O O . GLN A 1 41 ? 13.577 8.859 -11.147 1.00 0.00 41 GLN A O 7
ATOM 7952 N N . ILE A 1 42 ? 12.356 10.104 -9.724 1.00 0.00 42 ILE A N 7
ATOM 7953 C CA . ILE A 1 42 ? 11.084 9.522 -10.134 1.00 0.00 42 ILE A CA 7
ATOM 7954 C C . ILE A 1 42 ? 10.461 10.313 -11.280 1.00 0.00 42 ILE A C 7
ATOM 7955 O O . ILE A 1 42 ? 9.430 9.924 -11.828 1.00 0.00 42 ILE A O 7
ATOM 7971 N N . ARG A 1 43 ? 11.096 11.424 -11.638 1.00 0.00 43 ARG A N 7
ATOM 7972 C CA . ARG A 1 43 ? 10.605 12.270 -12.719 1.00 0.00 43 ARG A CA 7
ATOM 7973 C C . ARG A 1 43 ? 9.286 12.933 -12.335 1.00 0.00 43 ARG A C 7
ATOM 7974 O O . ARG A 1 43 ? 8.272 12.762 -13.013 1.00 0.00 43 ARG A O 7
ATOM 7995 N N . LEU A 1 44 ? 9.305 13.689 -11.242 1.00 0.00 44 LEU A N 7
ATOM 7996 C CA . LEU A 1 44 ? 8.110 14.377 -10.767 1.00 0.00 44 LEU A CA 7
ATOM 7997 C C . LEU A 1 44 ? 8.451 15.779 -10.270 1.00 0.00 44 LEU A C 7
ATOM 7998 O O . LEU A 1 44 ? 9.619 16.108 -10.065 1.00 0.00 44 LEU A O 7
ATOM 8014 N N . GLN A 1 45 ? 7.422 16.598 -10.077 1.00 0.00 45 GLN A N 7
ATOM 8015 C CA . GLN A 1 45 ? 7.613 17.964 -9.603 1.00 0.00 45 GLN A CA 7
ATOM 8016 C C . GLN A 1 45 ? 8.372 17.980 -8.280 1.00 0.00 45 GLN A C 7
ATOM 8017 O O . GLN A 1 45 ? 8.345 17.006 -7.527 1.00 0.00 45 GLN A O 7
ATOM 8031 N N . GLU A 1 46 ? 9.047 19.091 -8.003 1.00 0.00 46 GLU A N 7
ATOM 8032 C CA . GLU A 1 46 ? 9.814 19.232 -6.771 1.00 0.00 46 GLU A CA 7
ATOM 8033 C C . GLU A 1 46 ? 8.888 19.432 -5.574 1.00 0.00 46 GLU A C 7
ATOM 8034 O O . GLU A 1 46 ? 9.148 18.925 -4.483 1.00 0.00 46 GLU A O 7
ATOM 8046 N N . SER A 1 47 ? 7.808 20.176 -5.788 1.00 0.00 47 SER A N 7
ATOM 8047 C CA . SER A 1 47 ? 6.845 20.448 -4.726 1.00 0.00 47 SER A CA 7
ATOM 8048 C C . SER A 1 47 ? 5.844 19.305 -4.595 1.00 0.00 47 SER A C 7
ATOM 8049 O O . SER A 1 47 ? 5.335 19.033 -3.507 1.00 0.00 47 SER A O 7
ATOM 8057 N N . ARG A 1 48 ? 5.566 18.638 -5.711 1.00 0.00 48 ARG A N 7
ATOM 8058 C CA . ARG A 1 48 ? 4.625 17.525 -5.722 1.00 0.00 48 ARG A CA 7
ATOM 8059 C C . ARG A 1 48 ? 5.208 16.314 -4.999 1.00 0.00 48 ARG A C 7
ATOM 8060 O O . ARG A 1 48 ? 4.539 15.690 -4.174 1.00 0.00 48 ARG A O 7
ATOM 8081 N N . ILE A 1 49 ? 6.456 15.987 -5.316 1.00 0.00 49 ILE A N 7
ATOM 8082 C CA . ILE A 1 49 ? 7.128 14.851 -4.696 1.00 0.00 49 ILE A CA 7
ATOM 8083 C C . ILE A 1 49 ? 7.100 14.958 -3.176 1.00 0.00 49 ILE A C 7
ATOM 8084 O O . ILE A 1 49 ? 7.234 13.958 -2.471 1.00 0.00 49 ILE A O 7
ATOM 8100 N N . GLN A 1 50 ? 6.924 16.177 -2.677 1.00 0.00 50 GLN A N 7
ATOM 8101 C CA . GLN A 1 50 ? 6.878 16.414 -1.239 1.00 0.00 50 GLN A CA 7
ATOM 8102 C C . GLN A 1 50 ? 5.742 15.626 -0.594 1.00 0.00 50 GLN A C 7
ATOM 8103 O O . GLN A 1 50 ? 5.909 15.040 0.476 1.00 0.00 50 GLN A O 7
ATOM 8117 N N . VAL A 1 51 ? 4.587 15.617 -1.251 1.00 0.00 51 VAL A N 7
ATOM 8118 C CA . VAL A 1 51 ? 3.424 14.900 -0.742 1.00 0.00 51 VAL A CA 7
ATOM 8119 C C . VAL A 1 51 ? 3.644 13.392 -0.787 1.00 0.00 51 VAL A C 7
ATOM 8120 O O . VAL A 1 51 ? 3.105 12.651 0.036 1.00 0.00 51 VAL A O 7
ATOM 8133 N N . TRP A 1 52 ? 4.440 12.945 -1.751 1.00 0.00 52 TRP A N 7
ATOM 8134 C CA . TRP A 1 52 ? 4.732 11.524 -1.903 1.00 0.00 52 TRP A CA 7
ATOM 8135 C C . TRP A 1 52 ? 5.878 11.103 -0.989 1.00 0.00 52 TRP A C 7
ATOM 8136 O O . TRP A 1 52 ? 6.048 9.920 -0.696 1.00 0.00 52 TRP A O 7
ATOM 8157 N N . PHE A 1 53 ? 6.661 12.079 -0.542 1.00 0.00 53 PHE A N 7
ATOM 8158 C CA . PHE A 1 53 ? 7.791 11.809 0.339 1.00 0.00 53 PHE A CA 7
ATOM 8159 C C . PHE A 1 53 ? 7.330 11.122 1.621 1.00 0.00 53 PHE A C 7
ATOM 8160 O O . PHE A 1 53 ? 8.127 10.512 2.334 1.00 0.00 53 PHE A O 7
ATOM 8177 N N . LYS A 1 54 ? 6.037 11.225 1.908 1.00 0.00 54 LYS A N 7
ATOM 8178 C CA . LYS A 1 54 ? 5.466 10.614 3.103 1.00 0.00 54 LYS A CA 7
ATOM 8179 C C . LYS A 1 54 ? 5.059 9.169 2.833 1.00 0.00 54 LYS A C 7
ATOM 8180 O O . LYS A 1 54 ? 4.848 8.391 3.762 1.00 0.00 54 LYS A O 7
ATOM 8199 N N . ASN A 1 55 ? 4.953 8.817 1.556 1.00 0.00 55 ASN A N 7
ATOM 8200 C CA . ASN A 1 55 ? 4.572 7.465 1.165 1.00 0.00 55 ASN A CA 7
ATOM 8201 C C . ASN A 1 55 ? 5.241 6.430 2.065 1.00 0.00 55 ASN A C 7
ATOM 8202 O O . ASN A 1 55 ? 4.585 5.795 2.891 1.00 0.00 55 ASN A O 7
ATOM 8213 N N . ARG A 1 56 ? 6.549 6.266 1.898 1.00 0.00 56 ARG A N 7
ATOM 8214 C CA . ARG A 1 56 ? 7.307 5.308 2.694 1.00 0.00 56 ARG A CA 7
ATOM 8215 C C . ARG A 1 56 ? 7.741 5.926 4.020 1.00 0.00 56 ARG A C 7
ATOM 8216 O O . ARG A 1 56 ? 7.722 5.267 5.060 1.00 0.00 56 ARG A O 7
ATOM 8237 N N . ARG A 1 57 ? 8.133 7.196 3.975 1.00 0.00 57 ARG A N 7
ATOM 8238 C CA . ARG A 1 57 ? 8.574 7.902 5.171 1.00 0.00 57 ARG A CA 7
ATOM 8239 C C . ARG A 1 57 ? 7.592 7.690 6.320 1.00 0.00 57 ARG A C 7
ATOM 8240 O O . ARG A 1 57 ? 7.979 7.693 7.489 1.00 0.00 57 ARG A O 7
ATOM 8261 N N . ALA A 1 58 ? 6.321 7.508 5.979 1.00 0.00 58 ALA A N 7
ATOM 8262 C CA . ALA A 1 58 ? 5.285 7.294 6.982 1.00 0.00 58 ALA A CA 7
ATOM 8263 C C . ALA A 1 58 ? 5.139 5.812 7.313 1.00 0.00 58 ALA A C 7
ATOM 8264 O O . ALA A 1 58 ? 4.857 5.445 8.453 1.00 0.00 58 ALA A O 7
ATOM 8271 N N . LYS A 1 59 ? 5.334 4.964 6.308 1.00 0.00 59 LYS A N 7
ATOM 8272 C CA . LYS A 1 59 ? 5.225 3.522 6.492 1.00 0.00 59 LYS A CA 7
ATOM 8273 C C . LYS A 1 59 ? 6.153 3.044 7.605 1.00 0.00 59 LYS A C 7
ATOM 8274 O O . LYS A 1 59 ? 5.939 1.983 8.191 1.00 0.00 59 LYS A O 7
ATOM 8293 N N . TYR A 1 60 ? 7.182 3.834 7.891 1.00 0.00 60 TYR A N 7
ATOM 8294 C CA . TYR A 1 60 ? 8.142 3.490 8.932 1.00 0.00 60 TYR A CA 7
ATOM 8295 C C . TYR A 1 60 ? 7.430 3.114 10.228 1.00 0.00 60 TYR A C 7
ATOM 8296 O O . TYR A 1 60 ? 7.933 2.313 11.016 1.00 0.00 60 TYR A O 7
ATOM 8314 N N . ARG A 1 61 ? 6.255 3.698 10.440 1.00 0.00 61 ARG A N 7
ATOM 8315 C CA . ARG A 1 61 ? 5.472 3.426 11.640 1.00 0.00 61 ARG A CA 7
ATOM 8316 C C . ARG A 1 61 ? 4.715 2.108 11.507 1.00 0.00 61 ARG A C 7
ATOM 8317 O O . ARG A 1 61 ? 4.602 1.345 12.468 1.00 0.00 61 ARG A O 7
ATOM 8338 N N . LEU A 1 62 ? 4.198 1.846 10.312 1.00 0.00 62 LEU A N 7
ATOM 8339 C CA . LEU A 1 62 ? 3.451 0.620 10.053 1.00 0.00 62 LEU A CA 7
ATOM 8340 C C . LEU A 1 62 ? 4.350 -0.604 10.188 1.00 0.00 62 LEU A C 7
ATOM 8341 O O . LEU A 1 62 ? 4.025 -1.548 10.907 1.00 0.00 62 LEU A O 7
ATOM 8357 N N . GLN A 1 63 ? 5.483 -0.580 9.493 1.00 0.00 63 GLN A N 7
ATOM 8358 C CA . GLN A 1 63 ? 6.429 -1.688 9.536 1.00 0.00 63 GLN A CA 7
ATOM 8359 C C . GLN A 1 63 ? 6.981 -1.877 10.945 1.00 0.00 63 GLN A C 7
ATOM 8360 O O . GLN A 1 63 ? 7.420 -2.968 11.308 1.00 0.00 63 GLN A O 7
ATOM 8374 N N . GLU A 1 64 ? 6.956 -0.808 11.734 1.00 0.00 64 GLU A N 7
ATOM 8375 C CA . GLU A 1 64 ? 7.455 -0.857 13.103 1.00 0.00 64 GLU A CA 7
ATOM 8376 C C . GLU A 1 64 ? 6.823 -2.014 13.871 1.00 0.00 64 GLU A C 7
ATOM 8377 O O . GLU A 1 64 ? 7.470 -2.648 14.706 1.00 0.00 64 GLU A O 7
ATOM 8389 N N . LYS A 1 65 ? 5.555 -2.285 13.583 1.00 0.00 65 LYS A N 7
ATOM 8390 C CA . LYS A 1 65 ? 4.833 -3.366 14.245 1.00 0.00 65 LYS A CA 7
ATOM 8391 C C . LYS A 1 65 ? 4.580 -4.521 13.281 1.00 0.00 65 LYS A C 7
ATOM 8392 O O . LYS A 1 65 ? 4.463 -5.673 13.697 1.00 0.00 65 LYS A O 7
ATOM 8411 N N . GLN A 1 66 ? 4.497 -4.203 11.993 1.00 0.00 66 GLN A N 7
ATOM 8412 C CA . GLN A 1 66 ? 4.258 -5.215 10.971 1.00 0.00 66 GLN A CA 7
ATOM 8413 C C . GLN A 1 66 ? 5.311 -6.316 11.038 1.00 0.00 66 GLN A C 7
ATOM 8414 O O . GLN A 1 66 ? 4.990 -7.486 11.249 1.00 0.00 66 GLN A O 7
ATOM 8428 N N . LYS A 1 67 ? 6.571 -5.934 10.858 1.00 0.00 67 LYS A N 7
ATOM 8429 C CA . LYS A 1 67 ? 7.674 -6.888 10.899 1.00 0.00 67 LYS A CA 7
ATOM 8430 C C . LYS A 1 67 ? 8.375 -6.850 12.252 1.00 0.00 67 LYS A C 7
ATOM 8431 O O . LYS A 1 67 ? 8.335 -5.852 12.972 1.00 0.00 67 LYS A O 7
ATOM 8450 N N . PRO A 1 68 ? 9.035 -7.962 12.609 1.00 0.00 68 PRO A N 7
ATOM 8451 C CA . PRO A 1 68 ? 9.760 -8.081 13.877 1.00 0.00 68 PRO A CA 7
ATOM 8452 C C . PRO A 1 68 ? 11.011 -7.209 13.914 1.00 0.00 68 PRO A C 7
ATOM 8453 O O . PRO A 1 68 ? 11.760 -7.222 14.890 1.00 0.00 68 PRO A O 7
ATOM 8464 N N . GLY A 1 1 ? 1.953 0.810 0.864 1.00 0.00 1 GLY A N 8
ATOM 8465 C CA . GLY A 1 1 ? 2.310 0.676 -0.536 1.00 0.00 1 GLY A CA 8
ATOM 8466 C C . GLY A 1 1 ? 3.067 1.881 -1.059 1.00 0.00 1 GLY A C 8
ATOM 8467 O O . GLY A 1 1 ? 3.260 2.873 -0.356 1.00 0.00 1 GLY A O 8
ATOM 8471 N N . PRO A 1 2 ? 3.510 1.804 -2.323 1.00 0.00 2 PRO A N 8
ATOM 8472 C CA . PRO A 1 2 ? 4.257 2.888 -2.967 1.00 0.00 2 PRO A CA 8
ATOM 8473 C C . PRO A 1 2 ? 3.386 4.108 -3.244 1.00 0.00 2 PRO A C 8
ATOM 8474 O O . PRO A 1 2 ? 3.885 5.162 -3.639 1.00 0.00 2 PRO A O 8
ATOM 8485 N N . ARG A 1 3 ? 2.082 3.958 -3.035 1.00 0.00 3 ARG A N 8
ATOM 8486 C CA . ARG A 1 3 ? 1.142 5.049 -3.263 1.00 0.00 3 ARG A CA 8
ATOM 8487 C C . ARG A 1 3 ? 0.504 5.500 -1.952 1.00 0.00 3 ARG A C 8
ATOM 8488 O O . ARG A 1 3 ? -0.144 4.714 -1.261 1.00 0.00 3 ARG A O 8
ATOM 8509 N N . LYS A 1 4 ? 0.694 6.771 -1.614 1.00 0.00 4 LYS A N 8
ATOM 8510 C CA . LYS A 1 4 ? 0.138 7.329 -0.387 1.00 0.00 4 LYS A CA 8
ATOM 8511 C C . LYS A 1 4 ? -1.275 7.853 -0.619 1.00 0.00 4 LYS A C 8
ATOM 8512 O O . LYS A 1 4 ? -2.090 7.895 0.301 1.00 0.00 4 LYS A O 8
ATOM 8531 N N . ASN A 1 5 ? -1.558 8.251 -1.855 1.00 0.00 5 ASN A N 8
ATOM 8532 C CA . ASN A 1 5 ? -2.874 8.772 -2.208 1.00 0.00 5 ASN A CA 8
ATOM 8533 C C . ASN A 1 5 ? -3.249 8.382 -3.634 1.00 0.00 5 ASN A C 8
ATOM 8534 O O . ASN A 1 5 ? -4.225 7.665 -3.856 1.00 0.00 5 ASN A O 8
ATOM 8545 N N . ARG A 1 6 ? -2.467 8.859 -4.597 1.00 0.00 6 ARG A N 8
ATOM 8546 C CA . ARG A 1 6 ? -2.717 8.560 -6.002 1.00 0.00 6 ARG A CA 8
ATOM 8547 C C . ARG A 1 6 ? -1.441 8.088 -6.693 1.00 0.00 6 ARG A C 8
ATOM 8548 O O . ARG A 1 6 ? -0.432 7.823 -6.041 1.00 0.00 6 ARG A O 8
ATOM 8569 N N . ARG A 1 7 ? -1.495 7.984 -8.017 1.00 0.00 7 ARG A N 8
ATOM 8570 C CA . ARG A 1 7 ? -0.345 7.541 -8.796 1.00 0.00 7 ARG A CA 8
ATOM 8571 C C . ARG A 1 7 ? 0.140 8.649 -9.727 1.00 0.00 7 ARG A C 8
ATOM 8572 O O . ARG A 1 7 ? -0.559 9.637 -9.947 1.00 0.00 7 ARG A O 8
ATOM 8593 N N . GLU A 1 8 ? 1.341 8.475 -10.270 1.00 0.00 8 GLU A N 8
ATOM 8594 C CA . GLU A 1 8 ? 1.918 9.461 -11.176 1.00 0.00 8 GLU A CA 8
ATOM 8595 C C . GLU A 1 8 ? 2.989 8.827 -12.059 1.00 0.00 8 GLU A C 8
ATOM 8596 O O . GLU A 1 8 ? 3.061 9.099 -13.258 1.00 0.00 8 GLU A O 8
ATOM 8608 N N . ARG A 1 9 ? 3.818 7.980 -11.458 1.00 0.00 9 ARG A N 8
ATOM 8609 C CA . ARG A 1 9 ? 4.886 7.308 -12.189 1.00 0.00 9 ARG A CA 8
ATOM 8610 C C . ARG A 1 9 ? 4.331 6.165 -13.034 1.00 0.00 9 ARG A C 8
ATOM 8611 O O . ARG A 1 9 ? 4.592 6.081 -14.234 1.00 0.00 9 ARG A O 8
ATOM 8632 N N . THR A 1 10 ? 3.563 5.285 -12.399 1.00 0.00 10 THR A N 8
ATOM 8633 C CA . THR A 1 10 ? 2.972 4.146 -13.090 1.00 0.00 10 THR A CA 8
ATOM 8634 C C . THR A 1 10 ? 2.086 3.333 -12.154 1.00 0.00 10 THR A C 8
ATOM 8635 O O . THR A 1 10 ? 1.889 3.699 -10.994 1.00 0.00 10 THR A O 8
ATOM 8646 N N . THR A 1 11 ? 1.552 2.227 -12.663 1.00 0.00 11 THR A N 8
ATOM 8647 C CA . THR A 1 11 ? 0.685 1.363 -11.872 1.00 0.00 11 THR A CA 8
ATOM 8648 C C . THR A 1 11 ? 1.320 1.031 -10.527 1.00 0.00 11 THR A C 8
ATOM 8649 O O . THR A 1 11 ? 0.715 1.242 -9.475 1.00 0.00 11 THR A O 8
ATOM 8660 N N . TYR A 1 12 ? 2.541 0.510 -10.567 1.00 0.00 12 TYR A N 8
ATOM 8661 C CA . TYR A 1 12 ? 3.257 0.147 -9.349 1.00 0.00 12 TYR A CA 8
ATOM 8662 C C . TYR A 1 12 ? 4.750 -0.013 -9.623 1.00 0.00 12 TYR A C 8
ATOM 8663 O O . TYR A 1 12 ? 5.175 -0.978 -10.258 1.00 0.00 12 TYR A O 8
ATOM 8681 N N . SER A 1 13 ? 5.539 0.939 -9.137 1.00 0.00 13 SER A N 8
ATOM 8682 C CA . SER A 1 13 ? 6.984 0.906 -9.331 1.00 0.00 13 SER A CA 8
ATOM 8683 C C . SER A 1 13 ? 7.713 1.286 -8.046 1.00 0.00 13 SER A C 8
ATOM 8684 O O . SER A 1 13 ? 7.093 1.705 -7.068 1.00 0.00 13 SER A O 8
ATOM 8692 N N . ARG A 1 14 ? 9.034 1.137 -8.056 1.00 0.00 14 ARG A N 8
ATOM 8693 C CA . ARG A 1 14 ? 9.849 1.463 -6.891 1.00 0.00 14 ARG A CA 8
ATOM 8694 C C . ARG A 1 14 ? 10.110 2.965 -6.814 1.00 0.00 14 ARG A C 8
ATOM 8695 O O . ARG A 1 14 ? 10.469 3.488 -5.759 1.00 0.00 14 ARG A O 8
ATOM 8716 N N . GLN A 1 15 ? 9.926 3.651 -7.937 1.00 0.00 15 GLN A N 8
ATOM 8717 C CA . GLN A 1 15 ? 10.143 5.092 -7.996 1.00 0.00 15 GLN A CA 8
ATOM 8718 C C . GLN A 1 15 ? 9.428 5.797 -6.848 1.00 0.00 15 GLN A C 8
ATOM 8719 O O . GLN A 1 15 ? 10.039 6.562 -6.102 1.00 0.00 15 GLN A O 8
ATOM 8733 N N . GLN A 1 16 ? 8.133 5.534 -6.714 1.00 0.00 16 GLN A N 8
ATOM 8734 C CA . GLN A 1 16 ? 7.335 6.145 -5.657 1.00 0.00 16 GLN A CA 8
ATOM 8735 C C . GLN A 1 16 ? 7.943 5.867 -4.286 1.00 0.00 16 GLN A C 8
ATOM 8736 O O . GLN A 1 16 ? 7.806 6.668 -3.361 1.00 0.00 16 GLN A O 8
ATOM 8750 N N . LEU A 1 17 ? 8.614 4.728 -4.163 1.00 0.00 17 LEU A N 8
ATOM 8751 C CA . LEU A 1 17 ? 9.244 4.343 -2.904 1.00 0.00 17 LEU A CA 8
ATOM 8752 C C . LEU A 1 17 ? 10.680 4.852 -2.836 1.00 0.00 17 LEU A C 8
ATOM 8753 O O . LEU A 1 17 ? 11.314 4.809 -1.782 1.00 0.00 17 LEU A O 8
ATOM 8769 N N . GLU A 1 18 ? 11.186 5.335 -3.966 1.00 0.00 18 GLU A N 8
ATOM 8770 C CA . GLU A 1 18 ? 12.547 5.853 -4.033 1.00 0.00 18 GLU A CA 8
ATOM 8771 C C . GLU A 1 18 ? 12.652 7.200 -3.323 1.00 0.00 18 GLU A C 8
ATOM 8772 O O . GLU A 1 18 ? 13.627 7.468 -2.620 1.00 0.00 18 GLU A O 8
ATOM 8784 N N . ILE A 1 19 ? 11.643 8.042 -3.514 1.00 0.00 19 ILE A N 8
ATOM 8785 C CA . ILE A 1 19 ? 11.621 9.360 -2.892 1.00 0.00 19 ILE A CA 8
ATOM 8786 C C . ILE A 1 19 ? 12.050 9.286 -1.430 1.00 0.00 19 ILE A C 8
ATOM 8787 O O . ILE A 1 19 ? 12.759 10.163 -0.934 1.00 0.00 19 ILE A O 8
ATOM 8803 N N . LEU A 1 20 ? 11.618 8.232 -0.746 1.00 0.00 20 LEU A N 8
ATOM 8804 C CA . LEU A 1 20 ? 11.958 8.041 0.660 1.00 0.00 20 LEU A CA 8
ATOM 8805 C C . LEU A 1 20 ? 13.196 7.162 0.805 1.00 0.00 20 LEU A C 8
ATOM 8806 O O . LEU A 1 20 ? 14.222 7.599 1.326 1.00 0.00 20 LEU A O 8
ATOM 8822 N N . GLU A 1 21 ? 13.093 5.921 0.339 1.00 0.00 21 GLU A N 8
ATOM 8823 C CA . GLU A 1 21 ? 14.205 4.981 0.417 1.00 0.00 21 GLU A CA 8
ATOM 8824 C C . GLU A 1 21 ? 15.516 5.657 0.025 1.00 0.00 21 GLU A C 8
ATOM 8825 O O . GLU A 1 21 ? 16.589 5.279 0.499 1.00 0.00 21 GLU A O 8
ATOM 8837 N N . THR A 1 22 ? 15.423 6.658 -0.844 1.00 0.00 22 THR A N 8
ATOM 8838 C CA . THR A 1 22 ? 16.600 7.386 -1.301 1.00 0.00 22 THR A CA 8
ATOM 8839 C C . THR A 1 22 ? 16.872 8.601 -0.422 1.00 0.00 22 THR A C 8
ATOM 8840 O O . THR A 1 22 ? 17.973 8.765 0.104 1.00 0.00 22 THR A O 8
ATOM 8851 N N . LEU A 1 23 ? 15.862 9.449 -0.265 1.00 0.00 23 LEU A N 8
ATOM 8852 C CA . LEU A 1 23 ? 15.992 10.650 0.553 1.00 0.00 23 LEU A CA 8
ATOM 8853 C C . LEU A 1 23 ? 16.070 10.295 2.034 1.00 0.00 23 LEU A C 8
ATOM 8854 O O . LEU A 1 23 ? 17.093 10.516 2.683 1.00 0.00 23 LEU A O 8
ATOM 8870 N N . PHE A 1 24 ? 14.984 9.740 2.563 1.00 0.00 24 PHE A N 8
ATOM 8871 C CA . PHE A 1 24 ? 14.930 9.352 3.967 1.00 0.00 24 PHE A CA 8
ATOM 8872 C C . PHE A 1 24 ? 16.213 8.638 4.384 1.00 0.00 24 PHE A C 8
ATOM 8873 O O . PHE A 1 24 ? 16.693 8.804 5.504 1.00 0.00 24 PHE A O 8
ATOM 8890 N N . ASN A 1 25 ? 16.762 7.841 3.472 1.00 0.00 25 ASN A N 8
ATOM 8891 C CA . ASN A 1 25 ? 17.988 7.100 3.745 1.00 0.00 25 ASN A CA 8
ATOM 8892 C C . ASN A 1 25 ? 19.209 8.007 3.629 1.00 0.00 25 ASN A C 8
ATOM 8893 O O . ASN A 1 25 ? 20.106 7.966 4.471 1.00 0.00 25 ASN A O 8
ATOM 8904 N N . GLU A 1 26 ? 19.235 8.825 2.582 1.00 0.00 26 GLU A N 8
ATOM 8905 C CA . GLU A 1 26 ? 20.347 9.742 2.357 1.00 0.00 26 GLU A CA 8
ATOM 8906 C C . GLU A 1 26 ? 20.605 10.597 3.594 1.00 0.00 26 GLU A C 8
ATOM 8907 O O . GLU A 1 26 ? 21.744 10.734 4.042 1.00 0.00 26 GLU A O 8
ATOM 8919 N N . THR A 1 27 ? 19.539 11.172 4.142 1.00 0.00 27 THR A N 8
ATOM 8920 C CA . THR A 1 27 ? 19.649 12.016 5.326 1.00 0.00 27 THR A CA 8
ATOM 8921 C C . THR A 1 27 ? 18.277 12.482 5.798 1.00 0.00 27 THR A C 8
ATOM 8922 O O . THR A 1 27 ? 17.278 12.304 5.102 1.00 0.00 27 THR A O 8
ATOM 8933 N N . GLN A 1 28 ? 18.237 13.079 6.985 1.00 0.00 28 GLN A N 8
ATOM 8934 C CA . GLN A 1 28 ? 16.985 13.571 7.550 1.00 0.00 28 GLN A CA 8
ATOM 8935 C C . GLN A 1 28 ? 16.863 15.080 7.369 1.00 0.00 28 GLN A C 8
ATOM 8936 O O . GLN A 1 28 ? 16.464 15.795 8.289 1.00 0.00 28 GLN A O 8
ATOM 8950 N N . TYR A 1 29 ? 17.208 15.559 6.179 1.00 0.00 29 TYR A N 8
ATOM 8951 C CA . TYR A 1 29 ? 17.139 16.984 5.879 1.00 0.00 29 TYR A CA 8
ATOM 8952 C C . TYR A 1 29 ? 16.046 17.273 4.855 1.00 0.00 29 TYR A C 8
ATOM 8953 O O . TYR A 1 29 ? 16.306 17.461 3.667 1.00 0.00 29 TYR A O 8
ATOM 8971 N N . PRO A 1 30 ? 14.790 17.309 5.327 1.00 0.00 30 PRO A N 8
ATOM 8972 C CA . PRO A 1 30 ? 13.631 17.576 4.470 1.00 0.00 30 PRO A CA 8
ATOM 8973 C C . PRO A 1 30 ? 13.593 19.019 3.979 1.00 0.00 30 PRO A C 8
ATOM 8974 O O . PRO A 1 30 ? 12.836 19.841 4.496 1.00 0.00 30 PRO A O 8
ATOM 8985 N N . ASP A 1 31 ? 14.412 19.320 2.978 1.00 0.00 31 ASP A N 8
ATOM 8986 C CA . ASP A 1 31 ? 14.471 20.664 2.415 1.00 0.00 31 ASP A CA 8
ATOM 8987 C C . ASP A 1 31 ? 14.308 20.626 0.899 1.00 0.00 31 ASP A C 8
ATOM 8988 O O . ASP A 1 31 ? 14.245 19.554 0.297 1.00 0.00 31 ASP A O 8
ATOM 8997 N N . VAL A 1 32 ? 14.238 21.804 0.286 1.00 0.00 32 VAL A N 8
ATOM 8998 C CA . VAL A 1 32 ? 14.082 21.905 -1.160 1.00 0.00 32 VAL A CA 8
ATOM 8999 C C . VAL A 1 32 ? 15.150 21.094 -1.886 1.00 0.00 32 VAL A C 8
ATOM 9000 O O . VAL A 1 32 ? 14.872 20.444 -2.894 1.00 0.00 32 VAL A O 8
ATOM 9013 N N . PHE A 1 33 ? 16.372 21.137 -1.367 1.00 0.00 33 PHE A N 8
ATOM 9014 C CA . PHE A 1 33 ? 17.483 20.406 -1.966 1.00 0.00 33 PHE A CA 8
ATOM 9015 C C . PHE A 1 33 ? 17.181 18.912 -2.027 1.00 0.00 33 PHE A C 8
ATOM 9016 O O . PHE A 1 33 ? 17.743 18.187 -2.848 1.00 0.00 33 PHE A O 8
ATOM 9033 N N . ALA A 1 34 ? 16.290 18.458 -1.151 1.00 0.00 34 ALA A N 8
ATOM 9034 C CA . ALA A 1 34 ? 15.912 17.051 -1.105 1.00 0.00 34 ALA A CA 8
ATOM 9035 C C . ALA A 1 34 ? 14.769 16.758 -2.071 1.00 0.00 34 ALA A C 8
ATOM 9036 O O . ALA A 1 34 ? 14.933 16.006 -3.032 1.00 0.00 34 ALA A O 8
ATOM 9043 N N . ARG A 1 35 ? 13.611 17.356 -1.809 1.00 0.00 35 ARG A N 8
ATOM 9044 C CA . ARG A 1 35 ? 12.440 17.158 -2.654 1.00 0.00 35 ARG A CA 8
ATOM 9045 C C . ARG A 1 35 ? 12.765 17.463 -4.113 1.00 0.00 35 ARG A C 8
ATOM 9046 O O . ARG A 1 35 ? 12.395 16.708 -5.012 1.00 0.00 35 ARG A O 8
ATOM 9067 N N . GLU A 1 36 ? 13.458 18.574 -4.340 1.00 0.00 36 GLU A N 8
ATOM 9068 C CA . GLU A 1 36 ? 13.831 18.979 -5.691 1.00 0.00 36 GLU A CA 8
ATOM 9069 C C . GLU A 1 36 ? 14.759 17.951 -6.330 1.00 0.00 36 GLU A C 8
ATOM 9070 O O . GLU A 1 36 ? 14.816 17.826 -7.553 1.00 0.00 36 GLU A O 8
ATOM 9082 N N . ARG A 1 37 ? 15.485 17.217 -5.493 1.00 0.00 37 ARG A N 8
ATOM 9083 C CA . ARG A 1 37 ? 16.413 16.201 -5.976 1.00 0.00 37 ARG A CA 8
ATOM 9084 C C . ARG A 1 37 ? 15.664 14.943 -6.407 1.00 0.00 37 ARG A C 8
ATOM 9085 O O . ARG A 1 37 ? 15.689 14.565 -7.579 1.00 0.00 37 ARG A O 8
ATOM 9106 N N . VAL A 1 38 ? 15.000 14.299 -5.453 1.00 0.00 38 VAL A N 8
ATOM 9107 C CA . VAL A 1 38 ? 14.244 13.084 -5.734 1.00 0.00 38 VAL A CA 8
ATOM 9108 C C . VAL A 1 38 ? 13.231 13.313 -6.850 1.00 0.00 38 VAL A C 8
ATOM 9109 O O . VAL A 1 38 ? 12.822 12.375 -7.532 1.00 0.00 38 VAL A O 8
ATOM 9122 N N . ALA A 1 39 ? 12.831 14.568 -7.030 1.00 0.00 39 ALA A N 8
ATOM 9123 C CA . ALA A 1 39 ? 11.867 14.921 -8.065 1.00 0.00 39 ALA A CA 8
ATOM 9124 C C . ALA A 1 39 ? 12.347 14.468 -9.439 1.00 0.00 39 ALA A C 8
ATOM 9125 O O . ALA A 1 39 ? 11.542 14.156 -10.317 1.00 0.00 39 ALA A O 8
ATOM 9132 N N . ASP A 1 40 ? 13.663 14.435 -9.620 1.00 0.00 40 ASP A N 8
ATOM 9133 C CA . ASP A 1 40 ? 14.250 14.020 -10.889 1.00 0.00 40 ASP A CA 8
ATOM 9134 C C . ASP A 1 40 ? 14.386 12.502 -10.954 1.00 0.00 40 ASP A C 8
ATOM 9135 O O . ASP A 1 40 ? 14.577 11.933 -12.028 1.00 0.00 40 ASP A O 8
ATOM 9144 N N . GLN A 1 41 ? 14.288 11.854 -9.798 1.00 0.00 41 GLN A N 8
ATOM 9145 C CA . GLN A 1 41 ? 14.402 10.402 -9.724 1.00 0.00 41 GLN A CA 8
ATOM 9146 C C . GLN A 1 41 ? 13.119 9.731 -10.203 1.00 0.00 41 GLN A C 8
ATOM 9147 O O . GLN A 1 41 ? 13.151 8.855 -11.069 1.00 0.00 41 GLN A O 8
ATOM 9161 N N . ILE A 1 42 ? 11.992 10.146 -9.635 1.00 0.00 42 ILE A N 8
ATOM 9162 C CA . ILE A 1 42 ? 10.699 9.585 -10.005 1.00 0.00 42 ILE A CA 8
ATOM 9163 C C . ILE A 1 42 ? 10.042 10.400 -11.114 1.00 0.00 42 ILE A C 8
ATOM 9164 O O . ILE A 1 42 ? 8.987 10.030 -11.629 1.00 0.00 42 ILE A O 8
ATOM 9180 N N . ARG A 1 43 ? 10.675 11.511 -11.478 1.00 0.00 43 ARG A N 8
ATOM 9181 C CA . ARG A 1 43 ? 10.153 12.379 -12.526 1.00 0.00 43 ARG A CA 8
ATOM 9182 C C . ARG A 1 43 ? 8.858 13.051 -12.081 1.00 0.00 43 ARG A C 8
ATOM 9183 O O . ARG A 1 43 ? 7.819 12.911 -12.727 1.00 0.00 43 ARG A O 8
ATOM 9204 N N . LEU A 1 44 ? 8.927 13.781 -10.973 1.00 0.00 44 LEU A N 8
ATOM 9205 C CA . LEU A 1 44 ? 7.760 14.476 -10.440 1.00 0.00 44 LEU A CA 8
ATOM 9206 C C . LEU A 1 44 ? 8.134 15.871 -9.949 1.00 0.00 44 LEU A C 8
ATOM 9207 O O . LEU A 1 44 ? 9.308 16.168 -9.731 1.00 0.00 44 LEU A O 8
ATOM 9223 N N . GLN A 1 45 ? 7.127 16.721 -9.775 1.00 0.00 45 GLN A N 8
ATOM 9224 C CA . GLN A 1 45 ? 7.351 18.084 -9.308 1.00 0.00 45 GLN A CA 8
ATOM 9225 C C . GLN A 1 45 ? 8.092 18.088 -7.975 1.00 0.00 45 GLN A C 8
ATOM 9226 O O . GLN A 1 45 ? 7.921 17.184 -7.157 1.00 0.00 45 GLN A O 8
ATOM 9240 N N . GLU A 1 46 ? 8.915 19.110 -7.764 1.00 0.00 46 GLU A N 8
ATOM 9241 C CA . GLU A 1 46 ? 9.683 19.230 -6.531 1.00 0.00 46 GLU A CA 8
ATOM 9242 C C . GLU A 1 46 ? 8.760 19.440 -5.334 1.00 0.00 46 GLU A C 8
ATOM 9243 O O . GLU A 1 46 ? 8.910 18.791 -4.299 1.00 0.00 46 GLU A O 8
ATOM 9255 N N . SER A 1 47 ? 7.806 20.354 -5.483 1.00 0.00 47 SER A N 8
ATOM 9256 C CA . SER A 1 47 ? 6.861 20.654 -4.414 1.00 0.00 47 SER A CA 8
ATOM 9257 C C . SER A 1 47 ? 5.793 19.569 -4.312 1.00 0.00 47 SER A C 8
ATOM 9258 O O . SER A 1 47 ? 5.149 19.413 -3.274 1.00 0.00 47 SER A O 8
ATOM 9266 N N . ARG A 1 48 ? 5.612 18.822 -5.396 1.00 0.00 48 ARG A N 8
ATOM 9267 C CA . ARG A 1 48 ? 4.622 17.753 -5.430 1.00 0.00 48 ARG A CA 8
ATOM 9268 C C . ARG A 1 48 ? 5.167 16.486 -4.775 1.00 0.00 48 ARG A C 8
ATOM 9269 O O . ARG A 1 48 ? 4.477 15.836 -3.989 1.00 0.00 48 ARG A O 8
ATOM 9290 N N . ILE A 1 49 ? 6.407 16.143 -5.106 1.00 0.00 49 ILE A N 8
ATOM 9291 C CA . ILE A 1 49 ? 7.044 14.955 -4.550 1.00 0.00 49 ILE A CA 8
ATOM 9292 C C . ILE A 1 49 ? 7.017 14.980 -3.025 1.00 0.00 49 ILE A C 8
ATOM 9293 O O . ILE A 1 49 ? 7.111 13.938 -2.377 1.00 0.00 49 ILE A O 8
ATOM 9309 N N . GLN A 1 50 ? 6.886 16.176 -2.460 1.00 0.00 50 GLN A N 8
ATOM 9310 C CA . GLN A 1 50 ? 6.845 16.335 -1.012 1.00 0.00 50 GLN A CA 8
ATOM 9311 C C . GLN A 1 50 ? 5.701 15.527 -0.407 1.00 0.00 50 GLN A C 8
ATOM 9312 O O . GLN A 1 50 ? 5.866 14.872 0.622 1.00 0.00 50 GLN A O 8
ATOM 9326 N N . VAL A 1 51 ? 4.541 15.578 -1.053 1.00 0.00 51 VAL A N 8
ATOM 9327 C CA . VAL A 1 51 ? 3.369 14.850 -0.580 1.00 0.00 51 VAL A CA 8
ATOM 9328 C C . VAL A 1 51 ? 3.616 13.346 -0.590 1.00 0.00 51 VAL A C 8
ATOM 9329 O O . VAL A 1 51 ? 3.089 12.614 0.248 1.00 0.00 51 VAL A O 8
ATOM 9342 N N . TRP A 1 52 ? 4.420 12.890 -1.544 1.00 0.00 52 TRP A N 8
ATOM 9343 C CA . TRP A 1 52 ? 4.738 11.472 -1.663 1.00 0.00 52 TRP A CA 8
ATOM 9344 C C . TRP A 1 52 ? 5.897 11.094 -0.748 1.00 0.00 52 TRP A C 8
ATOM 9345 O O . TRP A 1 52 ? 6.092 9.922 -0.428 1.00 0.00 52 TRP A O 8
ATOM 9366 N N . PHE A 1 53 ? 6.665 12.095 -0.330 1.00 0.00 53 PHE A N 8
ATOM 9367 C CA . PHE A 1 53 ? 7.807 11.867 0.549 1.00 0.00 53 PHE A CA 8
ATOM 9368 C C . PHE A 1 53 ? 7.372 11.178 1.838 1.00 0.00 53 PHE A C 8
ATOM 9369 O O . PHE A 1 53 ? 8.186 10.578 2.541 1.00 0.00 53 PHE A O 8
ATOM 9386 N N . LYS A 1 54 ? 6.082 11.269 2.145 1.00 0.00 54 LYS A N 8
ATOM 9387 C CA . LYS A 1 54 ? 5.536 10.654 3.349 1.00 0.00 54 LYS A CA 8
ATOM 9388 C C . LYS A 1 54 ? 5.107 9.216 3.079 1.00 0.00 54 LYS A C 8
ATOM 9389 O O . LYS A 1 54 ? 4.914 8.431 4.007 1.00 0.00 54 LYS A O 8
ATOM 9408 N N . ASN A 1 55 ? 4.960 8.877 1.802 1.00 0.00 55 ASN A N 8
ATOM 9409 C CA . ASN A 1 55 ? 4.554 7.532 1.410 1.00 0.00 55 ASN A CA 8
ATOM 9410 C C . ASN A 1 55 ? 5.232 6.482 2.286 1.00 0.00 55 ASN A C 8
ATOM 9411 O O . ASN A 1 55 ? 4.585 5.834 3.109 1.00 0.00 55 ASN A O 8
ATOM 9422 N N . ARG A 1 56 ? 6.538 6.322 2.104 1.00 0.00 56 ARG A N 8
ATOM 9423 C CA . ARG A 1 56 ? 7.304 5.351 2.876 1.00 0.00 56 ARG A CA 8
ATOM 9424 C C . ARG A 1 56 ? 7.764 5.952 4.201 1.00 0.00 56 ARG A C 8
ATOM 9425 O O . ARG A 1 56 ? 7.733 5.289 5.238 1.00 0.00 56 ARG A O 8
ATOM 9446 N N . ARG A 1 57 ? 8.189 7.210 4.159 1.00 0.00 57 ARG A N 8
ATOM 9447 C CA . ARG A 1 57 ? 8.657 7.899 5.355 1.00 0.00 57 ARG A CA 8
ATOM 9448 C C . ARG A 1 57 ? 7.662 7.737 6.500 1.00 0.00 57 ARG A C 8
ATOM 9449 O O . ARG A 1 57 ? 8.044 7.719 7.670 1.00 0.00 57 ARG A O 8
ATOM 9470 N N . ALA A 1 58 ? 6.384 7.619 6.154 1.00 0.00 58 ALA A N 8
ATOM 9471 C CA . ALA A 1 58 ? 5.334 7.457 7.153 1.00 0.00 58 ALA A CA 8
ATOM 9472 C C . ALA A 1 58 ? 5.116 5.985 7.486 1.00 0.00 58 ALA A C 8
ATOM 9473 O O . ALA A 1 58 ? 4.783 5.637 8.619 1.00 0.00 58 ALA A O 8
ATOM 9480 N N . LYS A 1 59 ? 5.306 5.124 6.492 1.00 0.00 59 LYS A N 8
ATOM 9481 C CA . LYS A 1 59 ? 5.130 3.689 6.679 1.00 0.00 59 LYS A CA 8
ATOM 9482 C C . LYS A 1 59 ? 6.036 3.170 7.791 1.00 0.00 59 LYS A C 8
ATOM 9483 O O . LYS A 1 59 ? 5.782 2.113 8.369 1.00 0.00 59 LYS A O 8
ATOM 9502 N N . TYR A 1 60 ? 7.091 3.921 8.087 1.00 0.00 60 TYR A N 8
ATOM 9503 C CA . TYR A 1 60 ? 8.034 3.537 9.131 1.00 0.00 60 TYR A CA 8
ATOM 9504 C C . TYR A 1 60 ? 7.306 3.214 10.432 1.00 0.00 60 TYR A C 8
ATOM 9505 O O . TYR A 1 60 ? 7.776 2.409 11.236 1.00 0.00 60 TYR A O 8
ATOM 9523 N N . ARG A 1 61 ? 6.154 3.847 10.630 1.00 0.00 61 ARG A N 8
ATOM 9524 C CA . ARG A 1 61 ? 5.360 3.629 11.833 1.00 0.00 61 ARG A CA 8
ATOM 9525 C C . ARG A 1 61 ? 4.582 2.319 11.741 1.00 0.00 61 ARG A C 8
ATOM 9526 O O . ARG A 1 61 ? 4.389 1.627 12.741 1.00 0.00 61 ARG A O 8
ATOM 9547 N N . LEU A 1 62 ? 4.137 1.985 10.534 1.00 0.00 62 LEU A N 8
ATOM 9548 C CA . LEU A 1 62 ? 3.380 0.759 10.311 1.00 0.00 62 LEU A CA 8
ATOM 9549 C C . LEU A 1 62 ? 4.258 -0.470 10.523 1.00 0.00 62 LEU A C 8
ATOM 9550 O O . LEU A 1 62 ? 3.929 -1.349 11.319 1.00 0.00 62 LEU A O 8
ATOM 9566 N N . GLN A 1 63 ? 5.376 -0.523 9.806 1.00 0.00 63 GLN A N 8
ATOM 9567 C CA . GLN A 1 63 ? 6.302 -1.644 9.918 1.00 0.00 63 GLN A CA 8
ATOM 9568 C C . GLN A 1 63 ? 6.840 -1.766 11.339 1.00 0.00 63 GLN A C 8
ATOM 9569 O O . GLN A 1 63 ? 7.326 -2.823 11.740 1.00 0.00 63 GLN A O 8
ATOM 9583 N N . GLU A 1 64 ? 6.749 -0.678 12.097 1.00 0.00 64 GLU A N 8
ATOM 9584 C CA . GLU A 1 64 ? 7.228 -0.664 13.474 1.00 0.00 64 GLU A CA 8
ATOM 9585 C C . GLU A 1 64 ? 6.648 -1.834 14.264 1.00 0.00 64 GLU A C 8
ATOM 9586 O O . GLU A 1 64 ? 7.280 -2.351 15.185 1.00 0.00 64 GLU A O 8
ATOM 9598 N N . LYS A 1 65 ? 5.439 -2.246 13.897 1.00 0.00 65 LYS A N 8
ATOM 9599 C CA . LYS A 1 65 ? 4.772 -3.355 14.568 1.00 0.00 65 LYS A CA 8
ATOM 9600 C C . LYS A 1 65 ? 4.514 -4.503 13.598 1.00 0.00 65 LYS A C 8
ATOM 9601 O O . LYS A 1 65 ? 4.492 -5.668 13.994 1.00 0.00 65 LYS A O 8
ATOM 9620 N N . GLN A 1 66 ? 4.321 -4.165 12.327 1.00 0.00 66 GLN A N 8
ATOM 9621 C CA . GLN A 1 66 ? 4.065 -5.169 11.301 1.00 0.00 66 GLN A CA 8
ATOM 9622 C C . GLN A 1 66 ? 5.314 -6.003 11.033 1.00 0.00 66 GLN A C 8
ATOM 9623 O O . GLN A 1 66 ? 5.296 -7.228 11.163 1.00 0.00 66 GLN A O 8
ATOM 9637 N N . LYS A 1 67 ? 6.398 -5.333 10.657 1.00 0.00 67 LYS A N 8
ATOM 9638 C CA . LYS A 1 67 ? 7.656 -6.011 10.371 1.00 0.00 67 LYS A CA 8
ATOM 9639 C C . LYS A 1 67 ? 8.317 -6.497 11.657 1.00 0.00 67 LYS A C 8
ATOM 9640 O O . LYS A 1 67 ? 8.034 -6.009 12.751 1.00 0.00 67 LYS A O 8
ATOM 9659 N N . PRO A 1 68 ? 9.221 -7.479 11.524 1.00 0.00 68 PRO A N 8
ATOM 9660 C CA . PRO A 1 68 ? 9.942 -8.051 12.665 1.00 0.00 68 PRO A CA 8
ATOM 9661 C C . PRO A 1 68 ? 10.948 -7.074 13.264 1.00 0.00 68 PRO A C 8
ATOM 9662 O O . PRO A 1 68 ? 10.569 -6.088 13.897 1.00 0.00 68 PRO A O 8
ATOM 9673 N N . GLY A 1 1 ? 2.338 -0.970 -0.589 1.00 0.00 1 GLY A N 9
ATOM 9674 C CA . GLY A 1 1 ? 2.987 -0.695 -1.858 1.00 0.00 1 GLY A CA 9
ATOM 9675 C C . GLY A 1 1 ? 3.155 0.789 -2.113 1.00 0.00 1 GLY A C 9
ATOM 9676 O O . GLY A 1 1 ? 2.762 1.629 -1.303 1.00 0.00 1 GLY A O 9
ATOM 9680 N N . PRO A 1 2 ? 3.755 1.132 -3.263 1.00 0.00 2 PRO A N 9
ATOM 9681 C CA . PRO A 1 2 ? 3.990 2.526 -3.649 1.00 0.00 2 PRO A CA 9
ATOM 9682 C C . PRO A 1 2 ? 2.697 3.259 -3.991 1.00 0.00 2 PRO A C 9
ATOM 9683 O O . PRO A 1 2 ? 2.334 3.382 -5.161 1.00 0.00 2 PRO A O 9
ATOM 9694 N N . ARG A 1 3 ? 2.007 3.743 -2.964 1.00 0.00 3 ARG A N 9
ATOM 9695 C CA . ARG A 1 3 ? 0.754 4.462 -3.157 1.00 0.00 3 ARG A CA 9
ATOM 9696 C C . ARG A 1 3 ? 0.327 5.165 -1.872 1.00 0.00 3 ARG A C 9
ATOM 9697 O O . ARG A 1 3 ? -0.089 4.522 -0.908 1.00 0.00 3 ARG A O 9
ATOM 9718 N N . LYS A 1 4 ? 0.433 6.490 -1.865 1.00 0.00 4 LYS A N 9
ATOM 9719 C CA . LYS A 1 4 ? 0.057 7.282 -0.700 1.00 0.00 4 LYS A CA 9
ATOM 9720 C C . LYS A 1 4 ? -1.316 7.916 -0.892 1.00 0.00 4 LYS A C 9
ATOM 9721 O O . LYS A 1 4 ? -1.997 8.251 0.076 1.00 0.00 4 LYS A O 9
ATOM 9740 N N . ASN A 1 5 ? -1.718 8.077 -2.149 1.00 0.00 5 ASN A N 9
ATOM 9741 C CA . ASN A 1 5 ? -3.012 8.670 -2.468 1.00 0.00 5 ASN A CA 9
ATOM 9742 C C . ASN A 1 5 ? -3.700 7.901 -3.592 1.00 0.00 5 ASN A C 9
ATOM 9743 O O . ASN A 1 5 ? -4.665 7.173 -3.359 1.00 0.00 5 ASN A O 9
ATOM 9754 N N . ARG A 1 6 ? -3.198 8.069 -4.810 1.00 0.00 6 ARG A N 9
ATOM 9755 C CA . ARG A 1 6 ? -3.765 7.392 -5.970 1.00 0.00 6 ARG A CA 9
ATOM 9756 C C . ARG A 1 6 ? -2.666 6.774 -6.830 1.00 0.00 6 ARG A C 9
ATOM 9757 O O . ARG A 1 6 ? -2.539 5.553 -6.910 1.00 0.00 6 ARG A O 9
ATOM 9778 N N . ARG A 1 7 ? -1.874 7.628 -7.473 1.00 0.00 7 ARG A N 9
ATOM 9779 C CA . ARG A 1 7 ? -0.788 7.166 -8.328 1.00 0.00 7 ARG A CA 9
ATOM 9780 C C . ARG A 1 7 ? 0.095 8.332 -8.763 1.00 0.00 7 ARG A C 9
ATOM 9781 O O . ARG A 1 7 ? -0.369 9.467 -8.870 1.00 0.00 7 ARG A O 9
ATOM 9802 N N . GLU A 1 8 ? 1.369 8.044 -9.011 1.00 0.00 8 GLU A N 9
ATOM 9803 C CA . GLU A 1 8 ? 2.316 9.069 -9.432 1.00 0.00 8 GLU A CA 9
ATOM 9804 C C . GLU A 1 8 ? 2.992 8.679 -10.744 1.00 0.00 8 GLU A C 9
ATOM 9805 O O . GLU A 1 8 ? 2.643 9.188 -11.809 1.00 0.00 8 GLU A O 9
ATOM 9817 N N . ARG A 1 9 ? 3.960 7.774 -10.657 1.00 0.00 9 ARG A N 9
ATOM 9818 C CA . ARG A 1 9 ? 4.687 7.317 -11.835 1.00 0.00 9 ARG A CA 9
ATOM 9819 C C . ARG A 1 9 ? 3.892 6.252 -12.585 1.00 0.00 9 ARG A C 9
ATOM 9820 O O . ARG A 1 9 ? 3.868 6.230 -13.816 1.00 0.00 9 ARG A O 9
ATOM 9841 N N . THR A 1 10 ? 3.242 5.368 -11.834 1.00 0.00 10 THR A N 9
ATOM 9842 C CA . THR A 1 10 ? 2.447 4.299 -12.426 1.00 0.00 10 THR A CA 9
ATOM 9843 C C . THR A 1 10 ? 1.733 3.485 -11.353 1.00 0.00 10 THR A C 9
ATOM 9844 O O . THR A 1 10 ? 1.785 3.818 -10.168 1.00 0.00 10 THR A O 9
ATOM 9855 N N . THR A 1 11 ? 1.066 2.415 -11.774 1.00 0.00 11 THR A N 9
ATOM 9856 C CA . THR A 1 11 ? 0.341 1.554 -10.849 1.00 0.00 11 THR A CA 9
ATOM 9857 C C . THR A 1 11 ? 1.211 1.171 -9.657 1.00 0.00 11 THR A C 9
ATOM 9858 O O . THR A 1 11 ? 0.834 1.389 -8.505 1.00 0.00 11 THR A O 9
ATOM 9869 N N . TYR A 1 12 ? 2.376 0.600 -9.941 1.00 0.00 12 TYR A N 9
ATOM 9870 C CA . TYR A 1 12 ? 3.299 0.185 -8.891 1.00 0.00 12 TYR A CA 9
ATOM 9871 C C . TYR A 1 12 ? 4.737 0.177 -9.402 1.00 0.00 12 TYR A C 9
ATOM 9872 O O . TYR A 1 12 ? 5.116 -0.672 -10.209 1.00 0.00 12 TYR A O 9
ATOM 9890 N N . SER A 1 13 ? 5.533 1.129 -8.925 1.00 0.00 13 SER A N 9
ATOM 9891 C CA . SER A 1 13 ? 6.928 1.235 -9.335 1.00 0.00 13 SER A CA 9
ATOM 9892 C C . SER A 1 13 ? 7.825 1.526 -8.136 1.00 0.00 13 SER A C 9
ATOM 9893 O O . SER A 1 13 ? 7.345 1.873 -7.057 1.00 0.00 13 SER A O 9
ATOM 9901 N N . ARG A 1 14 ? 9.132 1.383 -8.334 1.00 0.00 14 ARG A N 9
ATOM 9902 C CA . ARG A 1 14 ? 10.097 1.629 -7.270 1.00 0.00 14 ARG A CA 9
ATOM 9903 C C . ARG A 1 14 ? 10.372 3.123 -7.120 1.00 0.00 14 ARG A C 9
ATOM 9904 O O . ARG A 1 14 ? 10.827 3.577 -6.071 1.00 0.00 14 ARG A O 9
ATOM 9925 N N . GLN A 1 15 ? 10.093 3.879 -8.177 1.00 0.00 15 GLN A N 9
ATOM 9926 C CA . GLN A 1 15 ? 10.311 5.321 -8.162 1.00 0.00 15 GLN A CA 9
ATOM 9927 C C . GLN A 1 15 ? 9.558 5.974 -7.008 1.00 0.00 15 GLN A C 9
ATOM 9928 O O . GLN A 1 15 ? 10.134 6.736 -6.232 1.00 0.00 15 GLN A O 9
ATOM 9942 N N . GLN A 1 16 ? 8.268 5.671 -6.903 1.00 0.00 16 GLN A N 9
ATOM 9943 C CA . GLN A 1 16 ? 7.437 6.230 -5.843 1.00 0.00 16 GLN A CA 9
ATOM 9944 C C . GLN A 1 16 ? 8.034 5.937 -4.471 1.00 0.00 16 GLN A C 9
ATOM 9945 O O . GLN A 1 16 ? 7.896 6.732 -3.540 1.00 0.00 16 GLN A O 9
ATOM 9959 N N . LEU A 1 17 ? 8.697 4.792 -4.352 1.00 0.00 17 LEU A N 9
ATOM 9960 C CA . LEU A 1 17 ? 9.316 4.394 -3.092 1.00 0.00 17 LEU A CA 9
ATOM 9961 C C . LEU A 1 17 ? 10.749 4.908 -3.003 1.00 0.00 17 LEU A C 9
ATOM 9962 O O . LEU A 1 17 ? 11.372 4.854 -1.943 1.00 0.00 17 LEU A O 9
ATOM 9978 N N . GLU A 1 18 ? 11.264 5.407 -4.122 1.00 0.00 18 GLU A N 9
ATOM 9979 C CA . GLU A 1 18 ? 12.624 5.932 -4.168 1.00 0.00 18 GLU A CA 9
ATOM 9980 C C . GLU A 1 18 ? 12.714 7.273 -3.445 1.00 0.00 18 GLU A C 9
ATOM 9981 O O . GLU A 1 18 ? 13.678 7.538 -2.726 1.00 0.00 18 GLU A O 9
ATOM 9993 N N . ILE A 1 19 ? 11.705 8.114 -3.643 1.00 0.00 19 ILE A N 9
ATOM 9994 C CA . ILE A 1 19 ? 11.670 9.427 -3.010 1.00 0.00 19 ILE A CA 9
ATOM 9995 C C . ILE A 1 19 ? 12.073 9.340 -1.542 1.00 0.00 19 ILE A C 9
ATOM 9996 O O . ILE A 1 19 ? 12.764 10.218 -1.023 1.00 0.00 19 ILE A O 9
ATOM 10012 N N . LEU A 1 20 ? 11.638 8.275 -0.877 1.00 0.00 20 LEU A N 9
ATOM 10013 C CA . LEU A 1 20 ? 11.954 8.072 0.533 1.00 0.00 20 LEU A CA 9
ATOM 10014 C C . LEU A 1 20 ? 13.193 7.195 0.692 1.00 0.00 20 LEU A C 9
ATOM 10015 O O . LEU A 1 20 ? 14.206 7.630 1.238 1.00 0.00 20 LEU A O 9
ATOM 10031 N N . GLU A 1 21 ? 13.103 5.960 0.208 1.00 0.00 21 GLU A N 9
ATOM 10032 C CA . GLU A 1 21 ? 14.218 5.024 0.296 1.00 0.00 21 GLU A CA 9
ATOM 10033 C C . GLU A 1 21 ? 15.532 5.707 -0.069 1.00 0.00 21 GLU A C 9
ATOM 10034 O O . GLU A 1 21 ? 16.600 5.323 0.411 1.00 0.00 21 GLU A O 9
ATOM 10046 N N . THR A 1 22 ? 15.448 6.722 -0.923 1.00 0.00 22 THR A N 9
ATOM 10047 C CA . THR A 1 22 ? 16.629 7.458 -1.355 1.00 0.00 22 THR A CA 9
ATOM 10048 C C . THR A 1 22 ? 16.884 8.664 -0.458 1.00 0.00 22 THR A C 9
ATOM 10049 O O . THR A 1 22 ? 17.991 8.850 0.049 1.00 0.00 22 THR A O 9
ATOM 10060 N N . LEU A 1 23 ? 15.854 9.480 -0.266 1.00 0.00 23 LEU A N 9
ATOM 10061 C CA . LEU A 1 23 ? 15.967 10.669 0.572 1.00 0.00 23 LEU A CA 9
ATOM 10062 C C . LEU A 1 23 ? 15.999 10.293 2.050 1.00 0.00 23 LEU A C 9
ATOM 10063 O O . LEU A 1 23 ? 17.002 10.503 2.733 1.00 0.00 23 LEU A O 9
ATOM 10079 N N . PHE A 1 24 ? 14.897 9.734 2.537 1.00 0.00 24 PHE A N 9
ATOM 10080 C CA . PHE A 1 24 ? 14.799 9.326 3.934 1.00 0.00 24 PHE A CA 9
ATOM 10081 C C . PHE A 1 24 ? 16.065 8.599 4.378 1.00 0.00 24 PHE A C 9
ATOM 10082 O O . PHE A 1 24 ? 16.511 8.744 5.515 1.00 0.00 24 PHE A O 9
ATOM 10099 N N . ASN A 1 25 ? 16.639 7.814 3.471 1.00 0.00 25 ASN A N 9
ATOM 10100 C CA . ASN A 1 25 ? 17.852 7.063 3.769 1.00 0.00 25 ASN A CA 9
ATOM 10101 C C . ASN A 1 25 ? 19.080 7.967 3.713 1.00 0.00 25 ASN A C 9
ATOM 10102 O O . ASN A 1 25 ? 19.956 7.894 4.574 1.00 0.00 25 ASN A O 9
ATOM 10113 N N . GLU A 1 26 ? 19.135 8.818 2.693 1.00 0.00 26 GLU A N 9
ATOM 10114 C CA . GLU A 1 26 ? 20.255 9.736 2.525 1.00 0.00 26 GLU A CA 9
ATOM 10115 C C . GLU A 1 26 ? 20.491 10.545 3.797 1.00 0.00 26 GLU A C 9
ATOM 10116 O O . GLU A 1 26 ? 21.622 10.666 4.269 1.00 0.00 26 GLU A O 9
ATOM 10128 N N . THR A 1 27 ? 19.415 11.098 4.348 1.00 0.00 27 THR A N 9
ATOM 10129 C CA . THR A 1 27 ? 19.504 11.897 5.563 1.00 0.00 27 THR A CA 9
ATOM 10130 C C . THR A 1 27 ? 18.129 12.389 6.000 1.00 0.00 27 THR A C 9
ATOM 10131 O O . THR A 1 27 ? 17.140 12.201 5.292 1.00 0.00 27 THR A O 9
ATOM 10142 N N . GLN A 1 28 ? 18.074 13.020 7.169 1.00 0.00 28 GLN A N 9
ATOM 10143 C CA . GLN A 1 28 ? 16.819 13.538 7.698 1.00 0.00 28 GLN A CA 9
ATOM 10144 C C . GLN A 1 28 ? 16.728 15.048 7.504 1.00 0.00 28 GLN A C 9
ATOM 10145 O O . GLN A 1 28 ? 16.321 15.777 8.409 1.00 0.00 28 GLN A O 9
ATOM 10159 N N . TYR A 1 29 ? 17.112 15.511 6.319 1.00 0.00 29 TYR A N 9
ATOM 10160 C CA . TYR A 1 29 ? 17.077 16.935 6.007 1.00 0.00 29 TYR A CA 9
ATOM 10161 C C . TYR A 1 29 ? 16.016 17.236 4.953 1.00 0.00 29 TYR A C 9
ATOM 10162 O O . TYR A 1 29 ? 16.312 17.418 3.772 1.00 0.00 29 TYR A O 9
ATOM 10180 N N . PRO A 1 30 ? 14.749 17.291 5.389 1.00 0.00 30 PRO A N 9
ATOM 10181 C CA . PRO A 1 30 ? 13.617 17.571 4.500 1.00 0.00 30 PRO A CA 9
ATOM 10182 C C . PRO A 1 30 ? 13.612 19.013 4.005 1.00 0.00 30 PRO A C 9
ATOM 10183 O O . PRO A 1 30 ? 12.850 19.845 4.496 1.00 0.00 30 PRO A O 9
ATOM 10194 N N . ASP A 1 31 ? 14.466 19.301 3.029 1.00 0.00 31 ASP A N 9
ATOM 10195 C CA . ASP A 1 31 ? 14.559 20.643 2.465 1.00 0.00 31 ASP A CA 9
ATOM 10196 C C . ASP A 1 31 ? 14.421 20.605 0.947 1.00 0.00 31 ASP A C 9
ATOM 10197 O O . ASP A 1 31 ? 14.348 19.533 0.346 1.00 0.00 31 ASP A O 9
ATOM 10206 N N . VAL A 1 32 ? 14.386 21.783 0.331 1.00 0.00 32 VAL A N 9
ATOM 10207 C CA . VAL A 1 32 ? 14.257 21.885 -1.117 1.00 0.00 32 VAL A CA 9
ATOM 10208 C C . VAL A 1 32 ? 15.311 21.040 -1.824 1.00 0.00 32 VAL A C 9
ATOM 10209 O O . VAL A 1 32 ? 15.014 20.340 -2.792 1.00 0.00 32 VAL A O 9
ATOM 10222 N N . PHE A 1 33 ? 16.544 21.110 -1.333 1.00 0.00 33 PHE A N 9
ATOM 10223 C CA . PHE A 1 33 ? 17.643 20.352 -1.917 1.00 0.00 33 PHE A CA 9
ATOM 10224 C C . PHE A 1 33 ? 17.317 18.862 -1.956 1.00 0.00 33 PHE A C 9
ATOM 10225 O O . PHE A 1 33 ? 17.873 18.114 -2.759 1.00 0.00 33 PHE A O 9
ATOM 10242 N N . ALA A 1 34 ? 16.410 18.438 -1.081 1.00 0.00 34 ALA A N 9
ATOM 10243 C CA . ALA A 1 34 ? 16.007 17.039 -1.016 1.00 0.00 34 ALA A CA 9
ATOM 10244 C C . ALA A 1 34 ? 14.873 16.747 -1.992 1.00 0.00 34 ALA A C 9
ATOM 10245 O O . ALA A 1 34 ? 15.039 15.979 -2.940 1.00 0.00 34 ALA A O 9
ATOM 10252 N N . ARG A 1 35 ? 13.721 17.365 -1.754 1.00 0.00 35 ARG A N 9
ATOM 10253 C CA . ARG A 1 35 ? 12.558 17.170 -2.612 1.00 0.00 35 ARG A CA 9
ATOM 10254 C C . ARG A 1 35 ? 12.894 17.493 -4.065 1.00 0.00 35 ARG A C 9
ATOM 10255 O O . ARG A 1 35 ? 12.511 16.761 -4.977 1.00 0.00 35 ARG A O 9
ATOM 10276 N N . GLU A 1 36 ? 13.612 18.592 -4.271 1.00 0.00 36 GLU A N 9
ATOM 10277 C CA . GLU A 1 36 ? 13.998 19.011 -5.613 1.00 0.00 36 GLU A CA 9
ATOM 10278 C C . GLU A 1 36 ? 14.920 17.982 -6.260 1.00 0.00 36 GLU A C 9
ATOM 10279 O O . GLU A 1 36 ? 14.994 17.882 -7.485 1.00 0.00 36 GLU A O 9
ATOM 10291 N N . ARG A 1 37 ? 15.622 17.219 -5.429 1.00 0.00 37 ARG A N 9
ATOM 10292 C CA . ARG A 1 37 ? 16.540 16.198 -5.919 1.00 0.00 37 ARG A CA 9
ATOM 10293 C C . ARG A 1 37 ? 15.779 14.960 -6.384 1.00 0.00 37 ARG A C 9
ATOM 10294 O O . ARG A 1 37 ? 15.815 14.602 -7.561 1.00 0.00 37 ARG A O 9
ATOM 10315 N N . VAL A 1 38 ? 15.091 14.310 -5.450 1.00 0.00 38 VAL A N 9
ATOM 10316 C CA . VAL A 1 38 ? 14.321 13.112 -5.764 1.00 0.00 38 VAL A CA 9
ATOM 10317 C C . VAL A 1 38 ? 13.342 13.371 -6.903 1.00 0.00 38 VAL A C 9
ATOM 10318 O O . VAL A 1 38 ? 12.945 12.449 -7.616 1.00 0.00 38 VAL A O 9
ATOM 10331 N N . ALA A 1 39 ? 12.956 14.632 -7.069 1.00 0.00 39 ALA A N 9
ATOM 10332 C CA . ALA A 1 39 ? 12.024 15.013 -8.124 1.00 0.00 39 ALA A CA 9
ATOM 10333 C C . ALA A 1 39 ? 12.547 14.597 -9.495 1.00 0.00 39 ALA A C 9
ATOM 10334 O O . ALA A 1 39 ? 11.770 14.308 -10.405 1.00 0.00 39 ALA A O 9
ATOM 10341 N N . ASP A 1 40 ? 13.868 14.570 -9.635 1.00 0.00 40 ASP A N 9
ATOM 10342 C CA . ASP A 1 40 ? 14.495 14.189 -10.896 1.00 0.00 40 ASP A CA 9
ATOM 10343 C C . ASP A 1 40 ? 14.631 12.673 -10.999 1.00 0.00 40 ASP A C 9
ATOM 10344 O O . ASP A 1 40 ? 14.853 12.134 -12.082 1.00 0.00 40 ASP A O 9
ATOM 10353 N N . GLN A 1 41 ? 14.496 11.993 -9.865 1.00 0.00 41 GLN A N 9
ATOM 10354 C CA . GLN A 1 41 ? 14.605 10.540 -9.829 1.00 0.00 41 GLN A CA 9
ATOM 10355 C C . GLN A 1 41 ? 13.324 9.884 -10.334 1.00 0.00 41 GLN A C 9
ATOM 10356 O O . GLN A 1 41 ? 13.360 9.038 -11.227 1.00 0.00 41 GLN A O 9
ATOM 10370 N N . ILE A 1 42 ? 12.195 10.281 -9.757 1.00 0.00 42 ILE A N 9
ATOM 10371 C CA . ILE A 1 42 ? 10.903 9.733 -10.150 1.00 0.00 42 ILE A CA 9
ATOM 10372 C C . ILE A 1 42 ? 10.269 10.562 -11.261 1.00 0.00 42 ILE A C 9
ATOM 10373 O O . ILE A 1 42 ? 9.227 10.196 -11.805 1.00 0.00 42 ILE A O 9
ATOM 10389 N N . ARG A 1 43 ? 10.905 11.680 -11.595 1.00 0.00 43 ARG A N 9
ATOM 10390 C CA . ARG A 1 43 ? 10.404 12.562 -12.642 1.00 0.00 43 ARG A CA 9
ATOM 10391 C C . ARG A 1 43 ? 9.101 13.230 -12.212 1.00 0.00 43 ARG A C 9
ATOM 10392 O O . ARG A 1 43 ? 8.068 13.081 -12.867 1.00 0.00 43 ARG A O 9
ATOM 10413 N N . LEU A 1 44 ? 9.156 13.966 -11.108 1.00 0.00 44 LEU A N 9
ATOM 10414 C CA . LEU A 1 44 ? 7.980 14.657 -10.590 1.00 0.00 44 LEU A CA 9
ATOM 10415 C C . LEU A 1 44 ? 8.347 16.047 -10.079 1.00 0.00 44 LEU A C 9
ATOM 10416 O O . LEU A 1 44 ? 9.519 16.345 -9.851 1.00 0.00 44 LEU A O 9
ATOM 10432 N N . GLN A 1 45 ? 7.336 16.892 -9.900 1.00 0.00 45 GLN A N 9
ATOM 10433 C CA . GLN A 1 45 ? 7.553 18.249 -9.415 1.00 0.00 45 GLN A CA 9
ATOM 10434 C C . GLN A 1 45 ? 8.318 18.240 -8.096 1.00 0.00 45 GLN A C 9
ATOM 10435 O O . GLN A 1 45 ? 8.176 17.319 -7.293 1.00 0.00 45 GLN A O 9
ATOM 10449 N N . GLU A 1 46 ? 9.128 19.272 -7.880 1.00 0.00 46 GLU A N 9
ATOM 10450 C CA . GLU A 1 46 ? 9.916 19.381 -6.658 1.00 0.00 46 GLU A CA 9
ATOM 10451 C C . GLU A 1 46 ? 9.014 19.606 -5.447 1.00 0.00 46 GLU A C 9
ATOM 10452 O O . GLU A 1 46 ? 9.212 19.005 -4.392 1.00 0.00 46 GLU A O 9
ATOM 10464 N N . SER A 1 47 ? 8.023 20.477 -5.609 1.00 0.00 47 SER A N 9
ATOM 10465 C CA . SER A 1 47 ? 7.093 20.786 -4.529 1.00 0.00 47 SER A CA 9
ATOM 10466 C C . SER A 1 47 ? 6.008 19.719 -4.425 1.00 0.00 47 SER A C 9
ATOM 10467 O O . SER A 1 47 ? 5.374 19.562 -3.381 1.00 0.00 47 SER A O 9
ATOM 10475 N N . ARG A 1 48 ? 5.800 18.987 -5.514 1.00 0.00 48 ARG A N 9
ATOM 10476 C CA . ARG A 1 48 ? 4.791 17.935 -5.547 1.00 0.00 48 ARG A CA 9
ATOM 10477 C C . ARG A 1 48 ? 5.311 16.662 -4.887 1.00 0.00 48 ARG A C 9
ATOM 10478 O O . ARG A 1 48 ? 4.621 16.046 -4.074 1.00 0.00 48 ARG A O 9
ATOM 10499 N N . ILE A 1 49 ? 6.531 16.274 -5.242 1.00 0.00 49 ILE A N 9
ATOM 10500 C CA . ILE A 1 49 ? 7.143 15.075 -4.683 1.00 0.00 49 ILE A CA 9
ATOM 10501 C C . ILE A 1 49 ? 7.081 15.085 -3.159 1.00 0.00 49 ILE A C 9
ATOM 10502 O O . ILE A 1 49 ? 7.116 14.033 -2.521 1.00 0.00 49 ILE A O 9
ATOM 10518 N N . GLN A 1 50 ? 6.987 16.279 -2.584 1.00 0.00 50 GLN A N 9
ATOM 10519 C CA . GLN A 1 50 ? 6.918 16.425 -1.135 1.00 0.00 50 GLN A CA 9
ATOM 10520 C C . GLN A 1 50 ? 5.743 15.639 -0.563 1.00 0.00 50 GLN A C 9
ATOM 10521 O O . GLN A 1 50 ? 5.854 15.018 0.494 1.00 0.00 50 GLN A O 9
ATOM 10535 N N . VAL A 1 51 ? 4.618 15.668 -1.270 1.00 0.00 51 VAL A N 9
ATOM 10536 C CA . VAL A 1 51 ? 3.422 14.957 -0.833 1.00 0.00 51 VAL A CA 9
ATOM 10537 C C . VAL A 1 51 ? 3.640 13.449 -0.858 1.00 0.00 51 VAL A C 9
ATOM 10538 O O . VAL A 1 51 ? 3.087 12.718 -0.036 1.00 0.00 51 VAL A O 9
ATOM 10551 N N . TRP A 1 52 ? 4.450 12.989 -1.805 1.00 0.00 52 TRP A N 9
ATOM 10552 C CA . TRP A 1 52 ? 4.742 11.566 -1.936 1.00 0.00 52 TRP A CA 9
ATOM 10553 C C . TRP A 1 52 ? 5.877 11.155 -1.004 1.00 0.00 52 TRP A C 9
ATOM 10554 O O . TRP A 1 52 ? 6.056 9.973 -0.713 1.00 0.00 52 TRP A O 9
ATOM 10575 N N . PHE A 1 53 ? 6.641 12.138 -0.540 1.00 0.00 53 PHE A N 9
ATOM 10576 C CA . PHE A 1 53 ? 7.760 11.878 0.358 1.00 0.00 53 PHE A CA 9
ATOM 10577 C C . PHE A 1 53 ? 7.289 11.161 1.620 1.00 0.00 53 PHE A C 9
ATOM 10578 O O . PHE A 1 53 ? 8.083 10.547 2.332 1.00 0.00 53 PHE A O 9
ATOM 10595 N N . LYS A 1 54 ? 5.991 11.243 1.890 1.00 0.00 54 LYS A N 9
ATOM 10596 C CA . LYS A 1 54 ? 5.411 10.602 3.064 1.00 0.00 54 LYS A CA 9
ATOM 10597 C C . LYS A 1 54 ? 5.009 9.164 2.756 1.00 0.00 54 LYS A C 9
ATOM 10598 O O . LYS A 1 54 ? 4.781 8.365 3.664 1.00 0.00 54 LYS A O 9
ATOM 10617 N N . ASN A 1 55 ? 4.924 8.840 1.470 1.00 0.00 55 ASN A N 9
ATOM 10618 C CA . ASN A 1 55 ? 4.550 7.497 1.042 1.00 0.00 55 ASN A CA 9
ATOM 10619 C C . ASN A 1 55 ? 5.201 6.442 1.932 1.00 0.00 55 ASN A C 9
ATOM 10620 O O . ASN A 1 55 ? 4.528 5.782 2.723 1.00 0.00 55 ASN A O 9
ATOM 10631 N N . ARG A 1 56 ? 6.514 6.290 1.796 1.00 0.00 56 ARG A N 9
ATOM 10632 C CA . ARG A 1 56 ? 7.256 5.315 2.586 1.00 0.00 56 ARG A CA 9
ATOM 10633 C C . ARG A 1 56 ? 7.650 5.899 3.940 1.00 0.00 56 ARG A C 9
ATOM 10634 O O . ARG A 1 56 ? 7.598 5.214 4.961 1.00 0.00 56 ARG A O 9
ATOM 10655 N N . ARG A 1 57 ? 8.044 7.169 3.939 1.00 0.00 57 ARG A N 9
ATOM 10656 C CA . ARG A 1 57 ? 8.448 7.844 5.166 1.00 0.00 57 ARG A CA 9
ATOM 10657 C C . ARG A 1 57 ? 7.410 7.641 6.265 1.00 0.00 57 ARG A C 9
ATOM 10658 O O . ARG A 1 57 ? 7.739 7.646 7.451 1.00 0.00 57 ARG A O 9
ATOM 10679 N N . ALA A 1 58 ? 6.156 7.464 5.863 1.00 0.00 58 ALA A N 9
ATOM 10680 C CA . ALA A 1 58 ? 5.071 7.258 6.813 1.00 0.00 58 ALA A CA 9
ATOM 10681 C C . ALA A 1 58 ? 4.895 5.777 7.133 1.00 0.00 58 ALA A C 9
ATOM 10682 O O . ALA A 1 58 ? 4.536 5.411 8.253 1.00 0.00 58 ALA A O 9
ATOM 10689 N N . LYS A 1 59 ? 5.149 4.928 6.143 1.00 0.00 59 LYS A N 9
ATOM 10690 C CA . LYS A 1 59 ? 5.020 3.487 6.318 1.00 0.00 59 LYS A CA 9
ATOM 10691 C C . LYS A 1 59 ? 5.938 2.989 7.430 1.00 0.00 59 LYS A C 9
ATOM 10692 O O . LYS A 1 59 ? 5.719 1.919 7.997 1.00 0.00 59 LYS A O 9
ATOM 10711 N N . TYR A 1 60 ? 6.965 3.774 7.739 1.00 0.00 60 TYR A N 9
ATOM 10712 C CA . TYR A 1 60 ? 7.916 3.412 8.783 1.00 0.00 60 TYR A CA 9
ATOM 10713 C C . TYR A 1 60 ? 7.197 3.114 10.095 1.00 0.00 60 TYR A C 9
ATOM 10714 O O . TYR A 1 60 ? 7.702 2.371 10.937 1.00 0.00 60 TYR A O 9
ATOM 10732 N N . ARG A 1 61 ? 6.015 3.697 10.261 1.00 0.00 61 ARG A N 9
ATOM 10733 C CA . ARG A 1 61 ? 5.226 3.495 11.470 1.00 0.00 61 ARG A CA 9
ATOM 10734 C C . ARG A 1 61 ? 4.514 2.146 11.435 1.00 0.00 61 ARG A C 9
ATOM 10735 O O . ARG A 1 61 ? 4.293 1.522 12.473 1.00 0.00 61 ARG A O 9
ATOM 10756 N N . LEU A 1 62 ? 4.156 1.703 10.235 1.00 0.00 62 LEU A N 9
ATOM 10757 C CA . LEU A 1 62 ? 3.468 0.428 10.064 1.00 0.00 62 LEU A CA 9
ATOM 10758 C C . LEU A 1 62 ? 4.373 -0.736 10.457 1.00 0.00 62 LEU A C 9
ATOM 10759 O O . LEU A 1 62 ? 3.925 -1.701 11.076 1.00 0.00 62 LEU A O 9
ATOM 10775 N N . GLN A 1 63 ? 5.648 -0.637 10.094 1.00 0.00 63 GLN A N 9
ATOM 10776 C CA . GLN A 1 63 ? 6.615 -1.681 10.410 1.00 0.00 63 GLN A CA 9
ATOM 10777 C C . GLN A 1 63 ? 7.060 -1.588 11.866 1.00 0.00 63 GLN A C 9
ATOM 10778 O O . GLN A 1 63 ? 7.527 -2.568 12.445 1.00 0.00 63 GLN A O 9
ATOM 10792 N N . GLU A 1 64 ? 6.911 -0.404 12.451 1.00 0.00 64 GLU A N 9
ATOM 10793 C CA . GLU A 1 64 ? 7.299 -0.184 13.839 1.00 0.00 64 GLU A CA 9
ATOM 10794 C C . GLU A 1 64 ? 6.589 -1.168 14.765 1.00 0.00 64 GLU A C 9
ATOM 10795 O O . GLU A 1 64 ? 7.229 -1.946 15.472 1.00 0.00 64 GLU A O 9
ATOM 10807 N N . LYS A 1 65 ? 5.261 -1.126 14.756 1.00 0.00 65 LYS A N 9
ATOM 10808 C CA . LYS A 1 65 ? 4.462 -2.013 15.593 1.00 0.00 65 LYS A CA 9
ATOM 10809 C C . LYS A 1 65 ? 4.614 -3.464 15.148 1.00 0.00 65 LYS A C 9
ATOM 10810 O O . LYS A 1 65 ? 4.378 -4.389 15.925 1.00 0.00 65 LYS A O 9
ATOM 10829 N N . GLN A 1 66 ? 5.011 -3.656 13.894 1.00 0.00 66 GLN A N 9
ATOM 10830 C CA . GLN A 1 66 ? 5.195 -4.995 13.348 1.00 0.00 66 GLN A CA 9
ATOM 10831 C C . GLN A 1 66 ? 6.404 -5.679 13.978 1.00 0.00 66 GLN A C 9
ATOM 10832 O O . GLN A 1 66 ? 6.274 -6.714 14.631 1.00 0.00 66 GLN A O 9
ATOM 10846 N N . LYS A 1 67 ? 7.579 -5.093 13.778 1.00 0.00 67 LYS A N 9
ATOM 10847 C CA . LYS A 1 67 ? 8.813 -5.644 14.327 1.00 0.00 67 LYS A CA 9
ATOM 10848 C C . LYS A 1 67 ? 8.686 -5.870 15.830 1.00 0.00 67 LYS A C 9
ATOM 10849 O O . LYS A 1 67 ? 7.840 -5.279 16.501 1.00 0.00 67 LYS A O 9
ATOM 10868 N N . PRO A 1 68 ? 9.547 -6.743 16.373 1.00 0.00 68 PRO A N 9
ATOM 10869 C CA . PRO A 1 68 ? 9.552 -7.065 17.803 1.00 0.00 68 PRO A CA 9
ATOM 10870 C C . PRO A 1 68 ? 10.042 -5.901 18.657 1.00 0.00 68 PRO A C 9
ATOM 10871 O O . PRO A 1 68 ? 10.388 -6.078 19.825 1.00 0.00 68 PRO A O 9
ATOM 10882 N N . GLY A 1 1 ? 2.320 -0.378 0.158 1.00 0.00 1 GLY A N 10
ATOM 10883 C CA . GLY A 1 1 ? 2.965 -0.248 -1.136 1.00 0.00 1 GLY A CA 10
ATOM 10884 C C . GLY A 1 1 ? 3.191 1.199 -1.528 1.00 0.00 1 GLY A C 10
ATOM 10885 O O . GLY A 1 1 ? 2.864 2.124 -0.784 1.00 0.00 1 GLY A O 10
ATOM 10889 N N . PRO A 1 2 ? 3.764 1.410 -2.721 1.00 0.00 2 PRO A N 10
ATOM 10890 C CA . PRO A 1 2 ? 4.047 2.753 -3.237 1.00 0.00 2 PRO A CA 10
ATOM 10891 C C . PRO A 1 2 ? 2.777 3.513 -3.603 1.00 0.00 2 PRO A C 10
ATOM 10892 O O . PRO A 1 2 ? 2.423 3.619 -4.778 1.00 0.00 2 PRO A O 10
ATOM 10903 N N . ARG A 1 3 ? 2.096 4.040 -2.592 1.00 0.00 3 ARG A N 10
ATOM 10904 C CA . ARG A 1 3 ? 0.865 4.790 -2.808 1.00 0.00 3 ARG A CA 10
ATOM 10905 C C . ARG A 1 3 ? 0.412 5.474 -1.521 1.00 0.00 3 ARG A C 10
ATOM 10906 O O . ARG A 1 3 ? 0.083 4.813 -0.536 1.00 0.00 3 ARG A O 10
ATOM 10927 N N . LYS A 1 4 ? 0.397 6.803 -1.538 1.00 0.00 4 LYS A N 10
ATOM 10928 C CA . LYS A 1 4 ? -0.016 7.578 -0.374 1.00 0.00 4 LYS A CA 10
ATOM 10929 C C . LYS A 1 4 ? -1.496 7.937 -0.457 1.00 0.00 4 LYS A C 10
ATOM 10930 O O . LYS A 1 4 ? -2.204 7.929 0.550 1.00 0.00 4 LYS A O 10
ATOM 10949 N N . ASN A 1 5 ? -1.958 8.251 -1.663 1.00 0.00 5 ASN A N 10
ATOM 10950 C CA . ASN A 1 5 ? -3.354 8.612 -1.877 1.00 0.00 5 ASN A CA 10
ATOM 10951 C C . ASN A 1 5 ? -4.020 7.652 -2.858 1.00 0.00 5 ASN A C 10
ATOM 10952 O O . ASN A 1 5 ? -4.879 6.856 -2.478 1.00 0.00 5 ASN A O 10
ATOM 10963 N N . ARG A 1 6 ? -3.618 7.733 -4.122 1.00 0.00 6 ARG A N 10
ATOM 10964 C CA . ARG A 1 6 ? -4.175 6.873 -5.158 1.00 0.00 6 ARG A CA 10
ATOM 10965 C C . ARG A 1 6 ? -3.338 6.942 -6.432 1.00 0.00 6 ARG A C 10
ATOM 10966 O O . ARG A 1 6 ? -3.157 5.940 -7.123 1.00 0.00 6 ARG A O 10
ATOM 10987 N N . ARG A 1 7 ? -2.831 8.133 -6.736 1.00 0.00 7 ARG A N 10
ATOM 10988 C CA . ARG A 1 7 ? -2.015 8.334 -7.927 1.00 0.00 7 ARG A CA 10
ATOM 10989 C C . ARG A 1 7 ? -0.631 7.716 -7.749 1.00 0.00 7 ARG A C 10
ATOM 10990 O O . ARG A 1 7 ? -0.305 7.200 -6.681 1.00 0.00 7 ARG A O 10
ATOM 11011 N N . GLU A 1 8 ? 0.177 7.774 -8.803 1.00 0.00 8 GLU A N 10
ATOM 11012 C CA . GLU A 1 8 ? 1.525 7.219 -8.762 1.00 0.00 8 GLU A CA 10
ATOM 11013 C C . GLU A 1 8 ? 2.219 7.374 -10.112 1.00 0.00 8 GLU A C 10
ATOM 11014 O O . GLU A 1 8 ? 1.572 7.627 -11.128 1.00 0.00 8 GLU A O 10
ATOM 11026 N N . ARG A 1 9 ? 3.539 7.220 -10.114 1.00 0.00 9 ARG A N 10
ATOM 11027 C CA . ARG A 1 9 ? 4.321 7.344 -11.338 1.00 0.00 9 ARG A CA 10
ATOM 11028 C C . ARG A 1 9 ? 3.816 6.378 -12.406 1.00 0.00 9 ARG A C 10
ATOM 11029 O O . ARG A 1 9 ? 3.953 6.632 -13.603 1.00 0.00 9 ARG A O 10
ATOM 11050 N N . THR A 1 10 ? 3.232 5.268 -11.965 1.00 0.00 10 THR A N 10
ATOM 11051 C CA . THR A 1 10 ? 2.709 4.264 -12.882 1.00 0.00 10 THR A CA 10
ATOM 11052 C C . THR A 1 10 ? 2.012 3.139 -12.125 1.00 0.00 10 THR A C 10
ATOM 11053 O O . THR A 1 10 ? 1.798 3.228 -10.916 1.00 0.00 10 THR A O 10
ATOM 11064 N N . THR A 1 11 ? 1.660 2.077 -12.845 1.00 0.00 11 THR A N 10
ATOM 11065 C CA . THR A 1 11 ? 0.987 0.934 -12.241 1.00 0.00 11 THR A CA 10
ATOM 11066 C C . THR A 1 11 ? 1.697 0.487 -10.968 1.00 0.00 11 THR A C 10
ATOM 11067 O O . THR A 1 11 ? 1.080 0.375 -9.909 1.00 0.00 11 THR A O 10
ATOM 11078 N N . TYR A 1 12 ? 2.996 0.234 -11.079 1.00 0.00 12 TYR A N 10
ATOM 11079 C CA . TYR A 1 12 ? 3.789 -0.203 -9.936 1.00 0.00 12 TYR A CA 10
ATOM 11080 C C . TYR A 1 12 ? 5.280 -0.021 -10.207 1.00 0.00 12 TYR A C 10
ATOM 11081 O O . TYR A 1 12 ? 5.875 -0.763 -10.988 1.00 0.00 12 TYR A O 10
ATOM 11099 N N . SER A 1 13 ? 5.876 0.971 -9.554 1.00 0.00 13 SER A N 10
ATOM 11100 C CA . SER A 1 13 ? 7.297 1.254 -9.726 1.00 0.00 13 SER A CA 10
ATOM 11101 C C . SER A 1 13 ? 7.955 1.563 -8.384 1.00 0.00 13 SER A C 10
ATOM 11102 O O . SER A 1 13 ? 7.282 1.933 -7.422 1.00 0.00 13 SER A O 10
ATOM 11110 N N . ARG A 1 14 ? 9.273 1.408 -8.329 1.00 0.00 14 ARG A N 10
ATOM 11111 C CA . ARG A 1 14 ? 10.023 1.669 -7.107 1.00 0.00 14 ARG A CA 10
ATOM 11112 C C . ARG A 1 14 ? 10.283 3.163 -6.937 1.00 0.00 14 ARG A C 10
ATOM 11113 O O . ARG A 1 14 ? 10.599 3.627 -5.842 1.00 0.00 14 ARG A O 10
ATOM 11134 N N . GLN A 1 15 ? 10.147 3.910 -8.028 1.00 0.00 15 GLN A N 10
ATOM 11135 C CA . GLN A 1 15 ? 10.368 5.351 -7.999 1.00 0.00 15 GLN A CA 10
ATOM 11136 C C . GLN A 1 15 ? 9.616 5.994 -6.839 1.00 0.00 15 GLN A C 10
ATOM 11137 O O . GLN A 1 15 ? 10.189 6.759 -6.064 1.00 0.00 15 GLN A O 10
ATOM 11151 N N . GLN A 1 16 ? 8.330 5.678 -6.726 1.00 0.00 16 GLN A N 10
ATOM 11152 C CA . GLN A 1 16 ? 7.500 6.226 -5.660 1.00 0.00 16 GLN A CA 10
ATOM 11153 C C . GLN A 1 16 ? 8.118 5.953 -4.293 1.00 0.00 16 GLN A C 10
ATOM 11154 O O . GLN A 1 16 ? 7.993 6.761 -3.371 1.00 0.00 16 GLN A O 10
ATOM 11168 N N . LEU A 1 17 ? 8.784 4.811 -4.168 1.00 0.00 17 LEU A N 10
ATOM 11169 C CA . LEU A 1 17 ? 9.423 4.431 -2.913 1.00 0.00 17 LEU A CA 10
ATOM 11170 C C . LEU A 1 17 ? 10.856 4.950 -2.851 1.00 0.00 17 LEU A C 10
ATOM 11171 O O . LEU A 1 17 ? 11.495 4.911 -1.801 1.00 0.00 17 LEU A O 10
ATOM 11187 N N . GLU A 1 18 ? 11.352 5.438 -3.984 1.00 0.00 18 GLU A N 10
ATOM 11188 C CA . GLU A 1 18 ? 12.709 5.967 -4.057 1.00 0.00 18 GLU A CA 10
ATOM 11189 C C . GLU A 1 18 ? 12.808 7.313 -3.345 1.00 0.00 18 GLU A C 10
ATOM 11190 O O . GLU A 1 18 ? 13.779 7.583 -2.637 1.00 0.00 18 GLU A O 10
ATOM 11202 N N . ILE A 1 19 ? 11.796 8.153 -3.537 1.00 0.00 19 ILE A N 10
ATOM 11203 C CA . ILE A 1 19 ? 11.769 9.470 -2.914 1.00 0.00 19 ILE A CA 10
ATOM 11204 C C . ILE A 1 19 ? 12.190 9.394 -1.450 1.00 0.00 19 ILE A C 10
ATOM 11205 O O . ILE A 1 19 ? 12.887 10.276 -0.946 1.00 0.00 19 ILE A O 10
ATOM 11221 N N . LEU A 1 20 ? 11.765 8.334 -0.772 1.00 0.00 20 LEU A N 10
ATOM 11222 C CA . LEU A 1 20 ? 12.100 8.140 0.635 1.00 0.00 20 LEU A CA 10
ATOM 11223 C C . LEU A 1 20 ? 13.342 7.267 0.784 1.00 0.00 20 LEU A C 10
ATOM 11224 O O . LEU A 1 20 ? 14.362 7.708 1.311 1.00 0.00 20 LEU A O 10
ATOM 11240 N N . GLU A 1 21 ? 13.247 6.027 0.314 1.00 0.00 21 GLU A N 10
ATOM 11241 C CA . GLU A 1 21 ? 14.363 5.093 0.394 1.00 0.00 21 GLU A CA 10
ATOM 11242 C C . GLU A 1 21 ? 15.673 5.775 0.008 1.00 0.00 21 GLU A C 10
ATOM 11243 O O . GLU A 1 21 ? 16.746 5.396 0.476 1.00 0.00 21 GLU A O 10
ATOM 11255 N N . THR A 1 22 ? 15.576 6.785 -0.852 1.00 0.00 22 THR A N 10
ATOM 11256 C CA . THR A 1 22 ? 16.750 7.519 -1.304 1.00 0.00 22 THR A CA 10
ATOM 11257 C C . THR A 1 22 ? 17.013 8.734 -0.420 1.00 0.00 22 THR A C 10
ATOM 11258 O O . THR A 1 22 ? 18.120 8.916 0.089 1.00 0.00 22 THR A O 10
ATOM 11269 N N . LEU A 1 23 ? 15.990 9.561 -0.241 1.00 0.00 23 LEU A N 10
ATOM 11270 C CA . LEU A 1 23 ? 16.110 10.759 0.583 1.00 0.00 23 LEU A CA 10
ATOM 11271 C C . LEU A 1 23 ? 16.128 10.401 2.066 1.00 0.00 23 LEU A C 10
ATOM 11272 O O . LEU A 1 23 ? 17.129 10.607 2.753 1.00 0.00 23 LEU A O 10
ATOM 11288 N N . PHE A 1 24 ? 15.016 9.860 2.552 1.00 0.00 24 PHE A N 10
ATOM 11289 C CA . PHE A 1 24 ? 14.904 9.471 3.953 1.00 0.00 24 PHE A CA 10
ATOM 11290 C C . PHE A 1 24 ? 16.161 8.740 4.416 1.00 0.00 24 PHE A C 10
ATOM 11291 O O . PHE A 1 24 ? 16.598 8.896 5.556 1.00 0.00 24 PHE A O 10
ATOM 11308 N N . ASN A 1 25 ? 16.736 7.941 3.523 1.00 0.00 25 ASN A N 10
ATOM 11309 C CA . ASN A 1 25 ? 17.942 7.184 3.840 1.00 0.00 25 ASN A CA 10
ATOM 11310 C C . ASN A 1 25 ? 19.178 8.076 3.771 1.00 0.00 25 ASN A C 10
ATOM 11311 O O . ASN A 1 25 ? 20.042 8.023 4.645 1.00 0.00 25 ASN A O 10
ATOM 11322 N N . GLU A 1 26 ? 19.253 8.893 2.725 1.00 0.00 26 GLU A N 10
ATOM 11323 C CA . GLU A 1 26 ? 20.384 9.796 2.542 1.00 0.00 26 GLU A CA 10
ATOM 11324 C C . GLU A 1 26 ? 20.602 10.653 3.786 1.00 0.00 26 GLU A C 10
ATOM 11325 O O . GLU A 1 26 ? 21.726 10.790 4.271 1.00 0.00 26 GLU A O 10
ATOM 11337 N N . THR A 1 27 ? 19.519 11.229 4.298 1.00 0.00 27 THR A N 10
ATOM 11338 C CA . THR A 1 27 ? 19.592 12.074 5.484 1.00 0.00 27 THR A CA 10
ATOM 11339 C C . THR A 1 27 ? 18.204 12.533 5.917 1.00 0.00 27 THR A C 10
ATOM 11340 O O . THR A 1 27 ? 17.218 12.301 5.218 1.00 0.00 27 THR A O 10
ATOM 11351 N N . GLN A 1 28 ? 18.136 13.186 7.073 1.00 0.00 28 GLN A N 10
ATOM 11352 C CA . GLN A 1 28 ? 16.868 13.678 7.598 1.00 0.00 28 GLN A CA 10
ATOM 11353 C C . GLN A 1 28 ? 16.741 15.184 7.393 1.00 0.00 28 GLN A C 10
ATOM 11354 O O . GLN A 1 28 ? 16.288 15.906 8.281 1.00 0.00 28 GLN A O 10
ATOM 11368 N N . TYR A 1 29 ? 17.143 15.651 6.216 1.00 0.00 29 TYR A N 10
ATOM 11369 C CA . TYR A 1 29 ? 17.077 17.072 5.895 1.00 0.00 29 TYR A CA 10
ATOM 11370 C C . TYR A 1 29 ? 16.048 17.336 4.800 1.00 0.00 29 TYR A C 10
ATOM 11371 O O . TYR A 1 29 ? 16.384 17.539 3.633 1.00 0.00 29 TYR A O 10
ATOM 11389 N N . PRO A 1 30 ? 14.763 17.334 5.184 1.00 0.00 30 PRO A N 10
ATOM 11390 C CA . PRO A 1 30 ? 13.658 17.573 4.252 1.00 0.00 30 PRO A CA 10
ATOM 11391 C C . PRO A 1 30 ? 13.612 19.017 3.764 1.00 0.00 30 PRO A C 10
ATOM 11392 O O . PRO A 1 30 ? 12.803 19.816 4.236 1.00 0.00 30 PRO A O 10
ATOM 11403 N N . ASP A 1 31 ? 14.484 19.345 2.818 1.00 0.00 31 ASP A N 10
ATOM 11404 C CA . ASP A 1 31 ? 14.542 20.693 2.265 1.00 0.00 31 ASP A CA 10
ATOM 11405 C C . ASP A 1 31 ? 14.433 20.662 0.744 1.00 0.00 31 ASP A C 10
ATOM 11406 O O . ASP A 1 31 ? 14.383 19.592 0.136 1.00 0.00 31 ASP A O 10
ATOM 11415 N N . VAL A 1 32 ? 14.395 21.843 0.134 1.00 0.00 32 VAL A N 10
ATOM 11416 C CA . VAL A 1 32 ? 14.292 21.951 -1.316 1.00 0.00 32 VAL A CA 10
ATOM 11417 C C . VAL A 1 32 ? 15.365 21.116 -2.007 1.00 0.00 32 VAL A C 10
ATOM 11418 O O . VAL A 1 32 ? 15.085 20.398 -2.968 1.00 0.00 32 VAL A O 10
ATOM 11431 N N . PHE A 1 33 ? 16.594 21.215 -1.512 1.00 0.00 33 PHE A N 10
ATOM 11432 C CA . PHE A 1 33 ? 17.710 20.469 -2.082 1.00 0.00 33 PHE A CA 10
ATOM 11433 C C . PHE A 1 33 ? 17.410 18.973 -2.103 1.00 0.00 33 PHE A C 10
ATOM 11434 O O . PHE A 1 33 ? 17.971 18.228 -2.906 1.00 0.00 33 PHE A O 10
ATOM 11451 N N . ALA A 1 34 ? 16.521 18.541 -1.214 1.00 0.00 34 ALA A N 10
ATOM 11452 C CA . ALA A 1 34 ? 16.145 17.135 -1.131 1.00 0.00 34 ALA A CA 10
ATOM 11453 C C . ALA A 1 34 ? 15.001 16.815 -2.087 1.00 0.00 34 ALA A C 10
ATOM 11454 O O . ALA A 1 34 ? 15.165 16.037 -3.027 1.00 0.00 34 ALA A O 10
ATOM 11461 N N . ARG A 1 35 ? 13.844 17.420 -1.841 1.00 0.00 35 ARG A N 10
ATOM 11462 C CA . ARG A 1 35 ? 12.672 17.198 -2.680 1.00 0.00 35 ARG A CA 10
ATOM 11463 C C . ARG A 1 35 ? 12.988 17.492 -4.144 1.00 0.00 35 ARG A C 10
ATOM 11464 O O . ARG A 1 35 ? 12.638 16.715 -5.031 1.00 0.00 35 ARG A O 10
ATOM 11485 N N . GLU A 1 36 ? 13.649 18.619 -4.387 1.00 0.00 36 GLU A N 10
ATOM 11486 C CA . GLU A 1 36 ? 14.010 19.015 -5.743 1.00 0.00 36 GLU A CA 10
ATOM 11487 C C . GLU A 1 36 ? 14.934 17.983 -6.383 1.00 0.00 36 GLU A C 10
ATOM 11488 O O . GLU A 1 36 ? 14.966 17.837 -7.605 1.00 0.00 36 GLU A O 10
ATOM 11500 N N . ARG A 1 37 ? 15.684 17.270 -5.549 1.00 0.00 37 ARG A N 10
ATOM 11501 C CA . ARG A 1 37 ? 16.609 16.253 -6.033 1.00 0.00 37 ARG A CA 10
ATOM 11502 C C . ARG A 1 37 ? 15.859 14.996 -6.463 1.00 0.00 37 ARG A C 10
ATOM 11503 O O . ARG A 1 37 ? 15.882 14.616 -7.634 1.00 0.00 37 ARG A O 10
ATOM 11524 N N . VAL A 1 38 ? 15.195 14.353 -5.508 1.00 0.00 38 VAL A N 10
ATOM 11525 C CA . VAL A 1 38 ? 14.438 13.139 -5.787 1.00 0.00 38 VAL A CA 10
ATOM 11526 C C . VAL A 1 38 ? 13.424 13.368 -6.902 1.00 0.00 38 VAL A C 10
ATOM 11527 O O . VAL A 1 38 ? 13.014 12.430 -7.585 1.00 0.00 38 VAL A O 10
ATOM 11540 N N . ALA A 1 39 ? 13.022 14.622 -7.080 1.00 0.00 39 ALA A N 10
ATOM 11541 C CA . ALA A 1 39 ? 12.058 14.976 -8.114 1.00 0.00 39 ALA A CA 10
ATOM 11542 C C . ALA A 1 39 ? 12.546 14.542 -9.492 1.00 0.00 39 ALA A C 10
ATOM 11543 O O . ALA A 1 39 ? 11.747 14.231 -10.375 1.00 0.00 39 ALA A O 10
ATOM 11550 N N . ASP A 1 40 ? 13.863 14.524 -9.669 1.00 0.00 40 ASP A N 10
ATOM 11551 C CA . ASP A 1 40 ? 14.458 14.129 -10.940 1.00 0.00 40 ASP A CA 10
ATOM 11552 C C . ASP A 1 40 ? 14.605 12.613 -11.023 1.00 0.00 40 ASP A C 10
ATOM 11553 O O . ASP A 1 40 ? 14.798 12.057 -12.104 1.00 0.00 40 ASP A O 10
ATOM 11562 N N . GLN A 1 41 ? 14.514 11.951 -9.874 1.00 0.00 41 GLN A N 10
ATOM 11563 C CA . GLN A 1 41 ? 14.638 10.499 -9.817 1.00 0.00 41 GLN A CA 10
ATOM 11564 C C . GLN A 1 41 ? 13.353 9.824 -10.284 1.00 0.00 41 GLN A C 10
ATOM 11565 O O . GLN A 1 41 ? 13.379 8.958 -11.159 1.00 0.00 41 GLN A O 10
ATOM 11579 N N . ILE A 1 42 ? 12.232 10.224 -9.695 1.00 0.00 42 ILE A N 10
ATOM 11580 C CA . ILE A 1 42 ? 10.937 9.658 -10.051 1.00 0.00 42 ILE A CA 10
ATOM 11581 C C . ILE A 1 42 ? 10.284 10.448 -11.180 1.00 0.00 42 ILE A C 10
ATOM 11582 O O . ILE A 1 42 ? 9.250 10.046 -11.714 1.00 0.00 42 ILE A O 10
ATOM 11598 N N . ARG A 1 43 ? 10.895 11.572 -11.539 1.00 0.00 43 ARG A N 10
ATOM 11599 C CA . ARG A 1 43 ? 10.373 12.418 -12.606 1.00 0.00 43 ARG A CA 10
ATOM 11600 C C . ARG A 1 43 ? 9.081 13.105 -12.172 1.00 0.00 43 ARG A C 10
ATOM 11601 O O . ARG A 1 43 ? 8.043 12.964 -12.819 1.00 0.00 43 ARG A O 10
ATOM 11622 N N . LEU A 1 44 ? 9.153 13.847 -11.072 1.00 0.00 44 LEU A N 10
ATOM 11623 C CA . LEU A 1 44 ? 7.989 14.556 -10.550 1.00 0.00 44 LEU A CA 10
ATOM 11624 C C . LEU A 1 44 ? 8.372 15.953 -10.073 1.00 0.00 44 LEU A C 10
ATOM 11625 O O . LEU A 1 44 ? 9.551 16.255 -9.891 1.00 0.00 44 LEU A O 10
ATOM 11641 N N . GLN A 1 45 ? 7.367 16.800 -9.872 1.00 0.00 45 GLN A N 10
ATOM 11642 C CA . GLN A 1 45 ? 7.599 18.164 -9.414 1.00 0.00 45 GLN A CA 10
ATOM 11643 C C . GLN A 1 45 ? 8.351 18.173 -8.087 1.00 0.00 45 GLN A C 10
ATOM 11644 O O . GLN A 1 45 ? 8.203 17.262 -7.274 1.00 0.00 45 GLN A O 10
ATOM 11658 N N . GLU A 1 46 ? 9.157 19.209 -7.876 1.00 0.00 46 GLU A N 10
ATOM 11659 C CA . GLU A 1 46 ? 9.933 19.335 -6.648 1.00 0.00 46 GLU A CA 10
ATOM 11660 C C . GLU A 1 46 ? 9.021 19.597 -5.453 1.00 0.00 46 GLU A C 10
ATOM 11661 O O . GLU A 1 46 ? 9.188 19.003 -4.388 1.00 0.00 46 GLU A O 10
ATOM 11673 N N . SER A 1 47 ? 8.056 20.493 -5.638 1.00 0.00 47 SER A N 10
ATOM 11674 C CA . SER A 1 47 ? 7.120 20.838 -4.575 1.00 0.00 47 SER A CA 10
ATOM 11675 C C . SER A 1 47 ? 6.043 19.767 -4.429 1.00 0.00 47 SER A C 10
ATOM 11676 O O . SER A 1 47 ? 5.410 19.646 -3.380 1.00 0.00 47 SER A O 10
ATOM 11684 N N . ARG A 1 48 ? 5.842 18.991 -5.489 1.00 0.00 48 ARG A N 10
ATOM 11685 C CA . ARG A 1 48 ? 4.842 17.930 -5.481 1.00 0.00 48 ARG A CA 10
ATOM 11686 C C . ARG A 1 48 ? 5.381 16.681 -4.791 1.00 0.00 48 ARG A C 10
ATOM 11687 O O . ARG A 1 48 ? 4.702 16.078 -3.959 1.00 0.00 48 ARG A O 10
ATOM 11708 N N . ILE A 1 49 ? 6.603 16.297 -5.143 1.00 0.00 49 ILE A N 10
ATOM 11709 C CA . ILE A 1 49 ? 7.232 15.120 -4.556 1.00 0.00 49 ILE A CA 10
ATOM 11710 C C . ILE A 1 49 ? 7.220 15.191 -3.033 1.00 0.00 49 ILE A C 10
ATOM 11711 O O . ILE A 1 49 ? 7.301 14.168 -2.354 1.00 0.00 49 ILE A O 10
ATOM 11727 N N . GLN A 1 50 ? 7.116 16.406 -2.504 1.00 0.00 50 GLN A N 10
ATOM 11728 C CA . GLN A 1 50 ? 7.091 16.609 -1.060 1.00 0.00 50 GLN A CA 10
ATOM 11729 C C . GLN A 1 50 ? 5.964 15.808 -0.416 1.00 0.00 50 GLN A C 10
ATOM 11730 O O . GLN A 1 50 ? 6.154 15.173 0.620 1.00 0.00 50 GLN A O 10
ATOM 11744 N N . VAL A 1 51 ? 4.790 15.844 -1.038 1.00 0.00 51 VAL A N 10
ATOM 11745 C CA . VAL A 1 51 ? 3.632 15.121 -0.526 1.00 0.00 51 VAL A CA 10
ATOM 11746 C C . VAL A 1 51 ? 3.839 13.613 -0.621 1.00 0.00 51 VAL A C 10
ATOM 11747 O O . VAL A 1 51 ? 3.276 12.849 0.162 1.00 0.00 51 VAL A O 10
ATOM 11760 N N . TRP A 1 52 ? 4.651 13.193 -1.585 1.00 0.00 52 TRP A N 10
ATOM 11761 C CA . TRP A 1 52 ? 4.933 11.776 -1.782 1.00 0.00 52 TRP A CA 10
ATOM 11762 C C . TRP A 1 52 ? 6.053 11.310 -0.858 1.00 0.00 52 TRP A C 10
ATOM 11763 O O . TRP A 1 52 ? 6.207 10.115 -0.608 1.00 0.00 52 TRP A O 10
ATOM 11784 N N . PHE A 1 53 ? 6.832 12.261 -0.353 1.00 0.00 53 PHE A N 10
ATOM 11785 C CA . PHE A 1 53 ? 7.938 11.947 0.543 1.00 0.00 53 PHE A CA 10
ATOM 11786 C C . PHE A 1 53 ? 7.442 11.210 1.783 1.00 0.00 53 PHE A C 10
ATOM 11787 O O . PHE A 1 53 ? 8.218 10.568 2.491 1.00 0.00 53 PHE A O 10
ATOM 11804 N N . LYS A 1 54 ? 6.142 11.308 2.041 1.00 0.00 54 LYS A N 10
ATOM 11805 C CA . LYS A 1 54 ? 5.538 10.651 3.194 1.00 0.00 54 LYS A CA 10
ATOM 11806 C C . LYS A 1 54 ? 5.143 9.216 2.859 1.00 0.00 54 LYS A C 10
ATOM 11807 O O . LYS A 1 54 ? 4.898 8.405 3.750 1.00 0.00 54 LYS A O 10
ATOM 11826 N N . ASN A 1 55 ? 5.084 8.911 1.566 1.00 0.00 55 ASN A N 10
ATOM 11827 C CA . ASN A 1 55 ? 4.720 7.573 1.113 1.00 0.00 55 ASN A CA 10
ATOM 11828 C C . ASN A 1 55 ? 5.348 6.506 2.004 1.00 0.00 55 ASN A C 10
ATOM 11829 O O . ASN A 1 55 ? 4.656 5.835 2.769 1.00 0.00 55 ASN A O 10
ATOM 11840 N N . ARG A 1 56 ? 6.665 6.357 1.901 1.00 0.00 56 ARG A N 10
ATOM 11841 C CA . ARG A 1 56 ? 7.387 5.372 2.696 1.00 0.00 56 ARG A CA 10
ATOM 11842 C C . ARG A 1 56 ? 7.770 5.948 4.057 1.00 0.00 56 ARG A C 10
ATOM 11843 O O . ARG A 1 56 ? 7.697 5.260 5.076 1.00 0.00 56 ARG A O 10
ATOM 11864 N N . ARG A 1 57 ? 8.180 7.212 4.065 1.00 0.00 57 ARG A N 10
ATOM 11865 C CA . ARG A 1 57 ? 8.576 7.879 5.299 1.00 0.00 57 ARG A CA 10
ATOM 11866 C C . ARG A 1 57 ? 7.520 7.687 6.384 1.00 0.00 57 ARG A C 10
ATOM 11867 O O . ARG A 1 57 ? 7.836 7.647 7.572 1.00 0.00 57 ARG A O 10
ATOM 11888 N N . ALA A 1 58 ? 6.264 7.571 5.966 1.00 0.00 58 ALA A N 10
ATOM 11889 C CA . ALA A 1 58 ? 5.161 7.382 6.901 1.00 0.00 58 ALA A CA 10
ATOM 11890 C C . ALA A 1 58 ? 4.932 5.902 7.187 1.00 0.00 58 ALA A C 10
ATOM 11891 O O . ALA A 1 58 ? 4.521 5.528 8.286 1.00 0.00 58 ALA A O 10
ATOM 11898 N N . LYS A 1 59 ? 5.199 5.063 6.192 1.00 0.00 59 LYS A N 10
ATOM 11899 C CA . LYS A 1 59 ? 5.023 3.623 6.337 1.00 0.00 59 LYS A CA 10
ATOM 11900 C C . LYS A 1 59 ? 5.858 3.086 7.495 1.00 0.00 59 LYS A C 10
ATOM 11901 O O . LYS A 1 59 ? 5.572 2.018 8.036 1.00 0.00 59 LYS A O 10
ATOM 11920 N N . TYR A 1 60 ? 6.890 3.833 7.870 1.00 0.00 60 TYR A N 10
ATOM 11921 C CA . TYR A 1 60 ? 7.767 3.431 8.963 1.00 0.00 60 TYR A CA 10
ATOM 11922 C C . TYR A 1 60 ? 6.959 3.077 10.208 1.00 0.00 60 TYR A C 10
ATOM 11923 O O . TYR A 1 60 ? 7.376 2.249 11.018 1.00 0.00 60 TYR A O 10
ATOM 11941 N N . ARG A 1 61 ? 5.800 3.711 10.353 1.00 0.00 61 ARG A N 10
ATOM 11942 C CA . ARG A 1 61 ? 4.932 3.464 11.498 1.00 0.00 61 ARG A CA 10
ATOM 11943 C C . ARG A 1 61 ? 4.135 2.177 11.310 1.00 0.00 61 ARG A C 10
ATOM 11944 O O . ARG A 1 61 ? 3.867 1.454 12.270 1.00 0.00 61 ARG A O 10
ATOM 11965 N N . LEU A 1 62 ? 3.760 1.897 10.067 1.00 0.00 62 LEU A N 10
ATOM 11966 C CA . LEU A 1 62 ? 2.993 0.696 9.751 1.00 0.00 62 LEU A CA 10
ATOM 11967 C C . LEU A 1 62 ? 3.840 -0.557 9.942 1.00 0.00 62 LEU A C 10
ATOM 11968 O O . LEU A 1 62 ? 3.394 -1.533 10.544 1.00 0.00 62 LEU A O 10
ATOM 11984 N N . GLN A 1 63 ? 5.065 -0.521 9.427 1.00 0.00 63 GLN A N 10
ATOM 11985 C CA . GLN A 1 63 ? 5.975 -1.654 9.543 1.00 0.00 63 GLN A CA 10
ATOM 11986 C C . GLN A 1 63 ? 6.373 -1.888 10.996 1.00 0.00 63 GLN A C 10
ATOM 11987 O O . GLN A 1 63 ? 6.782 -2.987 11.369 1.00 0.00 63 GLN A O 10
ATOM 12001 N N . GLU A 1 64 ? 6.250 -0.846 11.813 1.00 0.00 64 GLU A N 10
ATOM 12002 C CA . GLU A 1 64 ? 6.598 -0.938 13.226 1.00 0.00 64 GLU A CA 10
ATOM 12003 C C . GLU A 1 64 ? 5.899 -2.125 13.882 1.00 0.00 64 GLU A C 10
ATOM 12004 O O . GLU A 1 64 ? 6.419 -2.724 14.824 1.00 0.00 64 GLU A O 10
ATOM 12016 N N . LYS A 1 65 ? 4.716 -2.459 13.378 1.00 0.00 65 LYS A N 10
ATOM 12017 C CA . LYS A 1 65 ? 3.943 -3.574 13.913 1.00 0.00 65 LYS A CA 10
ATOM 12018 C C . LYS A 1 65 ? 3.862 -4.714 12.902 1.00 0.00 65 LYS A C 10
ATOM 12019 O O . LYS A 1 65 ? 3.746 -5.881 13.278 1.00 0.00 65 LYS A O 10
ATOM 12038 N N . GLN A 1 66 ? 3.926 -4.368 11.621 1.00 0.00 66 GLN A N 10
ATOM 12039 C CA . GLN A 1 66 ? 3.860 -5.364 10.557 1.00 0.00 66 GLN A CA 10
ATOM 12040 C C . GLN A 1 66 ? 5.180 -6.117 10.434 1.00 0.00 66 GLN A C 10
ATOM 12041 O O . GLN A 1 66 ? 5.273 -7.292 10.791 1.00 0.00 66 GLN A O 10
ATOM 12055 N N . LYS A 1 67 ? 6.201 -5.434 9.927 1.00 0.00 67 LYS A N 10
ATOM 12056 C CA . LYS A 1 67 ? 7.517 -6.037 9.757 1.00 0.00 67 LYS A CA 10
ATOM 12057 C C . LYS A 1 67 ? 7.995 -6.676 11.057 1.00 0.00 67 LYS A C 10
ATOM 12058 O O . LYS A 1 67 ? 7.526 -6.347 12.148 1.00 0.00 67 LYS A O 10
ATOM 12077 N N . PRO A 1 68 ? 8.949 -7.611 10.942 1.00 0.00 68 PRO A N 10
ATOM 12078 C CA . PRO A 1 68 ? 9.512 -8.314 12.099 1.00 0.00 68 PRO A CA 10
ATOM 12079 C C . PRO A 1 68 ? 10.371 -7.404 12.969 1.00 0.00 68 PRO A C 10
ATOM 12080 O O . PRO A 1 68 ? 10.924 -6.413 12.492 1.00 0.00 68 PRO A O 10
ATOM 12091 N N . GLY A 1 1 ? 1.640 -0.267 0.023 1.00 0.00 1 GLY A N 11
ATOM 12092 C CA . GLY A 1 1 ? 2.202 -0.186 -1.313 1.00 0.00 1 GLY A CA 11
ATOM 12093 C C . GLY A 1 1 ? 2.690 1.207 -1.653 1.00 0.00 1 GLY A C 11
ATOM 12094 O O . GLY A 1 1 ? 2.463 2.166 -0.915 1.00 0.00 1 GLY A O 11
ATOM 12098 N N . PRO A 1 2 ? 3.381 1.334 -2.796 1.00 0.00 2 PRO A N 11
ATOM 12099 C CA . PRO A 1 2 ? 3.919 2.617 -3.259 1.00 0.00 2 PRO A CA 11
ATOM 12100 C C . PRO A 1 2 ? 2.822 3.580 -3.700 1.00 0.00 2 PRO A C 11
ATOM 12101 O O . PRO A 1 2 ? 2.584 3.759 -4.895 1.00 0.00 2 PRO A O 11
ATOM 12112 N N . ARG A 1 3 ? 2.157 4.197 -2.729 1.00 0.00 3 ARG A N 11
ATOM 12113 C CA . ARG A 1 3 ? 1.085 5.142 -3.019 1.00 0.00 3 ARG A CA 11
ATOM 12114 C C . ARG A 1 3 ? 0.541 5.758 -1.733 1.00 0.00 3 ARG A C 11
ATOM 12115 O O . ARG A 1 3 ? 0.328 5.062 -0.740 1.00 0.00 3 ARG A O 11
ATOM 12136 N N . LYS A 1 4 ? 0.320 7.068 -1.758 1.00 0.00 4 LYS A N 11
ATOM 12137 C CA . LYS A 1 4 ? -0.200 7.779 -0.596 1.00 0.00 4 LYS A CA 11
ATOM 12138 C C . LYS A 1 4 ? -1.567 8.385 -0.895 1.00 0.00 4 LYS A C 11
ATOM 12139 O O . LYS A 1 4 ? -2.295 8.777 0.015 1.00 0.00 4 LYS A O 11
ATOM 12158 N N . ASN A 1 5 ? -1.910 8.456 -2.177 1.00 0.00 5 ASN A N 11
ATOM 12159 C CA . ASN A 1 5 ? -3.191 9.014 -2.596 1.00 0.00 5 ASN A CA 11
ATOM 12160 C C . ASN A 1 5 ? -3.624 8.432 -3.939 1.00 0.00 5 ASN A C 11
ATOM 12161 O O . ASN A 1 5 ? -4.533 7.604 -4.003 1.00 0.00 5 ASN A O 11
ATOM 12172 N N . ARG A 1 6 ? -2.968 8.872 -5.007 1.00 0.00 6 ARG A N 11
ATOM 12173 C CA . ARG A 1 6 ? -3.286 8.396 -6.348 1.00 0.00 6 ARG A CA 11
ATOM 12174 C C . ARG A 1 6 ? -2.026 7.928 -7.071 1.00 0.00 6 ARG A C 11
ATOM 12175 O O . ARG A 1 6 ? -0.956 7.827 -6.472 1.00 0.00 6 ARG A O 11
ATOM 12196 N N . ARG A 1 7 ? -2.163 7.643 -8.362 1.00 0.00 7 ARG A N 11
ATOM 12197 C CA . ARG A 1 7 ? -1.037 7.184 -9.167 1.00 0.00 7 ARG A CA 11
ATOM 12198 C C . ARG A 1 7 ? -0.255 8.366 -9.733 1.00 0.00 7 ARG A C 11
ATOM 12199 O O . ARG A 1 7 ? -0.840 9.365 -10.152 1.00 0.00 7 ARG A O 11
ATOM 12220 N N . GLU A 1 8 ? 1.068 8.244 -9.742 1.00 0.00 8 GLU A N 11
ATOM 12221 C CA . GLU A 1 8 ? 1.929 9.303 -10.255 1.00 0.00 8 GLU A CA 11
ATOM 12222 C C . GLU A 1 8 ? 2.847 8.774 -11.353 1.00 0.00 8 GLU A C 11
ATOM 12223 O O . GLU A 1 8 ? 2.631 9.033 -12.537 1.00 0.00 8 GLU A O 11
ATOM 12235 N N . ARG A 1 9 ? 3.874 8.031 -10.951 1.00 0.00 9 ARG A N 11
ATOM 12236 C CA . ARG A 1 9 ? 4.826 7.467 -11.899 1.00 0.00 9 ARG A CA 11
ATOM 12237 C C . ARG A 1 9 ? 4.175 6.369 -12.735 1.00 0.00 9 ARG A C 11
ATOM 12238 O O . ARG A 1 9 ? 4.338 6.323 -13.955 1.00 0.00 9 ARG A O 11
ATOM 12259 N N . THR A 1 10 ? 3.437 5.485 -12.071 1.00 0.00 10 THR A N 11
ATOM 12260 C CA . THR A 1 10 ? 2.762 4.387 -12.752 1.00 0.00 10 THR A CA 11
ATOM 12261 C C . THR A 1 10 ? 1.916 3.574 -11.780 1.00 0.00 10 THR A C 11
ATOM 12262 O O . THR A 1 10 ? 1.771 3.937 -10.612 1.00 0.00 10 THR A O 11
ATOM 12273 N N . THR A 1 11 ? 1.359 2.469 -12.267 1.00 0.00 11 THR A N 11
ATOM 12274 C CA . THR A 1 11 ? 0.527 1.604 -11.441 1.00 0.00 11 THR A CA 11
ATOM 12275 C C . THR A 1 11 ? 1.220 1.268 -10.126 1.00 0.00 11 THR A C 11
ATOM 12276 O O . THR A 1 11 ? 0.673 1.501 -9.047 1.00 0.00 11 THR A O 11
ATOM 12287 N N . TYR A 1 12 ? 2.426 0.719 -10.221 1.00 0.00 12 TYR A N 11
ATOM 12288 C CA . TYR A 1 12 ? 3.193 0.349 -9.038 1.00 0.00 12 TYR A CA 11
ATOM 12289 C C . TYR A 1 12 ? 4.666 0.151 -9.383 1.00 0.00 12 TYR A C 11
ATOM 12290 O O . TYR A 1 12 ? 5.034 -0.818 -10.046 1.00 0.00 12 TYR A O 11
ATOM 12308 N N . SER A 1 13 ? 5.503 1.077 -8.928 1.00 0.00 13 SER A N 11
ATOM 12309 C CA . SER A 1 13 ? 6.936 1.008 -9.190 1.00 0.00 13 SER A CA 11
ATOM 12310 C C . SER A 1 13 ? 7.735 1.344 -7.935 1.00 0.00 13 SER A C 11
ATOM 12311 O O . SER A 1 13 ? 7.172 1.747 -6.917 1.00 0.00 13 SER A O 11
ATOM 12319 N N . ARG A 1 14 ? 9.051 1.174 -8.015 1.00 0.00 14 ARG A N 11
ATOM 12320 C CA . ARG A 1 14 ? 9.928 1.457 -6.886 1.00 0.00 14 ARG A CA 11
ATOM 12321 C C . ARG A 1 14 ? 10.213 2.953 -6.781 1.00 0.00 14 ARG A C 11
ATOM 12322 O O . ARG A 1 14 ? 10.616 3.444 -5.727 1.00 0.00 14 ARG A O 11
ATOM 12343 N N . GLN A 1 15 ? 10.001 3.669 -7.881 1.00 0.00 15 GLN A N 11
ATOM 12344 C CA . GLN A 1 15 ? 10.236 5.108 -7.912 1.00 0.00 15 GLN A CA 11
ATOM 12345 C C . GLN A 1 15 ? 9.531 5.800 -6.750 1.00 0.00 15 GLN A C 11
ATOM 12346 O O . GLN A 1 15 ? 10.144 6.568 -6.009 1.00 0.00 15 GLN A O 11
ATOM 12360 N N . GLN A 1 16 ? 8.240 5.522 -6.598 1.00 0.00 16 GLN A N 11
ATOM 12361 C CA . GLN A 1 16 ? 7.452 6.120 -5.527 1.00 0.00 16 GLN A CA 11
ATOM 12362 C C . GLN A 1 16 ? 8.085 5.844 -4.167 1.00 0.00 16 GLN A C 11
ATOM 12363 O O . GLN A 1 16 ? 7.963 6.646 -3.240 1.00 0.00 16 GLN A O 11
ATOM 12377 N N . LEU A 1 17 ? 8.760 4.706 -4.054 1.00 0.00 17 LEU A N 11
ATOM 12378 C CA . LEU A 1 17 ? 9.413 4.324 -2.806 1.00 0.00 17 LEU A CA 11
ATOM 12379 C C . LEU A 1 17 ? 10.846 4.844 -2.760 1.00 0.00 17 LEU A C 11
ATOM 12380 O O . LEU A 1 17 ? 11.497 4.805 -1.716 1.00 0.00 17 LEU A O 11
ATOM 12396 N N . GLU A 1 18 ? 11.330 5.331 -3.898 1.00 0.00 18 GLU A N 11
ATOM 12397 C CA . GLU A 1 18 ? 12.687 5.860 -3.986 1.00 0.00 18 GLU A CA 11
ATOM 12398 C C . GLU A 1 18 ? 12.791 7.210 -3.283 1.00 0.00 18 GLU A C 11
ATOM 12399 O O . GLU A 1 18 ? 13.774 7.489 -2.596 1.00 0.00 18 GLU A O 11
ATOM 12411 N N . ILE A 1 19 ? 11.771 8.043 -3.460 1.00 0.00 19 ILE A N 11
ATOM 12412 C CA . ILE A 1 19 ? 11.748 9.363 -2.842 1.00 0.00 19 ILE A CA 11
ATOM 12413 C C . ILE A 1 19 ? 12.193 9.297 -1.386 1.00 0.00 19 ILE A C 11
ATOM 12414 O O . ILE A 1 19 ? 12.903 10.179 -0.901 1.00 0.00 19 ILE A O 11
ATOM 12430 N N . LEU A 1 20 ? 11.774 8.244 -0.692 1.00 0.00 20 LEU A N 11
ATOM 12431 C CA . LEU A 1 20 ? 12.131 8.060 0.711 1.00 0.00 20 LEU A CA 11
ATOM 12432 C C . LEU A 1 20 ? 13.384 7.201 0.845 1.00 0.00 20 LEU A C 11
ATOM 12433 O O . LEU A 1 20 ? 14.407 7.656 1.357 1.00 0.00 20 LEU A O 11
ATOM 12449 N N . GLU A 1 21 ? 13.297 5.959 0.381 1.00 0.00 21 GLU A N 11
ATOM 12450 C CA . GLU A 1 21 ? 14.425 5.038 0.449 1.00 0.00 21 GLU A CA 11
ATOM 12451 C C . GLU A 1 21 ? 15.722 5.735 0.048 1.00 0.00 21 GLU A C 11
ATOM 12452 O O . GLU A 1 21 ? 16.804 5.371 0.508 1.00 0.00 21 GLU A O 11
ATOM 12464 N N . THR A 1 22 ? 15.604 6.739 -0.815 1.00 0.00 22 THR A N 11
ATOM 12465 C CA . THR A 1 22 ? 16.766 7.487 -1.280 1.00 0.00 22 THR A CA 11
ATOM 12466 C C . THR A 1 22 ? 17.019 8.709 -0.406 1.00 0.00 22 THR A C 11
ATOM 12467 O O . THR A 1 22 ? 18.127 8.907 0.096 1.00 0.00 22 THR A O 11
ATOM 12478 N N . LEU A 1 23 ? 15.988 9.526 -0.226 1.00 0.00 23 LEU A N 11
ATOM 12479 C CA . LEU A 1 23 ? 16.099 10.730 0.590 1.00 0.00 23 LEU A CA 11
ATOM 12480 C C . LEU A 1 23 ? 16.149 10.380 2.074 1.00 0.00 23 LEU A C 11
ATOM 12481 O O . LEU A 1 23 ? 17.157 10.608 2.743 1.00 0.00 23 LEU A O 11
ATOM 12497 N N . PHE A 1 24 ? 15.055 9.822 2.582 1.00 0.00 24 PHE A N 11
ATOM 12498 C CA . PHE A 1 24 ? 14.974 9.439 3.987 1.00 0.00 24 PHE A CA 11
ATOM 12499 C C . PHE A 1 24 ? 16.250 8.727 4.431 1.00 0.00 24 PHE A C 11
ATOM 12500 O O . PHE A 1 24 ? 16.690 8.874 5.570 1.00 0.00 24 PHE A O 11
ATOM 12517 N N . ASN A 1 25 ? 16.837 7.956 3.521 1.00 0.00 25 ASN A N 11
ATOM 12518 C CA . ASN A 1 25 ? 18.060 7.220 3.818 1.00 0.00 25 ASN A CA 11
ATOM 12519 C C . ASN A 1 25 ? 19.281 8.128 3.706 1.00 0.00 25 ASN A C 11
ATOM 12520 O O . ASN A 1 25 ? 20.178 8.085 4.547 1.00 0.00 25 ASN A O 11
ATOM 12531 N N . GLU A 1 26 ? 19.307 8.950 2.661 1.00 0.00 26 GLU A N 11
ATOM 12532 C CA . GLU A 1 26 ? 20.418 9.868 2.439 1.00 0.00 26 GLU A CA 11
ATOM 12533 C C . GLU A 1 26 ? 20.676 10.720 3.679 1.00 0.00 26 GLU A C 11
ATOM 12534 O O . GLU A 1 26 ? 21.816 10.866 4.121 1.00 0.00 26 GLU A O 11
ATOM 12546 N N . THR A 1 27 ? 19.607 11.282 4.236 1.00 0.00 27 THR A N 11
ATOM 12547 C CA . THR A 1 27 ? 19.716 12.121 5.422 1.00 0.00 27 THR A CA 11
ATOM 12548 C C . THR A 1 27 ? 18.341 12.560 5.913 1.00 0.00 27 THR A C 11
ATOM 12549 O O . THR A 1 27 ? 17.327 12.279 5.276 1.00 0.00 27 THR A O 11
ATOM 12560 N N . GLN A 1 28 ? 18.316 13.252 7.048 1.00 0.00 28 GLN A N 11
ATOM 12561 C CA . GLN A 1 28 ? 17.065 13.730 7.623 1.00 0.00 28 GLN A CA 11
ATOM 12562 C C . GLN A 1 28 ? 16.918 15.236 7.431 1.00 0.00 28 GLN A C 11
ATOM 12563 O O . GLN A 1 28 ? 16.483 15.948 8.336 1.00 0.00 28 GLN A O 11
ATOM 12577 N N . TYR A 1 29 ? 17.282 15.714 6.246 1.00 0.00 29 TYR A N 11
ATOM 12578 C CA . TYR A 1 29 ? 17.193 17.136 5.936 1.00 0.00 29 TYR A CA 11
ATOM 12579 C C . TYR A 1 29 ? 16.114 17.399 4.890 1.00 0.00 29 TYR A C 11
ATOM 12580 O O . TYR A 1 29 ? 16.393 17.579 3.705 1.00 0.00 29 TYR A O 11
ATOM 12598 N N . PRO A 1 30 ? 14.850 17.423 5.339 1.00 0.00 30 PRO A N 11
ATOM 12599 C CA . PRO A 1 30 ? 13.703 17.665 4.460 1.00 0.00 30 PRO A CA 11
ATOM 12600 C C . PRO A 1 30 ? 13.653 19.102 3.952 1.00 0.00 30 PRO A C 11
ATOM 12601 O O . PRO A 1 30 ? 12.897 19.926 4.466 1.00 0.00 30 PRO A O 11
ATOM 12612 N N . ASP A 1 31 ? 14.463 19.395 2.941 1.00 0.00 31 ASP A N 11
ATOM 12613 C CA . ASP A 1 31 ? 14.511 20.733 2.363 1.00 0.00 31 ASP A CA 11
ATOM 12614 C C . ASP A 1 31 ? 14.313 20.679 0.851 1.00 0.00 31 ASP A C 11
ATOM 12615 O O . ASP A 1 31 ? 14.267 19.601 0.259 1.00 0.00 31 ASP A O 11
ATOM 12624 N N . VAL A 1 32 ? 14.196 21.850 0.232 1.00 0.00 32 VAL A N 11
ATOM 12625 C CA . VAL A 1 32 ? 14.003 21.937 -1.210 1.00 0.00 32 VAL A CA 11
ATOM 12626 C C . VAL A 1 32 ? 15.073 21.146 -1.956 1.00 0.00 32 VAL A C 11
ATOM 12627 O O . VAL A 1 32 ? 14.788 20.485 -2.954 1.00 0.00 32 VAL A O 11
ATOM 12640 N N . PHE A 1 33 ? 16.305 21.219 -1.464 1.00 0.00 33 PHE A N 11
ATOM 12641 C CA . PHE A 1 33 ? 17.419 20.510 -2.084 1.00 0.00 33 PHE A CA 11
ATOM 12642 C C . PHE A 1 33 ? 17.149 19.009 -2.133 1.00 0.00 33 PHE A C 11
ATOM 12643 O O . PHE A 1 33 ? 17.711 18.293 -2.960 1.00 0.00 33 PHE A O 11
ATOM 12660 N N . ALA A 1 34 ? 16.284 18.540 -1.239 1.00 0.00 34 ALA A N 11
ATOM 12661 C CA . ALA A 1 34 ? 15.938 17.125 -1.180 1.00 0.00 34 ALA A CA 11
ATOM 12662 C C . ALA A 1 34 ? 14.786 16.802 -2.126 1.00 0.00 34 ALA A C 11
ATOM 12663 O O . ALA A 1 34 ? 14.950 16.045 -3.083 1.00 0.00 34 ALA A O 11
ATOM 12670 N N . ARG A 1 35 ? 13.621 17.380 -1.852 1.00 0.00 35 ARG A N 11
ATOM 12671 C CA . ARG A 1 35 ? 12.442 17.152 -2.678 1.00 0.00 35 ARG A CA 11
ATOM 12672 C C . ARG A 1 35 ? 12.735 17.466 -4.142 1.00 0.00 35 ARG A C 11
ATOM 12673 O O . ARG A 1 35 ? 12.368 16.703 -5.035 1.00 0.00 35 ARG A O 11
ATOM 12694 N N . GLU A 1 36 ? 13.397 18.594 -4.379 1.00 0.00 36 GLU A N 11
ATOM 12695 C CA . GLU A 1 36 ? 13.737 19.008 -5.735 1.00 0.00 36 GLU A CA 11
ATOM 12696 C C . GLU A 1 36 ? 14.686 18.008 -6.388 1.00 0.00 36 GLU A C 11
ATOM 12697 O O . GLU A 1 36 ? 14.749 17.904 -7.613 1.00 0.00 36 GLU A O 11
ATOM 12709 N N . ARG A 1 37 ? 15.423 17.274 -5.561 1.00 0.00 37 ARG A N 11
ATOM 12710 C CA . ARG A 1 37 ? 16.371 16.283 -6.056 1.00 0.00 37 ARG A CA 11
ATOM 12711 C C . ARG A 1 37 ? 15.652 15.002 -6.470 1.00 0.00 37 ARG A C 11
ATOM 12712 O O . ARG A 1 37 ? 15.663 14.621 -7.640 1.00 0.00 37 ARG A O 11
ATOM 12733 N N . VAL A 1 38 ? 15.027 14.341 -5.500 1.00 0.00 38 VAL A N 11
ATOM 12734 C CA . VAL A 1 38 ? 14.302 13.104 -5.763 1.00 0.00 38 VAL A CA 11
ATOM 12735 C C . VAL A 1 38 ? 13.277 13.293 -6.875 1.00 0.00 38 VAL A C 11
ATOM 12736 O O . VAL A 1 38 ? 12.894 12.337 -7.549 1.00 0.00 38 VAL A O 11
ATOM 12749 N N . ALA A 1 39 ? 12.836 14.533 -7.062 1.00 0.00 39 ALA A N 11
ATOM 12750 C CA . ALA A 1 39 ? 11.857 14.849 -8.094 1.00 0.00 39 ALA A CA 11
ATOM 12751 C C . ALA A 1 39 ? 12.350 14.413 -9.470 1.00 0.00 39 ALA A C 11
ATOM 12752 O O . ALA A 1 39 ? 11.554 14.088 -10.351 1.00 0.00 39 ALA A O 11
ATOM 12759 N N . ASP A 1 40 ? 13.666 14.408 -9.647 1.00 0.00 40 ASP A N 11
ATOM 12760 C CA . ASP A 1 40 ? 14.266 14.011 -10.917 1.00 0.00 40 ASP A CA 11
ATOM 12761 C C . ASP A 1 40 ? 14.441 12.498 -10.985 1.00 0.00 40 ASP A C 11
ATOM 12762 O O . ASP A 1 40 ? 14.657 11.937 -12.059 1.00 0.00 40 ASP A O 11
ATOM 12771 N N . GLN A 1 41 ? 14.349 11.844 -9.832 1.00 0.00 41 GLN A N 11
ATOM 12772 C CA . GLN A 1 41 ? 14.500 10.395 -9.761 1.00 0.00 41 GLN A CA 11
ATOM 12773 C C . GLN A 1 41 ? 13.223 9.692 -10.210 1.00 0.00 41 GLN A C 11
ATOM 12774 O O . GLN A 1 41 ? 13.257 8.813 -11.072 1.00 0.00 41 GLN A O 11
ATOM 12788 N N . ILE A 1 42 ? 12.099 10.085 -9.620 1.00 0.00 42 ILE A N 11
ATOM 12789 C CA . ILE A 1 42 ? 10.812 9.493 -9.960 1.00 0.00 42 ILE A CA 11
ATOM 12790 C C . ILE A 1 42 ? 10.134 10.262 -11.090 1.00 0.00 42 ILE A C 11
ATOM 12791 O O . ILE A 1 42 ? 9.097 9.843 -11.605 1.00 0.00 42 ILE A O 11
ATOM 12807 N N . ARG A 1 43 ? 10.728 11.388 -11.471 1.00 0.00 43 ARG A N 11
ATOM 12808 C CA . ARG A 1 43 ? 10.182 12.215 -12.540 1.00 0.00 43 ARG A CA 11
ATOM 12809 C C . ARG A 1 43 ? 8.883 12.884 -12.100 1.00 0.00 43 ARG A C 11
ATOM 12810 O O . ARG A 1 43 ? 7.836 12.703 -12.723 1.00 0.00 43 ARG A O 11
ATOM 12831 N N . LEU A 1 44 ? 8.957 13.658 -11.022 1.00 0.00 44 LEU A N 11
ATOM 12832 C CA . LEU A 1 44 ? 7.787 14.354 -10.498 1.00 0.00 44 LEU A CA 11
ATOM 12833 C C . LEU A 1 44 ? 8.151 15.763 -10.042 1.00 0.00 44 LEU A C 11
ATOM 12834 O O . LEU A 1 44 ? 9.327 16.090 -9.886 1.00 0.00 44 LEU A O 11
ATOM 12850 N N . GLN A 1 45 ? 7.134 16.591 -9.827 1.00 0.00 45 GLN A N 11
ATOM 12851 C CA . GLN A 1 45 ? 7.348 17.965 -9.388 1.00 0.00 45 GLN A CA 11
ATOM 12852 C C . GLN A 1 45 ? 8.156 18.003 -8.095 1.00 0.00 45 GLN A C 11
ATOM 12853 O O . GLN A 1 45 ? 8.104 17.072 -7.292 1.00 0.00 45 GLN A O 11
ATOM 12867 N N . GLU A 1 46 ? 8.904 19.085 -7.902 1.00 0.00 46 GLU A N 11
ATOM 12868 C CA . GLU A 1 46 ? 9.724 19.243 -6.707 1.00 0.00 46 GLU A CA 11
ATOM 12869 C C . GLU A 1 46 ? 8.853 19.463 -5.474 1.00 0.00 46 GLU A C 11
ATOM 12870 O O . GLU A 1 46 ? 9.089 18.872 -4.420 1.00 0.00 46 GLU A O 11
ATOM 12882 N N . SER A 1 47 ? 7.845 20.317 -5.614 1.00 0.00 47 SER A N 11
ATOM 12883 C CA . SER A 1 47 ? 6.940 20.619 -4.511 1.00 0.00 47 SER A CA 11
ATOM 12884 C C . SER A 1 47 ? 5.875 19.535 -4.369 1.00 0.00 47 SER A C 11
ATOM 12885 O O . SER A 1 47 ? 5.274 19.376 -3.306 1.00 0.00 47 SER A O 11
ATOM 12893 N N . ARG A 1 48 ? 5.648 18.793 -5.447 1.00 0.00 48 ARG A N 11
ATOM 12894 C CA . ARG A 1 48 ? 4.656 17.725 -5.445 1.00 0.00 48 ARG A CA 11
ATOM 12895 C C . ARG A 1 48 ? 5.205 16.475 -4.763 1.00 0.00 48 ARG A C 11
ATOM 12896 O O . ARG A 1 48 ? 4.537 15.869 -3.925 1.00 0.00 48 ARG A O 11
ATOM 12917 N N . ILE A 1 49 ? 6.424 16.095 -5.129 1.00 0.00 49 ILE A N 11
ATOM 12918 C CA . ILE A 1 49 ? 7.062 14.918 -4.553 1.00 0.00 49 ILE A CA 11
ATOM 12919 C C . ILE A 1 49 ? 7.018 14.959 -3.029 1.00 0.00 49 ILE A C 11
ATOM 12920 O O . ILE A 1 49 ? 7.052 13.920 -2.370 1.00 0.00 49 ILE A O 11
ATOM 12936 N N . GLN A 1 50 ? 6.939 16.165 -2.477 1.00 0.00 50 GLN A N 11
ATOM 12937 C CA . GLN A 1 50 ? 6.888 16.341 -1.031 1.00 0.00 50 GLN A CA 11
ATOM 12938 C C . GLN A 1 50 ? 5.768 15.505 -0.420 1.00 0.00 50 GLN A C 11
ATOM 12939 O O . GLN A 1 50 ? 5.936 14.904 0.641 1.00 0.00 50 GLN A O 11
ATOM 12953 N N . VAL A 1 51 ? 4.624 15.471 -1.097 1.00 0.00 51 VAL A N 11
ATOM 12954 C CA . VAL A 1 51 ? 3.477 14.708 -0.621 1.00 0.00 51 VAL A CA 11
ATOM 12955 C C . VAL A 1 51 ? 3.764 13.211 -0.644 1.00 0.00 51 VAL A C 11
ATOM 12956 O O . VAL A 1 51 ? 3.244 12.456 0.178 1.00 0.00 51 VAL A O 11
ATOM 12969 N N . TRP A 1 52 ? 4.596 12.789 -1.588 1.00 0.00 52 TRP A N 11
ATOM 12970 C CA . TRP A 1 52 ? 4.954 11.381 -1.718 1.00 0.00 52 TRP A CA 11
ATOM 12971 C C . TRP A 1 52 ? 6.086 11.017 -0.763 1.00 0.00 52 TRP A C 11
ATOM 12972 O O . TRP A 1 52 ? 6.297 9.844 -0.454 1.00 0.00 52 TRP A O 11
ATOM 12993 N N . PHE A 1 53 ? 6.812 12.029 -0.299 1.00 0.00 53 PHE A N 11
ATOM 12994 C CA . PHE A 1 53 ? 7.923 11.814 0.620 1.00 0.00 53 PHE A CA 11
ATOM 12995 C C . PHE A 1 53 ? 7.454 11.096 1.882 1.00 0.00 53 PHE A C 11
ATOM 12996 O O . PHE A 1 53 ? 8.254 10.504 2.607 1.00 0.00 53 PHE A O 11
ATOM 13013 N N . LYS A 1 54 ? 6.152 11.152 2.138 1.00 0.00 54 LYS A N 11
ATOM 13014 C CA . LYS A 1 54 ? 5.574 10.507 3.311 1.00 0.00 54 LYS A CA 11
ATOM 13015 C C . LYS A 1 54 ? 5.197 9.061 3.007 1.00 0.00 54 LYS A C 11
ATOM 13016 O O . LYS A 1 54 ? 4.983 8.261 3.916 1.00 0.00 54 LYS A O 11
ATOM 13035 N N . ASN A 1 55 ? 5.120 8.732 1.721 1.00 0.00 55 ASN A N 11
ATOM 13036 C CA . ASN A 1 55 ? 4.770 7.381 1.297 1.00 0.00 55 ASN A CA 11
ATOM 13037 C C . ASN A 1 55 ? 5.433 6.341 2.195 1.00 0.00 55 ASN A C 11
ATOM 13038 O O . ASN A 1 55 ? 4.765 5.668 2.980 1.00 0.00 55 ASN A O 11
ATOM 13049 N N . ARG A 1 56 ? 6.750 6.216 2.073 1.00 0.00 56 ARG A N 11
ATOM 13050 C CA . ARG A 1 56 ? 7.504 5.257 2.872 1.00 0.00 56 ARG A CA 11
ATOM 13051 C C . ARG A 1 56 ? 7.891 5.859 4.220 1.00 0.00 56 ARG A C 11
ATOM 13052 O O . ARG A 1 56 ? 7.834 5.187 5.250 1.00 0.00 56 ARG A O 11
ATOM 13073 N N . ARG A 1 57 ? 8.286 7.128 4.204 1.00 0.00 57 ARG A N 11
ATOM 13074 C CA . ARG A 1 57 ? 8.685 7.819 5.424 1.00 0.00 57 ARG A CA 11
ATOM 13075 C C . ARG A 1 57 ? 7.647 7.620 6.525 1.00 0.00 57 ARG A C 11
ATOM 13076 O O . ARG A 1 57 ? 7.981 7.602 7.710 1.00 0.00 57 ARG A O 11
ATOM 13097 N N . ALA A 1 58 ? 6.389 7.472 6.126 1.00 0.00 58 ALA A N 11
ATOM 13098 C CA . ALA A 1 58 ? 5.303 7.274 7.078 1.00 0.00 58 ALA A CA 11
ATOM 13099 C C . ALA A 1 58 ? 5.109 5.793 7.388 1.00 0.00 58 ALA A C 11
ATOM 13100 O O . ALA A 1 58 ? 4.743 5.425 8.504 1.00 0.00 58 ALA A O 11
ATOM 13107 N N . LYS A 1 59 ? 5.355 4.948 6.393 1.00 0.00 59 LYS A N 11
ATOM 13108 C CA . LYS A 1 59 ? 5.208 3.507 6.558 1.00 0.00 59 LYS A CA 11
ATOM 13109 C C . LYS A 1 59 ? 6.078 2.999 7.704 1.00 0.00 59 LYS A C 11
ATOM 13110 O O . LYS A 1 59 ? 5.826 1.930 8.261 1.00 0.00 59 LYS A O 11
ATOM 13129 N N . TYR A 1 60 ? 7.100 3.773 8.053 1.00 0.00 60 TYR A N 11
ATOM 13130 C CA . TYR A 1 60 ? 8.007 3.401 9.132 1.00 0.00 60 TYR A CA 11
ATOM 13131 C C . TYR A 1 60 ? 7.231 3.032 10.393 1.00 0.00 60 TYR A C 11
ATOM 13132 O O . TYR A 1 60 ? 7.682 2.216 11.196 1.00 0.00 60 TYR A O 11
ATOM 13150 N N . ARG A 1 61 ? 6.060 3.639 10.558 1.00 0.00 61 ARG A N 11
ATOM 13151 C CA . ARG A 1 61 ? 5.221 3.376 11.721 1.00 0.00 61 ARG A CA 11
ATOM 13152 C C . ARG A 1 61 ? 4.391 2.112 11.517 1.00 0.00 61 ARG A C 11
ATOM 13153 O O . ARG A 1 61 ? 4.113 1.379 12.467 1.00 0.00 61 ARG A O 11
ATOM 13174 N N . LEU A 1 62 ? 4.000 1.861 10.273 1.00 0.00 62 LEU A N 11
ATOM 13175 C CA . LEU A 1 62 ? 3.201 0.686 9.944 1.00 0.00 62 LEU A CA 11
ATOM 13176 C C . LEU A 1 62 ? 4.042 -0.584 10.028 1.00 0.00 62 LEU A C 11
ATOM 13177 O O . LEU A 1 62 ? 3.571 -1.621 10.497 1.00 0.00 62 LEU A O 11
ATOM 13193 N N . GLN A 1 63 ? 5.288 -0.495 9.575 1.00 0.00 63 GLN A N 11
ATOM 13194 C CA . GLN A 1 63 ? 6.194 -1.637 9.601 1.00 0.00 63 GLN A CA 11
ATOM 13195 C C . GLN A 1 63 ? 6.654 -1.934 11.024 1.00 0.00 63 GLN A C 11
ATOM 13196 O O . GLN A 1 63 ? 6.994 -3.070 11.352 1.00 0.00 63 GLN A O 11
ATOM 13210 N N . GLU A 1 64 ? 6.662 -0.905 11.866 1.00 0.00 64 GLU A N 11
ATOM 13211 C CA . GLU A 1 64 ? 7.082 -1.057 13.254 1.00 0.00 64 GLU A CA 11
ATOM 13212 C C . GLU A 1 64 ? 6.191 -2.057 13.985 1.00 0.00 64 GLU A C 11
ATOM 13213 O O . GLU A 1 64 ? 6.667 -3.067 14.503 1.00 0.00 64 GLU A O 11
ATOM 13225 N N . LYS A 1 65 ? 4.895 -1.768 14.023 1.00 0.00 65 LYS A N 11
ATOM 13226 C CA . LYS A 1 65 ? 3.935 -2.640 14.690 1.00 0.00 65 LYS A CA 11
ATOM 13227 C C . LYS A 1 65 ? 3.837 -3.985 13.978 1.00 0.00 65 LYS A C 11
ATOM 13228 O O . LYS A 1 65 ? 3.698 -5.027 14.618 1.00 0.00 65 LYS A O 11
ATOM 13247 N N . GLN A 1 66 ? 3.912 -3.955 12.651 1.00 0.00 66 GLN A N 11
ATOM 13248 C CA . GLN A 1 66 ? 3.833 -5.173 11.854 1.00 0.00 66 GLN A CA 11
ATOM 13249 C C . GLN A 1 66 ? 5.014 -6.093 12.146 1.00 0.00 66 GLN A C 11
ATOM 13250 O O . GLN A 1 66 ? 4.857 -7.143 12.770 1.00 0.00 66 GLN A O 11
ATOM 13264 N N . LYS A 1 67 ? 6.196 -5.692 11.691 1.00 0.00 67 LYS A N 11
ATOM 13265 C CA . LYS A 1 67 ? 7.405 -6.480 11.904 1.00 0.00 67 LYS A CA 11
ATOM 13266 C C . LYS A 1 67 ? 7.827 -6.443 13.369 1.00 0.00 67 LYS A C 11
ATOM 13267 O O . LYS A 1 67 ? 7.425 -5.566 14.135 1.00 0.00 67 LYS A O 11
ATOM 13286 N N . PRO A 1 68 ? 8.658 -7.416 13.771 1.00 0.00 68 PRO A N 11
ATOM 13287 C CA . PRO A 1 68 ? 9.155 -7.515 15.147 1.00 0.00 68 PRO A CA 11
ATOM 13288 C C . PRO A 1 68 ? 10.136 -6.400 15.491 1.00 0.00 68 PRO A C 11
ATOM 13289 O O . PRO A 1 68 ? 11.015 -6.573 16.335 1.00 0.00 68 PRO A O 11
ATOM 13300 N N . GLY A 1 1 ? 3.684 -1.131 -0.581 1.00 0.00 1 GLY A N 12
ATOM 13301 C CA . GLY A 1 1 ? 2.554 -0.318 -0.991 1.00 0.00 1 GLY A CA 12
ATOM 13302 C C . GLY A 1 1 ? 2.973 1.050 -1.490 1.00 0.00 1 GLY A C 12
ATOM 13303 O O . GLY A 1 1 ? 2.682 2.075 -0.873 1.00 0.00 1 GLY A O 12
ATOM 13307 N N . PRO A 1 2 ? 3.675 1.078 -2.632 1.00 0.00 2 PRO A N 12
ATOM 13308 C CA . PRO A 1 2 ? 4.152 2.325 -3.238 1.00 0.00 2 PRO A CA 12
ATOM 13309 C C . PRO A 1 2 ? 3.013 3.167 -3.803 1.00 0.00 2 PRO A C 12
ATOM 13310 O O . PRO A 1 2 ? 2.806 3.216 -5.015 1.00 0.00 2 PRO A O 12
ATOM 13321 N N . ARG A 1 3 ? 2.277 3.830 -2.916 1.00 0.00 3 ARG A N 12
ATOM 13322 C CA . ARG A 1 3 ? 1.158 4.670 -3.327 1.00 0.00 3 ARG A CA 12
ATOM 13323 C C . ARG A 1 3 ? 0.500 5.328 -2.118 1.00 0.00 3 ARG A C 12
ATOM 13324 O O . ARG A 1 3 ? -0.113 4.656 -1.288 1.00 0.00 3 ARG A O 12
ATOM 13345 N N . LYS A 1 4 ? 0.632 6.647 -2.025 1.00 0.00 4 LYS A N 12
ATOM 13346 C CA . LYS A 1 4 ? 0.050 7.398 -0.919 1.00 0.00 4 LYS A CA 12
ATOM 13347 C C . LYS A 1 4 ? -1.187 8.166 -1.373 1.00 0.00 4 LYS A C 12
ATOM 13348 O O . LYS A 1 4 ? -2.100 8.412 -0.586 1.00 0.00 4 LYS A O 12
ATOM 13367 N N . ASN A 1 5 ? -1.210 8.540 -2.648 1.00 0.00 5 ASN A N 12
ATOM 13368 C CA . ASN A 1 5 ? -2.336 9.279 -3.208 1.00 0.00 5 ASN A CA 12
ATOM 13369 C C . AS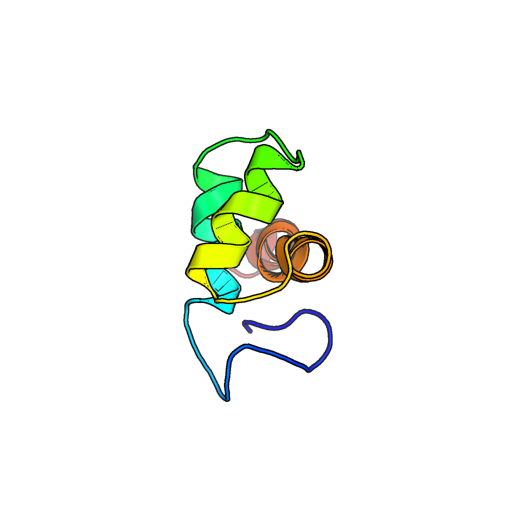N A 1 5 ? -2.559 8.907 -4.670 1.00 0.00 5 ASN A C 12
ATOM 13370 O O . ASN A 1 5 ? -2.064 7.883 -5.143 1.00 0.00 5 ASN A O 12
ATOM 13381 N N . ARG A 1 6 ? -3.306 9.745 -5.381 1.00 0.00 6 ARG A N 12
ATOM 13382 C CA . ARG A 1 6 ? -3.595 9.503 -6.790 1.00 0.00 6 ARG A CA 12
ATOM 13383 C C . ARG A 1 6 ? -2.356 8.994 -7.520 1.00 0.00 6 ARG A C 12
ATOM 13384 O O . ARG A 1 6 ? -1.232 9.383 -7.202 1.00 0.00 6 ARG A O 12
ATOM 13405 N N . ARG A 1 7 ? -2.569 8.120 -8.498 1.00 0.00 7 ARG A N 12
ATOM 13406 C CA . ARG A 1 7 ? -1.469 7.556 -9.272 1.00 0.00 7 ARG A CA 12
ATOM 13407 C C . ARG A 1 7 ? -0.561 8.658 -9.809 1.00 0.00 7 ARG A C 12
ATOM 13408 O O . ARG A 1 7 ? -1.024 9.746 -10.149 1.00 0.00 7 ARG A O 12
ATOM 13429 N N . GLU A 1 8 ? 0.735 8.367 -9.881 1.00 0.00 8 GLU A N 12
ATOM 13430 C CA . GLU A 1 8 ? 1.708 9.334 -10.375 1.00 0.00 8 GLU A CA 12
ATOM 13431 C C . GLU A 1 8 ? 2.639 8.693 -11.399 1.00 0.00 8 GLU A C 12
ATOM 13432 O O . GLU A 1 8 ? 2.495 8.905 -12.604 1.00 0.00 8 GLU A O 12
ATOM 13444 N N . ARG A 1 9 ? 3.595 7.909 -10.912 1.00 0.00 9 ARG A N 12
ATOM 13445 C CA . ARG A 1 9 ? 4.552 7.239 -11.784 1.00 0.00 9 ARG A CA 12
ATOM 13446 C C . ARG A 1 9 ? 3.901 6.061 -12.503 1.00 0.00 9 ARG A C 12
ATOM 13447 O O . ARG A 1 9 ? 4.014 5.922 -13.721 1.00 0.00 9 ARG A O 12
ATOM 13468 N N . THR A 1 10 ? 3.218 5.213 -11.739 1.00 0.00 10 THR A N 12
ATOM 13469 C CA . THR A 1 10 ? 2.549 4.046 -12.302 1.00 0.00 10 THR A CA 12
ATOM 13470 C C . THR A 1 10 ? 1.775 3.287 -11.231 1.00 0.00 10 THR A C 12
ATOM 13471 O O . THR A 1 10 ? 1.712 3.711 -10.077 1.00 0.00 10 THR A O 12
ATOM 13482 N N . THR A 1 11 ? 1.185 2.160 -11.620 1.00 0.00 11 THR A N 12
ATOM 13483 C CA . THR A 1 11 ? 0.414 1.342 -10.694 1.00 0.00 11 THR A CA 12
ATOM 13484 C C . THR A 1 11 ? 1.199 1.070 -9.415 1.00 0.00 11 THR A C 12
ATOM 13485 O O . THR A 1 11 ? 0.728 1.356 -8.314 1.00 0.00 11 THR A O 12
ATOM 13496 N N . TYR A 1 12 ? 2.397 0.518 -9.568 1.00 0.00 12 TYR A N 12
ATOM 13497 C CA . TYR A 1 12 ? 3.247 0.207 -8.425 1.00 0.00 12 TYR A CA 12
ATOM 13498 C C . TYR A 1 12 ? 4.693 -0.007 -8.863 1.00 0.00 12 TYR A C 12
ATOM 13499 O O . TYR A 1 12 ? 5.018 -1.006 -9.504 1.00 0.00 12 TYR A O 12
ATOM 13517 N N . SER A 1 13 ? 5.557 0.940 -8.511 1.00 0.00 13 SER A N 12
ATOM 13518 C CA . SER A 1 13 ? 6.968 0.859 -8.870 1.00 0.00 13 SER A CA 12
ATOM 13519 C C . SER A 1 13 ? 7.852 1.251 -7.690 1.00 0.00 13 SER A C 12
ATOM 13520 O O . SER A 1 13 ? 7.358 1.666 -6.641 1.00 0.00 13 SER A O 12
ATOM 13528 N N . ARG A 1 14 ? 9.162 1.117 -7.870 1.00 0.00 14 ARG A N 12
ATOM 13529 C CA . ARG A 1 14 ? 10.115 1.457 -6.820 1.00 0.00 14 ARG A CA 12
ATOM 13530 C C . ARG A 1 14 ? 10.361 2.962 -6.775 1.00 0.00 14 ARG A C 12
ATOM 13531 O O . ARG A 1 14 ? 10.838 3.492 -5.772 1.00 0.00 14 ARG A O 12
ATOM 13552 N N . GLN A 1 15 ? 10.031 3.643 -7.867 1.00 0.00 15 GLN A N 12
ATOM 13553 C CA . GLN A 1 15 ? 10.217 5.087 -7.952 1.00 0.00 15 GLN A CA 12
ATOM 13554 C C . GLN A 1 15 ? 9.530 5.794 -6.788 1.00 0.00 15 GLN A C 12
ATOM 13555 O O . GLN A 1 15 ? 10.156 6.565 -6.062 1.00 0.00 15 GLN A O 12
ATOM 13569 N N . GLN A 1 16 ? 8.239 5.525 -6.619 1.00 0.00 16 GLN A N 12
ATOM 13570 C CA . GLN A 1 16 ? 7.467 6.136 -5.544 1.00 0.00 16 GLN A CA 12
ATOM 13571 C C . GLN A 1 16 ? 8.110 5.863 -4.188 1.00 0.00 16 GLN A C 12
ATOM 13572 O O . GLN A 1 16 ? 7.986 6.661 -3.258 1.00 0.00 16 GLN A O 12
ATOM 13586 N N . LEU A 1 17 ? 8.798 4.731 -4.082 1.00 0.00 17 LEU A N 12
ATOM 13587 C CA . LEU A 1 17 ? 9.461 4.352 -2.840 1.00 0.00 17 LEU A CA 12
ATOM 13588 C C . LEU A 1 17 ? 10.887 4.893 -2.797 1.00 0.00 17 LEU A C 12
ATOM 13589 O O . LEU A 1 17 ? 11.538 4.868 -1.753 1.00 0.00 17 LEU A O 12
ATOM 13605 N N . GLU A 1 18 ? 11.363 5.382 -3.937 1.00 0.00 18 GLU A N 12
ATOM 13606 C CA . GLU A 1 18 ? 12.712 5.930 -4.028 1.00 0.00 18 GLU A CA 12
ATOM 13607 C C . GLU A 1 18 ? 12.803 7.272 -3.309 1.00 0.00 18 GLU A C 12
ATOM 13608 O O . GLU A 1 18 ? 13.778 7.548 -2.609 1.00 0.00 18 GLU A O 12
ATOM 13620 N N . ILE A 1 19 ? 11.782 8.103 -3.488 1.00 0.00 19 ILE A N 12
ATOM 13621 C CA . ILE A 1 19 ? 11.747 9.416 -2.856 1.00 0.00 19 ILE A CA 12
ATOM 13622 C C . ILE A 1 19 ? 12.177 9.336 -1.395 1.00 0.00 19 ILE A C 12
ATOM 13623 O O . ILE A 1 19 ? 12.870 10.220 -0.891 1.00 0.00 19 ILE A O 12
ATOM 13639 N N . LEU A 1 20 ? 11.763 8.269 -0.721 1.00 0.00 20 LEU A N 12
ATOM 13640 C CA . LEU A 1 20 ? 12.106 8.070 0.683 1.00 0.00 20 LEU A CA 12
ATOM 13641 C C . LEU A 1 20 ? 13.361 7.213 0.821 1.00 0.00 20 LEU A C 12
ATOM 13642 O O . LEU A 1 20 ? 14.376 7.664 1.350 1.00 0.00 20 LEU A O 12
ATOM 13658 N N . GLU A 1 21 ? 13.283 5.977 0.339 1.00 0.00 21 GLU A N 12
ATOM 13659 C CA . GLU A 1 21 ? 14.413 5.058 0.407 1.00 0.00 21 GLU A CA 12
ATOM 13660 C C . GLU A 1 21 ? 15.711 5.762 0.022 1.00 0.00 21 GLU A C 12
ATOM 13661 O O . GLU A 1 21 ? 16.792 5.393 0.482 1.00 0.00 21 GLU A O 12
ATOM 13673 N N . THR A 1 22 ? 15.596 6.779 -0.827 1.00 0.00 22 THR A N 12
ATOM 13674 C CA . THR A 1 22 ? 16.758 7.534 -1.277 1.00 0.00 22 THR A CA 12
ATOM 13675 C C . THR A 1 22 ? 17.003 8.748 -0.388 1.00 0.00 22 THR A C 12
ATOM 13676 O O . THR A 1 22 ? 18.107 8.945 0.121 1.00 0.00 22 THR A O 12
ATOM 13687 N N . LEU A 1 23 ? 15.967 9.560 -0.206 1.00 0.00 23 LEU A N 12
ATOM 13688 C CA . LEU A 1 23 ? 16.069 10.756 0.623 1.00 0.00 23 LEU A CA 12
ATOM 13689 C C . LEU A 1 23 ? 16.079 10.393 2.105 1.00 0.00 23 LEU A C 12
ATOM 13690 O O . LEU A 1 23 ? 17.071 10.609 2.801 1.00 0.00 23 LEU A O 12
ATOM 13706 N N . PHE A 1 24 ? 14.970 9.837 2.580 1.00 0.00 24 PHE A N 12
ATOM 13707 C CA . PHE A 1 24 ? 14.851 9.442 3.979 1.00 0.00 24 PHE A CA 12
ATOM 13708 C C . PHE A 1 24 ? 16.108 8.714 4.447 1.00 0.00 24 PHE A C 12
ATOM 13709 O O . PHE A 1 24 ? 16.516 8.838 5.601 1.00 0.00 24 PHE A O 12
ATOM 13726 N N . ASN A 1 25 ? 16.717 7.955 3.542 1.00 0.00 25 ASN A N 12
ATOM 13727 C CA . ASN A 1 25 ? 17.927 7.206 3.861 1.00 0.00 25 ASN A CA 12
ATOM 13728 C C . ASN A 1 25 ? 19.157 8.106 3.793 1.00 0.00 25 ASN A C 12
ATOM 13729 O O . ASN A 1 25 ? 20.028 8.048 4.661 1.00 0.00 25 ASN A O 12
ATOM 13740 N N . GLU A 1 26 ? 19.220 8.936 2.757 1.00 0.00 26 GLU A N 12
ATOM 13741 C CA . GLU A 1 26 ? 20.344 9.848 2.577 1.00 0.00 26 GLU A CA 12
ATOM 13742 C C . GLU A 1 26 ? 20.570 10.687 3.831 1.00 0.00 26 GLU A C 12
ATOM 13743 O O . GLU A 1 26 ? 21.698 10.822 4.307 1.00 0.00 26 GLU A O 12
ATOM 13755 N N . THR A 1 27 ? 19.490 11.250 4.363 1.00 0.00 27 THR A N 12
ATOM 13756 C CA . THR A 1 27 ? 19.569 12.077 5.560 1.00 0.00 27 THR A CA 12
ATOM 13757 C C . THR A 1 27 ? 18.190 12.572 5.979 1.00 0.00 27 THR A C 12
ATOM 13758 O O . THR A 1 27 ? 17.211 12.393 5.256 1.00 0.00 27 THR A O 12
ATOM 13769 N N . GLN A 1 28 ? 18.121 13.197 7.150 1.00 0.00 28 GLN A N 12
ATOM 13770 C CA . GLN A 1 28 ? 16.860 13.718 7.665 1.00 0.00 28 GLN A CA 12
ATOM 13771 C C . GLN A 1 28 ? 16.763 15.224 7.444 1.00 0.00 28 GLN A C 12
ATOM 13772 O O . GLN A 1 28 ? 16.364 15.968 8.341 1.00 0.00 28 GLN A O 12
ATOM 13786 N N . TYR A 1 29 ? 17.129 15.666 6.247 1.00 0.00 29 TYR A N 12
ATOM 13787 C CA . TYR A 1 29 ? 17.086 17.084 5.910 1.00 0.00 29 TYR A CA 12
ATOM 13788 C C . TYR A 1 29 ? 16.016 17.361 4.858 1.00 0.00 29 TYR A C 12
ATOM 13789 O O . TYR A 1 29 ? 16.304 17.535 3.673 1.00 0.00 29 TYR A O 12
ATOM 13807 N N . PRO A 1 30 ? 14.751 17.404 5.300 1.00 0.00 30 PRO A N 12
ATOM 13808 C CA . PRO A 1 30 ? 13.611 17.662 4.414 1.00 0.00 30 PRO A CA 12
ATOM 13809 C C . PRO A 1 30 ? 13.586 19.099 3.905 1.00 0.00 30 PRO A C 12
ATOM 13810 O O . PRO A 1 30 ? 12.827 19.930 4.402 1.00 0.00 30 PRO A O 12
ATOM 13821 N N . ASP A 1 31 ? 14.419 19.384 2.910 1.00 0.00 31 ASP A N 12
ATOM 13822 C CA . ASP A 1 31 ? 14.491 20.721 2.332 1.00 0.00 31 ASP A CA 12
ATOM 13823 C C . ASP A 1 31 ? 14.333 20.666 0.816 1.00 0.00 31 ASP A C 12
ATOM 13824 O O . ASP A 1 31 ? 14.284 19.587 0.225 1.00 0.00 31 ASP A O 12
ATOM 13833 N N . VAL A 1 32 ? 14.252 21.837 0.192 1.00 0.00 32 VAL A N 12
ATOM 13834 C CA . VAL A 1 32 ? 14.099 21.923 -1.256 1.00 0.00 32 VAL A CA 12
ATOM 13835 C C . VAL A 1 32 ? 15.168 21.104 -1.971 1.00 0.00 32 VAL A C 12
ATOM 13836 O O . VAL A 1 32 ? 14.877 20.383 -2.926 1.00 0.00 32 VAL A O 12
ATOM 13849 N N . PHE A 1 33 ? 16.406 21.218 -1.502 1.00 0.00 33 PHE A N 12
ATOM 13850 C CA . PHE A 1 33 ? 17.519 20.488 -2.096 1.00 0.00 33 PHE A CA 12
ATOM 13851 C C . PHE A 1 33 ? 17.236 18.989 -2.121 1.00 0.00 33 PHE A C 12
ATOM 13852 O O . PHE A 1 33 ? 17.797 18.254 -2.933 1.00 0.00 33 PHE A O 12
ATOM 13869 N N . ALA A 1 34 ? 16.361 18.544 -1.225 1.00 0.00 34 ALA A N 12
ATOM 13870 C CA . ALA A 1 34 ? 16.001 17.133 -1.144 1.00 0.00 34 ALA A CA 12
ATOM 13871 C C . ALA A 1 34 ? 14.859 16.803 -2.098 1.00 0.00 34 ALA A C 12
ATOM 13872 O O . ALA A 1 34 ? 15.029 16.031 -3.042 1.00 0.00 34 ALA A O 12
ATOM 13879 N N . ARG A 1 35 ? 13.694 17.391 -1.846 1.00 0.00 35 ARG A N 12
ATOM 13880 C CA . ARG A 1 35 ? 12.523 17.157 -2.682 1.00 0.00 35 ARG A CA 12
ATOM 13881 C C . ARG A 1 35 ? 12.826 17.474 -4.143 1.00 0.00 35 ARG A C 12
ATOM 13882 O O . ARG A 1 35 ? 12.487 16.701 -5.039 1.00 0.00 35 ARG A O 12
ATOM 13903 N N . GLU A 1 36 ? 13.466 18.616 -4.376 1.00 0.00 36 GLU A N 12
ATOM 13904 C CA . GLU A 1 36 ? 13.813 19.034 -5.729 1.00 0.00 36 GLU A CA 12
ATOM 13905 C C . GLU A 1 36 ? 14.754 18.028 -6.385 1.00 0.00 36 GLU A C 12
ATOM 13906 O O . GLU A 1 36 ? 14.808 17.920 -7.610 1.00 0.00 36 GLU A O 12
ATOM 13918 N N . ARG A 1 37 ? 15.495 17.295 -5.560 1.00 0.00 37 ARG A N 12
ATOM 13919 C CA . ARG A 1 37 ? 16.435 16.299 -6.059 1.00 0.00 37 ARG A CA 12
ATOM 13920 C C . ARG A 1 37 ? 15.707 15.025 -6.477 1.00 0.00 37 ARG A C 12
ATOM 13921 O O . ARG A 1 37 ? 15.719 14.647 -7.649 1.00 0.00 37 ARG A O 12
ATOM 13942 N N . VAL A 1 38 ? 15.075 14.366 -5.511 1.00 0.00 38 VAL A N 12
ATOM 13943 C CA . VAL A 1 38 ? 14.341 13.135 -5.779 1.00 0.00 38 VAL A CA 12
ATOM 13944 C C . VAL A 1 38 ? 13.308 13.340 -6.881 1.00 0.00 38 VAL A C 12
ATOM 13945 O O . VAL A 1 38 ? 12.900 12.389 -7.547 1.00 0.00 38 VAL A O 12
ATOM 13958 N N . ALA A 1 39 ? 12.890 14.587 -7.068 1.00 0.00 39 ALA A N 12
ATOM 13959 C CA . ALA A 1 39 ? 11.906 14.917 -8.092 1.00 0.00 39 ALA A CA 12
ATOM 13960 C C . ALA A 1 39 ? 12.371 14.457 -9.469 1.00 0.00 39 ALA A C 12
ATOM 13961 O O . ALA A 1 39 ? 11.556 14.129 -10.332 1.00 0.00 39 ALA A O 12
ATOM 13968 N N . ASP A 1 40 ? 13.684 14.435 -9.668 1.00 0.00 40 ASP A N 12
ATOM 13969 C CA . ASP A 1 40 ? 14.257 14.015 -10.941 1.00 0.00 40 ASP A CA 12
ATOM 13970 C C . ASP A 1 40 ? 14.402 12.497 -10.997 1.00 0.00 40 ASP A C 12
ATOM 13971 O O . ASP A 1 40 ? 14.591 11.922 -12.068 1.00 0.00 40 ASP A O 12
ATOM 13980 N N . GLN A 1 41 ? 14.312 11.856 -9.836 1.00 0.00 41 GLN A N 12
ATOM 13981 C CA . GLN A 1 41 ? 14.434 10.405 -9.754 1.00 0.00 41 GLN A CA 12
ATOM 13982 C C . GLN A 1 41 ? 13.147 9.724 -10.206 1.00 0.00 41 GLN A C 12
ATOM 13983 O O . GLN A 1 41 ? 13.171 8.838 -11.062 1.00 0.00 41 GLN A O 12
ATOM 13997 N N . ILE A 1 42 ? 12.027 10.142 -9.627 1.00 0.00 42 ILE A N 12
ATOM 13998 C CA . ILE A 1 42 ? 10.731 9.571 -9.972 1.00 0.00 42 ILE A CA 12
ATOM 13999 C C . ILE A 1 42 ? 10.056 10.371 -11.081 1.00 0.00 42 ILE A C 12
ATOM 14000 O O . ILE A 1 42 ? 8.992 9.994 -11.574 1.00 0.00 42 ILE A O 12
ATOM 14016 N N . ARG A 1 43 ? 10.682 11.477 -11.471 1.00 0.00 43 ARG A N 12
ATOM 14017 C CA . ARG A 1 43 ? 10.142 12.330 -12.523 1.00 0.00 43 ARG A CA 12
ATOM 14018 C C . ARG A 1 43 ? 8.854 13.009 -12.065 1.00 0.00 43 ARG A C 12
ATOM 14019 O O . ARG A 1 43 ? 7.805 12.862 -12.693 1.00 0.00 43 ARG A O 12
ATOM 14040 N N . LEU A 1 44 ? 8.942 13.752 -10.967 1.00 0.00 44 LEU A N 12
ATOM 14041 C CA . LEU A 1 44 ? 7.784 14.453 -10.424 1.00 0.00 44 LEU A CA 12
ATOM 14042 C C . LEU A 1 44 ? 8.163 15.859 -9.968 1.00 0.00 44 LEU A C 12
ATOM 14043 O O . LEU A 1 44 ? 9.341 16.166 -9.791 1.00 0.00 44 LEU A O 12
ATOM 14059 N N . GLN A 1 45 ? 7.156 16.705 -9.778 1.00 0.00 45 GLN A N 12
ATOM 14060 C CA . GLN A 1 45 ? 7.385 18.077 -9.341 1.00 0.00 45 GLN A CA 12
ATOM 14061 C C . GLN A 1 45 ? 8.156 18.108 -8.025 1.00 0.00 45 GLN A C 12
ATOM 14062 O O . GLN A 1 45 ? 8.013 17.215 -7.191 1.00 0.00 45 GLN A O 12
ATOM 14076 N N . GLU A 1 46 ? 8.974 19.141 -7.848 1.00 0.00 46 GLU A N 12
ATOM 14077 C CA . GLU A 1 46 ? 9.769 19.286 -6.634 1.00 0.00 46 GLU A CA 12
ATOM 14078 C C . GLU A 1 46 ? 8.871 19.498 -5.418 1.00 0.00 46 GLU A C 12
ATOM 14079 O O . GLU A 1 46 ? 9.080 18.893 -4.367 1.00 0.00 46 GLU A O 12
ATOM 14091 N N . SER A 1 47 ? 7.872 20.361 -5.571 1.00 0.00 47 SER A N 12
ATOM 14092 C CA . SER A 1 47 ? 6.944 20.656 -4.485 1.00 0.00 47 SER A CA 12
ATOM 14093 C C . SER A 1 47 ? 5.885 19.565 -4.363 1.00 0.00 47 SER A C 12
ATOM 14094 O O . SER A 1 47 ? 5.266 19.401 -3.312 1.00 0.00 47 SER A O 12
ATOM 14102 N N . ARG A 1 48 ? 5.684 18.821 -5.446 1.00 0.00 48 ARG A N 12
ATOM 14103 C CA . ARG A 1 48 ? 4.699 17.746 -5.461 1.00 0.00 48 ARG A CA 12
ATOM 14104 C C . ARG A 1 48 ? 5.250 16.494 -4.784 1.00 0.00 48 ARG A C 12
ATOM 14105 O O . ARG A 1 48 ? 4.562 15.853 -3.990 1.00 0.00 48 ARG A O 12
ATOM 14126 N N . ILE A 1 49 ? 6.494 16.154 -5.104 1.00 0.00 49 ILE A N 12
ATOM 14127 C CA . ILE A 1 49 ? 7.137 14.980 -4.526 1.00 0.00 49 ILE A CA 12
ATOM 14128 C C . ILE A 1 49 ? 7.118 15.037 -3.002 1.00 0.00 49 ILE A C 12
ATOM 14129 O O . ILE A 1 49 ? 7.215 14.009 -2.332 1.00 0.00 49 ILE A O 12
ATOM 14145 N N . GLN A 1 50 ? 6.990 16.245 -2.462 1.00 0.00 50 GLN A N 12
ATOM 14146 C CA . GLN A 1 50 ? 6.956 16.435 -1.017 1.00 0.00 50 GLN A CA 12
ATOM 14147 C C . GLN A 1 50 ? 5.831 15.621 -0.387 1.00 0.00 50 GLN A C 12
ATOM 14148 O O . GLN A 1 50 ? 6.014 14.993 0.656 1.00 0.00 50 GLN A O 12
ATOM 14162 N N . VAL A 1 51 ? 4.666 15.636 -1.026 1.00 0.00 51 VAL A N 12
ATOM 14163 C CA . VAL A 1 51 ? 3.511 14.899 -0.529 1.00 0.00 51 VAL A CA 12
ATOM 14164 C C . VAL A 1 51 ? 3.747 13.394 -0.601 1.00 0.00 51 VAL A C 12
ATOM 14165 O O . VAL A 1 51 ? 3.203 12.632 0.198 1.00 0.00 51 VAL A O 12
ATOM 14178 N N . TRP A 1 52 ? 4.561 12.974 -1.562 1.00 0.00 52 TRP A N 12
ATOM 14179 C CA . TRP A 1 52 ? 4.869 11.559 -1.738 1.00 0.00 52 TRP A CA 12
ATOM 14180 C C . TRP A 1 52 ? 5.993 11.127 -0.802 1.00 0.00 52 TRP A C 12
ATOM 14181 O O . TRP A 1 52 ? 6.172 9.937 -0.541 1.00 0.00 52 TRP A O 12
ATOM 14202 N N . PHE A 1 53 ? 6.746 12.099 -0.301 1.00 0.00 53 PHE A N 12
ATOM 14203 C CA . PHE A 1 53 ? 7.853 11.818 0.606 1.00 0.00 53 PHE A CA 12
ATOM 14204 C C . PHE A 1 53 ? 7.366 11.070 1.844 1.00 0.00 53 PHE A C 12
ATOM 14205 O O . PHE A 1 53 ? 8.154 10.452 2.560 1.00 0.00 53 PHE A O 12
ATOM 14222 N N . LYS A 1 54 ? 6.062 11.131 2.089 1.00 0.00 54 LYS A N 12
ATOM 14223 C CA . LYS A 1 54 ? 5.467 10.460 3.239 1.00 0.00 54 LYS A CA 12
ATOM 14224 C C . LYS A 1 54 ? 5.107 9.017 2.900 1.00 0.00 54 LYS A C 12
ATOM 14225 O O . LYS A 1 54 ? 4.876 8.200 3.791 1.00 0.00 54 LYS A O 12
ATOM 14244 N N . ASN A 1 55 ? 5.064 8.710 1.608 1.00 0.00 55 ASN A N 12
ATOM 14245 C CA . ASN A 1 55 ? 4.733 7.365 1.152 1.00 0.00 55 ASN A CA 12
ATOM 14246 C C . ASN A 1 55 ? 5.387 6.313 2.043 1.00 0.00 55 ASN A C 12
ATOM 14247 O O . ASN A 1 55 ? 4.712 5.632 2.815 1.00 0.00 55 ASN A O 12
ATOM 14258 N N . ARG A 1 56 ? 6.705 6.187 1.931 1.00 0.00 56 ARG A N 12
ATOM 14259 C CA . ARG A 1 56 ? 7.450 5.218 2.726 1.00 0.00 56 ARG A CA 12
ATOM 14260 C C . ARG A 1 56 ? 7.817 5.799 4.088 1.00 0.00 56 ARG A C 12
ATOM 14261 O O . ARG A 1 56 ? 7.762 5.107 5.105 1.00 0.00 56 ARG A O 12
ATOM 14282 N N . ARG A 1 57 ? 8.192 7.074 4.100 1.00 0.00 57 ARG A N 12
ATOM 14283 C CA . ARG A 1 57 ? 8.570 7.748 5.336 1.00 0.00 57 ARG A CA 12
ATOM 14284 C C . ARG A 1 57 ? 7.524 7.517 6.423 1.00 0.00 57 ARG A C 12
ATOM 14285 O O . ARG A 1 57 ? 7.842 7.501 7.611 1.00 0.00 57 ARG A O 12
ATOM 14306 N N . ALA A 1 58 ? 6.275 7.340 6.006 1.00 0.00 58 ALA A N 12
ATOM 14307 C CA . ALA A 1 58 ? 5.182 7.109 6.943 1.00 0.00 58 ALA A CA 12
ATOM 14308 C C . ALA A 1 58 ? 5.020 5.622 7.241 1.00 0.00 58 ALA A C 12
ATOM 14309 O O . ALA A 1 58 ? 4.655 5.237 8.352 1.00 0.00 58 ALA A O 12
ATOM 14316 N N . LYS A 1 59 ? 5.291 4.790 6.241 1.00 0.00 59 LYS A N 12
ATOM 14317 C CA . LYS A 1 59 ? 5.176 3.345 6.395 1.00 0.00 59 LYS A CA 12
ATOM 14318 C C . LYS A 1 59 ? 6.050 2.848 7.542 1.00 0.00 59 LYS A C 12
ATOM 14319 O O . LYS A 1 59 ? 5.814 1.774 8.094 1.00 0.00 59 LYS A O 12
ATOM 14338 N N . TYR A 1 60 ? 7.057 3.638 7.897 1.00 0.00 60 TYR A N 12
ATOM 14339 C CA . TYR A 1 60 ? 7.967 3.278 8.978 1.00 0.00 60 TYR A CA 12
ATOM 14340 C C . TYR A 1 60 ? 7.193 2.869 10.227 1.00 0.00 60 TYR A C 12
ATOM 14341 O O . TYR A 1 60 ? 7.662 2.057 11.024 1.00 0.00 60 TYR A O 12
ATOM 14359 N N . ARG A 1 61 ? 6.003 3.438 10.391 1.00 0.00 61 ARG A N 12
ATOM 14360 C CA . ARG A 1 61 ? 5.162 3.135 11.543 1.00 0.00 61 ARG A CA 12
ATOM 14361 C C . ARG A 1 61 ? 4.472 1.784 11.372 1.00 0.00 61 ARG A C 12
ATOM 14362 O O . ARG A 1 61 ? 4.347 1.014 12.325 1.00 0.00 61 ARG A O 12
ATOM 14383 N N . LEU A 1 62 ? 4.027 1.504 10.152 1.00 0.00 62 LEU A N 12
ATOM 14384 C CA . LEU A 1 62 ? 3.349 0.247 9.855 1.00 0.00 62 LEU A CA 12
ATOM 14385 C C . LEU A 1 62 ? 4.288 -0.939 10.056 1.00 0.00 62 LEU A C 12
ATOM 14386 O O . LEU A 1 62 ? 3.868 -2.006 10.501 1.00 0.00 62 LEU A O 12
ATOM 14402 N N . GLN A 1 63 ? 5.560 -0.742 9.725 1.00 0.00 63 GLN A N 12
ATOM 14403 C CA . GLN A 1 63 ? 6.558 -1.795 9.870 1.00 0.00 63 GLN A CA 12
ATOM 14404 C C . GLN A 1 63 ? 7.067 -1.868 11.306 1.00 0.00 63 GLN A C 12
ATOM 14405 O O . GLN A 1 63 ? 7.484 -2.928 11.772 1.00 0.00 63 GLN A O 12
ATOM 14419 N N . GLU A 1 64 ? 7.028 -0.736 12.001 1.00 0.00 64 GLU A N 12
ATOM 14420 C CA . GLU A 1 64 ? 7.487 -0.673 13.384 1.00 0.00 64 GLU A CA 12
ATOM 14421 C C . GLU A 1 64 ? 6.815 -1.752 14.229 1.00 0.00 64 GLU A C 12
ATOM 14422 O O . GLU A 1 64 ? 7.481 -2.621 14.792 1.00 0.00 64 GLU A O 12
ATOM 14434 N N . LYS A 1 65 ? 5.490 -1.689 14.314 1.00 0.00 65 LYS A N 12
ATOM 14435 C CA . LYS A 1 65 ? 4.726 -2.660 15.088 1.00 0.00 65 LYS A CA 12
ATOM 14436 C C . LYS A 1 65 ? 4.862 -4.058 14.496 1.00 0.00 65 LYS A C 12
ATOM 14437 O O . LYS A 1 65 ? 4.815 -5.054 15.217 1.00 0.00 65 LYS A O 12
ATOM 14456 N N . GLN A 1 66 ? 5.033 -4.124 13.179 1.00 0.00 66 GLN A N 12
ATOM 14457 C CA . GLN A 1 66 ? 5.177 -5.401 12.491 1.00 0.00 66 GLN A CA 12
ATOM 14458 C C . GLN A 1 66 ? 6.316 -6.219 13.092 1.00 0.00 66 GLN A C 12
ATOM 14459 O O . GLN A 1 66 ? 6.101 -7.313 13.614 1.00 0.00 66 GLN A O 12
ATOM 14473 N N . LYS A 1 67 ? 7.528 -5.681 13.015 1.00 0.00 67 LYS A N 12
ATOM 14474 C CA . LYS A 1 67 ? 8.702 -6.358 13.553 1.00 0.00 67 LYS A CA 12
ATOM 14475 C C . LYS A 1 67 ? 8.743 -6.252 15.074 1.00 0.00 67 LYS A C 12
ATOM 14476 O O . LYS A 1 67 ? 8.100 -5.393 15.677 1.00 0.00 67 LYS A O 12
ATOM 14495 N N . PRO A 1 68 ? 9.517 -7.144 15.709 1.00 0.00 68 PRO A N 12
ATOM 14496 C CA . PRO A 1 68 ? 9.662 -7.169 17.168 1.00 0.00 68 PRO A CA 12
ATOM 14497 C C . PRO A 1 68 ? 10.443 -5.970 17.694 1.00 0.00 68 PRO A C 12
ATOM 14498 O O . PRO A 1 68 ? 10.228 -5.523 18.820 1.00 0.00 68 PRO A O 12
ATOM 14509 N N . GLY A 1 1 ? 1.997 -1.156 -0.848 1.00 0.00 1 GLY A N 13
ATOM 14510 C CA . GLY A 1 1 ? 2.500 -0.825 -2.168 1.00 0.00 1 GLY A CA 13
ATOM 14511 C C . GLY A 1 1 ? 2.838 0.646 -2.308 1.00 0.00 1 GLY A C 13
ATOM 14512 O O . GLY A 1 1 ? 2.494 1.467 -1.458 1.00 0.00 1 GLY A O 13
ATOM 14516 N N . PRO A 1 2 ? 3.530 0.996 -3.402 1.00 0.00 2 PRO A N 13
ATOM 14517 C CA . PRO A 1 2 ? 3.931 2.380 -3.675 1.00 0.00 2 PRO A CA 13
ATOM 14518 C C . PRO A 1 2 ? 2.743 3.270 -4.022 1.00 0.00 2 PRO A C 13
ATOM 14519 O O . PRO A 1 2 ? 2.248 3.249 -5.149 1.00 0.00 2 PRO A O 13
ATOM 14530 N N . ARG A 1 3 ? 2.290 4.051 -3.047 1.00 0.00 3 ARG A N 13
ATOM 14531 C CA . ARG A 1 3 ? 1.158 4.948 -3.250 1.00 0.00 3 ARG A CA 13
ATOM 14532 C C . ARG A 1 3 ? 0.873 5.757 -1.988 1.00 0.00 3 ARG A C 13
ATOM 14533 O O . ARG A 1 3 ? 0.685 5.197 -0.908 1.00 0.00 3 ARG A O 13
ATOM 14554 N N . LYS A 1 4 ? 0.842 7.077 -2.132 1.00 0.00 4 LYS A N 13
ATOM 14555 C CA . LYS A 1 4 ? 0.579 7.965 -1.006 1.00 0.00 4 LYS A CA 13
ATOM 14556 C C . LYS A 1 4 ? -0.919 8.186 -0.826 1.00 0.00 4 LYS A C 13
ATOM 14557 O O . LYS A 1 4 ? -1.412 8.275 0.298 1.00 0.00 4 LYS A O 13
ATOM 14576 N N . ASN A 1 5 ? -1.638 8.273 -1.940 1.00 0.00 5 ASN A N 13
ATOM 14577 C CA . ASN A 1 5 ? -3.081 8.483 -1.905 1.00 0.00 5 ASN A CA 13
ATOM 14578 C C . ASN A 1 5 ? -3.774 7.684 -3.004 1.00 0.00 5 ASN A C 13
ATOM 14579 O O . ASN A 1 5 ? -4.352 6.627 -2.746 1.00 0.00 5 ASN A O 13
ATOM 14590 N N . ARG A 1 6 ? -3.712 8.194 -4.229 1.00 0.00 6 ARG A N 13
ATOM 14591 C CA . ARG A 1 6 ? -4.334 7.529 -5.367 1.00 0.00 6 ARG A CA 13
ATOM 14592 C C . ARG A 1 6 ? -3.391 7.508 -6.567 1.00 0.00 6 ARG A C 13
ATOM 14593 O O . ARG A 1 6 ? -2.997 6.443 -7.041 1.00 0.00 6 ARG A O 13
ATOM 14614 N N . ARG A 1 7 ? -3.034 8.693 -7.052 1.00 0.00 7 ARG A N 13
ATOM 14615 C CA . ARG A 1 7 ? -2.139 8.811 -8.197 1.00 0.00 7 ARG A CA 13
ATOM 14616 C C . ARG A 1 7 ? -0.858 8.014 -7.971 1.00 0.00 7 ARG A C 13
ATOM 14617 O O . ARG A 1 7 ? -0.629 7.486 -6.883 1.00 0.00 7 ARG A O 13
ATOM 14638 N N . GLU A 1 8 ? -0.027 7.933 -9.005 1.00 0.00 8 GLU A N 13
ATOM 14639 C CA . GLU A 1 8 ? 1.231 7.200 -8.918 1.00 0.00 8 GLU A CA 13
ATOM 14640 C C . GLU A 1 8 ? 2.005 7.290 -10.230 1.00 0.00 8 GLU A C 13
ATOM 14641 O O . GLU A 1 8 ? 1.423 7.506 -11.293 1.00 0.00 8 GLU A O 13
ATOM 14653 N N . ARG A 1 9 ? 3.321 7.124 -10.146 1.00 0.00 9 ARG A N 13
ATOM 14654 C CA . ARG A 1 9 ? 4.176 7.189 -11.325 1.00 0.00 9 ARG A CA 13
ATOM 14655 C C . ARG A 1 9 ? 3.717 6.191 -12.385 1.00 0.00 9 ARG A C 13
ATOM 14656 O O . ARG A 1 9 ? 3.877 6.424 -13.584 1.00 0.00 9 ARG A O 13
ATOM 14677 N N . THR A 1 10 ? 3.145 5.078 -11.935 1.00 0.00 10 THR A N 13
ATOM 14678 C CA . THR A 1 10 ? 2.665 4.045 -12.843 1.00 0.00 10 THR A CA 13
ATOM 14679 C C . THR A 1 10 ? 1.980 2.917 -12.079 1.00 0.00 10 THR A C 13
ATOM 14680 O O . THR A 1 10 ? 1.801 2.995 -10.863 1.00 0.00 10 THR A O 13
ATOM 14691 N N . THR A 1 11 ? 1.600 1.866 -12.799 1.00 0.00 11 THR A N 13
ATOM 14692 C CA . THR A 1 11 ? 0.934 0.722 -12.190 1.00 0.00 11 THR A CA 13
ATOM 14693 C C . THR A 1 11 ? 1.663 0.270 -10.929 1.00 0.00 11 THR A C 13
ATOM 14694 O O . THR A 1 11 ? 1.054 0.121 -9.869 1.00 0.00 11 THR A O 13
ATOM 14705 N N . TYR A 1 12 ? 2.968 0.054 -11.051 1.00 0.00 12 TYR A N 13
ATOM 14706 C CA . TYR A 1 12 ? 3.779 -0.383 -9.920 1.00 0.00 12 TYR A CA 13
ATOM 14707 C C . TYR A 1 12 ? 5.262 -0.157 -10.195 1.00 0.00 12 TYR A C 13
ATOM 14708 O O . TYR A 1 12 ? 5.876 -0.877 -10.982 1.00 0.00 12 TYR A O 13
ATOM 14726 N N . SER A 1 13 ? 5.833 0.848 -9.539 1.00 0.00 13 SER A N 13
ATOM 14727 C CA . SER A 1 13 ? 7.244 1.172 -9.713 1.00 0.00 13 SER A CA 13
ATOM 14728 C C . SER A 1 13 ? 7.894 1.507 -8.374 1.00 0.00 13 SER A C 13
ATOM 14729 O O . SER A 1 13 ? 7.215 1.890 -7.421 1.00 0.00 13 SER A O 13
ATOM 14737 N N . ARG A 1 14 ? 9.213 1.360 -8.311 1.00 0.00 14 ARG A N 13
ATOM 14738 C CA . ARG A 1 14 ? 9.956 1.646 -7.090 1.00 0.00 14 ARG A CA 13
ATOM 14739 C C . ARG A 1 14 ? 10.213 3.143 -6.947 1.00 0.00 14 ARG A C 13
ATOM 14740 O O . ARG A 1 14 ? 10.530 3.627 -5.861 1.00 0.00 14 ARG A O 13
ATOM 14761 N N . GLN A 1 15 ? 10.075 3.870 -8.051 1.00 0.00 15 GLN A N 13
ATOM 14762 C CA . GLN A 1 15 ? 10.294 5.311 -8.049 1.00 0.00 15 GLN A CA 13
ATOM 14763 C C . GLN A 1 15 ? 9.547 5.973 -6.895 1.00 0.00 15 GLN A C 13
ATOM 14764 O O . GLN A 1 15 ? 10.131 6.728 -6.118 1.00 0.00 15 GLN A O 13
ATOM 14778 N N . GLN A 1 16 ? 8.254 5.685 -6.791 1.00 0.00 16 GLN A N 13
ATOM 14779 C CA . GLN A 1 16 ? 7.428 6.253 -5.732 1.00 0.00 16 GLN A CA 13
ATOM 14780 C C . GLN A 1 16 ? 8.029 5.966 -4.360 1.00 0.00 16 GLN A C 13
ATOM 14781 O O . GLN A 1 16 ? 7.894 6.765 -3.432 1.00 0.00 16 GLN A O 13
ATOM 14795 N N . LEU A 1 17 ? 8.691 4.821 -4.237 1.00 0.00 17 LEU A N 13
ATOM 14796 C CA . LEU A 1 17 ? 9.313 4.428 -2.977 1.00 0.00 17 LEU A CA 13
ATOM 14797 C C . LEU A 1 17 ? 10.747 4.940 -2.894 1.00 0.00 17 LEU A C 13
ATOM 14798 O O . LEU A 1 17 ? 11.371 4.895 -1.835 1.00 0.00 17 LEU A O 13
ATOM 14814 N N . GLU A 1 18 ? 11.261 5.429 -4.019 1.00 0.00 18 GLU A N 13
ATOM 14815 C CA . GLU A 1 18 ? 12.622 5.951 -4.072 1.00 0.00 18 GLU A CA 13
ATOM 14816 C C . GLU A 1 18 ? 12.718 7.293 -3.352 1.00 0.00 18 GLU A C 13
ATOM 14817 O O . GLU A 1 18 ? 13.679 7.554 -2.628 1.00 0.00 18 GLU A O 13
ATOM 14829 N N . ILE A 1 19 ? 11.716 8.141 -3.558 1.00 0.00 19 ILE A N 13
ATOM 14830 C CA . ILE A 1 19 ? 11.687 9.456 -2.930 1.00 0.00 19 ILE A CA 13
ATOM 14831 C C . ILE A 1 19 ? 12.084 9.371 -1.460 1.00 0.00 19 ILE A C 13
ATOM 14832 O O . ILE A 1 19 ? 12.781 10.245 -0.942 1.00 0.00 19 ILE A O 13
ATOM 14848 N N . LEU A 1 20 ? 11.636 8.314 -0.792 1.00 0.00 20 LEU A N 13
ATOM 14849 C CA . LEU A 1 20 ? 11.946 8.113 0.619 1.00 0.00 20 LEU A CA 13
ATOM 14850 C C . LEU A 1 20 ? 13.180 7.232 0.786 1.00 0.00 20 LEU A C 13
ATOM 14851 O O . LEU A 1 20 ? 14.195 7.666 1.330 1.00 0.00 20 LEU A O 13
ATOM 14867 N N . GLU A 1 21 ? 13.086 5.993 0.311 1.00 0.00 21 GLU A N 13
ATOM 14868 C CA . GLU A 1 21 ? 14.196 5.053 0.407 1.00 0.00 21 GLU A CA 13
ATOM 14869 C C . GLU A 1 21 ? 15.514 5.728 0.042 1.00 0.00 21 GLU A C 13
ATOM 14870 O O . GLU A 1 21 ? 16.579 5.341 0.526 1.00 0.00 21 GLU A O 13
ATOM 14882 N N . THR A 1 22 ? 15.437 6.741 -0.815 1.00 0.00 22 THR A N 13
ATOM 14883 C CA . THR A 1 22 ? 16.623 7.470 -1.247 1.00 0.00 22 THR A CA 13
ATOM 14884 C C . THR A 1 22 ? 16.878 8.681 -0.357 1.00 0.00 22 THR A C 13
ATOM 14885 O O . THR A 1 22 ? 17.983 8.867 0.154 1.00 0.00 22 THR A O 13
ATOM 14896 N N . LEU A 1 23 ? 15.849 9.502 -0.174 1.00 0.00 23 LEU A N 13
ATOM 14897 C CA . LEU A 1 23 ? 15.962 10.696 0.656 1.00 0.00 23 LEU A CA 13
ATOM 14898 C C . LEU A 1 23 ? 15.940 10.334 2.138 1.00 0.00 23 LEU A C 13
ATOM 14899 O O . LEU A 1 23 ? 16.924 10.532 2.851 1.00 0.00 23 LEU A O 13
ATOM 14915 N N . PHE A 1 24 ? 14.812 9.800 2.594 1.00 0.00 24 PHE A N 13
ATOM 14916 C CA . PHE A 1 24 ? 14.661 9.408 3.990 1.00 0.00 24 PHE A CA 13
ATOM 14917 C C . PHE A 1 24 ? 15.896 8.657 4.480 1.00 0.00 24 PHE A C 13
ATOM 14918 O O . PHE A 1 24 ? 16.294 8.783 5.637 1.00 0.00 24 PHE A O 13
ATOM 14935 N N . ASN A 1 25 ? 16.496 7.873 3.590 1.00 0.00 25 ASN A N 13
ATOM 14936 C CA . ASN A 1 25 ? 17.685 7.100 3.931 1.00 0.00 25 ASN A CA 13
ATOM 14937 C C . ASN A 1 25 ? 18.939 7.966 3.851 1.00 0.00 25 ASN A C 13
ATOM 14938 O O . ASN A 1 25 ? 19.814 7.889 4.713 1.00 0.00 25 ASN A O 13
ATOM 14949 N N . GLU A 1 26 ? 19.017 8.789 2.810 1.00 0.00 26 GLU A N 13
ATOM 14950 C CA . GLU A 1 26 ? 20.164 9.669 2.618 1.00 0.00 26 GLU A CA 13
ATOM 14951 C C . GLU A 1 26 ? 20.423 10.507 3.867 1.00 0.00 26 GLU A C 13
ATOM 14952 O O . GLU A 1 26 ? 21.556 10.606 4.339 1.00 0.00 26 GLU A O 13
ATOM 14964 N N . THR A 1 27 ? 19.363 11.109 4.398 1.00 0.00 27 THR A N 13
ATOM 14965 C CA . THR A 1 27 ? 19.474 11.939 5.591 1.00 0.00 27 THR A CA 13
ATOM 14966 C C . THR A 1 27 ? 18.106 12.429 6.050 1.00 0.00 27 THR A C 13
ATOM 14967 O O . THR A 1 27 ? 17.098 12.197 5.382 1.00 0.00 27 THR A O 13
ATOM 14978 N N . GLN A 1 28 ? 18.077 13.106 7.193 1.00 0.00 28 GLN A N 13
ATOM 14979 C CA . GLN A 1 28 ? 16.830 13.628 7.740 1.00 0.00 28 GLN A CA 13
ATOM 14980 C C . GLN A 1 28 ? 16.736 15.136 7.536 1.00 0.00 28 GLN A C 13
ATOM 14981 O O . GLN A 1 28 ? 16.323 15.870 8.435 1.00 0.00 28 GLN A O 13
ATOM 14995 N N . TYR A 1 29 ? 17.120 15.593 6.349 1.00 0.00 29 TYR A N 13
ATOM 14996 C CA . TYR A 1 29 ? 17.081 17.014 6.028 1.00 0.00 29 TYR A CA 13
ATOM 14997 C C . TYR A 1 29 ? 16.026 17.304 4.965 1.00 0.00 29 TYR A C 13
ATOM 14998 O O . TYR A 1 29 ? 16.328 17.479 3.785 1.00 0.00 29 TYR A O 13
ATOM 15016 N N . PRO A 1 30 ? 14.756 17.356 5.393 1.00 0.00 30 PRO A N 13
ATOM 15017 C CA . PRO A 1 30 ? 13.628 17.626 4.496 1.00 0.00 30 PRO A CA 13
ATOM 15018 C C . PRO A 1 30 ? 13.620 19.064 3.991 1.00 0.00 30 PRO A C 13
ATOM 15019 O O . PRO A 1 30 ? 12.861 19.900 4.482 1.00 0.00 30 PRO A O 13
ATOM 15030 N N . ASP A 1 31 ? 14.468 19.346 3.008 1.00 0.00 31 ASP A N 13
ATOM 15031 C CA . ASP A 1 31 ? 14.557 20.684 2.435 1.00 0.00 31 ASP A CA 13
ATOM 15032 C C . ASP A 1 31 ? 14.425 20.635 0.916 1.00 0.00 31 ASP A C 13
ATOM 15033 O O . ASP A 1 31 ? 14.375 19.559 0.321 1.00 0.00 31 ASP A O 13
ATOM 15042 N N . VAL A 1 32 ? 14.368 21.808 0.294 1.00 0.00 32 VAL A N 13
ATOM 15043 C CA . VAL A 1 32 ? 14.241 21.900 -1.156 1.00 0.00 32 VAL A CA 13
ATOM 15044 C C . VAL A 1 32 ? 15.313 21.072 -1.854 1.00 0.00 32 VAL A C 13
ATOM 15045 O O . VAL A 1 32 ? 15.034 20.361 -2.820 1.00 0.00 32 VAL A O 13
ATOM 15058 N N . PHE A 1 33 ? 16.543 21.168 -1.360 1.00 0.00 33 PHE A N 13
ATOM 15059 C CA . PHE A 1 33 ? 17.659 20.428 -1.937 1.00 0.00 33 PHE A CA 13
ATOM 15060 C C . PHE A 1 33 ? 17.357 18.933 -1.980 1.00 0.00 33 PHE A C 13
ATOM 15061 O O . PHE A 1 33 ? 17.926 18.197 -2.784 1.00 0.00 33 PHE A O 13
ATOM 15078 N N . ALA A 1 34 ? 16.456 18.493 -1.107 1.00 0.00 34 ALA A N 13
ATOM 15079 C CA . ALA A 1 34 ? 16.076 17.087 -1.046 1.00 0.00 34 ALA A CA 13
ATOM 15080 C C . ALA A 1 34 ? 14.951 16.779 -2.028 1.00 0.00 34 ALA A C 13
ATOM 15081 O O . ALA A 1 34 ? 15.133 16.011 -2.973 1.00 0.00 34 ALA A O 13
ATOM 15088 N N . ARG A 1 35 ? 13.789 17.382 -1.798 1.00 0.00 35 ARG A N 13
ATOM 15089 C CA . ARG A 1 35 ? 12.635 17.170 -2.662 1.00 0.00 35 ARG A CA 13
ATOM 15090 C C . ARG A 1 35 ? 12.974 17.496 -4.114 1.00 0.00 35 ARG A C 13
ATOM 15091 O O . ARG A 1 35 ? 12.641 16.738 -5.024 1.00 0.00 35 ARG A O 13
ATOM 15112 N N . GLU A 1 36 ? 13.639 18.628 -4.321 1.00 0.00 36 GLU A N 13
ATOM 15113 C CA . GLU A 1 36 ? 14.022 19.054 -5.662 1.00 0.00 36 GLU A CA 13
ATOM 15114 C C . GLU A 1 36 ? 14.958 18.037 -6.309 1.00 0.00 36 GLU A C 13
ATOM 15115 O O . GLU A 1 36 ? 15.039 17.944 -7.534 1.00 0.00 36 GLU A O 13
ATOM 15127 N N . ARG A 1 37 ? 15.663 17.277 -5.477 1.00 0.00 37 ARG A N 13
ATOM 15128 C CA . ARG A 1 37 ? 16.594 16.268 -5.968 1.00 0.00 37 ARG A CA 13
ATOM 15129 C C . ARG A 1 37 ? 15.850 15.013 -6.413 1.00 0.00 37 ARG A C 13
ATOM 15130 O O . ARG A 1 37 ? 15.877 14.645 -7.588 1.00 0.00 37 ARG A O 13
ATOM 15151 N N . VAL A 1 38 ? 15.185 14.357 -5.466 1.00 0.00 38 VAL A N 13
ATOM 15152 C CA . VAL A 1 38 ? 14.433 13.144 -5.761 1.00 0.00 38 VAL A CA 13
ATOM 15153 C C . VAL A 1 38 ? 13.434 13.376 -6.889 1.00 0.00 38 VAL A C 13
ATOM 15154 O O . VAL A 1 38 ? 13.032 12.439 -7.578 1.00 0.00 38 VAL A O 13
ATOM 15167 N N . ALA A 1 39 ? 13.038 14.631 -7.072 1.00 0.00 39 ALA A N 13
ATOM 15168 C CA . ALA A 1 39 ? 12.088 14.987 -8.118 1.00 0.00 39 ALA A CA 13
ATOM 15169 C C . ALA A 1 39 ? 12.586 14.539 -9.488 1.00 0.00 39 ALA A C 13
ATOM 15170 O O . ALA A 1 39 ? 11.793 14.235 -10.379 1.00 0.00 39 ALA A O 13
ATOM 15177 N N . ASP A 1 40 ? 13.904 14.501 -9.650 1.00 0.00 40 ASP A N 13
ATOM 15178 C CA . ASP A 1 40 ? 14.508 14.089 -10.911 1.00 0.00 40 ASP A CA 13
ATOM 15179 C C . ASP A 1 40 ? 14.635 12.571 -10.983 1.00 0.00 40 ASP A C 13
ATOM 15180 O O . ASP A 1 40 ? 14.846 12.007 -12.057 1.00 0.00 40 ASP A O 13
ATOM 15189 N N . GLN A 1 41 ? 14.507 11.916 -9.834 1.00 0.00 41 GLN A N 13
ATOM 15190 C CA . GLN A 1 41 ? 14.610 10.463 -9.767 1.00 0.00 41 GLN A CA 13
ATOM 15191 C C . GLN A 1 41 ? 13.323 9.804 -10.253 1.00 0.00 41 GLN A C 13
ATOM 15192 O O . GLN A 1 41 ? 13.352 8.923 -11.113 1.00 0.00 41 GLN A O 13
ATOM 15206 N N . ILE A 1 42 ? 12.196 10.235 -9.696 1.00 0.00 42 ILE A N 13
ATOM 15207 C CA . ILE A 1 42 ? 10.900 9.687 -10.073 1.00 0.00 42 ILE A CA 13
ATOM 15208 C C . ILE A 1 42 ? 10.266 10.499 -11.198 1.00 0.00 42 ILE A C 13
ATOM 15209 O O . ILE A 1 42 ? 9.208 10.140 -11.716 1.00 0.00 42 ILE A O 13
ATOM 15225 N N . ARG A 1 43 ? 10.920 11.593 -11.572 1.00 0.00 43 ARG A N 13
ATOM 15226 C CA . ARG A 1 43 ? 10.421 12.456 -12.636 1.00 0.00 43 ARG A CA 13
ATOM 15227 C C . ARG A 1 43 ? 9.135 13.156 -12.209 1.00 0.00 43 ARG A C 13
ATOM 15228 O O . ARG A 1 43 ? 8.102 13.037 -12.870 1.00 0.00 43 ARG A O 13
ATOM 15249 N N . LEU A 1 44 ? 9.204 13.886 -11.102 1.00 0.00 44 LEU A N 13
ATOM 15250 C CA . LEU A 1 44 ? 8.045 14.606 -10.586 1.00 0.00 44 LEU A CA 13
ATOM 15251 C C . LEU A 1 44 ? 8.437 16.002 -10.113 1.00 0.00 44 LEU A C 13
ATOM 15252 O O . LEU A 1 44 ? 9.618 16.297 -9.933 1.00 0.00 44 LEU A O 13
ATOM 15268 N N . GLN A 1 45 ? 7.438 16.856 -9.913 1.00 0.00 45 GLN A N 13
ATOM 15269 C CA . GLN A 1 45 ? 7.679 18.221 -9.459 1.00 0.00 45 GLN A CA 13
ATOM 15270 C C . GLN A 1 45 ? 8.481 18.229 -8.162 1.00 0.00 45 GLN A C 13
ATOM 15271 O O . GLN A 1 45 ? 8.417 17.285 -7.376 1.00 0.00 45 GLN A O 13
ATOM 15285 N N . GLU A 1 46 ? 9.235 19.303 -7.945 1.00 0.00 46 GLU A N 13
ATOM 15286 C CA . GLU A 1 46 ? 10.050 19.432 -6.743 1.00 0.00 46 GLU A CA 13
ATOM 15287 C C . GLU A 1 46 ? 9.175 19.666 -5.515 1.00 0.00 46 GLU A C 13
ATOM 15288 O O . GLU A 1 46 ? 9.416 19.097 -4.451 1.00 0.00 46 GLU A O 13
ATOM 15300 N N . SER A 1 47 ? 8.159 20.508 -5.672 1.00 0.00 47 SER A N 13
ATOM 15301 C CA . SER A 1 47 ? 7.250 20.822 -4.576 1.00 0.00 47 SER A CA 13
ATOM 15302 C C . SER A 1 47 ? 6.155 19.766 -4.459 1.00 0.00 47 SER A C 13
ATOM 15303 O O . SER A 1 47 ? 5.532 19.614 -3.408 1.00 0.00 47 SER A O 13
ATOM 15311 N N . ARG A 1 48 ? 5.926 19.037 -5.547 1.00 0.00 48 ARG A N 13
ATOM 15312 C CA . ARG A 1 48 ? 4.905 17.996 -5.569 1.00 0.00 48 ARG A CA 13
ATOM 15313 C C . ARG A 1 48 ? 5.411 16.726 -4.891 1.00 0.00 48 ARG A C 13
ATOM 15314 O O . ARG A 1 48 ? 4.701 16.112 -4.093 1.00 0.00 48 ARG A O 13
ATOM 15335 N N . ILE A 1 49 ? 6.639 16.337 -5.215 1.00 0.00 49 ILE A N 13
ATOM 15336 C CA . ILE A 1 49 ? 7.239 15.141 -4.638 1.00 0.00 49 ILE A CA 13
ATOM 15337 C C . ILE A 1 49 ? 7.186 15.180 -3.114 1.00 0.00 49 ILE A C 13
ATOM 15338 O O . ILE A 1 49 ? 7.229 14.141 -2.456 1.00 0.00 49 ILE A O 13
ATOM 15354 N N . GLN A 1 50 ? 7.090 16.385 -2.562 1.00 0.00 50 GLN A N 13
ATOM 15355 C CA . GLN A 1 50 ? 7.030 16.558 -1.115 1.00 0.00 50 GLN A CA 13
ATOM 15356 C C . GLN A 1 50 ? 5.869 15.769 -0.520 1.00 0.00 50 GLN A C 13
ATOM 15357 O O . GLN A 1 50 ? 6.014 15.117 0.514 1.00 0.00 50 GLN A O 13
ATOM 15371 N N . VAL A 1 51 ? 4.717 15.833 -1.179 1.00 0.00 51 VAL A N 13
ATOM 15372 C CA . VAL A 1 51 ? 3.530 15.123 -0.716 1.00 0.00 51 VAL A CA 13
ATOM 15373 C C . VAL A 1 51 ? 3.733 13.614 -0.778 1.00 0.00 51 VAL A C 13
ATOM 15374 O O . VAL A 1 51 ? 3.166 12.868 0.020 1.00 0.00 51 VAL A O 13
ATOM 15387 N N . TRP A 1 52 ? 4.545 13.171 -1.731 1.00 0.00 52 TRP A N 13
ATOM 15388 C CA . TRP A 1 52 ? 4.823 11.749 -1.898 1.00 0.00 52 TRP A CA 13
ATOM 15389 C C . TRP A 1 52 ? 5.933 11.297 -0.956 1.00 0.00 52 TRP A C 13
ATOM 15390 O O . TRP A 1 52 ? 6.078 10.107 -0.677 1.00 0.00 52 TRP A O 13
ATOM 15411 N N . PHE A 1 53 ? 6.715 12.254 -0.468 1.00 0.00 53 PHE A N 13
ATOM 15412 C CA . PHE A 1 53 ? 7.813 11.954 0.444 1.00 0.00 53 PHE A CA 13
ATOM 15413 C C . PHE A 1 53 ? 7.303 11.246 1.695 1.00 0.00 53 PHE A C 13
ATOM 15414 O O . PHE A 1 53 ? 8.071 10.614 2.422 1.00 0.00 53 PHE A O 13
ATOM 15431 N N . LYS A 1 54 ? 6.003 11.358 1.942 1.00 0.00 54 LYS A N 13
ATOM 15432 C CA . LYS A 1 54 ? 5.387 10.729 3.105 1.00 0.00 54 LYS A CA 13
ATOM 15433 C C . LYS A 1 54 ? 4.975 9.294 2.793 1.00 0.00 54 LYS A C 13
ATOM 15434 O O . LYS A 1 54 ? 4.709 8.504 3.698 1.00 0.00 54 LYS A O 13
ATOM 15453 N N . ASN A 1 55 ? 4.924 8.964 1.507 1.00 0.00 55 ASN A N 13
ATOM 15454 C CA . ASN A 1 55 ? 4.544 7.624 1.076 1.00 0.00 55 ASN A CA 13
ATOM 15455 C C . ASN A 1 55 ? 5.173 6.565 1.976 1.00 0.00 55 ASN A C 13
ATOM 15456 O O . ASN A 1 55 ? 4.487 5.927 2.775 1.00 0.00 55 ASN A O 13
ATOM 15467 N N . ARG A 1 56 ? 6.483 6.383 1.840 1.00 0.00 56 ARG A N 13
ATOM 15468 C CA . ARG A 1 56 ? 7.205 5.401 2.640 1.00 0.00 56 ARG A CA 13
ATOM 15469 C C . ARG A 1 56 ? 7.607 5.989 3.990 1.00 0.00 56 ARG A C 13
ATOM 15470 O O . ARG A 1 56 ? 7.574 5.303 5.012 1.00 0.00 56 ARG A O 13
ATOM 15491 N N . ARG A 1 57 ? 7.987 7.262 3.985 1.00 0.00 57 ARG A N 13
ATOM 15492 C CA . ARG A 1 57 ? 8.397 7.942 5.208 1.00 0.00 57 ARG A CA 13
ATOM 15493 C C . ARG A 1 57 ? 7.391 7.697 6.329 1.00 0.00 57 ARG A C 13
ATOM 15494 O O . ARG A 1 57 ? 7.744 7.720 7.508 1.00 0.00 57 ARG A O 13
ATOM 15515 N N . ALA A 1 58 ? 6.138 7.462 5.953 1.00 0.00 58 ALA A N 13
ATOM 15516 C CA . ALA A 1 58 ? 5.083 7.211 6.926 1.00 0.00 58 ALA A CA 13
ATOM 15517 C C . ALA A 1 58 ? 4.982 5.726 7.256 1.00 0.00 58 ALA A C 13
ATOM 15518 O O . ALA A 1 58 ? 4.717 5.349 8.398 1.00 0.00 58 ALA A O 13
ATOM 15525 N N . LYS A 1 59 ? 5.195 4.885 6.250 1.00 0.00 59 LYS A N 13
ATOM 15526 C CA . LYS A 1 59 ? 5.129 3.440 6.432 1.00 0.00 59 LYS A CA 13
ATOM 15527 C C . LYS A 1 59 ? 6.081 2.987 7.534 1.00 0.00 59 LYS A C 13
ATOM 15528 O O . LYS A 1 59 ? 5.905 1.917 8.119 1.00 0.00 59 LYS A O 13
ATOM 15547 N N . TYR A 1 60 ? 7.088 3.807 7.814 1.00 0.00 60 TYR A N 13
ATOM 15548 C CA . TYR A 1 60 ? 8.068 3.489 8.846 1.00 0.00 60 TYR A CA 13
ATOM 15549 C C . TYR A 1 60 ? 7.379 3.071 10.141 1.00 0.00 60 TYR A C 13
ATOM 15550 O O . TYR A 1 60 ? 7.918 2.280 10.916 1.00 0.00 60 TYR A O 13
ATOM 15568 N N . ARG A 1 61 ? 6.185 3.607 10.369 1.00 0.00 61 ARG A N 13
ATOM 15569 C CA . ARG A 1 61 ? 5.422 3.291 11.570 1.00 0.00 61 ARG A CA 13
ATOM 15570 C C . ARG A 1 61 ? 4.676 1.969 11.408 1.00 0.00 61 ARG A C 13
ATOM 15571 O O . ARG A 1 61 ? 4.588 1.175 12.345 1.00 0.00 61 ARG A O 13
ATOM 15592 N N . LEU A 1 62 ? 4.141 1.740 10.213 1.00 0.00 62 LEU A N 13
ATOM 15593 C CA . LEU A 1 62 ? 3.402 0.515 9.928 1.00 0.00 62 LEU A CA 13
ATOM 15594 C C . LEU A 1 62 ? 4.253 -0.715 10.223 1.00 0.00 62 LEU A C 13
ATOM 15595 O O . LEU A 1 62 ? 3.771 -1.692 10.796 1.00 0.00 62 LEU A O 13
ATOM 15611 N N . GLN A 1 63 ? 5.522 -0.659 9.830 1.00 0.00 63 GLN A N 13
ATOM 15612 C CA . GLN A 1 63 ? 6.440 -1.769 10.054 1.00 0.00 63 GLN A CA 13
ATOM 15613 C C . GLN A 1 63 ? 6.936 -1.783 11.496 1.00 0.00 63 GLN A C 13
ATOM 15614 O O . GLN A 1 63 ? 7.311 -2.829 12.023 1.00 0.00 63 GLN A O 13
ATOM 15628 N N . GLU A 1 64 ? 6.936 -0.613 12.128 1.00 0.00 64 GLU A N 13
ATOM 15629 C CA . GLU A 1 64 ? 7.388 -0.491 13.509 1.00 0.00 64 GLU A CA 13
ATOM 15630 C C . GLU A 1 64 ? 6.585 -1.408 14.427 1.00 0.00 64 GLU A C 13
ATOM 15631 O O . GLU A 1 64 ? 7.150 -2.192 15.190 1.00 0.00 64 GLU A O 13
ATOM 15643 N N . LYS A 1 65 ? 5.263 -1.305 14.347 1.00 0.00 65 LYS A N 13
ATOM 15644 C CA . LYS A 1 65 ? 4.380 -2.124 15.168 1.00 0.00 65 LYS A CA 13
ATOM 15645 C C . LYS A 1 65 ? 4.408 -3.580 14.713 1.00 0.00 65 LYS A C 13
ATOM 15646 O O . LYS A 1 65 ? 4.186 -4.492 15.509 1.00 0.00 65 LYS A O 13
ATOM 15665 N N . GLN A 1 66 ? 4.685 -3.789 13.430 1.00 0.00 66 GLN A N 13
ATOM 15666 C CA . GLN A 1 66 ? 4.743 -5.134 12.871 1.00 0.00 66 GLN A CA 13
ATOM 15667 C C . GLN A 1 66 ? 5.987 -5.872 13.356 1.00 0.00 66 GLN A C 13
ATOM 15668 O O . GLN A 1 66 ? 5.896 -6.810 14.147 1.00 0.00 66 GLN A O 13
ATOM 15682 N N . LYS A 1 67 ? 7.149 -5.441 12.876 1.00 0.00 67 LYS A N 13
ATOM 15683 C CA . LYS A 1 67 ? 8.412 -6.059 13.261 1.00 0.00 67 LYS A CA 13
ATOM 15684 C C . LYS A 1 67 ? 9.116 -5.236 14.334 1.00 0.00 67 LYS A C 13
ATOM 15685 O O . LYS A 1 67 ? 8.900 -4.031 14.468 1.00 0.00 67 LYS A O 13
ATOM 15704 N N . PRO A 1 68 ? 9.981 -5.898 15.117 1.00 0.00 68 PRO A N 13
ATOM 15705 C CA . PRO A 1 68 ? 10.737 -5.245 16.191 1.00 0.00 68 PRO A CA 13
ATOM 15706 C C . PRO A 1 68 ? 11.800 -4.292 15.655 1.00 0.00 68 PRO A C 13
ATOM 15707 O O . PRO A 1 68 ? 11.497 -3.164 15.267 1.00 0.00 68 PRO A O 13
ATOM 15718 N N . GLY A 1 1 ? 3.173 -0.814 1.706 1.00 0.00 1 GLY A N 14
ATOM 15719 C CA . GLY A 1 1 ? 3.583 -0.645 0.324 1.00 0.00 1 GLY A CA 14
ATOM 15720 C C . GLY A 1 1 ? 3.564 0.806 -0.112 1.00 0.00 1 GLY A C 14
ATOM 15721 O O . GLY A 1 1 ? 3.305 1.712 0.680 1.00 0.00 1 GLY A O 14
ATOM 15725 N N . PRO A 1 2 ? 3.847 1.043 -1.402 1.00 0.00 2 PRO A N 14
ATOM 15726 C CA . PRO A 1 2 ? 3.869 2.394 -1.972 1.00 0.00 2 PRO A CA 14
ATOM 15727 C C . PRO A 1 2 ? 2.477 3.008 -2.062 1.00 0.00 2 PRO A C 14
ATOM 15728 O O . PRO A 1 2 ? 1.526 2.505 -1.464 1.00 0.00 2 PRO A O 14
ATOM 15739 N N . ARG A 1 3 ? 2.363 4.099 -2.813 1.00 0.00 3 ARG A N 14
ATOM 15740 C CA . ARG A 1 3 ? 1.086 4.782 -2.981 1.00 0.00 3 ARG A CA 14
ATOM 15741 C C . ARG A 1 3 ? 0.609 5.374 -1.658 1.00 0.00 3 ARG A C 14
ATOM 15742 O O . ARG A 1 3 ? 0.449 4.661 -0.668 1.00 0.00 3 ARG A O 14
ATOM 15763 N N . LYS A 1 4 ? 0.384 6.684 -1.650 1.00 0.00 4 LYS A N 14
ATOM 15764 C CA . LYS A 1 4 ? -0.076 7.374 -0.450 1.00 0.00 4 LYS A CA 14
ATOM 15765 C C . LYS A 1 4 ? -1.463 7.972 -0.665 1.00 0.00 4 LYS A C 14
ATOM 15766 O O . LYS A 1 4 ? -2.318 7.911 0.218 1.00 0.00 4 LYS A O 14
ATOM 15785 N N . ASN A 1 5 ? -1.679 8.547 -1.843 1.00 0.00 5 ASN A N 14
ATOM 15786 C CA . ASN A 1 5 ? -2.963 9.155 -2.173 1.00 0.00 5 ASN A CA 14
ATOM 15787 C C . ASN A 1 5 ? -3.281 8.984 -3.655 1.00 0.00 5 ASN A C 14
ATOM 15788 O O . ASN A 1 5 ? -4.192 8.242 -4.023 1.00 0.00 5 ASN A O 14
ATOM 15799 N N . ARG A 1 6 ? -2.524 9.675 -4.501 1.00 0.00 6 ARG A N 14
ATOM 15800 C CA . ARG A 1 6 ? -2.725 9.600 -5.943 1.00 0.00 6 ARG A CA 14
ATOM 15801 C C . ARG A 1 6 ? -1.523 10.168 -6.690 1.00 0.00 6 ARG A C 14
ATOM 15802 O O . ARG A 1 6 ? -0.521 10.544 -6.080 1.00 0.00 6 ARG A O 14
ATOM 15823 N N . ARG A 1 7 ? -1.629 10.227 -8.014 1.00 0.00 7 ARG A N 14
ATOM 15824 C CA . ARG A 1 7 ? -0.549 10.748 -8.844 1.00 0.00 7 ARG A CA 14
ATOM 15825 C C . ARG A 1 7 ? 0.714 9.907 -8.684 1.00 0.00 7 ARG A C 14
ATOM 15826 O O . ARG A 1 7 ? 1.654 10.308 -7.999 1.00 0.00 7 ARG A O 14
ATOM 15847 N N . GLU A 1 8 ? 0.727 8.740 -9.320 1.00 0.00 8 GLU A N 14
ATOM 15848 C CA . GLU A 1 8 ? 1.874 7.843 -9.246 1.00 0.00 8 GLU A CA 14
ATOM 15849 C C . GLU A 1 8 ? 2.620 7.803 -10.577 1.00 0.00 8 GLU A C 14
ATOM 15850 O O . GLU A 1 8 ? 2.101 8.239 -11.604 1.00 0.00 8 GLU A O 14
ATOM 15862 N N . ARG A 1 9 ? 3.840 7.276 -10.549 1.00 0.00 9 ARG A N 14
ATOM 15863 C CA . ARG A 1 9 ? 4.658 7.180 -11.752 1.00 0.00 9 ARG A CA 14
ATOM 15864 C C . ARG A 1 9 ? 4.093 6.137 -12.711 1.00 0.00 9 ARG A C 14
ATOM 15865 O O . ARG A 1 9 ? 4.244 6.251 -13.928 1.00 0.00 9 ARG A O 14
ATOM 15886 N N . THR A 1 10 ? 3.442 5.120 -12.156 1.00 0.00 10 THR A N 14
ATOM 15887 C CA . THR A 1 10 ? 2.856 4.056 -12.961 1.00 0.00 10 THR A CA 14
ATOM 15888 C C . THR A 1 10 ? 2.086 3.069 -12.092 1.00 0.00 10 THR A C 14
ATOM 15889 O O . THR A 1 10 ? 1.887 3.299 -10.898 1.00 0.00 10 THR A O 14
ATOM 15900 N N . THR A 1 11 ? 1.654 1.967 -12.696 1.00 0.00 11 THR A N 14
ATOM 15901 C CA . THR A 1 11 ? 0.904 0.944 -11.977 1.00 0.00 11 THR A CA 14
ATOM 15902 C C . THR A 1 11 ? 1.595 0.574 -10.669 1.00 0.00 11 THR A C 14
ATOM 15903 O O . THR A 1 11 ? 1.004 0.676 -9.594 1.00 0.00 11 THR A O 14
ATOM 15914 N N . TYR A 1 12 ? 2.848 0.146 -10.768 1.00 0.00 12 TYR A N 14
ATOM 15915 C CA . TYR A 1 12 ? 3.618 -0.240 -9.592 1.00 0.00 12 TYR A CA 14
ATOM 15916 C C . TYR A 1 12 ? 5.115 -0.197 -9.883 1.00 0.00 12 TYR A C 14
ATOM 15917 O O . TYR A 1 12 ? 5.643 -1.040 -10.608 1.00 0.00 12 TYR A O 14
ATOM 15935 N N . SER A 1 13 ? 5.795 0.792 -9.311 1.00 0.00 13 SER A N 14
ATOM 15936 C CA . SER A 1 13 ? 7.231 0.948 -9.510 1.00 0.00 13 SER A CA 14
ATOM 15937 C C . SER A 1 13 ? 7.926 1.296 -8.198 1.00 0.00 13 SER A C 14
ATOM 15938 O O . SER A 1 13 ? 7.282 1.696 -7.228 1.00 0.00 13 SER A O 14
ATOM 15946 N N . ARG A 1 14 ? 9.246 1.142 -8.176 1.00 0.00 14 ARG A N 14
ATOM 15947 C CA . ARG A 1 14 ? 10.031 1.438 -6.983 1.00 0.00 14 ARG A CA 14
ATOM 15948 C C . ARG A 1 14 ? 10.285 2.938 -6.859 1.00 0.00 14 ARG A C 14
ATOM 15949 O O . ARG A 1 14 ? 10.616 3.433 -5.782 1.00 0.00 14 ARG A O 14
ATOM 15970 N N . GLN A 1 15 ? 10.129 3.653 -7.968 1.00 0.00 15 GLN A N 14
ATOM 15971 C CA . GLN A 1 15 ? 10.343 5.095 -7.982 1.00 0.00 15 GLN A CA 14
ATOM 15972 C C . GLN A 1 15 ? 9.593 5.769 -6.838 1.00 0.00 15 GLN A C 14
ATOM 15973 O O . GLN A 1 15 ? 10.169 6.548 -6.080 1.00 0.00 15 GLN A O 14
ATOM 15987 N N . GLN A 1 16 ? 8.305 5.462 -6.720 1.00 0.00 16 GLN A N 14
ATOM 15988 C CA . GLN A 1 16 ? 7.476 6.039 -5.668 1.00 0.00 16 GLN A CA 14
ATOM 15989 C C . GLN A 1 16 ? 8.084 5.783 -4.293 1.00 0.00 16 GLN A C 14
ATOM 15990 O O . GLN A 1 16 ? 7.929 6.587 -3.374 1.00 0.00 16 GLN A O 14
ATOM 16004 N N . LEU A 1 17 ? 8.777 4.657 -4.159 1.00 0.00 17 LEU A N 14
ATOM 16005 C CA . LEU A 1 17 ? 9.408 4.293 -2.896 1.00 0.00 17 LEU A CA 14
ATOM 16006 C C . LEU A 1 17 ? 10.832 4.837 -2.822 1.00 0.00 17 LEU A C 14
ATOM 16007 O O . LEU A 1 17 ? 11.454 4.830 -1.761 1.00 0.00 17 LEU A O 14
ATOM 16023 N N . GLU A 1 18 ? 11.338 5.310 -3.957 1.00 0.00 18 GLU A N 14
ATOM 16024 C CA . GLU A 1 18 ? 12.688 5.859 -4.019 1.00 0.00 18 GLU A CA 14
ATOM 16025 C C . GLU A 1 18 ? 12.759 7.209 -3.312 1.00 0.00 18 GLU A C 14
ATOM 16026 O O . GLU A 1 18 ? 13.721 7.499 -2.600 1.00 0.00 18 GLU A O 14
ATOM 16038 N N . ILE A 1 19 ? 11.734 8.031 -3.514 1.00 0.00 19 ILE A N 14
ATOM 16039 C CA . ILE A 1 19 ? 11.680 9.350 -2.896 1.00 0.00 19 ILE A CA 14
ATOM 16040 C C . ILE A 1 19 ? 12.099 9.288 -1.431 1.00 0.00 19 ILE A C 14
ATOM 16041 O O . ILE A 1 19 ? 12.782 10.183 -0.931 1.00 0.00 19 ILE A O 14
ATOM 16057 N N . LEU A 1 20 ? 11.688 8.226 -0.748 1.00 0.00 20 LEU A N 14
ATOM 16058 C CA . LEU A 1 20 ? 12.023 8.045 0.661 1.00 0.00 20 LEU A CA 14
ATOM 16059 C C . LEU A 1 20 ? 13.272 7.184 0.818 1.00 0.00 20 LEU A C 14
ATOM 16060 O O . LEU A 1 20 ? 14.288 7.638 1.341 1.00 0.00 20 LEU A O 14
ATOM 16076 N N . GLU A 1 21 ? 13.188 5.939 0.358 1.00 0.00 21 GLU A N 14
ATOM 16077 C CA . GLU A 1 21 ? 14.313 5.015 0.447 1.00 0.00 21 GLU A CA 14
ATOM 16078 C C . GLU A 1 21 ? 15.616 5.707 0.058 1.00 0.00 21 GLU A C 14
ATOM 16079 O O . GLU A 1 21 ? 16.692 5.346 0.538 1.00 0.00 21 GLU A O 14
ATOM 16091 N N . THR A 1 22 ? 15.513 6.703 -0.816 1.00 0.00 22 THR A N 14
ATOM 16092 C CA . THR A 1 22 ? 16.683 7.444 -1.271 1.00 0.00 22 THR A CA 14
ATOM 16093 C C . THR A 1 22 ? 16.931 8.669 -0.399 1.00 0.00 22 THR A C 14
ATOM 16094 O O . THR A 1 22 ? 18.031 8.862 0.120 1.00 0.00 22 THR A O 14
ATOM 16105 N N . LEU A 1 23 ? 15.902 9.495 -0.241 1.00 0.00 23 LEU A N 14
ATOM 16106 C CA . LEU A 1 23 ? 16.009 10.703 0.570 1.00 0.00 23 LEU A CA 14
ATOM 16107 C C . LEU A 1 23 ? 16.061 10.359 2.055 1.00 0.00 23 LEU A C 14
ATOM 16108 O O . LEU A 1 23 ? 17.069 10.591 2.722 1.00 0.00 23 LEU A O 14
ATOM 16124 N N . PHE A 1 24 ? 14.968 9.801 2.567 1.00 0.00 24 PHE A N 14
ATOM 16125 C CA . PHE A 1 24 ? 14.890 9.423 3.973 1.00 0.00 24 PHE A CA 14
ATOM 16126 C C . PHE A 1 24 ? 16.170 8.725 4.421 1.00 0.00 24 PHE A C 14
ATOM 16127 O O . PHE A 1 24 ? 16.639 8.924 5.541 1.00 0.00 24 PHE A O 14
ATOM 16144 N N . ASN A 1 25 ? 16.730 7.904 3.538 1.00 0.00 25 ASN A N 14
ATOM 16145 C CA . ASN A 1 25 ? 17.955 7.174 3.842 1.00 0.00 25 ASN A CA 14
ATOM 16146 C C . ASN A 1 25 ? 19.173 8.088 3.736 1.00 0.00 25 ASN A C 14
ATOM 16147 O O . ASN A 1 25 ? 20.064 8.049 4.583 1.00 0.00 25 ASN A O 14
ATOM 16158 N N . GLU A 1 26 ? 19.201 8.908 2.691 1.00 0.00 26 GLU A N 14
ATOM 16159 C CA . GLU A 1 26 ? 20.310 9.831 2.475 1.00 0.00 26 GLU A CA 14
ATOM 16160 C C . GLU A 1 26 ? 20.563 10.678 3.719 1.00 0.00 26 GLU A C 14
ATOM 16161 O O . GLU A 1 26 ? 21.703 10.836 4.155 1.00 0.00 26 GLU A O 14
ATOM 16173 N N . THR A 1 27 ? 19.490 11.221 4.286 1.00 0.00 27 THR A N 14
ATOM 16174 C CA . THR A 1 27 ? 19.594 12.054 5.477 1.00 0.00 27 THR A CA 14
ATOM 16175 C C . THR A 1 27 ? 18.219 12.505 5.955 1.00 0.00 27 THR A C 14
ATOM 16176 O O . THR A 1 27 ? 17.207 12.228 5.311 1.00 0.00 27 THR A O 14
ATOM 16187 N N . GLN A 1 28 ? 18.190 13.203 7.086 1.00 0.00 28 GLN A N 14
ATOM 16188 C CA . GLN A 1 28 ? 16.937 13.693 7.648 1.00 0.00 28 GLN A CA 14
ATOM 16189 C C . GLN A 1 28 ? 16.804 15.200 7.451 1.00 0.00 28 GLN A C 14
ATOM 16190 O O . GLN A 1 28 ? 16.373 15.918 8.353 1.00 0.00 28 GLN A O 14
ATOM 16204 N N . TYR A 1 29 ? 17.178 15.671 6.267 1.00 0.00 29 TYR A N 14
ATOM 16205 C CA . TYR A 1 29 ? 17.103 17.093 5.953 1.00 0.00 29 TYR A CA 14
ATOM 16206 C C . TYR A 1 29 ? 16.031 17.363 4.901 1.00 0.00 29 TYR A C 14
ATOM 16207 O O . TYR A 1 29 ? 16.317 17.536 3.716 1.00 0.00 29 TYR A O 14
ATOM 16225 N N . PRO A 1 30 ? 14.766 17.401 5.344 1.00 0.00 30 PRO A N 14
ATOM 16226 C CA . PRO A 1 30 ? 13.625 17.650 4.458 1.00 0.00 30 PRO A CA 14
ATOM 16227 C C . PRO A 1 30 ? 13.592 19.086 3.946 1.00 0.00 30 PRO A C 14
ATOM 16228 O O . PRO A 1 30 ? 12.813 19.909 4.427 1.00 0.00 30 PRO A O 14
ATOM 16239 N N . ASP A 1 31 ? 14.441 19.380 2.967 1.00 0.00 31 ASP A N 14
ATOM 16240 C CA . ASP A 1 31 ? 14.507 20.717 2.388 1.00 0.00 31 ASP A CA 14
ATOM 16241 C C . ASP A 1 31 ? 14.299 20.666 0.878 1.00 0.00 31 ASP A C 14
ATOM 16242 O O . ASP A 1 31 ? 14.250 19.589 0.283 1.00 0.00 31 ASP A O 14
ATOM 16251 N N . VAL A 1 32 ? 14.177 21.838 0.263 1.00 0.00 32 VAL A N 14
ATOM 16252 C CA . VAL A 1 32 ? 13.974 21.927 -1.178 1.00 0.00 32 VAL A CA 14
ATOM 16253 C C . VAL A 1 32 ? 15.039 21.139 -1.933 1.00 0.00 32 VAL A C 14
ATOM 16254 O O . VAL A 1 32 ? 14.751 20.494 -2.942 1.00 0.00 32 VAL A O 14
ATOM 16267 N N . PHE A 1 33 ? 16.270 21.194 -1.437 1.00 0.00 33 PHE A N 14
ATOM 16268 C CA . PHE A 1 33 ? 17.380 20.485 -2.065 1.00 0.00 33 PHE A CA 14
ATOM 16269 C C . PHE A 1 33 ? 17.097 18.987 -2.136 1.00 0.00 33 PHE A C 14
ATOM 16270 O O . PHE A 1 33 ? 17.656 18.278 -2.973 1.00 0.00 33 PHE A O 14
ATOM 16287 N N . ALA A 1 34 ? 16.226 18.513 -1.252 1.00 0.00 34 ALA A N 14
ATOM 16288 C CA . ALA A 1 34 ? 15.868 17.100 -1.215 1.00 0.00 34 ALA A CA 14
ATOM 16289 C C . ALA A 1 34 ? 14.717 16.800 -2.170 1.00 0.00 34 ALA A C 14
ATOM 16290 O O . ALA A 1 34 ? 14.882 16.065 -3.143 1.00 0.00 34 ALA A O 14
ATOM 16297 N N . ARG A 1 35 ? 13.553 17.373 -1.884 1.00 0.00 35 ARG A N 14
ATOM 16298 C CA . ARG A 1 35 ? 12.374 17.165 -2.717 1.00 0.00 35 ARG A CA 14
ATOM 16299 C C . ARG A 1 35 ? 12.676 17.493 -4.177 1.00 0.00 35 ARG A C 14
ATOM 16300 O O . ARG A 1 35 ? 12.283 16.757 -5.082 1.00 0.00 35 ARG A O 14
ATOM 16321 N N . GLU A 1 36 ? 13.374 18.603 -4.397 1.00 0.00 36 GLU A N 14
ATOM 16322 C CA . GLU A 1 36 ? 13.726 19.029 -5.746 1.00 0.00 36 GLU A CA 14
ATOM 16323 C C . GLU A 1 36 ? 14.671 18.027 -6.403 1.00 0.00 36 GLU A C 14
ATOM 16324 O O . GLU A 1 36 ? 14.748 17.942 -7.629 1.00 0.00 36 GLU A O 14
ATOM 16336 N N . ARG A 1 37 ? 15.389 17.271 -5.579 1.00 0.00 37 ARG A N 14
ATOM 16337 C CA . ARG A 1 37 ? 16.331 16.277 -6.079 1.00 0.00 37 ARG A CA 14
ATOM 16338 C C . ARG A 1 37 ? 15.604 15.001 -6.495 1.00 0.00 37 ARG A C 14
ATOM 16339 O O . ARG A 1 37 ? 15.614 14.622 -7.666 1.00 0.00 37 ARG A O 14
ATOM 16360 N N . VAL A 1 38 ? 14.974 14.342 -5.528 1.00 0.00 38 VAL A N 14
ATOM 16361 C CA . VAL A 1 38 ? 14.243 13.109 -5.793 1.00 0.00 38 VAL A CA 14
ATOM 16362 C C . VAL A 1 38 ? 13.227 13.304 -6.914 1.00 0.00 38 VAL A C 14
ATOM 16363 O O . VAL A 1 38 ? 12.853 12.352 -7.598 1.00 0.00 38 VAL A O 14
ATOM 16376 N N . ALA A 1 39 ? 12.785 14.544 -7.095 1.00 0.00 39 ALA A N 14
ATOM 16377 C CA . ALA A 1 39 ? 11.814 14.864 -8.135 1.00 0.00 39 ALA A CA 14
ATOM 16378 C C . ALA A 1 39 ? 12.320 14.436 -9.508 1.00 0.00 39 ALA A C 14
ATOM 16379 O O . ALA A 1 39 ? 11.532 14.103 -10.394 1.00 0.00 39 ALA A O 14
ATOM 16386 N N . ASP A 1 40 ? 13.637 14.449 -9.679 1.00 0.00 40 ASP A N 14
ATOM 16387 C CA . ASP A 1 40 ? 14.248 14.062 -10.946 1.00 0.00 40 ASP A CA 14
ATOM 16388 C C . ASP A 1 40 ? 14.432 12.550 -11.020 1.00 0.00 40 ASP A C 14
ATOM 16389 O O . ASP A 1 40 ? 14.657 11.995 -12.095 1.00 0.00 40 ASP A O 14
ATOM 16398 N N . GLN A 1 41 ? 14.337 11.890 -9.870 1.00 0.00 41 GLN A N 14
ATOM 16399 C CA . GLN A 1 41 ? 14.496 10.442 -9.806 1.00 0.00 41 GLN A CA 14
ATOM 16400 C C . GLN A 1 41 ? 13.227 9.734 -10.269 1.00 0.00 41 GLN A C 14
ATOM 16401 O O . GLN A 1 41 ? 13.273 8.866 -11.142 1.00 0.00 41 GLN A O 14
ATOM 16415 N N . ILE A 1 42 ? 12.097 10.109 -9.679 1.00 0.00 42 ILE A N 14
ATOM 16416 C CA . ILE A 1 42 ? 10.816 9.510 -10.032 1.00 0.00 42 ILE A CA 14
ATOM 16417 C C . ILE A 1 42 ? 10.136 10.287 -11.154 1.00 0.00 42 ILE A C 14
ATOM 16418 O O . ILE A 1 42 ? 9.086 9.885 -11.654 1.00 0.00 42 ILE A O 14
ATOM 16434 N N . ARG A 1 43 ? 10.743 11.403 -11.545 1.00 0.00 43 ARG A N 14
ATOM 16435 C CA . ARG A 1 43 ? 10.197 12.238 -12.608 1.00 0.00 43 ARG A CA 14
ATOM 16436 C C . ARG A 1 43 ? 8.889 12.891 -12.169 1.00 0.00 43 ARG A C 14
ATOM 16437 O O . ARG A 1 43 ? 7.851 12.718 -12.808 1.00 0.00 43 ARG A O 14
ATOM 16458 N N . LEU A 1 44 ? 8.948 13.642 -11.075 1.00 0.00 44 LEU A N 14
ATOM 16459 C CA . LEU A 1 44 ? 7.769 14.322 -10.549 1.00 0.00 44 LEU A CA 14
ATOM 16460 C C . LEU A 1 44 ? 8.115 15.735 -10.091 1.00 0.00 44 LEU A C 14
ATOM 16461 O O . LEU A 1 44 ? 9.286 16.077 -9.933 1.00 0.00 44 LEU A O 14
ATOM 16477 N N . GLN A 1 45 ? 7.087 16.550 -9.877 1.00 0.00 45 GLN A N 14
ATOM 16478 C CA . GLN A 1 45 ? 7.282 17.925 -9.435 1.00 0.00 45 GLN A CA 14
ATOM 16479 C C . GLN A 1 45 ? 8.045 17.970 -8.114 1.00 0.00 45 GLN A C 14
ATOM 16480 O O . GLN A 1 45 ? 7.922 17.068 -7.286 1.00 0.00 45 GLN A O 14
ATOM 16494 N N . GLU A 1 46 ? 8.832 19.025 -7.926 1.00 0.00 46 GLU A N 14
ATOM 16495 C CA . GLU A 1 46 ? 9.615 19.185 -6.706 1.00 0.00 46 GLU A CA 14
ATOM 16496 C C . GLU A 1 46 ? 8.705 19.409 -5.502 1.00 0.00 46 GLU A C 14
ATOM 16497 O O . GLU A 1 46 ? 8.909 18.822 -4.439 1.00 0.00 46 GLU A O 14
ATOM 16509 N N . SER A 1 47 ? 7.702 20.263 -5.676 1.00 0.00 47 SER A N 14
ATOM 16510 C CA . SER A 1 47 ? 6.763 20.569 -4.602 1.00 0.00 47 SER A CA 14
ATOM 16511 C C . SER A 1 47 ? 5.715 19.469 -4.467 1.00 0.00 47 SER A C 14
ATOM 16512 O O . SER A 1 47 ? 5.085 19.322 -3.420 1.00 0.00 47 SER A O 14
ATOM 16520 N N . ARG A 1 48 ? 5.534 18.699 -5.535 1.00 0.00 48 ARG A N 14
ATOM 16521 C CA . ARG A 1 48 ? 4.561 17.613 -5.537 1.00 0.00 48 ARG A CA 14
ATOM 16522 C C . ARG A 1 48 ? 5.128 16.374 -4.849 1.00 0.00 48 ARG A C 14
ATOM 16523 O O . ARG A 1 48 ? 4.456 15.746 -4.030 1.00 0.00 48 ARG A O 14
ATOM 16544 N N . ILE A 1 49 ? 6.366 16.030 -5.187 1.00 0.00 49 ILE A N 14
ATOM 16545 C CA . ILE A 1 49 ? 7.022 14.868 -4.601 1.00 0.00 49 ILE A CA 14
ATOM 16546 C C . ILE A 1 49 ? 6.985 14.925 -3.078 1.00 0.00 49 ILE A C 14
ATOM 16547 O O . ILE A 1 49 ? 7.078 13.898 -2.407 1.00 0.00 49 ILE A O 14
ATOM 16563 N N . GLN A 1 50 ? 6.845 16.132 -2.540 1.00 0.00 50 GLN A N 14
ATOM 16564 C CA . GLN A 1 50 ? 6.795 16.323 -1.095 1.00 0.00 50 GLN A CA 14
ATOM 16565 C C . GLN A 1 50 ? 5.662 15.509 -0.478 1.00 0.00 50 GLN A C 14
ATOM 16566 O O . GLN A 1 50 ? 5.830 14.889 0.572 1.00 0.00 50 GLN A O 14
ATOM 16580 N N . VAL A 1 51 ? 4.508 15.516 -1.137 1.00 0.00 51 VAL A N 14
ATOM 16581 C CA . VAL A 1 51 ? 3.347 14.778 -0.654 1.00 0.00 51 VAL A CA 14
ATOM 16582 C C . VAL A 1 51 ? 3.603 13.275 -0.677 1.00 0.00 51 VAL A C 14
ATOM 16583 O O . VAL A 1 51 ? 3.077 12.533 0.153 1.00 0.00 51 VAL A O 14
ATOM 16596 N N . TRP A 1 52 ? 4.413 12.834 -1.633 1.00 0.00 52 TRP A N 14
ATOM 16597 C CA . TRP A 1 52 ? 4.739 11.418 -1.764 1.00 0.00 52 TRP A CA 14
ATOM 16598 C C . TRP A 1 52 ? 5.888 11.036 -0.838 1.00 0.00 52 TRP A C 14
ATOM 16599 O O . TRP A 1 52 ? 6.089 9.860 -0.536 1.00 0.00 52 TRP A O 14
ATOM 16620 N N . PHE A 1 53 ? 6.639 12.037 -0.390 1.00 0.00 53 PHE A N 14
ATOM 16621 C CA . PHE A 1 53 ? 7.770 11.804 0.501 1.00 0.00 53 PHE A CA 14
ATOM 16622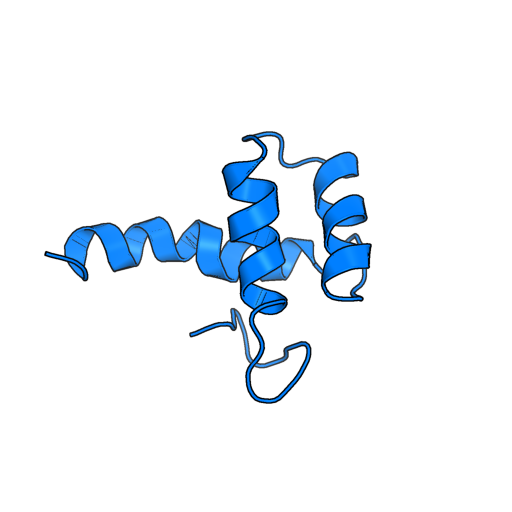 C C . PHE A 1 53 ? 7.320 11.097 1.777 1.00 0.00 53 PHE A C 14
ATOM 16623 O O . PHE A 1 53 ? 8.129 10.504 2.490 1.00 0.00 53 PHE A O 14
ATOM 16640 N N . LYS A 1 54 ? 6.023 11.166 2.058 1.00 0.00 54 LYS A N 14
ATOM 16641 C CA . LYS A 1 54 ? 5.463 10.533 3.246 1.00 0.00 54 LYS A CA 14
ATOM 16642 C C . LYS A 1 54 ? 5.077 9.085 2.961 1.00 0.00 54 LYS A C 14
ATOM 16643 O O . LYS A 1 54 ? 4.875 8.294 3.881 1.00 0.00 54 LYS A O 14
ATOM 16662 N N . ASN A 1 55 ? 4.978 8.746 1.679 1.00 0.00 55 ASN A N 14
ATOM 16663 C CA . ASN A 1 55 ? 4.617 7.392 1.273 1.00 0.00 55 ASN A CA 14
ATOM 16664 C C . ASN A 1 55 ? 5.291 6.358 2.169 1.00 0.00 55 ASN A C 14
ATOM 16665 O O . ASN A 1 55 ? 4.634 5.692 2.969 1.00 0.00 55 ASN A O 14
ATOM 16676 N N . ARG A 1 56 ? 6.607 6.229 2.028 1.00 0.00 56 ARG A N 14
ATOM 16677 C CA . ARG A 1 56 ? 7.370 5.275 2.823 1.00 0.00 56 ARG A CA 14
ATOM 16678 C C . ARG A 1 56 ? 7.776 5.885 4.162 1.00 0.00 56 ARG A C 14
ATOM 16679 O O . ARG A 1 56 ? 7.724 5.222 5.198 1.00 0.00 56 ARG A O 14
ATOM 16700 N N . ARG A 1 57 ? 8.179 7.151 4.132 1.00 0.00 57 ARG A N 14
ATOM 16701 C CA . ARG A 1 57 ? 8.595 7.849 5.342 1.00 0.00 57 ARG A CA 14
ATOM 16702 C C . ARG A 1 57 ? 7.574 7.657 6.459 1.00 0.00 57 ARG A C 14
ATOM 16703 O O . ARG A 1 57 ? 7.925 7.641 7.638 1.00 0.00 57 ARG A O 14
ATOM 16724 N N . ALA A 1 58 ? 6.309 7.510 6.079 1.00 0.00 58 ALA A N 14
ATOM 16725 C CA . ALA A 1 58 ? 5.237 7.317 7.048 1.00 0.00 58 ALA A CA 14
ATOM 16726 C C . ALA A 1 58 ? 5.043 5.838 7.364 1.00 0.00 58 ALA A C 14
ATOM 16727 O O . ALA A 1 58 ? 4.737 5.470 8.498 1.00 0.00 58 ALA A O 14
ATOM 16734 N N . LYS A 1 59 ? 5.223 4.994 6.354 1.00 0.00 59 LYS A N 14
ATOM 16735 C CA . LYS A 1 59 ? 5.068 3.554 6.523 1.00 0.00 59 LYS A CA 14
ATOM 16736 C C . LYS A 1 59 ? 6.023 3.026 7.590 1.00 0.00 59 LYS A C 14
ATOM 16737 O O . LYS A 1 59 ? 5.808 1.952 8.152 1.00 0.00 59 LYS A O 14
ATOM 16756 N N . TYR A 1 60 ? 7.076 3.787 7.864 1.00 0.00 60 TYR A N 14
ATOM 16757 C CA . TYR A 1 60 ? 8.064 3.396 8.862 1.00 0.00 60 TYR A CA 14
ATOM 16758 C C . TYR A 1 60 ? 7.390 3.043 10.185 1.00 0.00 60 TYR A C 14
ATOM 16759 O O . TYR A 1 60 ? 7.917 2.255 10.971 1.00 0.00 60 TYR A O 14
ATOM 16777 N N . ARG A 1 61 ? 6.223 3.632 10.423 1.00 0.00 61 ARG A N 14
ATOM 16778 C CA . ARG A 1 61 ? 5.477 3.381 11.650 1.00 0.00 61 ARG A CA 14
ATOM 16779 C C . ARG A 1 61 ? 4.711 2.064 11.561 1.00 0.00 61 ARG A C 14
ATOM 16780 O O . ARG A 1 61 ? 4.558 1.354 12.556 1.00 0.00 61 ARG A O 14
ATOM 16801 N N . LEU A 1 62 ? 4.231 1.745 10.364 1.00 0.00 62 LEU A N 14
ATOM 16802 C CA . LEU A 1 62 ? 3.480 0.513 10.145 1.00 0.00 62 LEU A CA 14
ATOM 16803 C C . LEU A 1 62 ? 4.347 -0.710 10.423 1.00 0.00 62 LEU A C 14
ATOM 16804 O O . LEU A 1 62 ? 3.949 -1.610 11.161 1.00 0.00 62 LEU A O 14
ATOM 16820 N N . GLN A 1 63 ? 5.535 -0.735 9.827 1.00 0.00 63 GLN A N 14
ATOM 16821 C CA . GLN A 1 63 ? 6.459 -1.847 10.011 1.00 0.00 63 GLN A CA 14
ATOM 16822 C C . GLN A 1 63 ? 6.772 -2.056 11.489 1.00 0.00 63 GLN A C 14
ATOM 16823 O O . GLN A 1 63 ? 7.146 -3.152 11.905 1.00 0.00 63 GLN A O 14
ATOM 16837 N N . GLU A 1 64 ? 6.616 -0.996 12.277 1.00 0.00 64 GLU A N 14
ATOM 16838 C CA . GLU A 1 64 ? 6.884 -1.064 13.709 1.00 0.00 64 GLU A CA 14
ATOM 16839 C C . GLU A 1 64 ? 5.860 -1.951 14.412 1.00 0.00 64 GLU A C 14
ATOM 16840 O O . GLU A 1 64 ? 6.209 -2.757 15.275 1.00 0.00 64 GLU A O 14
ATOM 16852 N N . LYS A 1 65 ? 4.595 -1.795 14.038 1.00 0.00 65 LYS A N 14
ATOM 16853 C CA . LYS A 1 65 ? 3.519 -2.581 14.630 1.00 0.00 65 LYS A CA 14
ATOM 16854 C C . LYS A 1 65 ? 3.559 -4.022 14.130 1.00 0.00 65 LYS A C 14
ATOM 16855 O O . LYS A 1 65 ? 3.274 -4.956 14.879 1.00 0.00 65 LYS A O 14
ATOM 16874 N N . GLN A 1 66 ? 3.914 -4.193 12.861 1.00 0.00 66 GLN A N 14
ATOM 16875 C CA . GLN A 1 66 ? 3.991 -5.521 12.262 1.00 0.00 66 GLN A CA 14
ATOM 16876 C C . GLN A 1 66 ? 4.843 -6.454 13.116 1.00 0.00 66 GLN A C 14
ATOM 16877 O O . GLN A 1 66 ? 4.344 -7.433 13.672 1.00 0.00 66 GLN A O 14
ATOM 16891 N N . LYS A 1 67 ? 6.131 -6.146 13.217 1.00 0.00 67 LYS A N 14
ATOM 16892 C CA . LYS A 1 67 ? 7.053 -6.956 14.003 1.00 0.00 67 LYS A CA 14
ATOM 16893 C C . LYS A 1 67 ? 7.223 -6.380 15.406 1.00 0.00 67 LYS A C 14
ATOM 16894 O O . LYS A 1 67 ? 7.023 -5.188 15.642 1.00 0.00 67 LYS A O 14
ATOM 16913 N N . PRO A 1 68 ? 7.603 -7.244 16.359 1.00 0.00 68 PRO A N 14
ATOM 16914 C CA . PRO A 1 68 ? 7.810 -6.843 17.754 1.00 0.00 68 PRO A CA 14
ATOM 16915 C C . PRO A 1 68 ? 9.041 -5.959 17.926 1.00 0.00 68 PRO A C 14
ATOM 16916 O O . PRO A 1 68 ? 9.152 -4.905 17.301 1.00 0.00 68 PRO A O 14
ATOM 16927 N N . GLY A 1 1 ? 1.339 -0.400 -0.382 1.00 0.00 1 GLY A N 15
ATOM 16928 C CA . GLY A 1 1 ? 2.081 -0.287 -1.624 1.00 0.00 1 GLY A CA 15
ATOM 16929 C C . GLY A 1 1 ? 2.574 1.123 -1.879 1.00 0.00 1 GLY A C 15
ATOM 16930 O O . GLY A 1 1 ? 2.356 2.034 -1.080 1.00 0.00 1 GLY A O 15
ATOM 16934 N N . PRO A 1 2 ? 3.259 1.319 -3.016 1.00 0.00 2 PRO A N 15
ATOM 16935 C CA . PRO A 1 2 ? 3.800 2.626 -3.399 1.00 0.00 2 PRO A CA 15
ATOM 16936 C C . PRO A 1 2 ? 2.705 3.620 -3.772 1.00 0.00 2 PRO A C 15
ATOM 16937 O O . PRO A 1 2 ? 2.465 3.879 -4.951 1.00 0.00 2 PRO A O 15
ATOM 16948 N N . ARG A 1 3 ? 2.045 4.174 -2.760 1.00 0.00 3 ARG A N 15
ATOM 16949 C CA . ARG A 1 3 ? 0.976 5.139 -2.982 1.00 0.00 3 ARG A CA 15
ATOM 16950 C C . ARG A 1 3 ? 0.486 5.722 -1.660 1.00 0.00 3 ARG A C 15
ATOM 16951 O O . ARG A 1 3 ? 0.357 5.009 -0.664 1.00 0.00 3 ARG A O 15
ATOM 16972 N N . LYS A 1 4 ? 0.214 7.023 -1.657 1.00 0.00 4 LYS A N 15
ATOM 16973 C CA . LYS A 1 4 ? -0.263 7.703 -0.459 1.00 0.00 4 LYS A CA 15
ATOM 16974 C C . LYS A 1 4 ? -1.679 8.232 -0.660 1.00 0.00 4 LYS A C 15
ATOM 16975 O O . LYS A 1 4 ? -2.389 8.513 0.304 1.00 0.00 4 LYS A O 15
ATOM 16994 N N . ASN A 1 5 ? -2.083 8.363 -1.919 1.00 0.00 5 ASN A N 15
ATOM 16995 C CA . ASN A 1 5 ? -3.416 8.858 -2.247 1.00 0.00 5 ASN A CA 15
ATOM 16996 C C . ASN A 1 5 ? -3.844 8.390 -3.634 1.00 0.00 5 ASN A C 15
ATOM 16997 O O . ASN A 1 5 ? -4.708 7.523 -3.769 1.00 0.00 5 ASN A O 15
ATOM 17008 N N . ARG A 1 6 ? -3.233 8.969 -4.663 1.00 0.00 6 ARG A N 15
ATOM 17009 C CA . ARG A 1 6 ? -3.550 8.612 -6.040 1.00 0.00 6 ARG A CA 15
ATOM 17010 C C . ARG A 1 6 ? -2.492 9.148 -6.999 1.00 0.00 6 ARG A C 15
ATOM 17011 O O . ARG A 1 6 ? -1.500 9.741 -6.575 1.00 0.00 6 ARG A O 15
ATOM 17032 N N . ARG A 1 7 ? -2.710 8.936 -8.293 1.00 0.00 7 ARG A N 15
ATOM 17033 C CA . ARG A 1 7 ? -1.775 9.396 -9.311 1.00 0.00 7 ARG A CA 15
ATOM 17034 C C . ARG A 1 7 ? -0.371 8.860 -9.043 1.00 0.00 7 ARG A C 15
ATOM 17035 O O . ARG A 1 7 ? 0.409 9.473 -8.316 1.00 0.00 7 ARG A O 15
ATOM 17056 N N . GLU A 1 8 ? -0.059 7.711 -9.634 1.00 0.00 8 GLU A N 15
ATOM 17057 C CA . GLU A 1 8 ? 1.249 7.092 -9.458 1.00 0.00 8 GLU A CA 15
ATOM 17058 C C . GLU A 1 8 ? 2.079 7.199 -10.734 1.00 0.00 8 GLU A C 15
ATOM 17059 O O . GLU A 1 8 ? 1.542 7.429 -11.818 1.00 0.00 8 GLU A O 15
ATOM 17071 N N . ARG A 1 9 ? 3.390 7.031 -10.596 1.00 0.00 9 ARG A N 15
ATOM 17072 C CA . ARG A 1 9 ? 4.294 7.111 -11.737 1.00 0.00 9 ARG A CA 15
ATOM 17073 C C . ARG A 1 9 ? 3.916 6.087 -12.803 1.00 0.00 9 ARG A C 15
ATOM 17074 O O . ARG A 1 9 ? 4.157 6.294 -13.993 1.00 0.00 9 ARG A O 15
ATOM 17095 N N . THR A 1 10 ? 3.321 4.980 -12.369 1.00 0.00 10 THR A N 15
ATOM 17096 C CA . THR A 1 10 ? 2.911 3.923 -13.285 1.00 0.00 10 THR A CA 15
ATOM 17097 C C . THR A 1 10 ? 2.192 2.801 -12.544 1.00 0.00 10 THR A C 15
ATOM 17098 O O . THR A 1 10 ? 1.914 2.910 -11.349 1.00 0.00 10 THR A O 15
ATOM 17109 N N . THR A 1 11 ? 1.893 1.722 -13.260 1.00 0.00 11 THR A N 15
ATOM 17110 C CA . THR A 1 11 ? 1.206 0.580 -12.670 1.00 0.00 11 THR A CA 15
ATOM 17111 C C . THR A 1 11 ? 1.865 0.156 -11.362 1.00 0.00 11 THR A C 15
ATOM 17112 O O . THR A 1 11 ? 1.200 0.023 -10.335 1.00 0.00 11 THR A O 15
ATOM 17123 N N . TYR A 1 12 ? 3.176 -0.053 -11.407 1.00 0.00 12 TYR A N 15
ATOM 17124 C CA . TYR A 1 12 ? 3.925 -0.463 -10.226 1.00 0.00 12 TYR A CA 15
ATOM 17125 C C . TYR A 1 12 ? 5.421 -0.239 -10.424 1.00 0.00 12 TYR A C 15
ATOM 17126 O O . TYR A 1 12 ? 6.076 -0.967 -11.170 1.00 0.00 12 TYR A O 15
ATOM 17144 N N . SER A 1 13 ? 5.956 0.775 -9.750 1.00 0.00 13 SER A N 15
ATOM 17145 C CA . SER A 1 13 ? 7.374 1.099 -9.854 1.00 0.00 13 SER A CA 15
ATOM 17146 C C . SER A 1 13 ? 7.954 1.441 -8.485 1.00 0.00 13 SER A C 15
ATOM 17147 O O . SER A 1 13 ? 7.226 1.814 -7.565 1.00 0.00 13 SER A O 15
ATOM 17155 N N . ARG A 1 14 ? 9.271 1.310 -8.358 1.00 0.00 14 ARG A N 15
ATOM 17156 C CA . ARG A 1 14 ? 9.950 1.604 -7.102 1.00 0.00 14 ARG A CA 15
ATOM 17157 C C . ARG A 1 14 ? 10.182 3.104 -6.947 1.00 0.00 14 ARG A C 15
ATOM 17158 O O . ARG A 1 14 ? 10.466 3.588 -5.852 1.00 0.00 14 ARG A O 15
ATOM 17179 N N . GLN A 1 15 ? 10.058 3.834 -8.051 1.00 0.00 15 GLN A N 15
ATOM 17180 C CA . GLN A 1 15 ? 10.255 5.279 -8.037 1.00 0.00 15 GLN A CA 15
ATOM 17181 C C . GLN A 1 15 ? 9.498 5.921 -6.879 1.00 0.00 15 GLN A C 15
ATOM 17182 O O . GLN A 1 15 ? 10.069 6.683 -6.100 1.00 0.00 15 GLN A O 15
ATOM 17196 N N . GLN A 1 16 ? 8.211 5.606 -6.773 1.00 0.00 16 GLN A N 15
ATOM 17197 C CA . GLN A 1 16 ? 7.376 6.153 -5.710 1.00 0.00 16 GLN A CA 15
ATOM 17198 C C . GLN A 1 16 ? 7.987 5.876 -4.341 1.00 0.00 16 GLN A C 15
ATOM 17199 O O . GLN A 1 16 ? 7.855 6.679 -3.416 1.00 0.00 16 GLN A O 15
ATOM 17213 N N . LEU A 1 17 ? 8.656 4.735 -4.217 1.00 0.00 17 LEU A N 15
ATOM 17214 C CA . LEU A 1 17 ? 9.288 4.351 -2.960 1.00 0.00 17 LEU A CA 15
ATOM 17215 C C . LEU A 1 17 ? 10.719 4.876 -2.887 1.00 0.00 17 LEU A C 15
ATOM 17216 O O . LEU A 1 17 ? 11.353 4.830 -1.833 1.00 0.00 17 LEU A O 15
ATOM 17232 N N . GLU A 1 18 ? 11.219 5.375 -4.013 1.00 0.00 18 GLU A N 15
ATOM 17233 C CA . GLU A 1 18 ? 12.574 5.910 -4.074 1.00 0.00 18 GLU A CA 15
ATOM 17234 C C . GLU A 1 18 ? 12.662 7.254 -3.357 1.00 0.00 18 GLU A C 15
ATOM 17235 O O . GLU A 1 18 ? 13.630 7.528 -2.647 1.00 0.00 18 GLU A O 15
ATOM 17247 N N . ILE A 1 19 ? 11.645 8.087 -3.547 1.00 0.00 19 ILE A N 15
ATOM 17248 C CA . ILE A 1 19 ? 11.606 9.401 -2.918 1.00 0.00 19 ILE A CA 15
ATOM 17249 C C . ILE A 1 19 ? 12.029 9.323 -1.455 1.00 0.00 19 ILE A C 15
ATOM 17250 O O . ILE A 1 19 ? 12.716 10.211 -0.947 1.00 0.00 19 ILE A O 15
ATOM 17266 N N . LEU A 1 20 ? 11.617 8.254 -0.782 1.00 0.00 20 LEU A N 15
ATOM 17267 C CA . LEU A 1 20 ? 11.954 8.058 0.624 1.00 0.00 20 LEU A CA 15
ATOM 17268 C C . LEU A 1 20 ? 13.196 7.184 0.769 1.00 0.00 20 LEU A C 15
ATOM 17269 O O . LEU A 1 20 ? 14.218 7.624 1.294 1.00 0.00 20 LEU A O 15
ATOM 17285 N N . GLU A 1 21 ? 13.099 5.945 0.298 1.00 0.00 21 GLU A N 15
ATOM 17286 C CA . GLU A 1 21 ? 14.216 5.010 0.374 1.00 0.00 21 GLU A CA 15
ATOM 17287 C C . GLU A 1 21 ? 15.524 5.692 -0.016 1.00 0.00 21 GLU A C 15
ATOM 17288 O O . GLU A 1 21 ? 16.598 5.316 0.455 1.00 0.00 21 GLU A O 15
ATOM 17300 N N . THR A 1 22 ? 15.426 6.698 -0.880 1.00 0.00 22 THR A N 15
ATOM 17301 C CA . THR A 1 22 ? 16.600 7.431 -1.335 1.00 0.00 22 THR A CA 15
ATOM 17302 C C . THR A 1 22 ? 16.868 8.643 -0.450 1.00 0.00 22 THR A C 15
ATOM 17303 O O . THR A 1 22 ? 17.975 8.817 0.062 1.00 0.00 22 THR A O 15
ATOM 17314 N N . LEU A 1 23 ? 15.850 9.477 -0.272 1.00 0.00 23 LEU A N 15
ATOM 17315 C CA . LEU A 1 23 ? 15.976 10.673 0.554 1.00 0.00 23 LEU A CA 15
ATOM 17316 C C . LEU A 1 23 ? 16.051 10.308 2.033 1.00 0.00 23 LEU A C 15
ATOM 17317 O O . LEU A 1 23 ? 17.069 10.532 2.688 1.00 0.00 23 LEU A O 15
ATOM 17333 N N . PHE A 1 24 ? 14.967 9.743 2.553 1.00 0.00 24 PHE A N 15
ATOM 17334 C CA . PHE A 1 24 ? 14.910 9.345 3.955 1.00 0.00 24 PHE A CA 15
ATOM 17335 C C . PHE A 1 24 ? 16.192 8.630 4.371 1.00 0.00 24 PHE A C 15
ATOM 17336 O O . PHE A 1 24 ? 16.664 8.784 5.496 1.00 0.00 24 PHE A O 15
ATOM 17353 N N . ASN A 1 25 ? 16.750 7.847 3.453 1.00 0.00 25 ASN A N 15
ATOM 17354 C CA . ASN A 1 25 ? 17.977 7.107 3.723 1.00 0.00 25 ASN A CA 15
ATOM 17355 C C . ASN A 1 25 ? 19.198 8.013 3.597 1.00 0.00 25 ASN A C 15
ATOM 17356 O O . ASN A 1 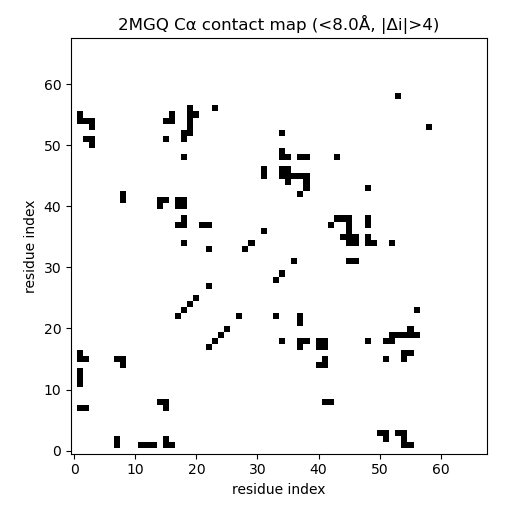25 ? 20.118 7.947 4.410 1.00 0.00 25 ASN A O 15
ATOM 17367 N N . GLU A 1 26 ? 19.197 8.858 2.571 1.00 0.00 26 GLU A N 15
ATOM 17368 C CA . GLU A 1 26 ? 20.305 9.777 2.338 1.00 0.00 26 GLU A CA 15
ATOM 17369 C C . GLU A 1 26 ? 20.607 10.593 3.592 1.00 0.00 26 GLU A C 15
ATOM 17370 O O . GLU A 1 26 ? 21.761 10.717 4.004 1.00 0.00 26 GLU A O 15
ATOM 17382 N N . THR A 1 27 ? 19.561 11.150 4.195 1.00 0.00 27 THR A N 15
ATOM 17383 C CA . THR A 1 27 ? 19.713 11.955 5.400 1.00 0.00 27 THR A CA 15
ATOM 17384 C C . THR A 1 27 ? 18.360 12.422 5.924 1.00 0.00 27 THR A C 15
ATOM 17385 O O . THR A 1 27 ? 17.326 12.169 5.307 1.00 0.00 27 THR A O 15
ATOM 17396 N N . GLN A 1 28 ? 18.376 13.106 7.063 1.00 0.00 28 GLN A N 15
ATOM 17397 C CA . GLN A 1 28 ? 17.148 13.609 7.669 1.00 0.00 28 GLN A CA 15
ATOM 17398 C C . GLN A 1 28 ? 17.025 15.117 7.477 1.00 0.00 28 GLN A C 15
ATOM 17399 O O . GLN A 1 28 ? 16.630 15.839 8.394 1.00 0.00 28 GLN A O 15
ATOM 17413 N N . TYR A 1 29 ? 17.364 15.586 6.282 1.00 0.00 29 TYR A N 15
ATOM 17414 C CA . TYR A 1 29 ? 17.294 17.009 5.971 1.00 0.00 29 TYR A CA 15
ATOM 17415 C C . TYR A 1 29 ? 16.195 17.290 4.952 1.00 0.00 29 TYR A C 15
ATOM 17416 O O . TYR A 1 29 ? 16.449 17.475 3.761 1.00 0.00 29 TYR A O 15
ATOM 17434 N N . PRO A 1 30 ? 14.941 17.325 5.428 1.00 0.00 30 PRO A N 15
ATOM 17435 C CA . PRO A 1 30 ? 13.777 17.584 4.576 1.00 0.00 30 PRO A CA 15
ATOM 17436 C C . PRO A 1 30 ? 13.732 19.025 4.079 1.00 0.00 30 PRO A C 15
ATOM 17437 O O . PRO A 1 30 ? 12.972 19.845 4.593 1.00 0.00 30 PRO A O 15
ATOM 17448 N N . ASP A 1 31 ? 14.550 19.326 3.077 1.00 0.00 31 ASP A N 15
ATOM 17449 C CA . ASP A 1 31 ? 14.602 20.668 2.509 1.00 0.00 31 ASP A CA 15
ATOM 17450 C C . ASP A 1 31 ? 14.427 20.624 0.994 1.00 0.00 31 ASP A C 15
ATOM 17451 O O . ASP A 1 31 ? 14.346 19.550 0.399 1.00 0.00 31 ASP A O 15
ATOM 17460 N N . VAL A 1 32 ? 14.369 21.799 0.376 1.00 0.00 32 VAL A N 15
ATOM 17461 C CA . VAL A 1 32 ? 14.204 21.896 -1.070 1.00 0.00 32 VAL A CA 15
ATOM 17462 C C . VAL A 1 32 ? 15.256 21.069 -1.799 1.00 0.00 32 VAL A C 15
ATOM 17463 O O . VAL A 1 32 ? 14.963 20.414 -2.800 1.00 0.00 32 VAL A O 15
ATOM 17476 N N . PHE A 1 33 ? 16.484 21.103 -1.292 1.00 0.00 33 PHE A N 15
ATOM 17477 C CA . PHE A 1 33 ? 17.582 20.356 -1.896 1.00 0.00 33 PHE A CA 15
ATOM 17478 C C . PHE A 1 33 ? 17.265 18.865 -1.942 1.00 0.00 33 PHE A C 15
ATOM 17479 O O . PHE A 1 33 ? 17.819 18.126 -2.755 1.00 0.00 33 PHE A O 15
ATOM 17496 N N . ALA A 1 34 ? 16.369 18.429 -1.062 1.00 0.00 34 ALA A N 15
ATOM 17497 C CA . ALA A 1 34 ? 15.977 17.026 -1.002 1.00 0.00 34 ALA A CA 15
ATOM 17498 C C . ALA A 1 34 ? 14.827 16.737 -1.962 1.00 0.00 34 ALA A C 15
ATOM 17499 O O . ALA A 1 34 ? 14.977 15.966 -2.910 1.00 0.00 34 ALA A O 15
ATOM 17506 N N . ARG A 1 35 ? 13.680 17.358 -1.708 1.00 0.00 35 ARG A N 15
ATOM 17507 C CA . ARG A 1 35 ? 12.504 17.165 -2.548 1.00 0.00 35 ARG A CA 15
ATOM 17508 C C . ARG A 1 35 ? 12.825 17.467 -4.009 1.00 0.00 35 ARG A C 15
ATOM 17509 O O . ARG A 1 35 ? 12.454 16.709 -4.905 1.00 0.00 35 ARG A O 15
ATOM 17530 N N . GLU A 1 36 ? 13.515 18.580 -4.240 1.00 0.00 36 GLU A N 15
ATOM 17531 C CA . GLU A 1 36 ? 13.884 18.982 -5.593 1.00 0.00 36 GLU A CA 15
ATOM 17532 C C . GLU A 1 36 ? 14.802 17.946 -6.237 1.00 0.00 36 GLU A C 15
ATOM 17533 O O . GLU A 1 36 ? 14.846 17.817 -7.460 1.00 0.00 36 GLU A O 15
ATOM 17545 N N . ARG A 1 37 ? 15.532 17.212 -5.404 1.00 0.00 37 ARG A N 15
ATOM 17546 C CA . ARG A 1 37 ? 16.450 16.190 -5.892 1.00 0.00 37 ARG A CA 15
ATOM 17547 C C . ARG A 1 37 ? 15.690 14.945 -6.339 1.00 0.00 37 ARG A C 15
ATOM 17548 O O . ARG A 1 37 ? 15.710 14.581 -7.515 1.00 0.00 37 ARG A O 15
ATOM 17569 N N . VAL A 1 38 ? 15.020 14.296 -5.392 1.00 0.00 38 VAL A N 15
ATOM 17570 C CA . VAL A 1 38 ? 14.252 13.092 -5.688 1.00 0.00 38 VAL A CA 15
ATOM 17571 C C . VAL A 1 38 ? 13.266 13.334 -6.826 1.00 0.00 38 VAL A C 15
ATOM 17572 O O . VAL A 1 38 ? 12.888 12.407 -7.541 1.00 0.00 38 VAL A O 15
ATOM 17585 N N . ALA A 1 39 ? 12.854 14.588 -6.988 1.00 0.00 39 ALA A N 15
ATOM 17586 C CA . ALA A 1 39 ? 11.915 14.953 -8.040 1.00 0.00 39 ALA A CA 15
ATOM 17587 C C . ALA A 1 39 ? 12.440 14.544 -9.412 1.00 0.00 39 ALA A C 15
ATOM 17588 O O . ALA A 1 39 ? 11.665 14.258 -10.324 1.00 0.00 39 ALA A O 15
ATOM 17595 N N . ASP A 1 40 ? 13.761 14.518 -9.550 1.00 0.00 40 ASP A N 15
ATOM 17596 C CA . ASP A 1 40 ? 14.390 14.143 -10.811 1.00 0.00 40 ASP A CA 15
ATOM 17597 C C . ASP A 1 40 ? 14.538 12.629 -10.916 1.00 0.00 40 ASP A C 15
ATOM 17598 O O . ASP A 1 40 ? 14.773 12.092 -11.999 1.00 0.00 40 ASP A O 15
ATOM 17607 N N . GLN A 1 41 ? 14.399 11.946 -9.784 1.00 0.00 41 GLN A N 15
ATOM 17608 C CA . GLN A 1 41 ? 14.519 10.493 -9.749 1.00 0.00 41 GLN A CA 15
ATOM 17609 C C . GLN A 1 41 ? 13.239 9.829 -10.247 1.00 0.00 41 GLN A C 15
ATOM 17610 O O . GLN A 1 41 ? 13.275 8.983 -11.140 1.00 0.00 41 GLN A O 15
ATOM 17624 N N . ILE A 1 42 ? 12.111 10.218 -9.663 1.00 0.00 42 ILE A N 15
ATOM 17625 C CA . ILE A 1 42 ? 10.821 9.660 -10.048 1.00 0.00 42 ILE A CA 15
ATOM 17626 C C . ILE A 1 42 ? 10.182 10.474 -11.168 1.00 0.00 42 ILE A C 15
ATOM 17627 O O . ILE A 1 42 ? 9.131 10.109 -11.693 1.00 0.00 42 ILE A O 15
ATOM 17643 N N . ARG A 1 43 ? 10.826 11.579 -11.530 1.00 0.00 43 ARG A N 15
ATOM 17644 C CA . ARG A 1 43 ? 10.322 12.445 -12.589 1.00 0.00 43 ARG A CA 15
ATOM 17645 C C . ARG A 1 43 ? 9.021 13.121 -12.165 1.00 0.00 43 ARG A C 15
ATOM 17646 O O . ARG A 1 43 ? 7.974 12.919 -12.782 1.00 0.00 43 ARG A O 15
ATOM 17667 N N . LEU A 1 44 ? 9.095 13.924 -11.109 1.00 0.00 44 LEU A N 15
ATOM 17668 C CA . LEU A 1 44 ? 7.924 14.630 -10.602 1.00 0.00 44 LEU A CA 15
ATOM 17669 C C . LEU A 1 44 ? 8.303 16.016 -10.091 1.00 0.00 44 LEU A C 15
ATOM 17670 O O . LEU A 1 44 ? 9.480 16.316 -9.898 1.00 0.00 44 LEU A O 15
ATOM 17686 N N . GLN A 1 45 ? 7.296 16.856 -9.872 1.00 0.00 45 GLN A N 15
ATOM 17687 C CA . GLN A 1 45 ? 7.524 18.210 -9.381 1.00 0.00 45 GLN A CA 15
ATOM 17688 C C . GLN A 1 45 ? 8.317 18.191 -8.079 1.00 0.00 45 GLN A C 15
ATOM 17689 O O . GLN A 1 45 ? 8.303 17.201 -7.348 1.00 0.00 45 GLN A O 15
ATOM 17703 N N . GLU A 1 46 ? 9.007 19.291 -7.795 1.00 0.00 46 GLU A N 15
ATOM 17704 C CA . GLU A 1 46 ? 9.806 19.398 -6.580 1.00 0.00 46 GLU A CA 15
ATOM 17705 C C . GLU A 1 46 ? 8.913 19.550 -5.352 1.00 0.00 46 GLU A C 15
ATOM 17706 O O . GLU A 1 46 ? 9.145 18.920 -4.321 1.00 0.00 46 GLU A O 15
ATOM 17718 N N . SER A 1 47 ? 7.890 20.391 -5.472 1.00 0.00 47 SER A N 15
ATOM 17719 C CA . SER A 1 47 ? 6.964 20.629 -4.372 1.00 0.00 47 SER A CA 15
ATOM 17720 C C . SER A 1 47 ? 5.925 19.515 -4.284 1.00 0.00 47 SER A C 15
ATOM 17721 O O . SER A 1 47 ? 5.409 19.216 -3.207 1.00 0.00 47 SER A O 15
ATOM 17729 N N . ARG A 1 48 ? 5.624 18.905 -5.426 1.00 0.00 48 ARG A N 15
ATOM 17730 C CA . ARG A 1 48 ? 4.647 17.824 -5.479 1.00 0.00 48 ARG A CA 15
ATOM 17731 C C . ARG A 1 48 ? 5.187 16.568 -4.801 1.00 0.00 48 ARG A C 15
ATOM 17732 O O . ARG A 1 48 ? 4.498 15.941 -3.996 1.00 0.00 48 ARG A O 15
ATOM 17753 N N . ILE A 1 49 ? 6.422 16.208 -5.132 1.00 0.00 49 ILE A N 15
ATOM 17754 C CA . ILE A 1 49 ? 7.054 15.028 -4.554 1.00 0.00 49 ILE A CA 15
ATOM 17755 C C . ILE A 1 49 ? 7.022 15.078 -3.030 1.00 0.00 49 ILE A C 15
ATOM 17756 O O . ILE A 1 49 ? 7.116 14.048 -2.364 1.00 0.00 49 ILE A O 15
ATOM 17772 N N . GLN A 1 50 ? 6.887 16.283 -2.486 1.00 0.00 50 GLN A N 15
ATOM 17773 C CA . GLN A 1 50 ? 6.842 16.467 -1.040 1.00 0.00 50 GLN A CA 15
ATOM 17774 C C . GLN A 1 50 ? 5.639 15.749 -0.437 1.00 0.00 50 GLN A C 15
ATOM 17775 O O . GLN A 1 50 ? 5.635 15.407 0.745 1.00 0.00 50 GLN A O 15
ATOM 17789 N N . VAL A 1 51 ? 4.618 15.524 -1.258 1.00 0.00 51 VAL A N 15
ATOM 17790 C CA . VAL A 1 51 ? 3.409 14.846 -0.807 1.00 0.00 51 VAL A CA 15
ATOM 17791 C C . VAL A 1 51 ? 3.620 13.338 -0.730 1.00 0.00 51 VAL A C 15
ATOM 17792 O O . VAL A 1 51 ? 3.070 12.668 0.143 1.00 0.00 51 VAL A O 15
ATOM 17805 N N . TRP A 1 52 ? 4.421 12.811 -1.649 1.00 0.00 52 TRP A N 15
ATOM 17806 C CA . TRP A 1 52 ? 4.706 11.381 -1.686 1.00 0.00 52 TRP A CA 15
ATOM 17807 C C . TRP A 1 52 ? 5.867 11.034 -0.761 1.00 0.00 52 TRP A C 15
ATOM 17808 O O . TRP A 1 52 ? 6.064 9.872 -0.405 1.00 0.00 52 TRP A O 15
ATOM 17829 N N . PHE A 1 53 ? 6.634 12.048 -0.374 1.00 0.00 53 PHE A N 15
ATOM 17830 C CA . PHE A 1 53 ? 7.776 11.849 0.510 1.00 0.00 53 PHE A CA 15
ATOM 17831 C C . PHE A 1 53 ? 7.350 11.163 1.805 1.00 0.00 53 PHE A C 15
ATOM 17832 O O . PHE A 1 53 ? 8.170 10.572 2.507 1.00 0.00 53 PHE A O 15
ATOM 17849 N N . LYS A 1 54 ? 6.060 11.246 2.114 1.00 0.00 54 LYS A N 15
ATOM 17850 C CA . LYS A 1 54 ? 5.522 10.633 3.323 1.00 0.00 54 LYS A CA 15
ATOM 17851 C C . LYS A 1 54 ? 5.099 9.191 3.060 1.00 0.00 54 LYS A C 15
ATOM 17852 O O . LYS A 1 54 ? 4.920 8.408 3.991 1.00 0.00 54 LYS A O 15
ATOM 17871 N N . ASN A 1 55 ? 4.944 8.848 1.785 1.00 0.00 55 ASN A N 15
ATOM 17872 C CA . ASN A 1 55 ? 4.543 7.499 1.401 1.00 0.00 55 ASN A CA 15
ATOM 17873 C C . ASN A 1 55 ? 5.237 6.456 2.272 1.00 0.00 55 ASN A C 15
ATOM 17874 O O . ASN A 1 55 ? 4.603 5.805 3.102 1.00 0.00 55 ASN A O 15
ATOM 17885 N N . ARG A 1 56 ? 6.543 6.305 2.077 1.00 0.00 56 ARG A N 15
ATOM 17886 C CA . ARG A 1 56 ? 7.323 5.341 2.844 1.00 0.00 56 ARG A CA 15
ATOM 17887 C C . ARG A 1 56 ? 7.785 5.946 4.167 1.00 0.00 56 ARG A C 15
ATOM 17888 O O . ARG A 1 56 ? 7.763 5.284 5.205 1.00 0.00 56 ARG A O 15
ATOM 17909 N N . ARG A 1 57 ? 8.205 7.206 4.120 1.00 0.00 57 ARG A N 15
ATOM 17910 C CA . ARG A 1 57 ? 8.675 7.899 5.314 1.00 0.00 57 ARG A CA 15
ATOM 17911 C C . ARG A 1 57 ? 7.690 7.726 6.466 1.00 0.00 57 ARG A C 15
ATOM 17912 O O . ARG A 1 57 ? 8.079 7.723 7.634 1.00 0.00 57 ARG A O 15
ATOM 17933 N N . ALA A 1 58 ? 6.413 7.581 6.129 1.00 0.00 58 ALA A N 15
ATOM 17934 C CA . ALA A 1 58 ? 5.372 7.406 7.135 1.00 0.00 58 ALA A CA 15
ATOM 17935 C C . ALA A 1 58 ? 5.189 5.933 7.484 1.00 0.00 58 ALA A C 15
ATOM 17936 O O . ALA A 1 58 ? 4.903 5.587 8.631 1.00 0.00 58 ALA A O 15
ATOM 17943 N N . LYS A 1 59 ? 5.354 5.069 6.489 1.00 0.00 59 LYS A N 15
ATOM 17944 C CA . LYS A 1 59 ? 5.207 3.632 6.690 1.00 0.00 59 LYS A CA 15
ATOM 17945 C C . LYS A 1 59 ? 6.142 3.138 7.789 1.00 0.00 59 LYS A C 15
ATOM 17946 O O . LYS A 1 59 ? 5.911 2.088 8.388 1.00 0.00 59 LYS A O 15
ATOM 17965 N N . TYR A 1 60 ? 7.196 3.903 8.050 1.00 0.00 60 TYR A N 15
ATOM 17966 C CA . TYR A 1 60 ? 8.166 3.542 9.077 1.00 0.00 60 TYR A CA 15
ATOM 17967 C C . TYR A 1 60 ? 7.470 3.220 10.395 1.00 0.00 60 TYR A C 15
ATOM 17968 O O . TYR A 1 60 ? 7.977 2.443 11.205 1.00 0.00 60 TYR A O 15
ATOM 17986 N N . ARG A 1 61 ? 6.303 3.822 10.603 1.00 0.00 61 ARG A N 15
ATOM 17987 C CA . ARG A 1 61 ? 5.536 3.601 11.823 1.00 0.00 61 ARG A CA 15
ATOM 17988 C C . ARG A 1 61 ? 4.762 2.288 11.748 1.00 0.00 61 ARG A C 15
ATOM 17989 O O . ARG A 1 61 ? 4.641 1.568 12.740 1.00 0.00 61 ARG A O 15
ATOM 18010 N N . LEU A 1 62 ? 4.241 1.981 10.565 1.00 0.00 62 LEU A N 15
ATOM 18011 C CA . LEU A 1 62 ? 3.478 0.755 10.359 1.00 0.00 62 LEU A CA 15
ATOM 18012 C C . LEU A 1 62 ? 4.340 -0.474 10.629 1.00 0.00 62 LEU A C 15
ATOM 18013 O O . LEU A 1 62 ? 3.905 -1.415 11.293 1.00 0.00 62 LEU A O 15
ATOM 18029 N N . GLN A 1 63 ? 5.564 -0.457 10.112 1.00 0.00 63 GLN A N 15
ATOM 18030 C CA . GLN A 1 63 ? 6.488 -1.570 10.299 1.00 0.00 63 GLN A CA 15
ATOM 18031 C C . GLN A 1 63 ? 6.898 -1.697 11.762 1.00 0.00 63 GLN A C 15
ATOM 18032 O O . GLN A 1 63 ? 7.365 -2.750 12.195 1.00 0.00 63 GLN A O 15
ATOM 18046 N N . GLU A 1 64 ? 6.719 -0.618 12.518 1.00 0.00 64 GLU A N 15
ATOM 18047 C CA . GLU A 1 64 ? 7.072 -0.611 13.933 1.00 0.00 64 GLU A CA 15
ATOM 18048 C C . GLU A 1 64 ? 6.290 -1.678 14.694 1.00 0.00 64 GLU A C 15
ATOM 18049 O O . GLU A 1 64 ? 6.809 -2.302 15.620 1.00 0.00 64 GLU A O 15
ATOM 18061 N N . LYS A 1 65 ? 5.039 -1.882 14.298 1.00 0.00 65 LYS A N 15
ATOM 18062 C CA . LYS A 1 65 ? 4.184 -2.873 14.941 1.00 0.00 65 LYS A CA 15
ATOM 18063 C C . LYS A 1 65 ? 4.028 -4.109 14.061 1.00 0.00 65 LYS A C 15
ATOM 18064 O O . LYS A 1 65 ? 3.692 -5.188 14.547 1.00 0.00 65 LYS A O 15
ATOM 18083 N N . GLN A 1 66 ? 4.275 -3.943 12.766 1.00 0.00 66 GLN A N 15
ATOM 18084 C CA . GLN A 1 66 ? 4.162 -5.047 11.819 1.00 0.00 66 GLN A CA 15
ATOM 18085 C C . GLN A 1 66 ? 5.437 -5.884 11.805 1.00 0.00 66 GLN A C 15
ATOM 18086 O O . GLN A 1 66 ? 5.415 -7.072 12.128 1.00 0.00 66 GLN A O 15
ATOM 18100 N N . LYS A 1 67 ? 6.546 -5.258 11.429 1.00 0.00 67 LYS A N 15
ATOM 18101 C CA . LYS A 1 67 ? 7.832 -5.944 11.374 1.00 0.00 67 LYS A CA 15
ATOM 18102 C C . LYS A 1 67 ? 8.396 -6.156 12.775 1.00 0.00 67 LYS A C 15
ATOM 18103 O O . LYS A 1 67 ? 8.048 -5.453 13.723 1.00 0.00 67 LYS A O 15
ATOM 18122 N N . PRO A 1 68 ? 9.290 -7.147 12.910 1.00 0.00 68 PRO A N 15
ATOM 18123 C CA . PRO A 1 68 ? 9.924 -7.472 14.191 1.00 0.00 68 PRO A CA 15
ATOM 18124 C C . PRO A 1 68 ? 10.903 -6.395 14.644 1.00 0.00 68 PRO A C 15
ATOM 18125 O O . PRO A 1 68 ? 10.755 -5.223 14.298 1.00 0.00 68 PRO A O 15
ATOM 18136 N N . GLY A 1 1 ? 3.384 -1.730 -0.614 1.00 0.00 1 GLY A N 16
ATOM 18137 C CA . GLY A 1 1 ? 3.689 -0.945 -1.796 1.00 0.00 1 GLY A CA 16
ATOM 18138 C C . GLY A 1 1 ? 3.577 0.546 -1.547 1.00 0.00 1 GLY A C 16
ATOM 18139 O O . GLY A 1 1 ? 3.316 0.992 -0.429 1.00 0.00 1 GLY A O 16
ATOM 18143 N N . PRO A 1 2 ? 3.780 1.344 -2.605 1.00 0.00 2 PRO A N 16
ATOM 18144 C CA . PRO A 1 2 ? 3.707 2.806 -2.521 1.00 0.00 2 PRO A CA 16
ATOM 18145 C C . PRO A 1 2 ? 2.283 3.303 -2.295 1.00 0.00 2 PRO A C 16
ATOM 18146 O O . PRO A 1 2 ? 1.393 3.056 -3.109 1.00 0.00 2 PRO A O 16
ATOM 18157 N N . ARG A 1 3 ? 2.075 4.005 -1.186 1.00 0.00 3 ARG A N 16
ATOM 18158 C CA . ARG A 1 3 ? 0.759 4.536 -0.854 1.00 0.00 3 ARG A CA 16
ATOM 18159 C C . ARG A 1 3 ? 0.869 5.953 -0.297 1.00 0.00 3 ARG A C 16
ATOM 18160 O O . ARG A 1 3 ? 1.911 6.599 -0.415 1.00 0.00 3 ARG A O 16
ATOM 18181 N N . LYS A 1 4 ? -0.212 6.430 0.311 1.00 0.00 4 LYS A N 16
ATOM 18182 C CA . LYS A 1 4 ? -0.238 7.769 0.887 1.00 0.00 4 LYS A CA 16
ATOM 18183 C C . LYS A 1 4 ? -0.173 8.832 -0.204 1.00 0.00 4 LYS A C 16
ATOM 18184 O O . LYS A 1 4 ? 0.559 9.814 -0.083 1.00 0.00 4 LYS A O 16
ATOM 18203 N N . ASN A 1 5 ? -0.943 8.630 -1.268 1.00 0.00 5 ASN A N 16
ATOM 18204 C CA . ASN A 1 5 ? -0.973 9.573 -2.380 1.00 0.00 5 ASN A CA 16
ATOM 18205 C C . ASN A 1 5 ? -2.291 9.474 -3.142 1.00 0.00 5 ASN A C 16
ATOM 18206 O O . ASN A 1 5 ? -3.242 8.845 -2.678 1.00 0.00 5 ASN A O 16
ATOM 18217 N N . ARG A 1 6 ? -2.340 10.100 -4.313 1.00 0.00 6 ARG A N 16
ATOM 18218 C CA . ARG A 1 6 ? -3.541 10.083 -5.139 1.00 0.00 6 ARG A CA 16
ATOM 18219 C C . ARG A 1 6 ? -3.269 9.408 -6.481 1.00 0.00 6 ARG A C 16
ATOM 18220 O O . ARG A 1 6 ? -4.187 8.913 -7.135 1.00 0.00 6 ARG A O 16
ATOM 18241 N N . ARG A 1 7 ? -2.003 9.394 -6.884 1.00 0.00 7 ARG A N 16
ATOM 18242 C CA . ARG A 1 7 ? -1.610 8.782 -8.148 1.00 0.00 7 ARG A CA 16
ATOM 18243 C C . ARG A 1 7 ? -0.282 8.045 -8.006 1.00 0.00 7 ARG A C 16
ATOM 18244 O O . ARG A 1 7 ? 0.245 7.904 -6.903 1.00 0.00 7 ARG A O 16
ATOM 18265 N N . GLU A 1 8 ? 0.252 7.576 -9.129 1.00 0.00 8 GLU A N 16
ATOM 18266 C CA . GLU A 1 8 ? 1.517 6.852 -9.129 1.00 0.00 8 GLU A CA 16
ATOM 18267 C C . GLU A 1 8 ? 2.238 7.014 -10.464 1.00 0.00 8 GLU A C 16
ATOM 18268 O O . GLU A 1 8 ? 1.605 7.196 -11.504 1.00 0.00 8 GLU A O 16
ATOM 18280 N N . ARG A 1 9 ? 3.564 6.946 -10.426 1.00 0.00 9 ARG A N 16
ATOM 18281 C CA . ARG A 1 9 ? 4.371 7.087 -11.633 1.00 0.00 9 ARG A CA 16
ATOM 18282 C C . ARG A 1 9 ? 3.926 6.096 -12.704 1.00 0.00 9 ARG A C 16
ATOM 18283 O O . ARG A 1 9 ? 4.108 6.332 -13.899 1.00 0.00 9 ARG A O 16
ATOM 18304 N N . THR A 1 10 ? 3.340 4.985 -12.268 1.00 0.00 10 THR A N 16
ATOM 18305 C CA . THR A 1 10 ? 2.870 3.957 -13.188 1.00 0.00 10 THR A CA 16
ATOM 18306 C C . THR A 1 10 ? 2.167 2.830 -12.441 1.00 0.00 10 THR A C 16
ATOM 18307 O O . THR A 1 10 ? 1.918 2.928 -11.238 1.00 0.00 10 THR A O 16
ATOM 18318 N N . THR A 1 11 ? 1.849 1.757 -13.159 1.00 0.00 11 THR A N 16
ATOM 18319 C CA . THR A 1 11 ? 1.174 0.611 -12.564 1.00 0.00 11 THR A CA 16
ATOM 18320 C C . THR A 1 11 ? 1.851 0.188 -11.265 1.00 0.00 11 THR A C 16
ATOM 18321 O O . THR A 1 11 ? 1.203 0.075 -10.224 1.00 0.00 11 THR A O 16
ATOM 18332 N N . TYR A 1 12 ? 3.157 -0.044 -11.332 1.00 0.00 12 TYR A N 16
ATOM 18333 C CA . TYR A 1 12 ? 3.921 -0.456 -10.161 1.00 0.00 12 TYR A CA 16
ATOM 18334 C C . TYR A 1 12 ? 5.416 -0.253 -10.387 1.00 0.00 12 TYR A C 16
ATOM 18335 O O . TYR A 1 12 ? 6.049 -0.996 -11.138 1.00 0.00 12 TYR A O 16
ATOM 18353 N N . SER A 1 13 ? 5.975 0.758 -9.730 1.00 0.00 13 SER A N 16
ATOM 18354 C CA . SER A 1 13 ? 7.395 1.063 -9.861 1.00 0.00 13 SER A CA 16
ATOM 18355 C C . SER A 1 13 ? 8.005 1.403 -8.504 1.00 0.00 13 SER A C 16
ATOM 18356 O O . SER A 1 13 ? 7.298 1.794 -7.575 1.00 0.00 13 SER A O 16
ATOM 18364 N N . ARG A 1 14 ? 9.321 1.252 -8.399 1.00 0.00 14 ARG A N 16
ATOM 18365 C CA . ARG A 1 14 ? 10.026 1.542 -7.156 1.00 0.00 14 ARG A CA 16
ATOM 18366 C C . ARG A 1 14 ? 10.283 3.039 -7.014 1.00 0.00 14 ARG A C 16
ATOM 18367 O O . ARG A 1 14 ? 10.572 3.528 -5.922 1.00 0.00 14 ARG A O 16
ATOM 18388 N N . GLN A 1 15 ? 10.176 3.761 -8.125 1.00 0.00 15 GLN A N 16
ATOM 18389 C CA . GLN A 1 15 ? 10.398 5.202 -8.124 1.00 0.00 15 GLN A CA 16
ATOM 18390 C C . GLN A 1 15 ? 9.635 5.870 -6.984 1.00 0.00 15 GLN A C 16
ATOM 18391 O O . GLN A 1 15 ? 10.205 6.638 -6.210 1.00 0.00 15 GLN A O 16
ATOM 18405 N N . GLN A 1 16 ? 8.344 5.570 -6.888 1.00 0.00 16 GLN A N 16
ATOM 18406 C CA . GLN A 1 16 ? 7.503 6.142 -5.843 1.00 0.00 16 GLN A CA 16
ATOM 18407 C C . GLN A 1 16 ? 8.090 5.869 -4.462 1.00 0.00 16 GLN A C 16
ATOM 18408 O O . GLN A 1 16 ? 7.942 6.675 -3.542 1.00 0.00 16 GLN A O 16
ATOM 18422 N N . LEU A 1 17 ? 8.755 4.727 -4.322 1.00 0.00 17 LEU A N 16
ATOM 18423 C CA . LEU A 1 17 ? 9.364 4.347 -3.053 1.00 0.00 17 LEU A CA 16
ATOM 18424 C C . LEU A 1 17 ? 10.798 4.857 -2.962 1.00 0.00 17 LEU A C 16
ATOM 18425 O O . LEU A 1 17 ? 11.419 4.807 -1.901 1.00 0.00 17 LEU A O 16
ATOM 18441 N N . GLU A 1 18 ? 11.318 5.349 -4.083 1.00 0.00 18 GLU A N 16
ATOM 18442 C CA . GLU A 1 18 ? 12.679 5.870 -4.128 1.00 0.00 18 GLU A CA 16
ATOM 18443 C C . GLU A 1 18 ? 12.769 7.220 -3.422 1.00 0.00 18 GLU A C 16
ATOM 18444 O O . GLU A 1 18 ? 13.737 7.498 -2.713 1.00 0.00 18 GLU A O 16
ATOM 18456 N N . ILE A 1 19 ? 11.755 8.055 -3.623 1.00 0.00 19 ILE A N 16
ATOM 18457 C CA . ILE A 1 19 ? 11.719 9.375 -3.006 1.00 0.00 19 ILE A CA 16
ATOM 18458 C C . ILE A 1 19 ? 12.139 9.309 -1.541 1.00 0.00 19 ILE A C 16
ATOM 18459 O O . ILE A 1 19 ? 12.835 10.195 -1.043 1.00 0.00 19 ILE A O 16
ATOM 18475 N N . LEU A 1 20 ? 11.714 8.252 -0.857 1.00 0.00 20 LEU A N 16
ATOM 18476 C CA . LEU A 1 20 ? 12.047 8.069 0.551 1.00 0.00 20 LEU A CA 16
ATOM 18477 C C . LEU A 1 20 ? 13.296 7.206 0.707 1.00 0.00 20 LEU A C 16
ATOM 18478 O O . LEU A 1 20 ? 14.311 7.658 1.236 1.00 0.00 20 LEU A O 16
ATOM 18494 N N . GLU A 1 21 ? 13.212 5.964 0.242 1.00 0.00 21 GLU A N 16
ATOM 18495 C CA . GLU A 1 21 ? 14.336 5.039 0.329 1.00 0.00 21 GLU A CA 16
ATOM 18496 C C . GLU A 1 21 ? 15.642 5.732 -0.052 1.00 0.00 21 GLU A C 16
ATOM 18497 O O . GLU A 1 21 ? 16.715 5.369 0.430 1.00 0.00 21 GLU A O 16
ATOM 18509 N N . THR A 1 22 ? 15.542 6.732 -0.923 1.00 0.00 22 THR A N 16
ATOM 18510 C CA . THR A 1 22 ? 16.713 7.475 -1.371 1.00 0.00 22 THR A CA 16
ATOM 18511 C C . THR A 1 22 ? 16.957 8.697 -0.493 1.00 0.00 22 THR A C 16
ATOM 18512 O O . THR A 1 22 ? 18.068 8.911 -0.004 1.00 0.00 22 THR A O 16
ATOM 18523 N N . LEU A 1 23 ? 15.915 9.497 -0.296 1.00 0.00 23 LEU A N 16
ATOM 18524 C CA . LEU A 1 23 ? 16.016 10.698 0.525 1.00 0.00 23 LEU A CA 16
ATOM 18525 C C . LEU A 1 23 ? 16.043 10.344 2.008 1.00 0.00 23 LEU A C 16
ATOM 18526 O O . LEU A 1 23 ? 17.040 10.571 2.694 1.00 0.00 23 LEU A O 16
ATOM 18542 N N . PHE A 1 24 ? 14.941 9.785 2.497 1.00 0.00 24 PHE A N 16
ATOM 18543 C CA . PHE A 1 24 ? 14.838 9.397 3.899 1.00 0.00 24 PHE A CA 16
ATOM 18544 C C . PHE A 1 24 ? 16.103 8.680 4.360 1.00 0.00 24 PHE A C 16
ATOM 18545 O O . PHE A 1 24 ? 16.518 8.809 5.511 1.00 0.00 24 PHE A O 16
ATOM 18562 N N . ASN A 1 25 ? 16.712 7.924 3.452 1.00 0.00 25 ASN A N 16
ATOM 18563 C CA . ASN A 1 25 ? 17.929 7.185 3.765 1.00 0.00 25 ASN A CA 16
ATOM 18564 C C . ASN A 1 25 ? 19.158 8.081 3.637 1.00 0.00 25 ASN A C 16
ATOM 18565 O O . ASN A 1 25 ? 20.059 8.037 4.473 1.00 0.00 25 ASN A O 16
ATOM 18576 N N . GLU A 1 26 ? 19.184 8.893 2.584 1.00 0.00 26 GLU A N 16
ATOM 18577 C CA . GLU A 1 26 ? 20.301 9.799 2.347 1.00 0.00 26 GLU A CA 16
ATOM 18578 C C . GLU A 1 26 ? 20.577 10.657 3.579 1.00 0.00 26 GLU A C 16
ATOM 18579 O O . GLU A 1 26 ? 21.724 10.806 4.002 1.00 0.00 26 GLU A O 16
ATOM 18591 N N . THR A 1 27 ? 19.517 11.220 4.150 1.00 0.00 27 THR A N 16
ATOM 18592 C CA . THR A 1 27 ? 19.643 12.064 5.331 1.00 0.00 27 THR A CA 16
ATOM 18593 C C . THR A 1 27 ? 18.275 12.477 5.861 1.00 0.00 27 THR A C 16
ATOM 18594 O O . THR A 1 27 ? 17.249 12.195 5.242 1.00 0.00 27 THR A O 16
ATOM 18605 N N . GLN A 1 28 ? 18.267 13.146 7.009 1.00 0.00 28 GLN A N 16
ATOM 18606 C CA . GLN A 1 28 ? 17.023 13.597 7.622 1.00 0.00 28 GLN A CA 16
ATOM 18607 C C . GLN A 1 28 ? 16.838 15.100 7.436 1.00 0.00 28 GLN A C 16
ATOM 18608 O O . GLN A 1 28 ? 16.431 15.805 8.360 1.00 0.00 28 GLN A O 16
ATOM 18622 N N . TYR A 1 29 ? 17.140 15.584 6.236 1.00 0.00 29 TYR A N 16
ATOM 18623 C CA . TYR A 1 29 ? 17.010 17.003 5.930 1.00 0.00 29 TYR A CA 16
ATOM 18624 C C . TYR A 1 29 ? 15.891 17.243 4.921 1.00 0.00 29 TYR A C 16
ATOM 18625 O O . TYR A 1 29 ? 16.128 17.458 3.732 1.00 0.00 29 TYR A O 16
ATOM 18643 N N . PRO A 1 30 ? 14.641 17.205 5.405 1.00 0.00 30 PRO A N 16
ATOM 18644 C CA . PRO A 1 30 ? 13.459 17.417 4.564 1.00 0.00 30 PRO A CA 16
ATOM 18645 C C . PRO A 1 30 ? 13.337 18.860 4.090 1.00 0.00 30 PRO A C 16
ATOM 18646 O O . PRO A 1 30 ? 12.544 19.635 4.626 1.00 0.00 30 PRO A O 16
ATOM 18657 N N . ASP A 1 31 ? 14.125 19.216 3.081 1.00 0.00 31 ASP A N 16
ATOM 18658 C CA . ASP A 1 31 ? 14.103 20.567 2.533 1.00 0.00 31 ASP A CA 16
ATOM 18659 C C . ASP A 1 31 ? 13.995 20.535 1.012 1.00 0.00 31 ASP A C 16
ATOM 18660 O O . ASP A 1 31 ? 14.024 19.467 0.400 1.00 0.00 31 ASP A O 16
ATOM 18669 N N . VAL A 1 32 ? 13.868 21.712 0.408 1.00 0.00 32 VAL A N 16
ATOM 18670 C CA . VAL A 1 32 ? 13.755 21.819 -1.042 1.00 0.00 32 VAL A CA 16
ATOM 18671 C C . VAL A 1 32 ? 14.886 21.070 -1.738 1.00 0.00 32 VAL A C 16
ATOM 18672 O O . VAL A 1 32 ? 14.662 20.353 -2.714 1.00 0.00 32 VAL A O 16
ATOM 18685 N N . PHE A 1 33 ? 16.102 21.239 -1.229 1.00 0.00 33 PHE A N 16
ATOM 18686 C CA . PHE A 1 33 ? 17.269 20.579 -1.802 1.00 0.00 33 PHE A CA 16
ATOM 18687 C C . PHE A 1 33 ? 17.059 19.069 -1.874 1.00 0.00 33 PHE A C 16
ATOM 18688 O O . PHE A 1 33 ? 17.675 18.384 -2.690 1.00 0.00 33 PHE A O 16
ATOM 18705 N N . ALA A 1 34 ? 16.185 18.557 -1.014 1.00 0.00 34 ALA A N 16
ATOM 18706 C CA . ALA A 1 34 ? 15.893 17.130 -0.980 1.00 0.00 34 ALA A CA 16
ATOM 18707 C C . ALA A 1 34 ? 14.800 16.770 -1.980 1.00 0.00 34 ALA A C 16
ATOM 18708 O O . ALA A 1 34 ? 15.041 16.038 -2.941 1.00 0.00 34 ALA A O 16
ATOM 18715 N N . ARG A 1 35 ? 13.598 17.287 -1.749 1.00 0.00 35 ARG A N 16
ATOM 18716 C CA . ARG A 1 35 ? 12.468 17.018 -2.629 1.00 0.00 35 ARG A CA 16
ATOM 18717 C C . ARG A 1 35 ? 12.805 17.380 -4.073 1.00 0.00 35 ARG A C 16
ATOM 18718 O O . ARG A 1 35 ? 12.552 16.602 -4.992 1.00 0.00 35 ARG A O 16
ATOM 18739 N N . GLU A 1 36 ? 13.376 18.565 -4.262 1.00 0.00 36 GLU A N 16
ATOM 18740 C CA . GLU A 1 36 ? 13.746 19.030 -5.594 1.00 0.00 36 GLU A CA 16
ATOM 18741 C C . GLU A 1 36 ? 14.723 18.063 -6.255 1.00 0.00 36 GLU A C 16
ATOM 18742 O O . GLU A 1 36 ? 14.809 17.993 -7.481 1.00 0.00 36 GLU A O 16
ATOM 18754 N N . ARG A 1 37 ? 15.458 17.320 -5.435 1.00 0.00 37 ARG A N 16
ATOM 18755 C CA . ARG A 1 37 ? 16.431 16.358 -5.939 1.00 0.00 37 ARG A CA 16
ATOM 18756 C C . ARG A 1 37 ? 15.740 15.083 -6.412 1.00 0.00 37 ARG A C 16
ATOM 18757 O O . ARG A 1 37 ? 15.793 14.736 -7.592 1.00 0.00 37 ARG A O 16
ATOM 18778 N N . VAL A 1 38 ? 15.091 14.388 -5.483 1.00 0.00 38 VAL A N 16
ATOM 18779 C CA . VAL A 1 38 ? 14.389 13.151 -5.804 1.00 0.00 38 VAL A CA 16
ATOM 18780 C C . VAL A 1 38 ? 13.384 13.367 -6.931 1.00 0.00 38 VAL A C 16
ATOM 18781 O O . VAL A 1 38 ? 13.010 12.426 -7.630 1.00 0.00 38 VAL A O 16
ATOM 18794 N N . ALA A 1 39 ? 12.952 14.612 -7.101 1.00 0.00 39 ALA A N 16
ATOM 18795 C CA . ALA A 1 39 ? 11.993 14.952 -8.144 1.00 0.00 39 ALA A CA 16
ATOM 18796 C C . ALA A 1 39 ? 12.501 14.525 -9.517 1.00 0.00 39 ALA A C 16
ATOM 18797 O O . ALA A 1 39 ? 11.714 14.209 -10.410 1.00 0.00 39 ALA A O 16
ATOM 18804 N N . ASP A 1 40 ? 13.819 14.520 -9.679 1.00 0.00 40 ASP A N 16
ATOM 18805 C CA . ASP A 1 40 ? 14.432 14.132 -10.944 1.00 0.00 40 ASP A CA 16
ATOM 18806 C C . ASP A 1 40 ? 14.600 12.618 -11.025 1.00 0.00 40 ASP A C 16
ATOM 18807 O O . ASP A 1 40 ? 14.825 12.066 -12.102 1.00 0.00 40 ASP A O 16
ATOM 18816 N N . GLN A 1 41 ? 14.489 11.953 -9.880 1.00 0.00 41 GLN A N 16
ATOM 18817 C CA . GLN A 1 41 ? 14.630 10.503 -9.822 1.00 0.00 41 GLN A CA 16
ATOM 18818 C C . GLN A 1 41 ? 13.362 9.812 -10.315 1.00 0.00 41 GLN A C 16
ATOM 18819 O O . GLN A 1 41 ? 13.416 8.945 -11.187 1.00 0.00 41 GLN A O 16
ATOM 18833 N N . ILE A 1 42 ? 12.224 10.202 -9.750 1.00 0.00 42 ILE A N 16
ATOM 18834 C CA . ILE A 1 42 ? 10.944 9.621 -10.133 1.00 0.00 42 ILE A CA 16
ATOM 18835 C C . ILE A 1 42 ? 10.295 10.415 -11.262 1.00 0.00 42 ILE A C 16
ATOM 18836 O O . ILE A 1 42 ? 9.279 10.002 -11.821 1.00 0.00 42 ILE A O 16
ATOM 18852 N N . ARG A 1 43 ? 10.891 11.556 -11.594 1.00 0.00 43 ARG A N 16
ATOM 18853 C CA . ARG A 1 43 ? 10.372 12.408 -12.657 1.00 0.00 43 ARG A CA 16
ATOM 18854 C C . ARG A 1 43 ? 9.070 13.079 -12.229 1.00 0.00 43 ARG A C 16
ATOM 18855 O O . ARG A 1 43 ? 8.038 12.932 -12.885 1.00 0.00 43 ARG A O 16
ATOM 18876 N N . LEU A 1 44 ? 9.125 13.816 -11.124 1.00 0.00 44 LEU A N 16
ATOM 18877 C CA . LEU A 1 44 ? 7.951 14.510 -10.608 1.00 0.00 44 LEU A CA 16
ATOM 18878 C C . LEU A 1 44 ? 8.314 15.912 -10.129 1.00 0.00 44 LEU A C 16
ATOM 18879 O O . LEU A 1 44 ? 9.488 16.228 -9.939 1.00 0.00 44 LEU A O 16
ATOM 18895 N N . GLN A 1 45 ? 7.298 16.746 -9.933 1.00 0.00 45 GLN A N 16
ATOM 18896 C CA . GLN A 1 45 ? 7.510 18.114 -9.475 1.00 0.00 45 GLN A CA 16
ATOM 18897 C C . GLN A 1 45 ? 8.275 18.133 -8.155 1.00 0.00 45 GLN A C 16
ATOM 18898 O O . GLN A 1 45 ? 8.173 17.203 -7.356 1.00 0.00 45 GLN A O 16
ATOM 18912 N N . GLU A 1 46 ? 9.039 19.198 -7.935 1.00 0.00 46 GLU A N 16
ATOM 18913 C CA . GLU A 1 46 ? 9.822 19.336 -6.713 1.00 0.00 46 GLU A CA 16
ATOM 18914 C C . GLU A 1 46 ? 8.911 19.519 -5.502 1.00 0.00 46 GLU A C 16
ATOM 18915 O O . GLU A 1 46 ? 9.128 18.914 -4.452 1.00 0.00 46 GLU A O 16
ATOM 18927 N N . SER A 1 47 ? 7.892 20.357 -5.657 1.00 0.00 47 SER A N 16
ATOM 18928 C CA . SER A 1 47 ? 6.950 20.624 -4.575 1.00 0.00 47 SER A CA 16
ATOM 18929 C C . SER A 1 47 ? 5.898 19.523 -4.488 1.00 0.00 47 SER A C 16
ATOM 18930 O O . SER A 1 47 ? 5.291 19.311 -3.438 1.00 0.00 47 SER A O 16
ATOM 18938 N N . ARG A 1 48 ? 5.687 18.825 -5.599 1.00 0.00 48 ARG A N 16
ATOM 18939 C CA . ARG A 1 48 ? 4.707 17.746 -5.649 1.00 0.00 48 ARG A CA 16
ATOM 18940 C C . ARG A 1 48 ? 5.245 16.491 -4.968 1.00 0.00 48 ARG A C 16
ATOM 18941 O O . ARG A 1 48 ? 4.540 15.844 -4.193 1.00 0.00 48 ARG A O 16
ATOM 18962 N N . ILE A 1 49 ? 6.496 16.154 -5.263 1.00 0.00 49 ILE A N 16
ATOM 18963 C CA . ILE A 1 49 ? 7.127 14.978 -4.679 1.00 0.00 49 ILE A CA 16
ATOM 18964 C C . ILE A 1 49 ? 7.081 15.028 -3.155 1.00 0.00 49 ILE A C 16
ATOM 18965 O O . ILE A 1 49 ? 7.175 13.999 -2.488 1.00 0.00 49 ILE A O 16
ATOM 18981 N N . GLN A 1 50 ? 6.934 16.233 -2.613 1.00 0.00 50 GLN A N 16
ATOM 18982 C CA . GLN A 1 50 ? 6.873 16.417 -1.168 1.00 0.00 50 GLN A CA 16
ATOM 18983 C C . GLN A 1 50 ? 5.746 15.589 -0.560 1.00 0.00 50 GLN A C 16
ATOM 18984 O O . GLN A 1 50 ? 5.923 14.943 0.473 1.00 0.00 50 GLN A O 16
ATOM 18998 N N . VAL A 1 51 ? 4.586 15.612 -1.208 1.00 0.00 51 VAL A N 16
ATOM 18999 C CA . VAL A 1 51 ? 3.429 14.863 -0.731 1.00 0.00 51 VAL A CA 16
ATOM 19000 C C . VAL A 1 51 ? 3.681 13.361 -0.798 1.00 0.00 51 VAL A C 16
ATOM 19001 O O . VAL A 1 51 ? 3.150 12.596 0.006 1.00 0.00 51 VAL A O 16
ATOM 19014 N N . TRP A 1 52 ? 4.495 12.947 -1.762 1.00 0.00 52 TRP A N 16
ATOM 19015 C CA . TRP A 1 52 ? 4.818 11.535 -1.934 1.00 0.00 52 TRP A CA 16
ATOM 19016 C C . TRP A 1 52 ? 5.947 11.117 -0.999 1.00 0.00 52 TRP A C 16
ATOM 19017 O O . TRP A 1 52 ? 6.134 9.931 -0.726 1.00 0.00 52 TRP A O 16
ATOM 19038 N N . PHE A 1 53 ? 6.698 12.098 -0.509 1.00 0.00 53 PHE A N 16
ATOM 19039 C CA . PHE A 1 53 ? 7.810 11.831 0.396 1.00 0.00 53 PHE A CA 16
ATOM 19040 C C . PHE A 1 53 ? 7.329 11.105 1.649 1.00 0.00 53 PHE A C 16
ATOM 19041 O O . PHE A 1 53 ? 8.118 10.492 2.368 1.00 0.00 53 PHE A O 16
ATOM 19058 N N . LYS A 1 54 ? 6.027 11.179 1.905 1.00 0.00 54 LYS A N 16
ATOM 19059 C CA . LYS A 1 54 ? 5.438 10.529 3.070 1.00 0.00 54 LYS A CA 16
ATOM 19060 C C . LYS A 1 54 ? 5.070 9.082 2.758 1.00 0.00 54 LYS A C 16
ATOM 19061 O O . LYS A 1 54 ? 4.847 8.280 3.663 1.00 0.00 54 LYS A O 16
ATOM 19080 N N . ASN A 1 55 ? 5.010 8.756 1.471 1.00 0.00 55 ASN A N 16
ATOM 19081 C CA . ASN A 1 55 ? 4.671 7.405 1.040 1.00 0.00 55 ASN A CA 16
ATOM 19082 C C . ASN A 1 55 ? 5.321 6.365 1.948 1.00 0.00 55 ASN A C 16
ATOM 19083 O O . ASN A 1 55 ? 4.642 5.691 2.723 1.00 0.00 55 ASN A O 16
ATOM 19094 N N . ARG A 1 56 ? 6.640 6.240 1.845 1.00 0.00 56 ARG A N 16
ATOM 19095 C CA . ARG A 1 56 ? 7.382 5.282 2.656 1.00 0.00 56 ARG A CA 16
ATOM 19096 C C . ARG A 1 56 ? 7.751 5.885 4.008 1.00 0.00 56 ARG A C 16
ATOM 19097 O O . ARG A 1 56 ? 7.684 5.213 5.038 1.00 0.00 56 ARG A O 16
ATOM 19118 N N . ARG A 1 57 ? 8.142 7.155 3.997 1.00 0.00 57 ARG A N 16
ATOM 19119 C CA . ARG A 1 57 ? 8.523 7.848 5.222 1.00 0.00 57 ARG A CA 16
ATOM 19120 C C . ARG A 1 57 ? 7.466 7.659 6.305 1.00 0.00 57 ARG A C 16
ATOM 19121 O O . ARG A 1 57 ? 7.777 7.652 7.496 1.00 0.00 57 ARG A O 16
ATOM 19142 N N . ALA A 1 58 ? 6.215 7.506 5.884 1.00 0.00 58 ALA A N 16
ATOM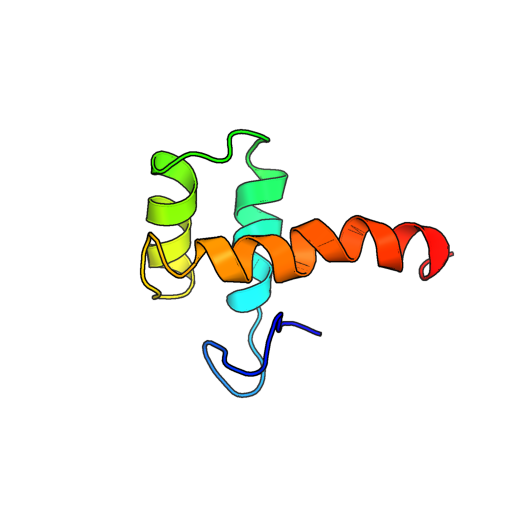 19143 C CA . ALA A 1 58 ? 5.112 7.315 6.818 1.00 0.00 58 ALA A CA 16
ATOM 19144 C C . ALA A 1 58 ? 4.909 5.837 7.133 1.00 0.00 58 ALA A C 16
ATOM 19145 O O . ALA A 1 58 ? 4.508 5.476 8.239 1.00 0.00 58 ALA A O 16
ATOM 19152 N N . LYS A 1 59 ? 5.187 4.984 6.152 1.00 0.00 59 LYS A N 16
ATOM 19153 C CA . LYS A 1 59 ? 5.036 3.544 6.324 1.00 0.00 59 LYS A CA 16
ATOM 19154 C C . LYS A 1 59 ? 5.887 3.042 7.486 1.00 0.00 59 LYS A C 16
ATOM 19155 O O . LYS A 1 59 ? 5.618 1.983 8.053 1.00 0.00 59 LYS A O 16
ATOM 19174 N N . TYR A 1 60 ? 6.913 3.809 7.836 1.00 0.00 60 TYR A N 16
ATOM 19175 C CA . TYR A 1 60 ? 7.804 3.442 8.930 1.00 0.00 60 TYR A CA 16
ATOM 19176 C C . TYR A 1 60 ? 7.013 3.146 10.201 1.00 0.00 60 TYR A C 16
ATOM 19177 O O . TYR A 1 60 ? 7.452 2.373 11.053 1.00 0.00 60 TYR A O 16
ATOM 19195 N N . ARG A 1 61 ? 5.843 3.766 10.319 1.00 0.00 61 ARG A N 16
ATOM 19196 C CA . ARG A 1 61 ? 4.990 3.570 11.485 1.00 0.00 61 ARG A CA 16
ATOM 19197 C C . ARG A 1 61 ? 4.220 2.257 11.381 1.00 0.00 61 ARG A C 16
ATOM 19198 O O . ARG A 1 61 ? 3.941 1.607 12.390 1.00 0.00 61 ARG A O 16
ATOM 19219 N N . LEU A 1 62 ? 3.880 1.872 10.156 1.00 0.00 62 LEU A N 16
ATOM 19220 C CA . LEU A 1 62 ? 3.142 0.636 9.920 1.00 0.00 62 LEU A CA 16
ATOM 19221 C C . LEU A 1 62 ? 4.010 -0.582 10.215 1.00 0.00 62 LEU A C 16
ATOM 19222 O O . LEU A 1 62 ? 3.571 -1.523 10.876 1.00 0.00 62 LEU A O 16
ATOM 19238 N N . GLN A 1 63 ? 5.245 -0.555 9.724 1.00 0.00 63 GLN A N 16
ATOM 19239 C CA . GLN A 1 63 ? 6.175 -1.658 9.937 1.00 0.00 63 GLN A CA 16
ATOM 19240 C C . GLN A 1 63 ? 6.604 -1.733 11.399 1.00 0.00 63 GLN A C 16
ATOM 19241 O O . GLN A 1 63 ? 7.068 -2.773 11.865 1.00 0.00 63 GLN A O 16
ATOM 19255 N N . GLU A 1 64 ? 6.446 -0.625 12.115 1.00 0.00 64 GLU A N 16
ATOM 19256 C CA . GLU A 1 64 ? 6.818 -0.566 13.523 1.00 0.00 64 GLU A CA 16
ATOM 19257 C C . GLU A 1 64 ? 6.217 -1.738 14.294 1.00 0.00 64 GLU A C 16
ATOM 19258 O O . GLU A 1 64 ? 6.806 -2.232 15.256 1.00 0.00 64 GLU A O 16
ATOM 19270 N N . LYS A 1 65 ? 5.039 -2.179 13.865 1.00 0.00 65 LYS A N 16
ATOM 19271 C CA . LYS A 1 65 ? 4.357 -3.294 14.512 1.00 0.00 65 LYS A CA 16
ATOM 19272 C C . LYS A 1 65 ? 4.268 -4.495 13.576 1.00 0.00 65 LYS A C 16
ATOM 19273 O O . LYS A 1 65 ? 4.232 -5.640 14.024 1.00 0.00 65 LYS A O 16
ATOM 19292 N N . GLN A 1 66 ? 4.236 -4.224 12.275 1.00 0.00 66 GLN A N 16
ATOM 19293 C CA . GLN A 1 66 ? 4.152 -5.284 11.277 1.00 0.00 66 GLN A CA 16
ATOM 19294 C C . GLN A 1 66 ? 5.307 -6.269 11.430 1.00 0.00 66 GLN A C 16
ATOM 19295 O O . GLN A 1 66 ? 5.095 -7.461 11.655 1.00 0.00 66 GLN A O 16
ATOM 19309 N N . LYS A 1 67 ? 6.529 -5.763 11.307 1.00 0.00 67 LYS A N 16
ATOM 19310 C CA . LYS A 1 67 ? 7.719 -6.597 11.433 1.00 0.00 67 LYS A CA 16
ATOM 19311 C C . LYS A 1 67 ? 7.692 -7.391 12.735 1.00 0.00 67 LYS A C 16
ATOM 19312 O O . LYS A 1 67 ? 6.996 -7.042 13.689 1.00 0.00 67 LYS A O 16
ATOM 19331 N N . PRO A 1 68 ? 8.467 -8.484 12.779 1.00 0.00 68 PRO A N 16
ATOM 19332 C CA . PRO A 1 68 ? 8.550 -9.349 13.960 1.00 0.00 68 PRO A CA 16
ATOM 19333 C C . PRO A 1 68 ? 9.268 -8.674 15.123 1.00 0.00 68 PRO A C 16
ATOM 19334 O O . PRO A 1 68 ? 8.646 -7.990 15.936 1.00 0.00 68 PRO A O 16
ATOM 19345 N N . GLY A 1 1 ? 1.817 -0.400 0.872 1.00 0.00 1 GLY A N 17
ATOM 19346 C CA . GLY A 1 1 ? 2.707 -0.449 -0.273 1.00 0.00 1 GLY A CA 17
ATOM 19347 C C . GLY A 1 1 ? 3.008 0.926 -0.834 1.00 0.00 1 GLY A C 17
ATOM 19348 O O . GLY A 1 1 ? 2.737 1.949 -0.204 1.00 0.00 1 GLY A O 17
ATOM 19352 N N . PRO A 1 2 ? 3.584 0.964 -2.044 1.00 0.00 2 PRO A N 17
ATOM 19353 C CA . PRO A 1 2 ? 3.936 2.219 -2.715 1.00 0.00 2 PRO A CA 17
ATOM 19354 C C . PRO A 1 2 ? 2.707 2.999 -3.168 1.00 0.00 2 PRO A C 17
ATOM 19355 O O . PRO A 1 2 ? 2.331 2.958 -4.340 1.00 0.00 2 PRO A O 17
ATOM 19366 N N . ARG A 1 3 ? 2.084 3.708 -2.233 1.00 0.00 3 ARG A N 17
ATOM 19367 C CA . ARG A 1 3 ? 0.896 4.497 -2.536 1.00 0.00 3 ARG A CA 17
ATOM 19368 C C . ARG A 1 3 ? 0.547 5.422 -1.374 1.00 0.00 3 ARG A C 17
ATOM 19369 O O . ARG A 1 3 ? 0.772 5.089 -0.211 1.00 0.00 3 ARG A O 17
ATOM 19390 N N . LYS A 1 4 ? -0.005 6.587 -1.698 1.00 0.00 4 LYS A N 17
ATOM 19391 C CA . LYS A 1 4 ? -0.387 7.562 -0.683 1.00 0.00 4 LYS A CA 17
ATOM 19392 C C . LYS A 1 4 ? -1.431 8.532 -1.226 1.00 0.00 4 LYS A C 17
ATOM 19393 O O . LYS A 1 4 ? -2.420 8.831 -0.558 1.00 0.00 4 LYS A O 17
ATOM 19412 N N . ASN A 1 5 ? -1.205 9.018 -2.442 1.00 0.00 5 ASN A N 17
ATOM 19413 C CA . ASN A 1 5 ? -2.128 9.953 -3.074 1.00 0.00 5 ASN A CA 17
ATOM 19414 C C . ASN A 1 5 ? -2.196 9.716 -4.580 1.00 0.00 5 ASN A C 17
ATOM 19415 O O . ASN A 1 5 ? -1.770 8.672 -5.074 1.00 0.00 5 ASN A O 17
ATOM 19426 N N . ARG A 1 6 ? -2.735 10.692 -5.304 1.00 0.00 6 ARG A N 17
ATOM 19427 C CA . ARG A 1 6 ? -2.860 10.589 -6.752 1.00 0.00 6 ARG A CA 17
ATOM 19428 C C . ARG A 1 6 ? -1.611 9.960 -7.362 1.00 0.00 6 ARG A C 17
ATOM 19429 O O . ARG A 1 6 ? -0.490 10.387 -7.085 1.00 0.00 6 ARG A O 17
ATOM 19450 N N . ARG A 1 7 ? -1.813 8.943 -8.194 1.00 0.00 7 ARG A N 17
ATOM 19451 C CA . ARG A 1 7 ? -0.703 8.253 -8.841 1.00 0.00 7 ARG A CA 17
ATOM 19452 C C . ARG A 1 7 ? 0.180 9.239 -9.601 1.00 0.00 7 ARG A C 17
ATOM 19453 O O . ARG A 1 7 ? -0.153 10.417 -9.724 1.00 0.00 7 ARG A O 17
ATOM 19474 N N . GLU A 1 8 ? 1.307 8.747 -10.107 1.00 0.00 8 GLU A N 17
ATOM 19475 C CA . GLU A 1 8 ? 2.238 9.586 -10.853 1.00 0.00 8 GLU A CA 17
ATOM 19476 C C . GLU A 1 8 ? 3.066 8.748 -11.823 1.00 0.00 8 GLU A C 17
ATOM 19477 O O . GLU A 1 8 ? 2.832 8.765 -13.032 1.00 0.00 8 GLU A O 17
ATOM 19489 N N . ARG A 1 9 ? 4.037 8.017 -11.285 1.00 0.00 9 ARG A N 17
ATOM 19490 C CA . ARG A 1 9 ? 4.902 7.175 -12.102 1.00 0.00 9 ARG A CA 17
ATOM 19491 C C . ARG A 1 9 ? 4.120 6.007 -12.697 1.00 0.00 9 ARG A C 17
ATOM 19492 O O . ARG A 1 9 ? 4.149 5.778 -13.906 1.00 0.00 9 ARG A O 17
ATOM 19513 N N . THR A 1 10 ? 3.421 5.271 -11.838 1.00 0.00 10 THR A N 17
ATOM 19514 C CA . THR A 1 10 ? 2.632 4.127 -12.277 1.00 0.00 10 THR A CA 17
ATOM 19515 C C . THR A 1 10 ? 1.864 3.510 -11.114 1.00 0.00 10 THR A C 17
ATOM 19516 O O . THR A 1 10 ? 1.884 4.028 -9.997 1.00 0.00 10 THR A O 17
ATOM 19527 N N . THR A 1 11 ? 1.187 2.397 -11.382 1.00 0.00 11 THR A N 17
ATOM 19528 C CA . THR A 1 11 ? 0.412 1.709 -10.358 1.00 0.00 11 THR A CA 17
ATOM 19529 C C . THR A 1 11 ? 1.249 1.462 -9.108 1.00 0.00 11 THR A C 17
ATOM 19530 O O . THR A 1 11 ? 0.861 1.845 -8.004 1.00 0.00 11 THR A O 17
ATOM 19541 N N . TYR A 1 12 ? 2.398 0.821 -9.289 1.00 0.00 12 TYR A N 17
ATOM 19542 C CA . TYR A 1 12 ? 3.289 0.522 -8.174 1.00 0.00 12 TYR A CA 17
ATOM 19543 C C . TYR A 1 12 ? 4.693 0.193 -8.673 1.00 0.00 12 TYR A C 17
ATOM 19544 O O . TYR A 1 12 ? 4.921 -0.855 -9.276 1.00 0.00 12 TYR A O 17
ATOM 19562 N N . SER A 1 13 ? 5.632 1.098 -8.415 1.00 0.00 13 SER A N 17
ATOM 19563 C CA . SER A 1 13 ? 7.014 0.908 -8.840 1.00 0.00 13 SER A CA 17
ATOM 19564 C C . SER A 1 13 ? 7.983 1.289 -7.724 1.00 0.00 13 SER A C 17
ATOM 19565 O O . SER A 1 13 ? 7.572 1.775 -6.670 1.00 0.00 13 SER A O 17
ATOM 19573 N N . ARG A 1 14 ? 9.270 1.064 -7.964 1.00 0.00 14 ARG A N 17
ATOM 19574 C CA . ARG A 1 14 ? 10.298 1.382 -6.980 1.00 0.00 14 ARG A CA 17
ATOM 19575 C C . ARG A 1 14 ? 10.529 2.889 -6.903 1.00 0.00 14 ARG A C 17
ATOM 19576 O O . ARG A 1 14 ? 11.023 3.399 -5.898 1.00 0.00 14 ARG A O 17
ATOM 19597 N N . GLN A 1 15 ? 10.168 3.593 -7.971 1.00 0.00 15 GLN A N 17
ATOM 19598 C CA . GLN A 1 15 ? 10.338 5.040 -8.023 1.00 0.00 15 GLN A CA 17
ATOM 19599 C C . GLN A 1 15 ? 9.607 5.716 -6.868 1.00 0.00 15 GLN A C 17
ATOM 19600 O O . GLN A 1 15 ? 10.195 6.502 -6.125 1.00 0.00 15 GLN A O 17
ATOM 19614 N N . GLN A 1 16 ? 8.323 5.405 -6.723 1.00 0.00 16 GLN A N 17
ATOM 19615 C CA . GLN A 1 16 ? 7.512 5.984 -5.658 1.00 0.00 16 GLN A CA 17
ATOM 19616 C C . GLN A 1 16 ? 8.140 5.724 -4.293 1.00 0.00 16 GLN A C 17
ATOM 19617 O O . GLN A 1 16 ? 7.987 6.519 -3.366 1.00 0.00 16 GLN A O 17
ATOM 19631 N N . LEU A 1 17 ? 8.847 4.605 -4.177 1.00 0.00 17 LEU A N 17
ATOM 19632 C CA . LEU A 1 17 ? 9.499 4.239 -2.924 1.00 0.00 17 LEU A CA 17
ATOM 19633 C C . LEU A 1 17 ? 10.914 4.805 -2.860 1.00 0.00 17 LEU A C 17
ATOM 19634 O O . LEU A 1 17 ? 11.547 4.801 -1.805 1.00 0.00 17 LEU A O 17
ATOM 19650 N N . GLU A 1 18 ? 11.402 5.294 -3.996 1.00 0.00 18 GLU A N 17
ATOM 19651 C CA . GLU A 1 18 ? 12.742 5.865 -4.068 1.00 0.00 18 GLU A CA 17
ATOM 19652 C C . GLU A 1 18 ? 12.798 7.211 -3.352 1.00 0.00 18 GLU A C 17
ATOM 19653 O O . GLU A 1 18 ? 13.759 7.508 -2.641 1.00 0.00 18 GLU A O 17
ATOM 19665 N N . ILE A 1 19 ? 11.763 8.021 -3.545 1.00 0.00 19 ILE A N 17
ATOM 19666 C CA . ILE A 1 19 ? 11.694 9.335 -2.918 1.00 0.00 19 ILE A CA 17
ATOM 19667 C C . ILE A 1 19 ? 12.114 9.268 -1.453 1.00 0.00 19 ILE A C 17
ATOM 19668 O O . ILE A 1 19 ? 12.788 10.167 -0.947 1.00 0.00 19 ILE A O 17
ATOM 19684 N N . LEU A 1 20 ? 11.715 8.196 -0.778 1.00 0.00 20 LEU A N 17
ATOM 19685 C CA . LEU A 1 20 ? 12.051 8.010 0.630 1.00 0.00 20 LEU A CA 17
ATOM 19686 C C . LEU A 1 20 ? 13.312 7.165 0.781 1.00 0.00 20 LEU A C 17
ATOM 19687 O O . LEU A 1 20 ? 14.322 7.630 1.309 1.00 0.00 20 LEU A O 17
ATOM 19703 N N . GLU A 1 21 ? 13.247 5.924 0.310 1.00 0.00 21 GLU A N 17
ATOM 19704 C CA . GLU A 1 21 ? 14.385 5.015 0.392 1.00 0.00 21 GLU A CA 17
ATOM 19705 C C . GLU A 1 21 ? 15.679 5.730 0.014 1.00 0.00 21 GLU A C 17
ATOM 19706 O O . GLU A 1 21 ? 16.759 5.378 0.490 1.00 0.00 21 GLU A O 17
ATOM 19718 N N . THR A 1 22 ? 15.563 6.736 -0.848 1.00 0.00 22 THR A N 17
ATOM 19719 C CA . THR A 1 22 ? 16.723 7.499 -1.292 1.00 0.00 22 THR A CA 17
ATOM 19720 C C . THR A 1 22 ? 16.952 8.717 -0.405 1.00 0.00 22 THR A C 17
ATOM 19721 O O . THR A 1 22 ? 18.045 8.911 0.130 1.00 0.00 22 THR A O 17
ATOM 19732 N N . LEU A 1 23 ? 15.917 9.535 -0.251 1.00 0.00 23 LEU A N 17
ATOM 19733 C CA . LEU A 1 23 ? 16.006 10.735 0.573 1.00 0.00 23 LEU A CA 17
ATOM 19734 C C . LEU A 1 23 ? 16.028 10.377 2.055 1.00 0.00 23 LEU A C 17
ATOM 19735 O O . LEU A 1 23 ? 17.022 10.604 2.745 1.00 0.00 23 LEU A O 17
ATOM 19751 N N . PHE A 1 24 ? 14.925 9.814 2.539 1.00 0.00 24 PHE A N 17
ATOM 19752 C CA . PHE A 1 24 ? 14.818 9.423 3.940 1.00 0.00 24 PHE A CA 17
ATOM 19753 C C . PHE A 1 24 ? 16.089 8.721 4.408 1.00 0.00 24 PHE A C 17
ATOM 19754 O O . PHE A 1 24 ? 16.517 8.885 5.549 1.00 0.00 24 PHE A O 17
ATOM 19771 N N . ASN A 1 25 ? 16.688 7.938 3.516 1.00 0.00 25 ASN A N 17
ATOM 19772 C CA . ASN A 1 25 ? 17.910 7.210 3.837 1.00 0.00 25 ASN A CA 17
ATOM 19773 C C . ASN A 1 25 ? 19.128 8.122 3.740 1.00 0.00 25 ASN A C 17
ATOM 19774 O O . ASN A 1 25 ? 20.001 8.102 4.607 1.00 0.00 25 ASN A O 17
ATOM 19785 N N . GLU A 1 26 ? 19.179 8.922 2.680 1.00 0.00 26 GLU A N 17
ATOM 19786 C CA . GLU A 1 26 ? 20.291 9.842 2.470 1.00 0.00 26 GLU A CA 17
ATOM 19787 C C . GLU A 1 26 ? 20.510 10.720 3.699 1.00 0.00 26 GLU A C 17
ATOM 19788 O O . GLU A 1 26 ? 21.643 10.931 4.132 1.00 0.00 26 GLU A O 17
ATOM 19800 N N . THR A 1 27 ? 19.416 11.231 4.256 1.00 0.00 27 THR A N 17
ATOM 19801 C CA . THR A 1 27 ? 19.487 12.087 5.434 1.00 0.00 27 THR A CA 17
ATOM 19802 C C . THR A 1 27 ? 18.094 12.450 5.934 1.00 0.00 27 THR A C 17
ATOM 19803 O O . THR A 1 27 ? 17.090 12.055 5.342 1.00 0.00 27 THR A O 17
ATOM 19814 N N . GLN A 1 28 ? 18.040 13.205 7.027 1.00 0.00 28 GLN A N 17
ATOM 19815 C CA . GLN A 1 28 ? 16.768 13.621 7.606 1.00 0.00 28 GLN A CA 17
ATOM 19816 C C . GLN A 1 28 ? 16.558 15.122 7.437 1.00 0.00 28 GLN A C 17
ATOM 19817 O O . GLN A 1 28 ? 16.035 15.790 8.329 1.00 0.00 28 GLN A O 17
ATOM 19831 N N . TYR A 1 29 ? 16.970 15.646 6.287 1.00 0.00 29 TYR A N 17
ATOM 19832 C CA . TYR A 1 29 ? 16.829 17.069 6.002 1.00 0.00 29 TYR A CA 17
ATOM 19833 C C . TYR A 1 29 ? 15.807 17.303 4.894 1.00 0.00 29 TYR A C 17
ATOM 19834 O O . TYR A 1 29 ? 16.152 17.524 3.733 1.00 0.00 29 TYR A O 17
ATOM 19852 N N . PRO A 1 30 ? 14.517 17.255 5.259 1.00 0.00 30 PRO A N 17
ATOM 19853 C CA . PRO A 1 30 ? 13.418 17.461 4.311 1.00 0.00 30 PRO A CA 17
ATOM 19854 C C . PRO A 1 30 ? 13.330 18.906 3.831 1.00 0.00 30 PRO A C 17
ATOM 19855 O O . PRO A 1 30 ? 12.489 19.675 4.298 1.00 0.00 30 PRO A O 17
ATOM 19866 N N . ASP A 1 31 ? 14.202 19.268 2.897 1.00 0.00 31 ASP A N 17
ATOM 19867 C CA . ASP A 1 31 ? 14.221 20.621 2.352 1.00 0.00 31 ASP A CA 17
ATOM 19868 C C . ASP A 1 31 ? 14.069 20.598 0.834 1.00 0.00 31 ASP A C 17
ATOM 19869 O O . ASP A 1 31 ? 14.052 19.532 0.218 1.00 0.00 31 ASP A O 17
ATOM 19878 N N . VAL A 1 32 ? 13.958 21.780 0.238 1.00 0.00 32 VAL A N 17
ATOM 19879 C CA . VAL A 1 32 ? 13.807 21.896 -1.208 1.00 0.00 32 VAL A CA 17
ATOM 19880 C C . VAL A 1 32 ? 14.903 21.128 -1.938 1.00 0.00 32 VAL A C 17
ATOM 19881 O O . VAL A 1 32 ? 14.643 20.449 -2.932 1.00 0.00 32 VAL A O 17
ATOM 19894 N N . PHE A 1 33 ? 16.129 21.238 -1.438 1.00 0.00 33 PHE A N 17
ATOM 19895 C CA . PHE A 1 33 ? 17.266 20.554 -2.043 1.00 0.00 33 PHE A CA 17
ATOM 19896 C C . PHE A 1 33 ? 17.035 19.046 -2.081 1.00 0.00 33 PHE A C 17
ATOM 19897 O O . PHE A 1 33 ? 17.620 18.338 -2.900 1.00 0.00 33 PHE A O 17
ATOM 19914 N N . ALA A 1 34 ? 16.179 18.561 -1.187 1.00 0.00 34 ALA A N 17
ATOM 19915 C CA . ALA A 1 34 ? 15.869 17.139 -1.119 1.00 0.00 34 ALA A CA 17
ATOM 19916 C C . ALA A 1 34 ? 14.733 16.778 -2.070 1.00 0.00 34 ALA A C 17
ATOM 19917 O O . ALA A 1 34 ? 14.920 16.005 -3.010 1.00 0.00 34 ALA A O 17
ATOM 19924 N N . ARG A 1 35 ? 13.556 17.341 -1.819 1.00 0.00 35 ARG A N 17
ATOM 19925 C CA . ARG A 1 35 ? 12.389 17.076 -2.652 1.00 0.00 35 ARG A CA 17
ATOM 19926 C C . ARG A 1 35 ? 12.686 17.384 -4.116 1.00 0.00 35 ARG A C 17
ATOM 19927 O O . ARG A 1 35 ? 12.341 16.608 -5.006 1.00 0.00 35 ARG A O 17
ATOM 19948 N N . GLU A 1 36 ? 13.327 18.524 -4.358 1.00 0.00 36 GLU A N 17
ATOM 19949 C CA . GLU A 1 36 ? 13.669 18.934 -5.715 1.00 0.00 36 GLU A CA 17
ATOM 19950 C C . GLU A 1 36 ? 14.636 17.943 -6.356 1.00 0.00 36 GLU A C 17
ATOM 19951 O O . GLU A 1 36 ? 14.682 17.807 -7.579 1.00 0.00 36 GLU A O 17
ATOM 19963 N N . ARG A 1 37 ? 15.407 17.254 -5.522 1.00 0.00 37 ARG A N 17
ATOM 19964 C CA . ARG A 1 37 ? 16.374 16.276 -6.006 1.00 0.00 37 ARG A CA 17
ATOM 19965 C C . ARG A 1 37 ? 15.676 14.993 -6.448 1.00 0.00 37 ARG A C 17
ATOM 19966 O O . ARG A 1 37 ? 15.733 14.614 -7.617 1.00 0.00 37 ARG A O 17
ATOM 19987 N N . VAL A 1 38 ? 15.018 14.328 -5.503 1.00 0.00 38 VAL A N 17
ATOM 19988 C CA . VAL A 1 38 ? 14.309 13.088 -5.794 1.00 0.00 38 VAL A CA 17
ATOM 19989 C C . VAL A 1 38 ? 13.284 13.289 -6.904 1.00 0.00 38 VAL A C 17
ATOM 19990 O O . VAL A 1 38 ? 12.896 12.339 -7.584 1.00 0.00 38 VAL A O 17
ATOM 20003 N N . ALA A 1 39 ? 12.850 14.532 -7.084 1.00 0.00 39 ALA A N 17
ATOM 20004 C CA . ALA A 1 39 ? 11.872 14.858 -8.114 1.00 0.00 39 ALA A CA 17
ATOM 20005 C C . ALA A 1 39 ? 12.353 14.411 -9.490 1.00 0.00 39 ALA A C 17
ATOM 20006 O O . ALA A 1 39 ? 11.550 14.076 -10.361 1.00 0.00 39 ALA A O 17
ATOM 20013 N N . ASP A 1 40 ? 13.668 14.407 -9.679 1.00 0.00 40 ASP A N 17
ATOM 20014 C CA . ASP A 1 40 ? 14.257 14.000 -10.949 1.00 0.00 40 ASP A CA 17
ATOM 20015 C C . ASP A 1 40 ? 14.430 12.485 -11.007 1.00 0.00 40 ASP A C 17
ATOM 20016 O O . ASP A 1 40 ? 14.634 11.916 -12.079 1.00 0.00 40 ASP A O 17
ATOM 20025 N N . GLN A 1 41 ? 14.349 11.841 -9.848 1.00 0.00 41 GLN A N 17
ATOM 20026 C CA . GLN A 1 41 ? 14.499 10.393 -9.768 1.00 0.00 41 GLN A CA 17
ATOM 20027 C C . GLN A 1 41 ? 13.232 9.687 -10.241 1.00 0.00 41 GLN A C 17
ATOM 20028 O O . GLN A 1 41 ? 13.285 8.802 -11.095 1.00 0.00 41 GLN A O 17
ATOM 20042 N N . ILE A 1 42 ? 12.095 10.085 -9.681 1.00 0.00 42 ILE A N 17
ATOM 20043 C CA . ILE A 1 42 ? 10.815 9.491 -10.047 1.00 0.00 42 ILE A CA 17
ATOM 20044 C C . ILE A 1 42 ? 10.143 10.280 -11.166 1.00 0.00 42 ILE A C 17
ATOM 20045 O O . ILE A 1 42 ? 9.114 9.865 -11.700 1.00 0.00 42 ILE A O 17
ATOM 20061 N N . ARG A 1 43 ? 10.732 11.418 -11.517 1.00 0.00 43 ARG A N 17
ATOM 20062 C CA . ARG A 1 43 ? 10.191 12.264 -12.574 1.00 0.00 43 ARG A CA 17
ATOM 20063 C C . ARG A 1 43 ? 8.886 12.919 -12.131 1.00 0.00 43 ARG A C 17
ATOM 20064 O O . ARG A 1 43 ? 7.843 12.736 -12.760 1.00 0.00 43 ARG A O 17
ATOM 20085 N N . LEU A 1 44 ? 8.951 13.681 -11.045 1.00 0.00 44 LEU A N 17
ATOM 20086 C CA . LEU A 1 44 ? 7.774 14.363 -10.517 1.00 0.00 44 LEU A CA 17
ATOM 20087 C C . LEU A 1 44 ? 8.130 15.762 -10.026 1.00 0.00 44 LEU A C 17
ATOM 20088 O O . LEU A 1 44 ? 9.297 16.066 -9.783 1.00 0.00 44 LEU A O 17
ATOM 20104 N N . GLN A 1 45 ? 7.115 16.608 -9.881 1.00 0.00 45 GLN A N 17
ATOM 20105 C CA . GLN A 1 45 ? 7.322 17.975 -9.418 1.00 0.00 45 GLN A CA 17
ATOM 20106 C C . GLN A 1 45 ? 8.127 17.995 -8.123 1.00 0.00 45 GLN A C 17
ATOM 20107 O O . GLN A 1 45 ? 8.071 17.054 -7.332 1.00 0.00 45 GLN A O 17
ATOM 20121 N N . GLU A 1 46 ? 8.875 19.074 -7.913 1.00 0.00 46 GLU A N 17
ATOM 20122 C CA . GLU A 1 46 ? 9.693 19.215 -6.714 1.00 0.00 46 GLU A CA 17
ATOM 20123 C C . GLU A 1 46 ? 8.818 19.425 -5.481 1.00 0.00 46 GLU A C 17
ATOM 20124 O O . GLU A 1 46 ? 9.079 18.862 -4.418 1.00 0.00 46 GLU A O 17
ATOM 20136 N N . SER A 1 47 ? 7.780 20.241 -5.632 1.00 0.00 47 SER A N 17
ATOM 20137 C CA . SER A 1 47 ? 6.869 20.530 -4.530 1.00 0.00 47 SER A CA 17
ATOM 20138 C C . SER A 1 47 ? 5.804 19.444 -4.407 1.00 0.00 47 SER A C 17
ATOM 20139 O O . SER A 1 47 ? 5.197 19.273 -3.350 1.00 0.00 47 SER A O 17
ATOM 20147 N N . ARG A 1 48 ? 5.584 18.714 -5.495 1.00 0.00 48 ARG A N 17
ATOM 20148 C CA . ARG A 1 48 ? 4.592 17.646 -5.510 1.00 0.00 48 ARG A CA 17
ATOM 20149 C C . ARG A 1 48 ? 5.141 16.385 -4.849 1.00 0.00 48 ARG A C 17
ATOM 20150 O O . ARG A 1 48 ? 4.469 15.759 -4.029 1.00 0.00 48 ARG A O 17
ATOM 20171 N N . ILE A 1 49 ? 6.365 16.018 -5.212 1.00 0.00 49 ILE A N 17
ATOM 20172 C CA . ILE A 1 49 ? 7.004 14.833 -4.654 1.00 0.00 49 ILE A CA 17
ATOM 20173 C C . ILE A 1 49 ? 6.953 14.846 -3.130 1.00 0.00 49 ILE A C 17
ATOM 20174 O O . ILE A 1 49 ? 7.007 13.797 -2.489 1.00 0.00 49 ILE A O 17
ATOM 20190 N N . GLN A 1 50 ? 6.846 16.041 -2.558 1.00 0.00 50 GLN A N 17
ATOM 20191 C CA . GLN A 1 50 ? 6.786 16.191 -1.109 1.00 0.00 50 GLN A CA 17
ATOM 20192 C C . GLN A 1 50 ? 5.643 15.368 -0.523 1.00 0.00 50 GLN A C 17
ATOM 20193 O O . GLN A 1 50 ? 5.792 14.734 0.521 1.00 0.00 50 GLN A O 17
ATOM 20207 N N . VAL A 1 51 ? 4.501 15.384 -1.203 1.00 0.00 51 VAL A N 17
ATOM 20208 C CA . VAL A 1 51 ? 3.332 14.639 -0.751 1.00 0.00 51 VAL A CA 17
ATOM 20209 C C . VAL A 1 51 ? 3.598 13.138 -0.764 1.00 0.00 51 VAL A C 17
ATOM 20210 O O . VAL A 1 51 ? 3.074 12.397 0.068 1.00 0.00 51 VAL A O 17
ATOM 20223 N N . TRP A 1 52 ? 4.415 12.696 -1.713 1.00 0.00 52 TRP A N 17
ATOM 20224 C CA . TRP A 1 52 ? 4.751 11.282 -1.834 1.00 0.00 52 TRP A CA 17
ATOM 20225 C C . TRP A 1 52 ? 5.891 10.911 -0.891 1.00 0.00 52 TRP A C 17
ATOM 20226 O O . TRP A 1 52 ? 6.101 9.736 -0.588 1.00 0.00 52 TRP A O 17
ATOM 20247 N N . PHE A 1 53 ? 6.624 11.919 -0.431 1.00 0.00 53 PHE A N 17
ATOM 20248 C CA . PHE A 1 53 ? 7.743 11.698 0.477 1.00 0.00 53 PHE A CA 17
ATOM 20249 C C . PHE A 1 53 ? 7.285 10.971 1.738 1.00 0.00 53 PHE A C 17
ATOM 20250 O O . PHE A 1 53 ? 8.092 10.381 2.457 1.00 0.00 53 PHE A O 17
ATOM 20267 N N . LYS A 1 54 ? 5.984 11.018 2.001 1.00 0.00 54 LYS A N 17
ATOM 20268 C CA . LYS A 1 54 ? 5.415 10.364 3.174 1.00 0.00 54 LYS A CA 17
ATOM 20269 C C . LYS A 1 54 ? 5.065 8.910 2.870 1.00 0.00 54 LYS A C 17
ATOM 20270 O O . LYS A 1 54 ? 4.868 8.107 3.781 1.00 0.00 54 LYS A O 17
ATOM 20289 N N . ASN A 1 55 ? 4.991 8.580 1.585 1.00 0.00 55 ASN A N 17
ATOM 20290 C CA . ASN A 1 55 ? 4.666 7.223 1.162 1.00 0.00 55 ASN A CA 17
ATOM 20291 C C . ASN A 1 55 ? 5.348 6.195 2.060 1.00 0.00 55 ASN A C 17
ATOM 20292 O O . ASN A 1 55 ? 4.694 5.513 2.849 1.00 0.00 55 ASN A O 17
ATOM 20303 N N . ARG A 1 56 ? 6.667 6.091 1.934 1.00 0.00 56 ARG A N 17
ATOM 20304 C CA . ARG A 1 56 ? 7.438 5.146 2.733 1.00 0.00 56 ARG A CA 17
ATOM 20305 C C . ARG A 1 56 ? 7.819 5.756 4.079 1.00 0.00 56 ARG A C 17
ATOM 20306 O O . ARG A 1 56 ? 7.783 5.083 5.110 1.00 0.00 56 ARG A O 17
ATOM 20327 N N . ARG A 1 57 ? 8.183 7.034 4.062 1.00 0.00 57 ARG A N 17
ATOM 20328 C CA . ARG A 1 57 ? 8.572 7.734 5.280 1.00 0.00 57 ARG A CA 17
ATOM 20329 C C . ARG A 1 57 ? 7.543 7.516 6.385 1.00 0.00 57 ARG A C 17
ATOM 20330 O O . ARG A 1 57 ? 7.879 7.510 7.569 1.00 0.00 57 ARG A O 17
ATOM 20351 N N . ALA A 1 58 ? 6.287 7.336 5.989 1.00 0.00 58 ALA A N 17
ATOM 20352 C CA . ALA A 1 58 ? 5.209 7.116 6.945 1.00 0.00 58 ALA A CA 17
ATOM 20353 C C . ALA A 1 58 ? 5.052 5.633 7.263 1.00 0.00 58 ALA A C 17
ATOM 20354 O O . ALA A 1 58 ? 4.688 5.261 8.379 1.00 0.00 58 ALA A O 17
ATOM 20361 N N . LYS A 1 59 ? 5.328 4.788 6.276 1.00 0.00 59 LYS A N 17
ATOM 20362 C CA . LYS A 1 59 ? 5.219 3.344 6.450 1.00 0.00 59 LYS A CA 17
ATOM 20363 C C . LYS A 1 59 ? 6.118 2.863 7.584 1.00 0.00 59 LYS A C 17
ATOM 20364 O O . LYS A 1 59 ? 5.905 1.788 8.145 1.00 0.00 59 LYS A O 17
ATOM 20383 N N . TYR A 1 60 ? 7.121 3.667 7.919 1.00 0.00 60 TYR A N 17
ATOM 20384 C CA . TYR A 1 60 ? 8.053 3.322 8.986 1.00 0.00 60 TYR A CA 17
ATOM 20385 C C . TYR A 1 60 ? 7.305 2.948 10.262 1.00 0.00 60 TYR A C 17
ATOM 20386 O O . TYR A 1 60 ? 7.798 2.168 11.078 1.00 0.00 60 TYR A O 17
ATOM 20404 N N . ARG A 1 61 ? 6.112 3.509 10.427 1.00 0.00 61 ARG A N 17
ATOM 20405 C CA . ARG A 1 61 ? 5.295 3.236 11.603 1.00 0.00 61 ARG A CA 17
ATOM 20406 C C . ARG A 1 61 ? 4.641 1.861 11.503 1.00 0.00 61 ARG A C 17
ATOM 20407 O O . ARG A 1 61 ? 4.491 1.158 12.503 1.00 0.00 61 ARG A O 17
ATOM 20428 N N . LEU A 1 62 ? 4.252 1.484 10.290 1.00 0.00 62 LEU A N 17
ATOM 20429 C CA . LEU A 1 62 ? 3.613 0.193 10.058 1.00 0.00 62 LEU A CA 17
ATOM 20430 C C . LEU A 1 62 ? 4.566 -0.953 10.384 1.00 0.00 62 LEU A C 17
ATOM 20431 O O . LEU A 1 62 ? 4.235 -1.844 11.166 1.00 0.00 62 LEU A O 17
ATOM 20447 N N . GLN A 1 63 ? 5.749 -0.921 9.780 1.00 0.00 63 GLN A N 17
ATOM 20448 C CA . GLN A 1 63 ? 6.750 -1.956 10.007 1.00 0.00 63 GLN A CA 17
ATOM 20449 C C . GLN A 1 63 ? 7.227 -1.944 11.456 1.00 0.00 63 GLN A C 17
ATOM 20450 O O . GLN A 1 63 ? 7.759 -2.936 11.952 1.00 0.00 63 GLN A O 17
ATOM 20464 N N . GLU A 1 64 ? 7.033 -0.814 12.128 1.00 0.00 64 GLU A N 17
ATOM 20465 C CA . GLU A 1 64 ? 7.445 -0.673 13.520 1.00 0.00 64 GLU A CA 17
ATOM 20466 C C . GLU A 1 64 ? 6.873 -1.801 14.373 1.00 0.00 64 GLU A C 17
ATOM 20467 O O . GLU A 1 64 ? 7.601 -2.473 15.105 1.00 0.00 64 GLU A O 17
ATOM 20479 N N . LYS A 1 65 ? 5.563 -2.004 14.275 1.00 0.00 65 LYS A N 17
ATOM 20480 C CA . LYS A 1 65 ? 4.891 -3.050 15.036 1.00 0.00 65 LYS A CA 17
ATOM 20481 C C . LYS A 1 65 ? 5.287 -4.433 14.527 1.00 0.00 65 LYS A C 17
ATOM 20482 O O . LYS A 1 65 ? 5.280 -5.406 15.281 1.00 0.00 65 LYS A O 17
ATOM 20501 N N . GLN A 1 66 ? 5.634 -4.510 13.247 1.00 0.00 66 GLN A N 17
ATOM 20502 C CA . GLN A 1 66 ? 6.034 -5.774 12.639 1.00 0.00 66 GLN A CA 17
ATOM 20503 C C . GLN A 1 66 ? 7.270 -6.343 13.330 1.00 0.00 66 GLN A C 17
ATOM 20504 O O . GLN A 1 66 ? 7.188 -7.335 14.053 1.00 0.00 66 GLN A O 17
ATOM 20518 N N . LYS A 1 67 ? 8.414 -5.707 13.101 1.00 0.00 67 LYS A N 17
ATOM 20519 C CA . LYS A 1 67 ? 9.668 -6.148 13.701 1.00 0.00 67 LYS A CA 17
ATOM 20520 C C . LYS A 1 67 ? 9.715 -5.795 15.184 1.00 0.00 67 LYS A C 17
ATOM 20521 O O . LYS A 1 67 ? 8.982 -4.930 15.665 1.00 0.00 67 LYS A O 17
ATOM 20540 N N . PRO A 1 68 ? 10.599 -6.476 15.929 1.00 0.00 68 PRO A N 17
ATOM 20541 C CA . PRO A 1 68 ? 10.764 -6.249 17.367 1.00 0.00 68 PRO A CA 17
ATOM 20542 C C . PRO A 1 68 ? 11.402 -4.898 17.672 1.00 0.00 68 PRO A C 17
ATOM 20543 O O . PRO A 1 68 ? 11.658 -4.569 18.830 1.00 0.00 68 PRO A O 17
ATOM 20554 N N . GLY A 1 1 ? 3.677 -1.924 0.702 1.00 0.00 1 GLY A N 18
ATOM 20555 C CA . GLY A 1 1 ? 4.054 -1.472 -0.624 1.00 0.00 1 GLY A CA 18
ATOM 20556 C C . GLY A 1 1 ? 3.861 0.021 -0.804 1.00 0.00 1 GLY A C 18
ATOM 20557 O O . GLY A 1 1 ? 3.437 0.729 0.110 1.00 0.00 1 GLY A O 18
ATOM 20561 N N . PRO A 1 2 ? 4.178 0.522 -2.007 1.00 0.00 2 PRO A N 18
ATOM 20562 C CA . PRO A 1 2 ? 4.046 1.945 -2.332 1.00 0.00 2 PRO A CA 18
ATOM 20563 C C . PRO A 1 2 ? 2.589 2.386 -2.423 1.00 0.00 2 PRO A C 18
ATOM 20564 O O . PRO A 1 2 ? 1.769 1.723 -3.058 1.00 0.00 2 PRO A O 18
ATOM 20575 N N . ARG A 1 3 ? 2.275 3.509 -1.786 1.00 0.00 3 ARG A N 18
ATOM 20576 C CA . ARG A 1 3 ? 0.917 4.038 -1.795 1.00 0.00 3 ARG A CA 18
ATOM 20577 C C . ARG A 1 3 ? 0.833 5.335 -0.995 1.00 0.00 3 ARG A C 18
ATOM 20578 O O . ARG A 1 3 ? 1.673 5.603 -0.135 1.00 0.00 3 ARG A O 18
ATOM 20599 N N . LYS A 1 4 ? -0.186 6.137 -1.284 1.00 0.00 4 LYS A N 18
ATOM 20600 C CA . LYS A 1 4 ? -0.382 7.406 -0.592 1.00 0.00 4 LYS A CA 18
ATOM 20601 C C . LYS A 1 4 ? -1.670 8.082 -1.049 1.00 0.00 4 LYS A C 18
ATOM 20602 O O . LYS A 1 4 ? -2.362 7.584 -1.936 1.00 0.00 4 LYS A O 18
ATOM 20621 N N . ASN A 1 5 ? -1.985 9.220 -0.438 1.00 0.00 5 ASN A N 18
ATOM 20622 C CA . ASN A 1 5 ? -3.190 9.965 -0.784 1.00 0.00 5 ASN A CA 18
ATOM 20623 C C . ASN A 1 5 ? -3.293 10.163 -2.293 1.00 0.00 5 ASN A C 18
ATOM 20624 O O . ASN A 1 5 ? -4.391 10.242 -2.845 1.00 0.00 5 ASN A O 18
ATOM 20635 N N . ARG A 1 6 ? -2.143 10.242 -2.954 1.00 0.00 6 ARG A N 18
ATOM 20636 C CA . ARG A 1 6 ? -2.103 10.432 -4.399 1.00 0.00 6 ARG A CA 18
ATOM 20637 C C . ARG A 1 6 ? -1.901 9.100 -5.116 1.00 0.00 6 ARG A C 18
ATOM 20638 O O . ARG A 1 6 ? -1.946 8.037 -4.497 1.00 0.00 6 ARG A O 18
ATOM 20659 N N . ARG A 1 7 ? -1.679 9.167 -6.425 1.00 0.00 7 ARG A N 18
ATOM 20660 C CA . ARG A 1 7 ? -1.471 7.967 -7.227 1.00 0.00 7 ARG A CA 18
ATOM 20661 C C . ARG A 1 7 ? 0.010 7.766 -7.530 1.00 0.00 7 ARG A C 18
ATOM 20662 O O . ARG A 1 7 ? 0.648 8.617 -8.148 1.00 0.00 7 ARG A O 18
ATOM 20683 N N . GLU A 1 8 ? 0.550 6.633 -7.091 1.00 0.00 8 GLU A N 18
ATOM 20684 C CA . GLU A 1 8 ? 1.957 6.321 -7.315 1.00 0.00 8 GLU A CA 18
ATOM 20685 C C . GLU A 1 8 ? 2.330 6.513 -8.782 1.00 0.00 8 GLU A C 18
ATOM 20686 O O . GLU A 1 8 ? 1.461 6.683 -9.638 1.00 0.00 8 GLU A O 18
ATOM 20698 N N . ARG A 1 9 ? 3.628 6.484 -9.066 1.00 0.00 9 ARG A N 18
ATOM 20699 C CA . ARG A 1 9 ? 4.117 6.656 -10.428 1.00 0.00 9 ARG A CA 18
ATOM 20700 C C . ARG A 1 9 ? 3.379 5.731 -11.392 1.00 0.00 9 ARG A C 18
ATOM 20701 O O . ARG A 1 9 ? 3.158 6.074 -12.554 1.00 0.00 9 ARG A O 18
ATOM 20722 N N . THR A 1 10 ? 2.999 4.556 -10.901 1.00 0.00 10 THR A N 18
ATOM 20723 C CA . THR A 1 10 ? 2.287 3.580 -11.718 1.00 0.00 10 THR A CA 18
ATOM 20724 C C . THR A 1 10 ? 1.815 2.400 -10.877 1.00 0.00 10 THR A C 18
ATOM 20725 O O . THR A 1 10 ? 1.879 2.433 -9.648 1.00 0.00 10 THR A O 18
ATOM 20736 N N . THR A 1 11 ? 1.340 1.354 -11.548 1.00 0.00 11 THR A N 18
ATOM 20737 C CA . THR A 1 11 ? 0.856 0.163 -10.863 1.00 0.00 11 THR A CA 18
ATOM 20738 C C . THR A 1 11 ? 1.801 -0.247 -9.738 1.00 0.00 11 THR A C 18
ATOM 20739 O O . THR A 1 11 ? 1.379 -0.427 -8.595 1.00 0.00 11 THR A O 18
ATOM 20750 N N . TYR A 1 12 ? 3.079 -0.392 -10.069 1.00 0.00 12 TYR A N 18
ATOM 20751 C CA . TYR A 1 12 ? 4.083 -0.782 -9.087 1.00 0.00 12 TYR A CA 18
ATOM 20752 C C . TYR A 1 12 ? 5.489 -0.470 -9.591 1.00 0.00 12 TYR A C 18
ATOM 20753 O O . TYR A 1 12 ? 6.011 -1.154 -10.472 1.00 0.00 12 TYR A O 18
ATOM 20771 N N . SER A 1 13 ? 6.096 0.569 -9.026 1.00 0.00 13 SER A N 18
ATOM 20772 C CA . SER A 1 13 ? 7.441 0.975 -9.420 1.00 0.00 13 SER A CA 18
ATOM 20773 C C . SER A 1 13 ? 8.269 1.366 -8.200 1.00 0.00 13 SER A C 18
ATOM 20774 O O . SER A 1 13 ? 7.725 1.736 -7.159 1.00 0.00 13 SER A O 18
ATOM 20782 N N . ARG A 1 14 ? 9.588 1.282 -8.336 1.00 0.00 14 ARG A N 18
ATOM 20783 C CA . ARG A 1 14 ? 10.493 1.626 -7.246 1.00 0.00 14 ARG A CA 18
ATOM 20784 C C . ARG A 1 14 ? 10.687 3.137 -7.157 1.00 0.00 14 ARG A C 18
ATOM 20785 O O . ARG A 1 14 ? 11.126 3.656 -6.131 1.00 0.00 14 ARG A O 18
ATOM 20806 N N . GLN A 1 15 ? 10.358 3.836 -8.239 1.00 0.00 15 GLN A N 18
ATOM 20807 C CA . GLN A 1 15 ? 10.498 5.286 -8.283 1.00 0.00 15 GLN A CA 18
ATOM 20808 C C . GLN A 1 15 ? 9.747 5.941 -7.128 1.00 0.00 15 GLN A C 18
ATOM 20809 O O . GLN A 1 15 ? 10.320 6.715 -6.362 1.00 0.00 15 GLN A O 18
ATOM 20823 N N . GLN A 1 16 ? 8.461 5.624 -7.010 1.00 0.00 16 GLN A N 18
ATOM 20824 C CA . GLN A 1 16 ? 7.632 6.183 -5.949 1.00 0.00 16 GLN A CA 18
ATOM 20825 C C . GLN A 1 16 ? 8.243 5.910 -4.579 1.00 0.00 16 GLN A C 18
ATOM 20826 O O . GLN A 1 16 ? 8.072 6.693 -3.643 1.00 0.00 16 GLN A O 18
ATOM 20840 N N . LEU A 1 17 ? 8.956 4.795 -4.467 1.00 0.00 17 LEU A N 18
ATOM 20841 C CA . LEU A 1 17 ? 9.594 4.418 -3.210 1.00 0.00 17 LEU A CA 18
ATOM 20842 C C . LEU A 1 17 ? 10.998 5.005 -3.114 1.00 0.00 17 LEU A C 18
ATOM 20843 O O . LEU A 1 17 ? 11.612 4.999 -2.047 1.00 0.00 17 LEU A O 18
ATOM 20859 N N . GLU A 1 18 ? 11.500 5.513 -4.236 1.00 0.00 18 GLU A N 18
ATOM 20860 C CA . GLU A 1 18 ? 12.832 6.105 -4.277 1.00 0.00 18 GLU A CA 18
ATOM 20861 C C . GLU A 1 18 ? 12.856 7.440 -3.537 1.00 0.00 18 GLU A C 18
ATOM 20862 O O . GLU A 1 18 ? 13.792 7.731 -2.792 1.00 0.00 18 GLU A O 18
ATOM 20874 N N . ILE A 1 19 ? 11.822 8.246 -3.750 1.00 0.00 19 ILE A N 18
ATOM 20875 C CA . ILE A 1 19 ? 11.725 9.549 -3.104 1.00 0.00 19 ILE A CA 18
ATOM 20876 C C . ILE A 1 19 ? 12.101 9.461 -1.629 1.00 0.00 19 ILE A C 18
ATOM 20877 O O . ILE A 1 19 ? 12.744 10.361 -1.086 1.00 0.00 19 ILE A O 18
ATOM 20893 N N . LEU A 1 20 ? 11.698 8.371 -0.985 1.00 0.00 20 LEU A N 18
ATOM 20894 C CA . LEU A 1 20 ? 11.995 8.164 0.428 1.00 0.00 20 LEU A CA 18
ATOM 20895 C C . LEU A 1 20 ? 13.251 7.316 0.602 1.00 0.00 20 LEU A C 18
ATOM 20896 O O . LEU A 1 20 ? 14.247 7.774 1.161 1.00 0.00 20 LEU A O 18
ATOM 20912 N N . GLU A 1 21 ? 13.197 6.080 0.117 1.00 0.00 21 GLU A N 18
ATOM 20913 C CA . GLU A 1 21 ? 14.332 5.170 0.218 1.00 0.00 21 GLU A CA 18
ATOM 20914 C C . GLU A 1 21 ? 15.635 5.886 -0.123 1.00 0.00 21 GLU A C 18
ATOM 20915 O O . GLU A 1 21 ? 16.704 5.524 0.371 1.00 0.00 21 GLU A O 18
ATOM 20927 N N . THR A 1 22 ? 15.540 6.904 -0.971 1.00 0.00 22 THR A N 18
ATOM 20928 C CA . THR A 1 22 ? 16.710 7.671 -1.380 1.00 0.00 22 THR A CA 18
ATOM 20929 C C . THR A 1 22 ? 16.918 8.881 -0.477 1.00 0.00 22 THR A C 18
ATOM 20930 O O . THR A 1 22 ? 18.014 9.103 0.039 1.00 0.00 22 THR A O 18
ATOM 20941 N N . LEU A 1 23 ? 15.860 9.662 -0.290 1.00 0.00 23 LEU A N 18
ATOM 20942 C CA . LEU A 1 23 ? 15.926 10.851 0.553 1.00 0.00 23 LEU A CA 18
ATOM 20943 C C . LEU A 1 23 ? 15.865 10.475 2.030 1.00 0.00 23 LEU A C 18
ATOM 20944 O O . LEU A 1 23 ? 16.820 10.692 2.776 1.00 0.00 23 LEU A O 18
ATOM 20960 N N . PHE A 1 24 ? 14.737 9.909 2.446 1.00 0.00 24 PHE A N 18
ATOM 20961 C CA . PHE A 1 24 ? 14.552 9.502 3.834 1.00 0.00 24 PHE A CA 18
ATOM 20962 C C . PHE A 1 24 ? 15.783 8.764 4.352 1.00 0.00 24 PHE A C 18
ATOM 20963 O O . PHE A 1 24 ? 16.120 8.851 5.532 1.00 0.00 24 PHE A O 18
ATOM 20980 N N . ASN A 1 25 ? 16.449 8.036 3.461 1.00 0.00 25 ASN A N 18
ATOM 20981 C CA . ASN A 1 25 ? 17.641 7.281 3.828 1.00 0.00 25 ASN A CA 18
ATOM 20982 C C . ASN A 1 25 ? 18.884 8.165 3.770 1.00 0.00 25 ASN A C 18
ATOM 20983 O O . ASN A 1 25 ? 19.768 8.065 4.619 1.00 0.00 25 ASN A O 18
ATOM 20994 N N . GLU A 1 26 ? 18.942 9.029 2.761 1.00 0.00 26 GLU A N 18
ATOM 20995 C CA . GLU A 1 26 ? 20.076 9.929 2.592 1.00 0.00 26 GLU A CA 18
ATOM 20996 C C . GLU A 1 26 ? 20.335 10.723 3.869 1.00 0.00 26 GLU A C 18
ATOM 20997 O O . GLU A 1 26 ? 21.471 10.821 4.334 1.00 0.00 26 GLU A O 18
ATOM 21009 N N . THR A 1 27 ? 19.273 11.291 4.432 1.00 0.00 27 THR A N 18
ATOM 21010 C CA . THR A 1 27 ? 19.384 12.078 5.654 1.00 0.00 27 THR A CA 18
ATOM 21011 C C . THR A 1 27 ? 18.019 12.582 6.109 1.00 0.00 27 THR A C 18
ATOM 21012 O O . THR A 1 27 ? 17.011 12.359 5.440 1.00 0.00 27 THR A O 18
ATOM 21023 N N . GLN A 1 28 ? 17.996 13.262 7.251 1.00 0.00 28 GLN A N 18
ATOM 21024 C CA . GLN A 1 28 ? 16.753 13.798 7.794 1.00 0.00 28 GLN A CA 18
ATOM 21025 C C . GLN A 1 28 ? 16.663 15.303 7.565 1.00 0.00 28 GLN A C 18
ATOM 21026 O O . GLN A 1 28 ? 16.251 16.053 8.451 1.00 0.00 28 GLN A O 18
ATOM 21040 N N . TYR A 1 29 ? 17.052 15.739 6.372 1.00 0.00 29 TYR A N 18
ATOM 21041 C CA . TYR A 1 29 ? 17.018 17.156 6.028 1.00 0.00 29 TYR A CA 18
ATOM 21042 C C . TYR A 1 29 ? 15.971 17.430 4.953 1.00 0.00 29 TYR A C 18
ATOM 21043 O O . TYR A 1 29 ? 16.283 17.598 3.774 1.00 0.00 29 TYR A O 18
ATOM 21061 N N . PRO A 1 30 ? 14.696 17.477 5.368 1.00 0.00 30 PRO A N 18
ATOM 21062 C CA . PRO A 1 30 ? 13.576 17.732 4.458 1.00 0.00 30 PRO A CA 18
ATOM 21063 C C . PRO A 1 30 ? 13.563 19.166 3.942 1.00 0.00 30 PRO A C 18
ATOM 21064 O O . PRO A 1 30 ? 12.798 20.003 4.423 1.00 0.00 30 PRO A O 18
ATOM 21075 N N . ASP A 1 31 ? 14.414 19.444 2.960 1.00 0.00 31 ASP A N 18
ATOM 21076 C CA . ASP A 1 31 ? 14.499 20.778 2.377 1.00 0.00 31 ASP A CA 18
ATOM 21077 C C . ASP A 1 31 ? 14.377 20.716 0.858 1.00 0.00 31 ASP A C 18
ATOM 21078 O O . ASP A 1 31 ? 14.341 19.634 0.271 1.00 0.00 31 ASP A O 18
ATOM 21087 N N . VAL A 1 32 ? 14.312 21.884 0.226 1.00 0.00 32 VAL A N 18
ATOM 21088 C CA . VAL A 1 32 ? 14.193 21.962 -1.225 1.00 0.00 32 VAL A CA 18
ATOM 21089 C C . VAL A 1 32 ? 15.275 21.135 -1.910 1.00 0.00 32 VAL A C 18
ATOM 21090 O O . VAL A 1 32 ? 15.003 20.407 -2.866 1.00 0.00 32 VAL A O 18
ATOM 21103 N N . PHE A 1 33 ? 16.503 21.250 -1.416 1.00 0.00 33 PHE A N 18
ATOM 21104 C CA . PHE A 1 33 ? 17.627 20.513 -1.981 1.00 0.00 33 PHE A CA 18
ATOM 21105 C C . PHE A 1 33 ? 17.339 19.015 -2.003 1.00 0.00 33 PHE A C 18
ATOM 21106 O O . PHE A 1 33 ? 17.920 18.271 -2.792 1.00 0.00 33 PHE A O 18
ATOM 21123 N N . ALA A 1 34 ? 16.437 18.579 -1.129 1.00 0.00 34 ALA A N 18
ATOM 21124 C CA . ALA A 1 34 ? 16.070 17.171 -1.048 1.00 0.00 34 ALA A CA 18
ATOM 21125 C C . ALA A 1 34 ? 14.955 16.837 -2.033 1.00 0.00 34 ALA A C 18
ATOM 21126 O O . ALA A 1 34 ? 15.150 16.055 -2.964 1.00 0.00 34 ALA A O 18
ATOM 21133 N N . ARG A 1 35 ? 13.786 17.433 -1.821 1.00 0.00 35 ARG A N 18
ATOM 21134 C CA . ARG A 1 35 ? 12.639 17.197 -2.689 1.00 0.00 35 ARG A CA 18
ATOM 21135 C C . ARG A 1 35 ? 12.984 17.508 -4.143 1.00 0.00 35 ARG A C 18
ATOM 21136 O O . ARG A 1 35 ? 12.645 16.746 -5.047 1.00 0.00 35 ARG A O 18
ATOM 21157 N N . GLU A 1 36 ? 13.661 18.632 -4.357 1.00 0.00 36 GLU A N 18
ATOM 21158 C CA . GLU A 1 36 ? 14.051 19.043 -5.701 1.00 0.00 36 GLU A CA 18
ATOM 21159 C C . GLU A 1 36 ? 14.991 18.020 -6.332 1.00 0.00 36 GLU A C 18
ATOM 21160 O O . GLU A 1 36 ? 15.062 17.899 -7.555 1.00 0.00 36 GLU A O 18
ATOM 21172 N N . ARG A 1 37 ? 15.710 17.287 -5.489 1.00 0.00 37 ARG A N 18
ATOM 21173 C CA . ARG A 1 37 ? 16.647 16.275 -5.963 1.00 0.00 37 ARG A CA 18
ATOM 21174 C C . ARG A 1 37 ? 15.906 15.030 -6.441 1.00 0.00 37 ARG A C 18
ATOM 21175 O O . ARG A 1 37 ? 15.965 14.673 -7.618 1.00 0.00 37 ARG A O 18
ATOM 21196 N N . VAL A 1 38 ? 15.209 14.372 -5.519 1.00 0.00 38 VAL A N 18
ATOM 21197 C CA . VAL A 1 38 ? 14.457 13.167 -5.846 1.00 0.00 38 VAL A CA 18
ATOM 21198 C C . VAL A 1 38 ? 13.469 13.425 -6.978 1.00 0.00 38 VAL A C 18
ATOM 21199 O O . VAL A 1 38 ? 13.061 12.502 -7.682 1.00 0.00 38 VAL A O 18
ATOM 21212 N N . ALA A 1 39 ? 13.089 14.688 -7.148 1.00 0.00 39 ALA A N 18
ATOM 21213 C CA . ALA A 1 39 ? 12.151 15.069 -8.196 1.00 0.00 39 ALA A CA 18
ATOM 21214 C C . ALA A 1 39 ? 12.650 14.625 -9.567 1.00 0.00 39 ALA A C 18
ATOM 21215 O O . ALA A 1 39 ? 11.857 14.341 -10.465 1.00 0.00 39 ALA A O 18
ATOM 21222 N N . ASP A 1 40 ? 13.969 14.570 -9.722 1.00 0.00 40 ASP A N 18
ATOM 21223 C CA . ASP A 1 40 ? 14.573 14.160 -10.984 1.00 0.00 40 ASP A CA 18
ATOM 21224 C C . ASP A 1 40 ? 14.680 12.641 -11.069 1.00 0.00 40 ASP A C 18
ATOM 21225 O O . ASP A 1 40 ? 14.898 12.084 -12.144 1.00 0.00 40 ASP A O 18
ATOM 21234 N N . GLN A 1 41 ? 14.525 11.978 -9.927 1.00 0.00 41 GLN A N 18
ATOM 21235 C CA . GLN A 1 41 ? 14.605 10.523 -9.873 1.00 0.00 41 GLN A CA 18
ATOM 21236 C C . GLN A 1 41 ? 13.319 9.887 -10.390 1.00 0.00 41 GLN A C 18
ATOM 21237 O O . GLN A 1 41 ? 13.352 9.025 -11.269 1.00 0.00 41 GLN A O 18
ATOM 21251 N N . ILE A 1 42 ? 12.189 10.317 -9.839 1.00 0.00 42 ILE A N 18
ATOM 21252 C CA . ILE A 1 42 ? 10.893 9.789 -10.246 1.00 0.00 42 ILE A CA 18
ATOM 21253 C C . ILE A 1 42 ? 10.278 10.637 -11.354 1.00 0.00 42 ILE A C 18
ATOM 21254 O O . ILE A 1 42 ? 9.235 10.289 -11.909 1.00 0.00 42 ILE A O 18
ATOM 21270 N N . ARG A 1 43 ? 10.931 11.749 -11.673 1.00 0.00 43 ARG A N 18
ATOM 21271 C CA . ARG A 1 43 ? 10.449 12.646 -12.716 1.00 0.00 43 ARG A CA 18
ATOM 21272 C C . ARG A 1 43 ? 9.163 13.344 -12.281 1.00 0.00 43 ARG A C 18
ATOM 21273 O O . ARG A 1 43 ? 8.104 13.144 -12.878 1.00 0.00 43 ARG A O 18
ATOM 21294 N N . LEU A 1 44 ? 9.262 14.161 -11.239 1.00 0.00 44 LEU A N 18
ATOM 21295 C CA . LEU A 1 44 ? 8.107 14.888 -10.724 1.00 0.00 44 LEU A CA 18
ATOM 21296 C C . LEU A 1 44 ? 8.518 16.258 -10.193 1.00 0.00 44 LEU A C 18
ATOM 21297 O O . LEU A 1 44 ? 9.700 16.516 -9.965 1.00 0.00 44 LEU A O 18
ATOM 21313 N N . GLN A 1 45 ? 7.535 17.130 -9.997 1.00 0.00 45 GLN A N 18
ATOM 21314 C CA . GLN A 1 45 ? 7.795 18.473 -9.492 1.00 0.00 45 GLN A CA 18
ATOM 21315 C C . GLN A 1 45 ? 8.521 18.419 -8.152 1.00 0.00 45 GLN A C 18
ATOM 21316 O O . GLN A 1 45 ? 8.342 17.481 -7.376 1.00 0.00 45 GLN A O 18
ATOM 21330 N N . GLU A 1 46 ? 9.341 19.431 -7.887 1.00 0.00 46 GLU A N 18
ATOM 21331 C CA . GLU A 1 46 ? 10.095 19.497 -6.641 1.00 0.00 46 GLU A CA 18
ATOM 21332 C C . GLU A 1 46 ? 9.160 19.668 -5.447 1.00 0.00 46 GLU A C 18
ATOM 21333 O O . GLU A 1 46 ? 9.294 18.979 -4.436 1.00 0.00 46 GLU A O 18
ATOM 21345 N N . SER A 1 47 ? 8.212 20.592 -5.573 1.00 0.00 47 SER A N 18
ATOM 21346 C CA . SER A 1 47 ? 7.257 20.857 -4.504 1.00 0.00 47 SER A CA 18
ATOM 21347 C C . SER A 1 47 ? 6.155 19.802 -4.486 1.00 0.00 47 SER A C 18
ATOM 21348 O O . SER A 1 47 ? 5.486 19.604 -3.471 1.00 0.00 47 SER A O 18
ATOM 21356 N N . ARG A 1 48 ? 5.972 19.127 -5.616 1.00 0.00 48 ARG A N 18
ATOM 21357 C CA . ARG A 1 48 ? 4.951 18.093 -5.732 1.00 0.00 48 ARG A CA 18
ATOM 21358 C C . ARG A 1 48 ? 5.423 16.789 -5.094 1.00 0.00 48 ARG A C 18
ATOM 21359 O O . ARG A 1 48 ? 4.675 16.137 -4.365 1.00 0.00 48 ARG A O 18
ATOM 21380 N N . ILE A 1 49 ? 6.667 16.416 -5.374 1.00 0.00 49 ILE A N 18
ATOM 21381 C CA . ILE A 1 49 ? 7.238 15.191 -4.828 1.00 0.00 49 ILE A CA 18
ATOM 21382 C C . ILE A 1 49 ? 7.161 15.180 -3.305 1.00 0.00 49 ILE A C 18
ATOM 21383 O O . ILE A 1 49 ? 7.200 14.121 -2.680 1.00 0.00 49 ILE A O 18
ATOM 21399 N N . GLN A 1 50 ? 7.050 16.366 -2.715 1.00 0.00 50 GLN A N 18
ATOM 21400 C CA . GLN A 1 50 ? 6.966 16.493 -1.265 1.00 0.00 50 GLN A CA 18
ATOM 21401 C C . GLN A 1 50 ? 5.788 15.695 -0.716 1.00 0.00 50 GLN A C 18
ATOM 21402 O O . GLN A 1 50 ? 5.908 15.011 0.301 1.00 0.00 50 GLN A O 18
ATOM 21416 N N . VAL A 1 51 ? 4.649 15.788 -1.395 1.00 0.00 51 VAL A N 18
ATOM 21417 C CA . VAL A 1 51 ? 3.449 15.075 -0.976 1.00 0.00 51 VAL A CA 18
ATOM 21418 C C . VAL A 1 51 ? 3.642 13.566 -1.078 1.00 0.00 51 VAL A C 18
ATOM 21419 O O . VAL A 1 51 ? 3.058 12.802 -0.310 1.00 0.00 51 VAL A O 18
ATOM 21432 N N . TRP A 1 52 ? 4.467 13.144 -2.030 1.00 0.00 52 TRP A N 18
ATOM 21433 C CA . TRP A 1 52 ? 4.738 11.725 -2.232 1.00 0.00 52 TRP A CA 18
ATOM 21434 C C . TRP A 1 52 ? 5.825 11.238 -1.281 1.00 0.00 52 TRP A C 18
ATOM 21435 O O . TRP A 1 52 ? 5.979 10.036 -1.063 1.00 0.00 52 TRP A O 18
ATOM 21456 N N . PHE A 1 53 ? 6.576 12.178 -0.717 1.00 0.00 53 PHE A N 18
ATOM 21457 C CA . PHE A 1 53 ? 7.650 11.843 0.211 1.00 0.00 53 PHE A CA 18
ATOM 21458 C C . PHE A 1 53 ? 7.113 11.059 1.405 1.00 0.00 53 PHE A C 18
ATOM 21459 O O . PHE A 1 53 ? 7.870 10.417 2.133 1.00 0.00 53 PHE A O 18
ATOM 21476 N N . LYS A 1 54 ? 5.800 11.116 1.600 1.00 0.00 54 LYS A N 18
ATOM 21477 C CA . LYS A 1 54 ? 5.158 10.412 2.703 1.00 0.00 54 LYS A CA 18
ATOM 21478 C C . LYS A 1 54 ? 4.859 8.964 2.325 1.00 0.00 54 LYS A C 18
ATOM 21479 O O . LYS A 1 54 ? 4.603 8.127 3.189 1.00 0.00 54 LYS A O 18
ATOM 21498 N N . ASN A 1 55 ? 4.895 8.677 1.028 1.00 0.00 55 ASN A N 18
ATOM 21499 C CA . ASN A 1 55 ? 4.629 7.330 0.536 1.00 0.00 55 ASN A CA 18
ATOM 21500 C C . ASN A 1 55 ? 5.252 6.283 1.454 1.00 0.00 55 ASN A C 18
ATOM 21501 O O . ASN A 1 55 ? 4.546 5.573 2.170 1.00 0.00 55 ASN A O 18
ATOM 21512 N N . ARG A 1 56 ? 6.577 6.193 1.427 1.00 0.00 56 ARG A N 18
ATOM 21513 C CA . ARG A 1 56 ? 7.295 5.232 2.255 1.00 0.00 56 ARG A CA 18
ATOM 21514 C C . ARG A 1 56 ? 7.584 5.814 3.636 1.00 0.00 56 ARG A C 18
ATOM 21515 O O . ARG A 1 56 ? 7.488 5.117 4.647 1.00 0.00 56 ARG A O 18
ATOM 21536 N N . ARG A 1 57 ? 7.937 7.094 3.671 1.00 0.00 57 ARG A N 18
ATOM 21537 C CA . ARG A 1 57 ? 8.241 7.769 4.927 1.00 0.00 57 ARG A CA 18
ATOM 21538 C C . ARG A 1 57 ? 7.142 7.523 5.956 1.00 0.00 57 ARG A C 18
ATOM 21539 O O . ARG A 1 57 ? 7.399 7.494 7.159 1.00 0.00 57 ARG A O 18
ATOM 21560 N N . ALA A 1 58 ? 5.916 7.347 5.474 1.00 0.00 58 ALA A N 18
ATOM 21561 C CA . ALA A 1 58 ? 4.778 7.103 6.352 1.00 0.00 58 ALA A CA 18
ATOM 21562 C C . ALA A 1 58 ? 4.608 5.613 6.629 1.00 0.00 58 ALA A C 18
ATOM 21563 O O . ALA A 1 58 ? 4.176 5.217 7.711 1.00 0.00 58 ALA A O 18
ATOM 21570 N N . LYS A 1 59 ? 4.952 4.790 5.644 1.00 0.00 59 LYS A N 18
ATOM 21571 C CA . LYS A 1 59 ? 4.839 3.343 5.780 1.00 0.00 59 LYS A CA 18
ATOM 21572 C C . LYS A 1 59 ? 5.662 2.842 6.963 1.00 0.00 59 LYS A C 18
ATOM 21573 O O . LYS A 1 59 ? 5.411 1.760 7.493 1.00 0.00 59 LYS A O 18
ATOM 21592 N N . TYR A 1 60 ? 6.645 3.636 7.371 1.00 0.00 60 TYR A N 18
ATOM 21593 C CA . TYR A 1 60 ? 7.506 3.273 8.491 1.00 0.00 60 TYR A CA 18
ATOM 21594 C C . TYR A 1 60 ? 6.678 2.846 9.699 1.00 0.00 60 TYR A C 18
ATOM 21595 O O . TYR A 1 60 ? 7.117 2.030 10.509 1.00 0.00 60 TYR A O 18
ATOM 21613 N N . ARG A 1 61 ? 5.477 3.403 9.811 1.00 0.00 61 ARG A N 18
ATOM 21614 C CA . ARG A 1 61 ? 4.586 3.081 10.920 1.00 0.00 61 ARG A CA 18
ATOM 21615 C C . ARG A 1 61 ? 3.914 1.729 10.702 1.00 0.00 61 ARG A C 18
ATOM 21616 O O . ARG A 1 61 ? 3.755 0.945 11.639 1.00 0.00 61 ARG A O 18
ATOM 21637 N N . LEU A 1 62 ? 3.521 1.462 9.462 1.00 0.00 62 LEU A N 18
ATOM 21638 C CA . LEU A 1 62 ? 2.865 0.205 9.120 1.00 0.00 62 LEU A CA 18
ATOM 21639 C C . LEU A 1 62 ? 3.830 -0.968 9.259 1.00 0.00 62 LEU A C 18
ATOM 21640 O O . LEU A 1 62 ? 3.435 -2.067 9.645 1.00 0.00 62 LEU A O 18
ATOM 21656 N N . GLN A 1 63 ? 5.098 -0.725 8.943 1.00 0.00 63 GLN A N 18
ATOM 21657 C CA . GLN A 1 63 ? 6.120 -1.761 9.033 1.00 0.00 63 GLN A CA 18
ATOM 21658 C C . GLN A 1 63 ? 6.595 -1.933 10.472 1.00 0.00 63 GLN A C 18
ATOM 21659 O O . GLN A 1 63 ? 7.082 -2.997 10.852 1.00 0.00 63 GLN A O 18
ATOM 21673 N N . GLU A 1 64 ? 6.449 -0.878 11.269 1.00 0.00 64 GLU A N 18
ATOM 21674 C CA . GLU A 1 64 ? 6.865 -0.914 12.666 1.00 0.00 64 GLU A CA 18
ATOM 21675 C C . GLU A 1 64 ? 6.244 -2.106 13.388 1.00 0.00 64 GLU A C 18
ATOM 21676 O O . GLU A 1 64 ? 6.952 -2.975 13.898 1.00 0.00 64 GLU A O 18
ATOM 21688 N N . LYS A 1 65 ? 4.916 -2.141 13.427 1.00 0.00 65 LYS A N 18
ATOM 21689 C CA . LYS A 1 65 ? 4.198 -3.225 14.085 1.00 0.00 65 LYS A CA 18
ATOM 21690 C C . LYS A 1 65 ? 4.346 -4.528 13.305 1.00 0.00 65 LYS A C 18
ATOM 21691 O O . LYS A 1 65 ? 4.335 -5.613 13.885 1.00 0.00 65 LYS A O 18
ATOM 21710 N N . GLN A 1 66 ? 4.484 -4.411 11.988 1.00 0.00 66 GLN A N 18
ATOM 21711 C CA . GLN A 1 66 ? 4.635 -5.580 11.130 1.00 0.00 66 GLN A CA 18
ATOM 21712 C C . GLN A 1 66 ? 5.812 -6.439 11.582 1.00 0.00 66 GLN A C 18
ATOM 21713 O O . GLN A 1 66 ? 5.638 -7.595 11.967 1.00 0.00 66 GLN A O 18
ATOM 21727 N N . LYS A 1 67 ? 7.009 -5.866 11.531 1.00 0.00 67 LYS A N 18
ATOM 21728 C CA . LYS A 1 67 ? 8.216 -6.578 11.935 1.00 0.00 67 LYS A CA 18
ATOM 21729 C C . LYS A 1 67 ? 8.051 -7.182 13.326 1.00 0.00 67 LYS A C 18
ATOM 21730 O O . LYS A 1 67 ? 7.231 -6.738 14.129 1.00 0.00 67 LYS A O 18
ATOM 21749 N N . PRO A 1 68 ? 8.850 -8.219 13.620 1.00 0.00 68 PRO A N 18
ATOM 21750 C CA . PRO A 1 68 ? 8.812 -8.904 14.916 1.00 0.00 68 PRO A CA 18
ATOM 21751 C C . PRO A 1 68 ? 9.357 -8.038 16.046 1.00 0.00 68 PRO A C 18
ATOM 21752 O O . PRO A 1 68 ? 8.635 -7.698 16.984 1.00 0.00 68 PRO A O 18
ATOM 21763 N N . GLY A 1 1 ? 1.467 -0.264 -1.332 1.00 0.00 1 GLY A N 19
ATOM 21764 C CA . GLY A 1 1 ? 2.379 -0.218 -2.460 1.00 0.00 1 GLY A CA 19
ATOM 21765 C C . GLY A 1 1 ? 3.007 1.150 -2.643 1.00 0.00 1 GLY A C 19
ATOM 21766 O O . GLY A 1 1 ? 2.823 2.054 -1.829 1.00 0.00 1 GLY A O 19
ATOM 21770 N N . PRO A 1 2 ? 3.769 1.314 -3.734 1.00 0.00 2 PRO A N 19
ATOM 21771 C CA . PRO A 1 2 ? 4.442 2.578 -4.046 1.00 0.00 2 PRO A CA 19
ATOM 21772 C C . PRO A 1 2 ? 3.461 3.674 -4.447 1.00 0.00 2 PRO A C 19
ATOM 21773 O O . PRO A 1 2 ? 3.361 4.033 -5.620 1.00 0.00 2 PRO A O 19
ATOM 21784 N N . ARG A 1 3 ? 2.738 4.203 -3.465 1.00 0.00 3 ARG A N 19
ATOM 21785 C CA . ARG A 1 3 ? 1.764 5.258 -3.716 1.00 0.00 3 ARG A CA 19
ATOM 21786 C C . ARG A 1 3 ? 1.060 5.667 -2.425 1.00 0.00 3 ARG A C 19
ATOM 21787 O O . ARG A 1 3 ? 0.587 4.819 -1.667 1.00 0.00 3 ARG A O 19
ATOM 21808 N N . LYS A 1 4 ? 0.996 6.971 -2.180 1.00 0.00 4 LYS A N 19
ATOM 21809 C CA . LYS A 1 4 ? 0.351 7.494 -0.982 1.00 0.00 4 LYS A CA 19
ATOM 21810 C C . LYS A 1 4 ? -1.144 7.695 -1.212 1.00 0.00 4 LYS A C 19
ATOM 21811 O O . LYS A 1 4 ? -1.956 7.461 -0.318 1.00 0.00 4 LYS A O 19
ATOM 21830 N N . ASN A 1 5 ? -1.499 8.128 -2.417 1.00 0.00 5 ASN A N 19
ATOM 21831 C CA . ASN A 1 5 ? -2.897 8.359 -2.765 1.00 0.00 5 ASN A CA 19
ATOM 21832 C C . ASN A 1 5 ? -3.201 7.840 -4.167 1.00 0.00 5 ASN A C 19
ATOM 21833 O O . ASN A 1 5 ? -2.406 7.106 -4.755 1.00 0.00 5 ASN A O 19
ATOM 21844 N N . ARG A 1 6 ? -4.357 8.227 -4.697 1.00 0.00 6 ARG A N 19
ATOM 21845 C CA . ARG A 1 6 ? -4.767 7.800 -6.030 1.00 0.00 6 ARG A CA 19
ATOM 21846 C C . ARG A 1 6 ? -3.640 8.007 -7.037 1.00 0.00 6 ARG A C 19
ATOM 21847 O O . ARG A 1 6 ? -3.282 7.093 -7.780 1.00 0.00 6 ARG A O 19
ATOM 21868 N N . ARG A 1 7 ? -3.085 9.215 -7.057 1.00 0.00 7 ARG A N 19
ATOM 21869 C CA . ARG A 1 7 ? -2.000 9.542 -7.975 1.00 0.00 7 ARG A CA 19
ATOM 21870 C C . ARG A 1 7 ? -0.788 8.649 -7.725 1.00 0.00 7 ARG A C 19
ATOM 21871 O O . ARG A 1 7 ? -0.635 8.084 -6.642 1.00 0.00 7 ARG A O 19
ATOM 21892 N N . GLU A 1 8 ? 0.068 8.526 -8.734 1.00 0.00 8 GLU A N 19
ATOM 21893 C CA . GLU A 1 8 ? 1.265 7.701 -8.623 1.00 0.00 8 GLU A CA 19
ATOM 21894 C C . GLU A 1 8 ? 2.063 7.721 -9.924 1.00 0.00 8 GLU A C 19
ATOM 21895 O O . GLU A 1 8 ? 1.522 8.008 -10.991 1.00 0.00 8 GLU A O 19
ATOM 21907 N N . ARG A 1 9 ? 3.352 7.414 -9.825 1.00 0.00 9 ARG A N 19
ATOM 21908 C CA . ARG A 1 9 ? 4.225 7.399 -10.993 1.00 0.00 9 ARG A CA 19
ATOM 21909 C C . ARG A 1 9 ? 3.690 6.449 -12.060 1.00 0.00 9 ARG A C 19
ATOM 21910 O O . ARG A 1 9 ? 3.815 6.707 -13.257 1.00 0.00 9 ARG A O 19
ATOM 21931 N N . THR A 1 10 ? 3.092 5.346 -11.617 1.00 0.00 10 THR A N 19
ATOM 21932 C CA . THR A 1 10 ? 2.539 4.357 -12.533 1.00 0.00 10 THR A CA 19
ATOM 21933 C C . THR A 1 10 ? 1.846 3.232 -11.773 1.00 0.00 10 THR A C 19
ATOM 21934 O O . THR A 1 10 ? 1.682 3.299 -10.554 1.00 0.00 10 THR A O 19
ATOM 21945 N N . THR A 1 11 ? 1.439 2.195 -12.500 1.00 0.00 11 THR A N 19
ATOM 21946 C CA . THR A 1 11 ? 0.763 1.055 -11.895 1.00 0.00 11 THR A CA 19
ATOM 21947 C C . THR A 1 11 ? 1.520 0.553 -10.671 1.00 0.00 11 THR A C 19
ATOM 21948 O O . THR A 1 11 ? 0.954 0.436 -9.584 1.00 0.00 11 THR A O 19
ATOM 21959 N N . TYR A 1 12 ? 2.802 0.259 -10.854 1.00 0.00 12 TYR A N 19
ATOM 21960 C CA . TYR A 1 12 ? 3.637 -0.233 -9.764 1.00 0.00 12 TYR A CA 19
ATOM 21961 C C . TYR A 1 12 ? 5.117 -0.067 -10.094 1.00 0.00 12 TYR A C 19
ATOM 21962 O O . TYR A 1 12 ? 5.669 -0.805 -10.910 1.00 0.00 12 TYR A O 19
ATOM 21980 N N . SER A 1 13 ? 5.754 0.908 -9.453 1.00 0.00 13 SER A N 19
ATOM 21981 C CA . SER A 1 13 ? 7.170 1.174 -9.680 1.00 0.00 13 SER A CA 19
ATOM 21982 C C . SER A 1 13 ? 7.882 1.479 -8.365 1.00 0.00 13 SER A C 19
ATOM 21983 O O . SER A 1 13 ? 7.249 1.842 -7.373 1.00 0.00 13 SER A O 19
ATOM 21991 N N . ARG A 1 14 ? 9.203 1.331 -8.367 1.00 0.00 14 ARG A N 19
ATOM 21992 C CA . ARG A 1 14 ? 10.002 1.589 -7.176 1.00 0.00 14 ARG A CA 19
ATOM 21993 C C . ARG A 1 14 ? 10.260 3.084 -7.008 1.00 0.00 14 ARG A C 19
ATOM 21994 O O . ARG A 1 14 ? 10.597 3.546 -5.918 1.00 0.00 14 ARG A O 19
ATOM 22015 N N . GLN A 1 15 ? 10.100 3.832 -8.095 1.00 0.00 15 GLN A N 19
ATOM 22016 C CA . GLN A 1 15 ? 10.317 5.274 -8.067 1.00 0.00 15 GLN A CA 19
ATOM 22017 C C . GLN A 1 15 ? 9.562 5.916 -6.908 1.00 0.00 15 GLN A C 19
ATOM 22018 O O . GLN A 1 15 ? 10.135 6.675 -6.127 1.00 0.00 15 GLN A O 19
ATOM 22032 N N . GLN A 1 16 ? 8.273 5.607 -6.804 1.00 0.00 16 GLN A N 19
ATOM 22033 C CA . GLN A 1 16 ? 7.440 6.155 -5.741 1.00 0.00 16 GLN A CA 19
ATOM 22034 C C . GLN A 1 16 ? 8.051 5.876 -4.371 1.00 0.00 16 GLN A C 19
ATOM 22035 O O . GLN A 1 16 ? 7.914 6.676 -3.444 1.00 0.00 16 GLN A O 19
ATOM 22049 N N . LEU A 1 17 ? 8.725 4.738 -4.251 1.00 0.00 17 LEU A N 19
ATOM 22050 C CA . LEU A 1 17 ? 9.358 4.353 -2.994 1.00 0.00 17 LEU A CA 19
ATOM 22051 C C . LEU A 1 17 ? 10.785 4.886 -2.917 1.00 0.00 17 LEU A C 19
ATOM 22052 O O . LEU A 1 17 ? 11.412 4.856 -1.859 1.00 0.00 17 LEU A O 19
ATOM 22068 N N . GLU A 1 18 ? 11.290 5.377 -4.045 1.00 0.00 18 GLU A N 19
ATOM 22069 C CA . GLU A 1 18 ? 12.642 5.919 -4.103 1.00 0.00 18 GLU A CA 19
ATOM 22070 C C . GLU A 1 18 ? 12.721 7.265 -3.389 1.00 0.00 18 GLU A C 19
ATOM 22071 O O . GLU A 1 18 ? 13.685 7.546 -2.677 1.00 0.00 18 GLU A O 19
ATOM 22083 N N . ILE A 1 19 ? 11.700 8.092 -3.586 1.00 0.00 19 ILE A N 19
ATOM 22084 C CA . ILE A 1 19 ? 11.653 9.408 -2.961 1.00 0.00 19 ILE A CA 19
ATOM 22085 C C . ILE A 1 19 ? 12.070 9.337 -1.496 1.00 0.00 19 ILE A C 19
ATOM 22086 O O . ILE A 1 19 ? 12.761 10.223 -0.992 1.00 0.00 19 ILE A O 19
ATOM 22102 N N . LEU A 1 20 ? 11.649 8.275 -0.818 1.00 0.00 20 LEU A N 19
ATOM 22103 C CA . LEU A 1 20 ? 11.981 8.085 0.590 1.00 0.00 20 LEU A CA 19
ATOM 22104 C C . LEU A 1 20 ? 13.230 7.223 0.744 1.00 0.00 20 LEU A C 19
ATOM 22105 O O . LEU A 1 20 ? 14.244 7.673 1.275 1.00 0.00 20 LEU A O 19
ATOM 22121 N N . GLU A 1 21 ? 13.147 5.982 0.274 1.00 0.00 21 GLU A N 19
ATOM 22122 C CA . GLU A 1 21 ? 14.272 5.058 0.359 1.00 0.00 21 GLU A CA 19
ATOM 22123 C C . GLU A 1 21 ? 15.577 5.752 -0.022 1.00 0.00 21 GLU A C 19
ATOM 22124 O O . GLU A 1 21 ? 16.651 5.383 0.453 1.00 0.00 21 GLU A O 19
ATOM 22136 N N . THR A 1 22 ? 15.475 6.760 -0.882 1.00 0.00 22 THR A N 19
ATOM 22137 C CA . THR A 1 22 ? 16.645 7.505 -1.328 1.00 0.00 22 THR A CA 19
ATOM 22138 C C . THR A 1 22 ? 16.891 8.723 -0.445 1.00 0.00 22 THR A C 19
ATOM 22139 O O . THR A 1 22 ? 18.002 8.933 0.045 1.00 0.00 22 THR A O 19
ATOM 22150 N N . LEU A 1 23 ? 15.850 9.523 -0.244 1.00 0.00 23 LEU A N 19
ATOM 22151 C CA . LEU A 1 23 ? 15.953 10.721 0.582 1.00 0.00 23 LEU A CA 19
ATOM 22152 C C . LEU A 1 23 ? 15.966 10.360 2.064 1.00 0.00 23 LEU A C 19
ATOM 22153 O O . LEU A 1 23 ? 16.958 10.582 2.759 1.00 0.00 23 LEU A O 19
ATOM 22169 N N . PHE A 1 24 ? 14.859 9.802 2.542 1.00 0.00 24 PHE A N 19
ATOM 22170 C CA . PHE A 1 24 ? 14.743 9.410 3.942 1.00 0.00 24 PHE A CA 19
ATOM 22171 C C . PHE A 1 24 ? 16.002 8.685 4.409 1.00 0.00 24 PHE A C 19
ATOM 22172 O O . PHE A 1 24 ? 16.427 8.833 5.554 1.00 0.00 24 PHE A O 19
ATOM 22189 N N . ASN A 1 25 ? 16.593 7.901 3.514 1.00 0.00 25 ASN A N 19
ATOM 22190 C CA . ASN A 1 25 ? 17.803 7.152 3.834 1.00 0.00 25 ASN A CA 19
ATOM 22191 C C . ASN A 1 25 ? 19.029 8.059 3.799 1.00 0.00 25 ASN A C 19
ATOM 22192 O O . ASN A 1 25 ? 19.892 7.986 4.673 1.00 0.00 25 ASN A O 19
ATOM 22203 N N . GLU A 1 26 ? 19.098 8.913 2.782 1.00 0.00 26 GLU A N 19
ATOM 22204 C CA . GLU A 1 26 ? 20.219 9.834 2.634 1.00 0.00 26 GLU A CA 19
ATOM 22205 C C . GLU A 1 26 ? 20.432 10.642 3.911 1.00 0.00 26 GLU A C 19
ATOM 22206 O O . GLU A 1 26 ? 21.554 10.762 4.404 1.00 0.00 26 GLU A O 19
ATOM 22218 N N . THR A 1 27 ? 19.346 11.196 4.442 1.00 0.00 27 THR A N 19
ATOM 22219 C CA . THR A 1 27 ? 19.413 11.994 5.660 1.00 0.00 27 THR A CA 19
ATOM 22220 C C . THR A 1 27 ? 18.032 12.494 6.066 1.00 0.00 27 THR A C 19
ATOM 22221 O O . THR A 1 27 ? 17.062 12.335 5.325 1.00 0.00 27 THR A O 19
ATOM 22232 N N . GLN A 1 28 ? 17.950 13.098 7.246 1.00 0.00 28 GLN A N 19
ATOM 22233 C CA . GLN A 1 28 ? 16.686 13.622 7.750 1.00 0.00 28 GLN A CA 19
ATOM 22234 C C . GLN A 1 28 ? 16.598 15.129 7.539 1.00 0.00 28 GLN A C 19
ATOM 22235 O O . GLN A 1 28 ? 16.181 15.868 8.431 1.00 0.00 28 GLN A O 19
ATOM 22249 N N . TYR A 1 29 ? 16.993 15.579 6.353 1.00 0.00 29 TYR A N 19
ATOM 22250 C CA . TYR A 1 29 ? 16.961 17.000 6.025 1.00 0.00 29 TYR A CA 19
ATOM 22251 C C . TYR A 1 29 ? 15.917 17.288 4.950 1.00 0.00 29 TYR A C 19
ATOM 22252 O O . TYR A 1 29 ? 16.233 17.462 3.773 1.00 0.00 29 TYR A O 19
ATOM 22270 N N . PRO A 1 30 ? 14.643 17.340 5.364 1.00 0.00 30 PRO A N 19
ATOM 22271 C CA . PRO A 1 30 ? 13.525 17.608 4.454 1.00 0.00 30 PRO A CA 19
ATOM 22272 C C . PRO A 1 30 ? 13.522 19.046 3.947 1.00 0.00 30 PRO A C 19
ATOM 22273 O O . PRO A 1 30 ? 12.749 19.879 4.420 1.00 0.00 30 PRO A O 19
ATOM 22284 N N . ASP A 1 31 ? 14.391 19.331 2.983 1.00 0.00 31 ASP A N 19
ATOM 22285 C CA . ASP A 1 31 ? 14.487 20.669 2.411 1.00 0.00 31 ASP A CA 19
ATOM 22286 C C . ASP A 1 31 ? 14.383 20.618 0.890 1.00 0.00 31 ASP A C 19
ATOM 22287 O O . ASP A 1 31 ? 14.325 19.541 0.297 1.00 0.00 31 ASP A O 19
ATOM 22296 N N . VAL A 1 32 ? 14.359 21.790 0.264 1.00 0.00 32 VAL A N 19
ATOM 22297 C CA . VAL A 1 32 ? 14.262 21.880 -1.188 1.00 0.00 32 VAL A CA 19
ATOM 22298 C C . VAL A 1 32 ? 15.328 21.025 -1.863 1.00 0.00 32 VAL A C 19
ATOM 22299 O O . VAL A 1 32 ? 15.047 20.308 -2.824 1.00 0.00 32 VAL A O 19
ATOM 22312 N N . PHE A 1 33 ? 16.553 21.106 -1.355 1.00 0.00 33 PHE A N 19
ATOM 22313 C CA . PHE A 1 33 ? 17.663 20.339 -1.910 1.00 0.00 33 PHE A CA 19
ATOM 22314 C C . PHE A 1 33 ? 17.337 18.849 -1.933 1.00 0.00 33 PHE A C 19
ATOM 22315 O O . PHE A 1 33 ? 17.901 18.091 -2.722 1.00 0.00 33 PHE A O 19
ATOM 22332 N N . ALA A 1 34 ? 16.423 18.436 -1.061 1.00 0.00 34 ALA A N 19
ATOM 22333 C CA . ALA A 1 34 ? 16.020 17.037 -0.982 1.00 0.00 34 ALA A CA 19
ATOM 22334 C C . ALA A 1 34 ? 14.894 16.733 -1.965 1.00 0.00 34 ALA A C 19
ATOM 22335 O O . ALA A 1 34 ? 15.067 15.949 -2.898 1.00 0.00 34 ALA A O 19
ATOM 22342 N N . ARG A 1 35 ? 13.741 17.359 -1.749 1.00 0.00 35 ARG A N 19
ATOM 22343 C CA . ARG A 1 35 ? 12.587 17.153 -2.615 1.00 0.00 35 ARG A CA 19
ATOM 22344 C C . ARG A 1 35 ? 12.941 17.445 -4.071 1.00 0.00 35 ARG A C 19
ATOM 22345 O O . ARG A 1 35 ? 12.589 16.681 -4.969 1.00 0.00 35 ARG A O 19
ATOM 22366 N N . GLU A 1 36 ? 13.637 18.555 -4.294 1.00 0.00 36 GLU A N 19
ATOM 22367 C CA . GLU A 1 36 ? 14.036 18.948 -5.640 1.00 0.00 36 GLU A CA 19
ATOM 22368 C C . GLU A 1 36 ? 14.956 17.901 -6.262 1.00 0.00 36 GLU A C 19
ATOM 22369 O O . GLU A 1 36 ? 15.043 17.783 -7.484 1.00 0.00 36 GLU A O 19
ATOM 22381 N N . ARG A 1 37 ? 15.641 17.143 -5.411 1.00 0.00 37 ARG A N 19
ATOM 22382 C CA . ARG A 1 37 ? 16.556 16.108 -5.876 1.00 0.00 37 ARG A CA 19
ATOM 22383 C C . ARG A 1 37 ? 15.790 14.866 -6.322 1.00 0.00 37 ARG A C 19
ATOM 22384 O O . ARG A 1 37 ? 15.829 14.486 -7.493 1.00 0.00 37 ARG A O 19
ATOM 22405 N N . VAL A 1 38 ? 15.093 14.236 -5.381 1.00 0.00 38 VAL A N 19
ATOM 22406 C CA . VAL A 1 38 ? 14.318 13.038 -5.676 1.00 0.00 38 VAL A CA 19
ATOM 22407 C C . VAL A 1 38 ? 13.360 13.276 -6.839 1.00 0.00 38 VAL A C 19
ATOM 22408 O O . VAL A 1 38 ? 12.991 12.344 -7.553 1.00 0.00 38 VAL A O 19
ATOM 22421 N N . ALA A 1 39 ? 12.962 14.530 -7.023 1.00 0.00 39 ALA A N 19
ATOM 22422 C CA . ALA A 1 39 ? 12.049 14.891 -8.101 1.00 0.00 39 ALA A CA 19
ATOM 22423 C C . ALA A 1 39 ? 12.603 14.464 -9.456 1.00 0.00 39 ALA A C 19
ATOM 22424 O O . ALA A 1 39 ? 11.847 14.169 -10.381 1.00 0.00 39 ALA A O 19
ATOM 22431 N N . ASP A 1 40 ? 13.927 14.435 -9.565 1.00 0.00 40 ASP A N 19
ATOM 22432 C CA . ASP A 1 40 ? 14.582 14.043 -10.808 1.00 0.00 40 ASP A CA 19
ATOM 22433 C C . ASP A 1 40 ? 14.719 12.526 -10.896 1.00 0.00 40 ASP A C 19
ATOM 22434 O O . ASP A 1 40 ? 14.971 11.978 -11.969 1.00 0.00 40 ASP A O 19
ATOM 22443 N N . GLN A 1 41 ? 14.553 11.856 -9.761 1.00 0.00 41 GLN A N 19
ATOM 22444 C CA . GLN A 1 41 ? 14.660 10.402 -9.710 1.00 0.00 41 GLN A CA 19
ATOM 22445 C C . GLN A 1 41 ? 13.386 9.744 -10.230 1.00 0.00 41 GLN A C 19
ATOM 22446 O O . GLN A 1 41 ? 13.436 8.885 -11.111 1.00 0.00 41 GLN A O 19
ATOM 22460 N N . ILE A 1 42 ? 12.248 10.153 -9.681 1.00 0.00 42 ILE A N 19
ATOM 22461 C CA . ILE A 1 42 ? 10.962 9.603 -10.090 1.00 0.00 42 ILE A CA 19
ATOM 22462 C C . ILE A 1 42 ? 10.349 10.422 -11.222 1.00 0.00 42 ILE A C 19
ATOM 22463 O O . ILE A 1 42 ? 9.305 10.063 -11.766 1.00 0.00 42 ILE A O 19
ATOM 22479 N N . ARG A 1 43 ? 11.007 11.522 -11.572 1.00 0.00 43 ARG A N 19
ATOM 22480 C CA . ARG A 1 43 ? 10.528 12.392 -12.640 1.00 0.00 43 ARG A CA 19
ATOM 22481 C C . ARG A 1 43 ? 9.219 13.068 -12.243 1.00 0.00 43 ARG A C 19
ATOM 22482 O O . ARG A 1 43 ? 8.175 12.829 -12.852 1.00 0.00 43 ARG A O 19
ATOM 22503 N N . LEU A 1 44 ? 9.282 13.913 -11.220 1.00 0.00 44 LEU A N 19
ATOM 22504 C CA . LEU A 1 44 ? 8.101 14.624 -10.741 1.00 0.00 44 LEU A CA 19
ATOM 22505 C C . LEU A 1 44 ? 8.474 16.008 -10.218 1.00 0.00 44 LEU A C 19
ATOM 22506 O O . LEU A 1 44 ? 9.649 16.305 -10.006 1.00 0.00 44 LEU A O 19
ATOM 22522 N N . GLN A 1 45 ? 7.465 16.848 -10.012 1.00 0.00 45 GLN A N 19
ATOM 22523 C CA . GLN A 1 45 ? 7.688 18.199 -9.512 1.00 0.00 45 GLN A CA 19
ATOM 22524 C C . GLN A 1 45 ? 8.451 18.173 -8.192 1.00 0.00 45 GLN A C 19
ATOM 22525 O O . GLN A 1 45 ? 8.418 17.180 -7.465 1.00 0.00 45 GLN A O 19
ATOM 22539 N N . GLU A 1 46 ? 9.138 19.270 -7.889 1.00 0.00 46 GLU A N 19
ATOM 22540 C CA . GLU A 1 46 ? 9.910 19.371 -6.656 1.00 0.00 46 GLU A CA 19
ATOM 22541 C C . GLU A 1 46 ? 8.990 19.494 -5.446 1.00 0.00 46 GLU A C 19
ATOM 22542 O O . GLU A 1 46 ? 9.120 18.748 -4.475 1.00 0.00 46 GLU A O 19
ATOM 22554 N N . SER A 1 47 ? 8.060 20.442 -5.511 1.00 0.00 47 SER A N 19
ATOM 22555 C CA . SER A 1 47 ? 7.120 20.667 -4.419 1.00 0.00 47 SER A CA 19
ATOM 22556 C C . SER A 1 47 ? 6.063 19.567 -4.377 1.00 0.00 47 SER A C 19
ATOM 22557 O O . SER A 1 47 ? 5.500 19.272 -3.323 1.00 0.00 47 SER A O 19
ATOM 22565 N N . ARG A 1 48 ? 5.798 18.965 -5.532 1.00 0.00 48 ARG A N 19
ATOM 22566 C CA . ARG A 1 48 ? 4.808 17.900 -5.629 1.00 0.00 48 ARG A CA 19
ATOM 22567 C C . ARG A 1 48 ? 5.311 16.627 -4.954 1.00 0.00 48 ARG A C 19
ATOM 22568 O O . ARG A 1 48 ? 4.599 16.011 -4.160 1.00 0.00 48 ARG A O 19
ATOM 22589 N N . ILE A 1 49 ? 6.541 16.239 -5.275 1.00 0.00 49 ILE A N 19
ATOM 22590 C CA . ILE A 1 49 ? 7.138 15.041 -4.699 1.00 0.00 49 ILE A CA 19
ATOM 22591 C C . ILE A 1 49 ? 7.078 15.074 -3.176 1.00 0.00 49 ILE A C 19
ATOM 22592 O O . ILE A 1 49 ? 7.135 14.035 -2.520 1.00 0.00 49 ILE A O 19
ATOM 22608 N N . GLN A 1 50 ? 6.960 16.276 -2.620 1.00 0.00 50 GLN A N 19
ATOM 22609 C CA . GLN A 1 50 ? 6.890 16.444 -1.173 1.00 0.00 50 GLN A CA 19
ATOM 22610 C C . GLN A 1 50 ? 5.675 15.724 -0.599 1.00 0.00 50 GLN A C 19
ATOM 22611 O O . GLN A 1 50 ? 5.661 15.342 0.571 1.00 0.00 50 GLN A O 19
ATOM 22625 N N . VAL A 1 51 ? 4.654 15.540 -1.431 1.00 0.00 51 VAL A N 19
ATOM 22626 C CA . VAL A 1 51 ? 3.434 14.865 -1.007 1.00 0.00 51 VAL A CA 19
ATOM 22627 C C . VAL A 1 51 ? 3.636 13.355 -0.938 1.00 0.00 51 VAL A C 19
ATOM 22628 O O . VAL A 1 51 ? 3.062 12.680 -0.084 1.00 0.00 51 VAL A O 19
ATOM 22641 N N . TRP A 1 52 ? 4.456 12.833 -1.843 1.00 0.00 52 TRP A N 19
ATOM 22642 C CA . TRP A 1 52 ? 4.736 11.402 -1.885 1.00 0.00 52 TRP A CA 19
ATOM 22643 C C . TRP A 1 52 ? 5.867 11.040 -0.929 1.00 0.00 52 TRP A C 19
ATOM 22644 O O . TRP A 1 52 ? 6.055 9.871 -0.589 1.00 0.00 52 TRP A O 19
ATOM 22665 N N . PHE A 1 53 ? 6.617 12.048 -0.499 1.00 0.00 53 PHE A N 19
ATOM 22666 C CA . PHE A 1 53 ? 7.731 11.835 0.418 1.00 0.00 53 PHE A CA 19
ATOM 22667 C C . PHE A 1 53 ? 7.262 11.131 1.689 1.00 0.00 53 PHE A C 19
ATOM 22668 O O . PHE A 1 53 ? 8.061 10.539 2.415 1.00 0.00 53 PHE A O 19
ATOM 22685 N N . LYS A 1 54 ? 5.962 11.201 1.951 1.00 0.00 54 LYS A N 19
ATOM 22686 C CA . LYS A 1 54 ? 5.384 10.572 3.133 1.00 0.00 54 LYS A CA 19
ATOM 22687 C C . LYS A 1 54 ? 5.006 9.122 2.847 1.00 0.00 54 LYS A C 19
ATOM 22688 O O . LYS A 1 54 ? 4.789 8.334 3.766 1.00 0.00 54 LYS A O 19
ATOM 22707 N N . ASN A 1 55 ? 4.930 8.777 1.565 1.00 0.00 55 ASN A N 19
ATOM 22708 C CA . ASN A 1 55 ? 4.579 7.421 1.159 1.00 0.00 55 ASN A CA 19
ATOM 22709 C C . ASN A 1 55 ? 5.253 6.391 2.060 1.00 0.00 55 ASN A C 19
ATOM 22710 O O . ASN A 1 55 ? 4.597 5.734 2.868 1.00 0.00 55 ASN A O 19
ATOM 22721 N N . ARG A 1 56 ? 6.567 6.256 1.914 1.00 0.00 56 ARG A N 19
ATOM 22722 C CA . ARG A 1 56 ? 7.331 5.305 2.714 1.00 0.00 56 ARG A CA 19
ATOM 22723 C C . ARG A 1 56 ? 7.729 5.918 4.053 1.00 0.00 56 ARG A C 19
ATOM 22724 O O . ARG A 1 56 ? 7.701 5.249 5.086 1.00 0.00 56 ARG A O 19
ATOM 22745 N N . ARG A 1 57 ? 8.099 7.195 4.027 1.00 0.00 57 ARG A N 19
ATOM 22746 C CA . ARG A 1 57 ? 8.504 7.897 5.239 1.00 0.00 57 ARG A CA 19
ATOM 22747 C C . ARG A 1 57 ? 7.491 7.679 6.359 1.00 0.00 57 ARG A C 19
ATOM 22748 O O . ARG A 1 57 ? 7.840 7.703 7.538 1.00 0.00 57 ARG A O 19
ATOM 22769 N N . ALA A 1 58 ? 6.235 7.467 5.980 1.00 0.00 58 ALA A N 19
ATOM 22770 C CA . ALA A 1 58 ? 5.171 7.244 6.952 1.00 0.00 58 ALA A CA 19
ATOM 22771 C C . ALA A 1 58 ? 5.044 5.764 7.295 1.00 0.00 58 ALA A C 19
ATOM 22772 O O . ALA A 1 58 ? 4.736 5.403 8.432 1.00 0.00 58 ALA A O 19
ATOM 22779 N N . LYS A 1 59 ? 5.283 4.909 6.307 1.00 0.00 59 LYS A N 19
ATOM 22780 C CA . LYS A 1 59 ? 5.196 3.467 6.504 1.00 0.00 59 LYS A CA 19
ATOM 22781 C C . LYS A 1 59 ? 6.125 3.014 7.625 1.00 0.00 59 LYS A C 19
ATOM 22782 O O . LYS A 1 59 ? 5.931 1.949 8.213 1.00 0.00 59 LYS A O 19
ATOM 22801 N N . TYR A 1 60 ? 7.133 3.828 7.918 1.00 0.00 60 TYR A N 19
ATOM 22802 C CA . TYR A 1 60 ? 8.092 3.510 8.969 1.00 0.00 60 TYR A CA 19
ATOM 22803 C C . TYR A 1 60 ? 7.378 3.152 10.268 1.00 0.00 60 TYR A C 19
ATOM 22804 O O . TYR A 1 60 ? 7.892 2.383 11.081 1.00 0.00 60 TYR A O 19
ATOM 22822 N N . ARG A 1 61 ? 6.189 3.716 10.457 1.00 0.00 61 ARG A N 19
ATOM 22823 C CA . ARG A 1 61 ? 5.403 3.457 11.658 1.00 0.00 61 ARG A CA 19
ATOM 22824 C C . ARG A 1 61 ? 4.661 2.129 11.546 1.00 0.00 61 ARG A C 19
ATOM 22825 O O . ARG A 1 61 ? 4.487 1.417 12.536 1.00 0.00 61 ARG A O 19
ATOM 22846 N N . LEU A 1 62 ? 4.225 1.801 10.335 1.00 0.00 62 LEU A N 19
ATOM 22847 C CA . LEU A 1 62 ? 3.500 0.558 10.093 1.00 0.00 62 LEU A CA 19
ATOM 22848 C C . LEU A 1 62 ? 4.399 -0.651 10.330 1.00 0.00 62 LEU A C 19
ATOM 22849 O O . LEU A 1 62 ? 3.947 -1.686 10.818 1.00 0.00 62 LEU A O 19
ATOM 22865 N N . GLN A 1 63 ? 5.674 -0.511 9.982 1.00 0.00 63 GLN A N 19
ATOM 22866 C CA . GLN A 1 63 ? 6.637 -1.592 10.158 1.00 0.00 63 GLN A CA 19
ATOM 22867 C C . GLN A 1 63 ? 7.159 -1.628 11.591 1.00 0.00 63 GLN A C 19
ATOM 22868 O O . GLN A 1 63 ? 7.566 -2.678 12.086 1.00 0.00 63 GLN A O 19
ATOM 22882 N N . GLU A 1 64 ? 7.144 -0.474 12.250 1.00 0.00 64 GLU A N 19
ATOM 22883 C CA . GLU A 1 64 ? 7.618 -0.375 13.626 1.00 0.00 64 GLU A CA 19
ATOM 22884 C C . GLU A 1 64 ? 6.857 -1.336 14.534 1.00 0.00 64 GLU A C 19
ATOM 22885 O O . GLU A 1 64 ? 7.445 -2.229 15.144 1.00 0.00 64 GLU A O 19
ATOM 22897 N N . LYS A 1 65 ? 5.544 -1.147 14.619 1.00 0.00 65 LYS A N 19
ATOM 22898 C CA . LYS A 1 65 ? 4.701 -1.997 15.451 1.00 0.00 65 LYS A CA 19
ATOM 22899 C C . LYS A 1 65 ? 4.691 -3.430 14.930 1.00 0.00 65 LYS A C 19
ATOM 22900 O O . LYS A 1 65 ? 4.510 -4.376 15.697 1.00 0.00 65 LYS A O 19
ATOM 22919 N N . GLN A 1 66 ? 4.888 -3.583 13.625 1.00 0.00 66 GLN A N 19
ATOM 22920 C CA . GLN A 1 66 ? 4.902 -4.902 13.004 1.00 0.00 66 GLN A CA 19
ATOM 22921 C C . GLN A 1 66 ? 5.902 -5.820 13.699 1.00 0.00 66 GLN A C 19
ATOM 22922 O O . GLN A 1 66 ? 5.527 -6.843 14.273 1.00 0.00 66 GLN A O 19
ATOM 22936 N N . LYS A 1 67 ? 7.176 -5.449 13.645 1.00 0.00 67 LYS A N 19
ATOM 22937 C CA . LYS A 1 67 ? 8.231 -6.237 14.270 1.00 0.00 67 LYS A CA 19
ATOM 22938 C C . LYS A 1 67 ? 8.118 -6.190 15.790 1.00 0.00 67 LYS A C 19
ATOM 22939 O O . LYS A 1 67 ? 7.483 -5.303 16.362 1.00 0.00 67 LYS A O 19
ATOM 22958 N N . PRO A 1 68 ? 8.749 -7.164 16.463 1.00 0.00 68 PRO A N 19
ATOM 22959 C CA . PRO A 1 68 ? 8.735 -7.253 17.926 1.00 0.00 68 PRO A CA 19
ATOM 22960 C C . PRO A 1 68 ? 9.546 -6.141 18.582 1.00 0.00 68 PRO A C 19
ATOM 22961 O O . PRO A 1 68 ? 9.111 -5.539 19.564 1.00 0.00 68 PRO A O 19
ATOM 22972 N N . GLY A 1 1 ? 2.291 -0.307 1.333 1.00 0.00 1 GLY A N 20
ATOM 22973 C CA . GLY A 1 1 ? 2.586 -0.243 -0.086 1.00 0.00 1 GLY A CA 20
ATOM 22974 C C . GLY A 1 1 ? 2.785 1.179 -0.573 1.00 0.00 1 GLY A C 20
ATOM 22975 O O . GLY A 1 1 ? 2.524 2.145 0.143 1.00 0.00 1 GLY A O 20
ATOM 22979 N N . PRO A 1 2 ? 3.261 1.320 -1.819 1.00 0.00 2 PRO A N 20
ATOM 22980 C CA . PRO A 1 2 ? 3.507 2.631 -2.429 1.00 0.00 2 PRO A CA 20
ATOM 22981 C C . PRO A 1 2 ? 2.214 3.381 -2.731 1.00 0.00 2 PRO A C 20
ATOM 22982 O O . PRO A 1 2 ? 1.507 3.058 -3.686 1.00 0.00 2 PRO A O 20
ATOM 22993 N N . ARG A 1 3 ? 1.911 4.383 -1.913 1.00 0.00 3 ARG A N 20
ATOM 22994 C CA . ARG A 1 3 ? 0.703 5.179 -2.094 1.00 0.00 3 ARG A CA 20
ATOM 22995 C C . ARG A 1 3 ? 0.595 6.256 -1.019 1.00 0.00 3 ARG A C 20
ATOM 22996 O O . ARG A 1 3 ? 1.170 6.130 0.063 1.00 0.00 3 ARG A O 20
ATOM 23017 N N . LYS A 1 4 ? -0.144 7.318 -1.324 1.00 0.00 4 LYS A N 20
ATOM 23018 C CA . LYS A 1 4 ? -0.328 8.418 -0.385 1.00 0.00 4 LYS A CA 20
ATOM 23019 C C . LYS A 1 4 ? -1.709 9.045 -0.546 1.00 0.00 4 LYS A C 20
ATOM 23020 O O . LYS A 1 4 ? -2.375 9.362 0.438 1.00 0.00 4 LYS A O 20
ATOM 23039 N N . ASN A 1 5 ? -2.133 9.220 -1.794 1.00 0.00 5 ASN A N 20
ATOM 23040 C CA . ASN A 1 5 ? -3.435 9.808 -2.083 1.00 0.00 5 ASN A CA 20
ATOM 23041 C C . ASN A 1 5 ? -3.979 9.299 -3.415 1.00 0.00 5 ASN A C 20
ATOM 23042 O O . ASN A 1 5 ? -4.884 8.465 -3.450 1.00 0.00 5 ASN A O 20
ATOM 23053 N N . ARG A 1 6 ? -3.419 9.806 -4.508 1.00 0.00 6 ARG A N 20
ATOM 23054 C CA . ARG A 1 6 ? -3.848 9.404 -5.843 1.00 0.00 6 ARG A CA 20
ATOM 23055 C C . ARG A 1 6 ? -2.917 8.338 -6.414 1.00 0.00 6 ARG A C 20
ATOM 23056 O O . ARG A 1 6 ? -2.073 7.792 -5.704 1.00 0.00 6 ARG A O 20
ATOM 23077 N N . ARG A 1 7 ? -3.079 8.047 -7.700 1.00 0.00 7 ARG A N 20
ATOM 23078 C CA . ARG A 1 7 ? -2.256 7.045 -8.366 1.00 0.00 7 ARG A CA 20
ATOM 23079 C C . ARG A 1 7 ? -0.772 7.349 -8.180 1.00 0.00 7 ARG A C 20
ATOM 23080 O O . ARG A 1 7 ? -0.407 8.371 -7.600 1.00 0.00 7 ARG A O 20
ATOM 23101 N N . GLU A 1 8 ? 0.077 6.454 -8.675 1.00 0.00 8 GLU A N 20
ATOM 23102 C CA . GLU A 1 8 ? 1.521 6.627 -8.561 1.00 0.00 8 GLU A CA 20
ATOM 23103 C C . GLU A 1 8 ? 2.156 6.815 -9.935 1.00 0.00 8 GLU A C 20
ATOM 23104 O O . GLU A 1 8 ? 1.459 6.925 -10.943 1.00 0.00 8 GLU A O 20
ATOM 23116 N N . ARG A 1 9 ? 3.485 6.853 -9.966 1.00 0.00 9 ARG A N 20
ATOM 23117 C CA . ARG A 1 9 ? 4.215 7.029 -11.215 1.00 0.00 9 ARG A CA 20
ATOM 23118 C C . ARG A 1 9 ? 3.715 6.057 -12.280 1.00 0.00 9 ARG A C 20
ATOM 23119 O O . ARG A 1 9 ? 3.790 6.337 -13.477 1.00 0.00 9 ARG A O 20
ATOM 23140 N N . THR A 1 10 ? 3.204 4.913 -11.836 1.00 0.00 10 THR A N 20
ATOM 23141 C CA . THR A 1 10 ? 2.693 3.898 -12.749 1.00 0.00 10 THR A CA 20
ATOM 23142 C C . THR A 1 10 ? 2.063 2.739 -11.986 1.00 0.00 10 THR A C 20
ATOM 23143 O O . THR A 1 10 ? 1.921 2.790 -10.764 1.00 0.00 10 THR A O 20
ATOM 23154 N N . THR A 1 11 ? 1.687 1.692 -12.714 1.00 0.00 11 THR A N 20
ATOM 23155 C CA . THR A 1 11 ? 1.071 0.519 -12.106 1.00 0.00 11 THR A CA 20
ATOM 23156 C C . THR A 1 11 ? 1.854 0.061 -10.881 1.00 0.00 11 THR A C 20
ATOM 23157 O O . THR A 1 11 ? 1.284 -0.142 -9.808 1.00 0.00 11 THR A O 20
ATOM 23168 N N . TYR A 1 12 ? 3.162 -0.100 -11.047 1.00 0.00 12 TYR A N 20
ATOM 23169 C CA . TYR A 1 12 ? 4.023 -0.537 -9.954 1.00 0.00 12 TYR A CA 20
ATOM 23170 C C . TYR A 1 12 ? 5.487 -0.240 -10.262 1.00 0.00 12 TYR A C 20
ATOM 23171 O O . TYR A 1 12 ? 6.108 -0.908 -11.088 1.00 0.00 12 TYR A O 20
ATOM 23189 N N . SER A 1 13 ? 6.034 0.769 -9.590 1.00 0.00 13 SER A N 20
ATOM 23190 C CA . SER A 1 13 ? 7.424 1.158 -9.793 1.00 0.00 13 SER A CA 20
ATOM 23191 C C . SER A 1 13 ? 8.097 1.482 -8.463 1.00 0.00 13 SER A C 20
ATOM 23192 O O . SER A 1 13 ? 7.431 1.815 -7.483 1.00 0.00 13 SER A O 20
ATOM 23200 N N . ARG A 1 14 ? 9.422 1.382 -8.437 1.00 0.00 14 ARG A N 20
ATOM 23201 C CA . ARG A 1 14 ? 10.187 1.663 -7.228 1.00 0.00 14 ARG A CA 20
ATOM 23202 C C . ARG A 1 14 ? 10.411 3.163 -7.063 1.00 0.00 14 ARG A C 20
ATOM 23203 O O . ARG A 1 14 ? 10.733 3.635 -5.973 1.00 0.00 14 ARG A O 20
ATOM 23224 N N . GLN A 1 15 ? 10.238 3.906 -8.152 1.00 0.00 15 GLN A N 20
ATOM 23225 C CA . GLN A 1 15 ? 10.422 5.352 -8.127 1.00 0.00 15 GLN A CA 20
ATOM 23226 C C . GLN A 1 15 ? 9.632 5.982 -6.984 1.00 0.00 15 GLN A C 20
ATOM 23227 O O . GLN A 1 15 ? 10.181 6.736 -6.181 1.00 0.00 15 GLN A O 20
ATOM 23241 N N . GLN A 1 16 ? 8.343 5.667 -6.918 1.00 0.00 16 GLN A N 20
ATOM 23242 C CA . GLN A 1 16 ? 7.478 6.204 -5.874 1.00 0.00 16 GLN A CA 20
ATOM 23243 C C . GLN A 1 16 ? 8.052 5.915 -4.491 1.00 0.00 16 GLN A C 20
ATOM 23244 O O . GLN A 1 16 ? 7.906 6.717 -3.567 1.00 0.00 16 GLN A O 20
ATOM 23258 N N . LEU A 1 17 ? 8.705 4.767 -4.354 1.00 0.00 17 LEU A N 20
ATOM 23259 C CA . LEU A 1 17 ? 9.301 4.372 -3.083 1.00 0.00 17 LEU A CA 20
ATOM 23260 C C . LEU A 1 17 ? 10.736 4.878 -2.973 1.00 0.00 17 LEU A C 20
ATOM 23261 O O . LEU A 1 17 ? 11.346 4.816 -1.907 1.00 0.00 17 LEU A O 20
ATOM 23277 N N . GLU A 1 18 ? 11.267 5.381 -4.083 1.00 0.00 18 GLU A N 20
ATOM 23278 C CA . GLU A 1 18 ? 12.629 5.899 -4.111 1.00 0.00 18 GLU A CA 20
ATOM 23279 C C . GLU A 1 18 ? 12.715 7.243 -3.393 1.00 0.00 18 GLU A C 20
ATOM 23280 O O . GLU A 1 18 ? 13.667 7.507 -2.658 1.00 0.00 18 GLU A O 20
ATOM 23292 N N . ILE A 1 19 ? 11.713 8.088 -3.611 1.00 0.00 19 ILE A N 20
ATOM 23293 C CA . ILE A 1 19 ? 11.674 9.404 -2.984 1.00 0.00 19 ILE A CA 20
ATOM 23294 C C . ILE A 1 19 ? 12.059 9.323 -1.511 1.00 0.00 19 ILE A C 20
ATOM 23295 O O . ILE A 1 19 ? 12.747 10.201 -0.988 1.00 0.00 19 ILE A O 20
ATOM 23311 N N . LEU A 1 20 ? 11.611 8.264 -0.846 1.00 0.00 20 LEU A N 20
ATOM 23312 C CA . LEU A 1 20 ? 11.910 8.066 0.568 1.00 0.00 20 LEU A CA 20
ATOM 23313 C C . LEU A 1 20 ? 13.143 7.187 0.747 1.00 0.00 20 LEU A C 20
ATOM 23314 O O . LEU A 1 20 ? 14.153 7.623 1.299 1.00 0.00 20 LEU A O 20
ATOM 23330 N N . GLU A 1 21 ? 13.054 5.947 0.274 1.00 0.00 21 GLU A N 20
ATOM 23331 C CA . GLU A 1 21 ? 14.164 5.008 0.381 1.00 0.00 21 GLU A CA 20
ATOM 23332 C C . GLU A 1 21 ? 15.486 5.685 0.029 1.00 0.00 21 GLU A C 20
ATOM 23333 O O . GLU A 1 21 ? 16.545 5.305 0.530 1.00 0.00 21 GLU A O 20
ATOM 23345 N N . THR A 1 22 ? 15.416 6.691 -0.838 1.00 0.00 22 THR A N 20
ATOM 23346 C CA . THR A 1 22 ? 16.605 7.421 -1.259 1.00 0.00 22 THR A CA 20
ATOM 23347 C C . THR A 1 22 ? 16.852 8.632 -0.367 1.00 0.00 22 THR A C 20
ATOM 23348 O O . THR A 1 22 ? 17.944 8.804 0.176 1.00 0.00 22 THR A O 20
ATOM 23359 N N . LEU A 1 23 ? 15.831 9.469 -0.218 1.00 0.00 23 LEU A N 20
ATOM 23360 C CA . LEU A 1 23 ? 15.937 10.665 0.610 1.00 0.00 23 LEU A CA 20
ATOM 23361 C C . LEU A 1 23 ? 15.956 10.302 2.091 1.00 0.00 23 LEU A C 20
ATOM 23362 O O . LEU A 1 23 ? 16.950 10.522 2.783 1.00 0.00 23 LEU A O 20
ATOM 23378 N N . PHE A 1 24 ? 14.850 9.743 2.572 1.00 0.00 24 PHE A N 20
ATOM 23379 C CA . PHE A 1 24 ? 14.740 9.348 3.972 1.00 0.00 24 PHE A CA 20
ATOM 23380 C C . PHE A 1 24 ? 16.001 8.625 4.434 1.00 0.00 24 PHE A C 20
ATOM 23381 O O . PHE A 1 24 ? 16.426 8.766 5.580 1.00 0.00 24 PHE A O 20
ATOM 23398 N N . ASN A 1 25 ? 16.596 7.849 3.533 1.00 0.00 25 ASN A N 20
ATOM 23399 C CA . ASN A 1 25 ? 17.808 7.103 3.847 1.00 0.00 25 ASN A CA 20
ATOM 23400 C C . ASN A 1 25 ? 19.043 7.990 3.717 1.00 0.00 25 ASN A C 20
ATOM 23401 O O . ASN A 1 25 ? 19.961 7.915 4.532 1.00 0.00 25 ASN A O 20
ATOM 23412 N N . GLU A 1 26 ? 19.056 8.828 2.685 1.00 0.00 26 GLU A N 20
ATOM 23413 C CA . GLU A 1 26 ? 20.178 9.729 2.448 1.00 0.00 26 GLU A CA 20
ATOM 23414 C C . GLU A 1 26 ? 20.486 10.553 3.695 1.00 0.00 26 GLU A C 20
ATOM 23415 O O . GLU A 1 26 ? 21.641 10.668 4.108 1.00 0.00 26 GLU A O 20
ATOM 23427 N N . THR A 1 27 ? 19.445 11.127 4.290 1.00 0.00 27 THR A N 20
ATOM 23428 C CA . THR A 1 27 ? 19.603 11.942 5.488 1.00 0.00 27 THR A CA 20
ATOM 23429 C C . THR A 1 27 ? 18.251 12.387 6.033 1.00 0.00 27 THR A C 20
ATOM 23430 O O . THR A 1 27 ? 17.209 12.084 5.453 1.00 0.00 27 THR A O 20
ATOM 23441 N N . GLN A 1 28 ? 18.276 13.107 7.150 1.00 0.00 28 GLN A N 20
ATOM 23442 C CA . GLN A 1 28 ? 17.051 13.593 7.773 1.00 0.00 28 GLN A CA 20
ATOM 23443 C C . GLN A 1 28 ? 16.905 15.100 7.585 1.00 0.00 28 GLN A C 20
ATOM 23444 O O . GLN A 1 28 ? 16.494 15.812 8.501 1.00 0.00 28 GLN A O 20
ATOM 23458 N N . TYR A 1 29 ? 17.245 15.578 6.393 1.00 0.00 29 TYR A N 20
ATOM 23459 C CA . TYR A 1 29 ? 17.155 17.000 6.086 1.00 0.00 29 TYR A CA 20
ATOM 23460 C C . TYR A 1 29 ? 16.060 17.267 5.058 1.00 0.00 29 TYR A C 20
ATOM 23461 O O . TYR A 1 29 ? 16.320 17.460 3.871 1.00 0.00 29 TYR A O 20
ATOM 23479 N N . PRO A 1 30 ? 14.802 17.281 5.526 1.00 0.00 30 PRO A N 20
ATOM 23480 C CA . PRO A 1 30 ? 13.641 17.525 4.665 1.00 0.00 30 PRO A CA 20
ATOM 23481 C C . PRO A 1 30 ? 13.577 18.966 4.172 1.00 0.00 30 PRO A C 20
ATOM 23482 O O . PRO A 1 30 ? 12.799 19.773 4.682 1.00 0.00 30 PRO A O 20
ATOM 23493 N N . ASP A 1 31 ? 14.400 19.284 3.179 1.00 0.00 31 ASP A N 20
ATOM 23494 C CA . ASP A 1 31 ? 14.435 20.628 2.615 1.00 0.00 31 ASP A CA 20
ATOM 23495 C C . ASP A 1 31 ? 14.277 20.587 1.099 1.00 0.00 31 ASP A C 20
ATOM 23496 O O . ASP A 1 31 ? 14.256 19.514 0.495 1.00 0.00 31 ASP A O 20
ATOM 23505 N N . VAL A 1 32 ? 14.166 21.762 0.488 1.00 0.00 32 VAL A N 20
ATOM 23506 C CA . VAL A 1 32 ? 14.009 21.860 -0.958 1.00 0.00 32 VAL A CA 20
ATOM 23507 C C . VAL A 1 32 ? 15.106 21.088 -1.683 1.00 0.00 32 VAL A C 20
ATOM 23508 O O . VAL A 1 32 ? 14.856 20.439 -2.699 1.00 0.00 32 VAL A O 20
ATOM 23521 N N . PHE A 1 33 ? 16.323 21.164 -1.155 1.00 0.00 33 PHE A N 20
ATOM 23522 C CA . PHE A 1 33 ? 17.460 20.472 -1.751 1.00 0.00 33 PHE A CA 20
ATOM 23523 C C . PHE A 1 33 ? 17.200 18.971 -1.836 1.00 0.00 33 PHE A C 20
ATOM 23524 O O . PHE A 1 33 ? 17.801 18.272 -2.651 1.00 0.00 33 PHE A O 20
ATOM 23541 N N . ALA A 1 34 ? 16.301 18.484 -0.988 1.00 0.00 34 ALA A N 20
ATOM 23542 C CA . ALA A 1 34 ? 15.960 17.067 -0.967 1.00 0.00 34 ALA A CA 20
ATOM 23543 C C . ALA A 1 34 ? 14.856 16.753 -1.971 1.00 0.00 34 ALA A C 20
ATOM 23544 O O . ALA A 1 34 ? 15.069 16.010 -2.930 1.00 0.00 34 ALA A O 20
ATOM 23551 N N . ARG A 1 35 ? 13.677 17.322 -1.745 1.00 0.00 35 ARG A N 20
ATOM 23552 C CA . ARG A 1 35 ? 12.539 17.101 -2.629 1.00 0.00 35 ARG A CA 20
ATOM 23553 C C . ARG A 1 35 ? 12.895 17.454 -4.071 1.00 0.00 35 ARG A C 20
ATOM 23554 O O . ARG A 1 35 ? 12.602 16.696 -4.995 1.00 0.00 35 ARG A O 20
ATOM 23575 N N . GLU A 1 36 ? 13.526 18.609 -4.253 1.00 0.00 36 GLU A N 20
ATOM 23576 C CA . GLU A 1 36 ? 13.920 19.062 -5.582 1.00 0.00 36 GLU A CA 20
ATOM 23577 C C . GLU A 1 36 ? 14.883 18.072 -6.232 1.00 0.00 36 GLU A C 20
ATOM 23578 O O . GLU A 1 36 ? 14.994 18.010 -7.456 1.00 0.00 36 GLU A O 20
ATOM 23590 N N . ARG A 1 37 ? 15.577 17.300 -5.402 1.00 0.00 37 ARG A N 20
ATOM 23591 C CA . ARG A 1 37 ? 16.531 16.314 -5.894 1.00 0.00 37 ARG A CA 20
ATOM 23592 C C . ARG A 1 37 ? 15.814 15.052 -6.368 1.00 0.00 37 ARG A C 20
ATOM 23593 O O . ARG A 1 37 ? 15.864 14.703 -7.547 1.00 0.00 37 ARG A O 20
ATOM 23614 N N . VAL A 1 38 ? 15.149 14.372 -5.440 1.00 0.00 38 VAL A N 20
ATOM 23615 C CA . VAL A 1 38 ? 14.421 13.150 -5.761 1.00 0.00 38 VAL A CA 20
ATOM 23616 C C . VAL A 1 38 ? 13.440 13.380 -6.905 1.00 0.00 38 VAL A C 20
ATOM 23617 O O . VAL A 1 38 ? 13.074 12.447 -7.619 1.00 0.00 38 VAL A O 20
ATOM 23630 N N . ALA A 1 39 ? 13.018 14.629 -7.074 1.00 0.00 39 ALA A N 20
ATOM 23631 C CA . ALA A 1 39 ? 12.081 14.983 -8.133 1.00 0.00 39 ALA A CA 20
ATOM 23632 C C . ALA A 1 39 ? 12.615 14.566 -9.500 1.00 0.00 39 ALA A C 20
ATOM 23633 O O . ALA A 1 39 ? 11.845 14.262 -10.411 1.00 0.00 39 ALA A O 20
ATOM 23640 N N . ASP A 1 40 ? 13.936 14.554 -9.635 1.00 0.00 40 ASP A N 20
ATOM 23641 C CA . ASP A 1 40 ? 14.573 14.175 -10.891 1.00 0.00 40 ASP A CA 20
ATOM 23642 C C . ASP A 1 40 ? 14.730 12.660 -10.984 1.00 0.00 40 ASP A C 20
ATOM 23643 O O . ASP A 1 40 ? 14.964 12.117 -12.064 1.00 0.00 40 ASP A O 20
ATOM 23652 N N . GLN A 1 41 ? 14.601 11.986 -9.847 1.00 0.00 41 GLN A N 20
ATOM 23653 C CA . GLN A 1 41 ? 14.730 10.534 -9.801 1.00 0.00 41 GLN A CA 20
ATOM 23654 C C . GLN A 1 41 ? 13.462 9.858 -10.309 1.00 0.00 41 GLN A C 20
ATOM 23655 O O . GLN A 1 41 ? 13.514 9.002 -11.193 1.00 0.00 41 GLN A O 20
ATOM 23669 N N . ILE A 1 42 ? 12.323 10.246 -9.745 1.00 0.00 42 ILE A N 20
ATOM 23670 C CA . ILE A 1 42 ? 11.041 9.677 -10.142 1.00 0.00 42 ILE A CA 20
ATOM 23671 C C . ILE A 1 42 ? 10.414 10.477 -11.279 1.00 0.00 42 ILE A C 20
ATOM 23672 O O . ILE A 1 42 ? 9.391 10.081 -11.839 1.00 0.00 42 ILE A O 20
ATOM 23688 N N . ARG A 1 43 ? 11.034 11.603 -11.615 1.00 0.00 43 ARG A N 20
ATOM 23689 C CA . ARG A 1 43 ? 10.536 12.458 -12.686 1.00 0.00 43 ARG A CA 20
ATOM 23690 C C . ARG A 1 43 ? 9.231 13.136 -12.279 1.00 0.00 43 ARG A C 20
ATOM 23691 O O . ARG A 1 43 ? 8.208 12.991 -12.949 1.00 0.00 43 ARG A O 20
ATOM 23712 N N . LEU A 1 44 ? 9.274 13.875 -11.176 1.00 0.00 44 LEU A N 20
ATOM 23713 C CA . LEU A 1 44 ? 8.095 14.575 -10.678 1.00 0.00 44 LEU A CA 20
ATOM 23714 C C . LEU A 1 44 ? 8.459 15.971 -10.183 1.00 0.00 44 LEU A C 20
ATOM 23715 O O . LEU A 1 44 ? 9.633 16.283 -9.986 1.00 0.00 44 LEU A O 20
ATOM 23731 N N . GLN A 1 45 ? 7.444 16.806 -9.983 1.00 0.00 45 GLN A N 20
ATOM 23732 C CA . GLN A 1 45 ? 7.659 18.168 -9.510 1.00 0.00 45 GLN A CA 20
ATOM 23733 C C . GLN A 1 45 ? 8.459 18.174 -8.212 1.00 0.00 45 GLN A C 20
ATOM 23734 O O . GLN A 1 45 ? 8.460 17.194 -7.468 1.00 0.00 45 GLN A O 20
ATOM 23748 N N . GLU A 1 46 ? 9.139 19.285 -7.947 1.00 0.00 46 GLU A N 20
ATOM 23749 C CA . GLU A 1 46 ? 9.945 19.417 -6.739 1.00 0.00 46 GLU A CA 20
ATOM 23750 C C . GLU A 1 46 ? 9.058 19.590 -5.509 1.00 0.00 46 GLU A C 20
ATOM 23751 O O . GLU A 1 46 ? 9.302 18.986 -4.465 1.00 0.00 46 GLU A O 20
ATOM 23763 N N . SER A 1 47 ? 8.028 20.420 -5.642 1.00 0.00 47 SER A N 20
ATOM 23764 C CA . SER A 1 47 ? 7.106 20.676 -4.541 1.00 0.00 47 SER A CA 20
ATOM 23765 C C . SER A 1 47 ? 6.051 19.578 -4.449 1.00 0.00 47 SER A C 20
ATOM 23766 O O . SER A 1 47 ? 5.486 19.333 -3.383 1.00 0.00 47 SER A O 20
ATOM 23774 N N . ARG A 1 48 ? 5.792 18.919 -5.574 1.00 0.00 48 ARG A N 20
ATOM 23775 C CA . ARG A 1 48 ? 4.805 17.848 -5.621 1.00 0.00 48 ARG A CA 20
ATOM 23776 C C . ARG A 1 48 ? 5.335 16.589 -4.942 1.00 0.00 48 ARG A C 20
ATOM 23777 O O . ARG A 1 48 ? 4.635 15.957 -4.150 1.00 0.00 48 ARG A O 20
ATOM 23798 N N . ILE A 1 49 ? 6.575 16.231 -5.257 1.00 0.00 49 ILE A N 20
ATOM 23799 C CA . ILE A 1 49 ? 7.199 15.048 -4.677 1.00 0.00 49 ILE A CA 20
ATOM 23800 C C . ILE A 1 49 ? 7.151 15.093 -3.153 1.00 0.00 49 ILE A C 20
ATOM 23801 O O . ILE A 1 49 ? 7.235 14.060 -2.490 1.00 0.00 49 ILE A O 20
ATOM 23817 N N . GLN A 1 50 ? 7.014 16.296 -2.606 1.00 0.00 50 GLN A N 20
ATOM 23818 C CA . GLN A 1 50 ? 6.954 16.475 -1.160 1.00 0.00 50 GLN A CA 20
ATOM 23819 C C . GLN A 1 50 ? 5.799 15.679 -0.561 1.00 0.00 50 GLN A C 20
ATOM 23820 O O . GLN A 1 50 ? 5.947 15.038 0.480 1.00 0.00 50 GLN A O 20
ATOM 23834 N N . VAL A 1 51 ? 4.648 15.725 -1.225 1.00 0.00 51 VAL A N 20
ATOM 23835 C CA . VAL A 1 51 ? 3.468 15.007 -0.758 1.00 0.00 51 VAL A CA 20
ATOM 23836 C C . VAL A 1 51 ? 3.685 13.499 -0.809 1.00 0.00 51 VAL A C 20
ATOM 23837 O O . VAL A 1 51 ? 3.132 12.754 0.000 1.00 0.00 51 VAL A O 20
ATOM 23850 N N . TRP A 1 52 ? 4.494 13.056 -1.765 1.00 0.00 52 TRP A N 20
ATOM 23851 C CA . TRP A 1 52 ? 4.786 11.635 -1.921 1.00 0.00 52 TRP A CA 20
ATOM 23852 C C . TRP A 1 52 ? 5.915 11.206 -0.991 1.00 0.00 52 TRP A C 20
ATOM 23853 O O . TRP A 1 52 ? 6.075 10.021 -0.698 1.00 0.00 52 TRP A O 20
ATOM 23874 N N . PHE A 1 53 ? 6.698 12.176 -0.530 1.00 0.00 53 PHE A N 20
ATOM 23875 C CA . PHE A 1 53 ? 7.813 11.898 0.367 1.00 0.00 53 PHE A CA 20
ATOM 23876 C C . PHE A 1 53 ? 7.330 11.205 1.637 1.00 0.00 53 PHE A C 20
ATOM 23877 O O . PHE A 1 53 ? 8.113 10.581 2.354 1.00 0.00 53 PHE A O 20
ATOM 23894 N N . LYS A 1 54 ? 6.035 11.320 1.911 1.00 0.00 54 LYS A N 20
ATOM 23895 C CA . LYS A 1 54 ? 5.445 10.705 3.094 1.00 0.00 54 LYS A CA 20
ATOM 23896 C C . LYS A 1 54 ? 5.014 9.271 2.804 1.00 0.00 54 LYS A C 20
ATOM 23897 O O . LYS A 1 54 ? 4.782 8.485 3.722 1.00 0.00 54 LYS A O 20
ATOM 23916 N N . ASN A 1 55 ? 4.911 8.936 1.522 1.00 0.00 55 ASN A N 20
ATOM 23917 C CA . ASN A 1 55 ? 4.510 7.595 1.111 1.00 0.00 55 ASN A CA 20
ATOM 23918 C C . ASN A 1 55 ? 5.157 6.538 2.000 1.00 0.00 55 ASN A C 20
ATOM 23919 O O . ASN A 1 55 ? 4.488 5.903 2.816 1.00 0.00 55 ASN A O 20
ATOM 23930 N N . ARG A 1 56 ? 6.463 6.354 1.837 1.00 0.00 56 ARG A N 20
ATOM 23931 C CA . ARG A 1 56 ? 7.201 5.373 2.624 1.00 0.00 56 ARG A CA 20
ATOM 23932 C C . ARG A 1 56 ? 7.638 5.966 3.960 1.00 0.00 56 ARG A C 20
ATOM 23933 O O . ARG A 1 56 ? 7.603 5.292 4.990 1.00 0.00 56 ARG A O 20
ATOM 23954 N N . ARG A 1 57 ? 8.049 7.229 3.935 1.00 0.00 57 ARG A N 20
ATOM 23955 C CA . ARG A 1 57 ? 8.494 7.912 5.144 1.00 0.00 57 ARG A CA 20
ATOM 23956 C C . ARG A 1 57 ? 7.500 7.704 6.283 1.00 0.00 57 ARG A C 20
ATOM 23957 O O . ARG A 1 57 ? 7.877 7.691 7.455 1.00 0.00 57 ARG A O 20
ATOM 23978 N N . ALA A 1 58 ? 6.229 7.542 5.930 1.00 0.00 58 ALA A N 20
ATOM 23979 C CA . ALA A 1 58 ? 5.182 7.333 6.922 1.00 0.00 58 ALA A CA 20
ATOM 23980 C C . ALA A 1 58 ? 5.016 5.851 7.242 1.00 0.00 58 ALA A C 20
ATOM 23981 O O . ALA A 1 58 ? 4.720 5.479 8.378 1.00 0.00 58 ALA A O 20
ATOM 23988 N N . LYS A 1 59 ? 5.209 5.008 6.233 1.00 0.00 59 LYS A N 20
ATOM 23989 C CA . LYS A 1 59 ? 5.082 3.565 6.406 1.00 0.00 59 LYS A CA 20
ATOM 23990 C C . LYS A 1 59 ? 6.022 3.063 7.497 1.00 0.00 59 LYS A C 20
ATOM 23991 O O . LYS A 1 59 ? 5.807 1.996 8.072 1.00 0.00 59 LYS A O 20
ATOM 24010 N N . TYR A 1 60 ? 7.063 3.839 7.778 1.00 0.00 60 TYR A N 20
ATOM 24011 C CA . TYR A 1 60 ? 8.036 3.472 8.799 1.00 0.00 60 TYR A CA 20
ATOM 24012 C C . TYR A 1 60 ? 7.340 3.081 10.099 1.00 0.00 60 TYR A C 20
ATOM 24013 O O . TYR A 1 60 ? 7.851 2.267 10.870 1.00 0.00 60 TYR A O 20
ATOM 24031 N N . ARG A 1 61 ? 6.170 3.665 10.336 1.00 0.00 61 ARG A N 20
ATOM 24032 C CA . ARG A 1 61 ? 5.403 3.379 11.542 1.00 0.00 61 ARG A CA 20
ATOM 24033 C C . ARG A 1 61 ? 4.665 2.049 11.414 1.00 0.00 61 ARG A C 20
ATOM 24034 O O . ARG A 1 61 ? 4.593 1.272 12.367 1.00 0.00 61 ARG A O 20
ATOM 24055 N N . LEU A 1 62 ? 4.117 1.794 10.231 1.00 0.00 62 LEU A N 20
ATOM 24056 C CA . LEU A 1 62 ? 3.383 0.559 9.978 1.00 0.00 62 LEU A CA 20
ATOM 24057 C C . LEU A 1 62 ? 4.313 -0.648 10.035 1.00 0.00 62 LEU A C 20
ATOM 24058 O O . LEU A 1 62 ? 3.918 -1.728 10.474 1.00 0.00 62 LEU A O 20
ATOM 24074 N N . GLN A 1 63 ? 5.551 -0.457 9.590 1.00 0.00 63 GLN A N 20
ATOM 24075 C CA . GLN A 1 63 ? 6.538 -1.530 9.592 1.00 0.00 63 GLN A CA 20
ATOM 24076 C C . GLN A 1 63 ? 7.135 -1.718 10.983 1.00 0.00 63 GLN A C 20
ATOM 24077 O O . GLN A 1 63 ? 7.622 -2.797 11.318 1.00 0.00 63 GLN A O 20
ATOM 24091 N N . GLU A 1 64 ? 7.093 -0.660 11.787 1.00 0.00 64 GLU A N 20
ATOM 24092 C CA . GLU A 1 64 ? 7.632 -0.710 13.141 1.00 0.00 64 GLU A CA 20
ATOM 24093 C C . GLU A 1 64 ? 6.859 -1.709 13.998 1.00 0.00 64 GLU A C 20
ATOM 24094 O O . GLU A 1 64 ? 7.449 -2.530 14.700 1.00 0.00 64 GLU A O 20
ATOM 24106 N N . LYS A 1 65 ? 5.534 -1.631 13.936 1.00 0.00 65 LYS A N 20
ATOM 24107 C CA . LYS A 1 65 ? 4.678 -2.527 14.704 1.00 0.00 65 LYS A CA 20
ATOM 24108 C C . LYS A 1 65 ? 4.695 -3.934 14.115 1.00 0.00 65 LYS A C 20
ATOM 24109 O O . LYS A 1 65 ? 4.663 -4.923 14.846 1.00 0.00 65 LYS A O 20
ATOM 24128 N N . GLN A 1 66 ? 4.747 -4.015 12.789 1.00 0.00 66 GLN A N 20
ATOM 24129 C CA . GLN A 1 66 ? 4.769 -5.302 12.103 1.00 0.00 66 GLN A CA 20
ATOM 24130 C C . GLN A 1 66 ? 5.872 -6.196 12.659 1.00 0.00 66 GLN A C 20
ATOM 24131 O O . GLN A 1 66 ? 5.598 -7.228 13.273 1.00 0.00 66 GLN A O 20
ATOM 24145 N N . LYS A 1 67 ? 7.119 -5.795 12.441 1.00 0.00 67 LYS A N 20
ATOM 24146 C CA . LYS A 1 67 ? 8.265 -6.559 12.921 1.00 0.00 67 LYS A CA 20
ATOM 24147 C C . LYS A 1 67 ? 8.716 -6.060 14.290 1.00 0.00 67 LYS A C 20
ATOM 24148 O O . LYS A 1 67 ? 8.486 -4.910 14.666 1.00 0.00 67 LYS A O 20
ATOM 24167 N N . PRO A 1 68 ? 9.376 -6.943 15.055 1.00 0.00 68 PRO A N 20
ATOM 24168 C CA . PRO A 1 68 ? 9.875 -6.614 16.393 1.00 0.00 68 PRO A CA 20
ATOM 24169 C C . PRO A 1 68 ? 11.040 -5.631 16.352 1.00 0.00 68 PRO A C 20
ATOM 24170 O O . PRO A 1 68 ? 11.392 -5.027 17.365 1.00 0.00 68 PRO A O 20
#

InterPro domains:
  IPR001356 Homeodomain [PF00046] (42-97)
  IPR001356 Homeodomain [PS50071] (39-99)
  IPR001356 Homeodomain [SM00389] (41-103)
  IPR001356 Homeodomain [cd00086] (42-100)
  IPR009057 Homedomain-like superfamily [SSF46689] (24-101)
  IPR017970 Homeobox, conserved site [PS00027] (74-97)

Secondary structure (DSSP, 8-state):
---SSS--SSSS-SHHHHHHHHHHHH-S--SHHHHHHHHHHHT--TTTHHHHTHHHHHHHHHHHHH--

Organism: Caenorhabditis elegans (NCBI:txid6239)

CATH classification: 1.10.10.60

Sequence (68 aa):
GPRKNRRERTTYSRQQLEILETLFNETQYPDVFARERVADQIRLQESRIQVWFKNRRAKYRLQEKQKPGPRKNRRERTTYSRQQLEILETLFNETQYPDVFARERVADQIRLQESRIQVWFKNRRAKYRLQEKQKPGPRKNRRERTTYSRQQLEILETLFNETQYPDVFARERVADQIRLQESRIQVWFKNRRAKYRLQEKQKPGPRKNRRERTTYSRQQLEILETLFNETQYPDVFARERVADQIRLQESRIQVWFKNRRAKYRLQEKQKPGPRKNRRERTTYSRQQLEILETLFNETQYPDVFARERVADQIRLQESRIQVWFKNRRAKYRLQEKQKPGPRKNRRERTTYSRQQLEILETLFNETQYPDVFARERVADQIRLQESRIQVWFKNRRAKYRLQEKQKPGPRKNRRERTTYSRQQLEILETLFNETQYPDVFARERVADQIRLQESRIQVWFKNRRAKYRLQEKQKPGPRKNRRERTTYSRQQLEILETLFNETQYPDVFARERVADQIRLQESRIQVWFKNRRAKYRLQEKQKPGPRKNRRERTTYSRQQLEILETLFNETQYPDVFARERVADQIRLQESRIQVWFKNRRAKYRLQEKQKPGPRKNRRERTTYSRQQLEILETLFNETQYPDVFARERVADQIRLQESRIQVWFKNRRAKYRLQEKQKPGPRKNRRERTTYSRQQLEILETLFNETQYPDVFARERVADQIRLQESRIQVWFKNRRAKYRLQEKQKPGPRKNRRERTTYSRQQLEILETLFNETQYPDVFARERVADQIRLQESRIQVWFKNRRAKYRLQEKQKPGPRKNRRERTTYSRQQLEILETLFNETQYPDVFARERVADQIRLQESRIQVWFKNRRAKYRLQEKQKPGPRKNRRERTTYSRQQLEILETLFNETQYPDVFARERVADQIRLQESRIQVWFKNRRAKYRLQEKQKPGPRKNRRERTTYSRQQLEILETLFNETQYPDVFARERVADQIRLQESRIQVWFKNRRAKYRLQEKQKPGPRKNRRERTTYSRQQLEILETLFNETQYPDVFARERVADQIRLQESRIQVWFKNRRAKYRLQEKQKPGPRKNRRERTTYSRQQLEILETLFNETQYPDVFARERVADQIRLQESRIQVWFKNRRAKYRLQEKQKPGPRKNRRERTTYSRQQLEILETLFNETQYPDVFARERVADQIRLQESRIQVWFKNRRAKYRLQEKQKPGPRKNRRERTTYSRQQLEILETLFNETQYPDVFARERVADQIRLQESRIQVWFKNRRAKYRLQEKQKPGPRKNRRERTTYSRQQLEILETLFNETQYPDVFARERVADQIRLQESRIQVWFKNRRAKYRLQEKQKP

Solvent-accessible surface area: 5540 Å² total; per-residue (Å²): 69,32,133,105,67,196,173,45,146,54,98,176,24,172,34,1,62,57,0,0,97,39,10,65,112,113,52,119,148,81,82,86,183,14,54,91,150,0,8,128,97,6,183,47,101,73,70,117,0,75,59,15,24,102,3,37,63,15,81,121,142,71,62,130,132,138,113,185

GO terms:
  GO:0000781 chromosome, telomeric region (C, IDA)
  GO:0003691 double-stranded telomeric DNA binding (F, IDA)
  GO:0042162 telomeric repeat DNA binding (F, IDA)
  GO:0000723 telomere maintenance (P, TAS)
  GO:0048665 neuron fate specification (P, IMP)
  GO:0006357 regulation of transcription by RNA polymerase II (P, IMP)
  GO:0008301 DNA binding, bending (F, IDA)
  GO:0042048 olfactory behavior (P, IMP)
  GO:0006355 regulation of DNA-templated transcription (P, IMP)

Nearest PDB structures (foldseek):
  2mgq-assembly1_A  TM=9.878E-01  e=1.978E-10  Caenorhabditis elegans
  2l7m-assembly1_P  TM=6.240E-01  e=1.548E-03  Homo sapiens
  2l7z-assembly1_A  TM=6.370E-01  e=2.529E-02  Homo sapiens
  1f43-assembly1_A  TM=5.871E-01  e=6.151E-02  Saccharomyces cerevisiae
  2msy-assembly1_A  TM=5.793E-01  e=4.771E-02  Homo sapiens

Radius of gyration: 11.47 Å; Cα contacts (8 Å, |Δi|>4): 78; chains: 1; bounding box: 24×31×27 Å